Protein AF-0000000087743863 (afdb_homodimer)

Solvent-accessible surface area (backbone atoms only — not comparable to full-atom values): 43251 Å² total; per-residue (Å²): 127,83,78,58,58,73,61,48,60,54,53,66,73,47,88,72,57,70,66,55,53,31,50,52,51,52,51,35,47,54,45,49,36,51,51,22,53,53,46,26,56,53,25,48,50,51,28,53,50,40,51,48,46,54,69,74,42,71,82,55,83,51,64,61,49,49,54,51,30,52,52,26,48,50,50,22,50,50,24,51,51,52,34,58,58,49,61,70,38,72,87,53,35,78,86,37,49,70,62,52,52,49,53,53,51,53,50,46,52,50,42,42,50,50,12,39,55,53,13,49,52,31,42,72,74,71,47,51,54,56,50,31,53,40,35,47,42,51,50,38,53,59,37,73,41,57,55,69,57,46,52,50,51,48,50,52,52,53,52,51,44,48,68,64,34,56,86,78,40,92,78,53,72,69,56,53,52,48,52,51,51,39,53,52,53,44,46,50,36,18,39,51,49,30,50,51,51,52,52,36,49,50,50,51,53,49,41,55,52,53,51,51,52,36,52,50,46,51,51,52,36,50,53,48,48,51,54,53,66,54,48,67,41,48,32,86,79,46,66,26,26,16,55,57,23,47,52,52,36,47,68,53,50,43,70,36,61,36,26,25,33,29,34,36,50,52,64,46,65,53,42,26,73,74,66,29,60,68,51,34,49,50,51,48,31,51,53,36,50,47,45,33,72,69,65,32,55,93,28,33,28,42,72,50,95,59,32,36,38,36,54,40,19,50,21,62,68,61,45,52,52,44,51,52,51,45,54,56,54,37,59,69,46,60,43,82,91,66,74,45,52,69,42,48,28,33,1,30,21,30,43,71,16,69,46,73,65,36,51,54,50,36,48,50,52,2,42,52,42,25,51,53,40,60,72,74,73,40,67,44,72,49,80,49,61,44,82,84,52,74,84,70,70,60,62,41,70,55,80,72,54,64,62,64,58,56,54,60,59,50,60,62,56,71,70,99,128,82,77,58,59,70,61,47,61,53,54,66,72,46,89,73,55,71,66,55,53,31,50,52,52,51,52,37,45,54,45,49,35,51,51,21,52,53,46,26,54,52,25,48,50,52,27,52,50,40,50,49,45,53,69,76,41,70,83,54,81,51,64,62,49,48,52,52,30,53,52,27,48,49,51,22,50,52,23,50,53,52,35,59,56,47,61,71,37,71,86,53,37,78,87,38,50,69,61,51,52,49,52,51,50,54,50,46,52,51,43,42,51,50,12,38,55,53,13,50,53,31,42,74,73,71,48,50,55,56,50,31,53,41,35,45,43,51,49,38,52,58,38,74,41,59,55,68,59,46,53,50,51,49,51,53,52,52,53,51,43,48,66,64,34,54,85,76,40,92,77,52,70,69,57,52,53,49,52,52,52,38,52,51,51,43,48,49,38,18,40,50,49,29,52,52,52,53,50,36,51,51,52,52,53,47,41,53,50,52,52,52,51,37,52,52,45,51,53,51,34,51,52,48,48,53,54,53,66,54,48,69,42,48,31,87,80,48,66,26,26,16,55,57,23,46,52,52,36,49,66,54,49,43,70,36,60,36,26,24,32,30,32,36,50,53,67,46,66,53,41,27,73,73,65,30,60,69,52,36,50,50,51,48,32,52,52,36,51,48,45,33,72,69,64,31,55,93,28,33,28,41,73,50,95,59,32,37,37,36,55,39,21,50,19,64,67,63,45,52,52,44,50,51,50,44,53,57,55,38,58,70,45,58,42,82,90,65,75,46,50,66,43,47,29,32,1,30,21,30,45,70,17,70,45,73,66,35,52,55,51,37,46,50,52,2,43,51,42,26,51,53,39,60,72,74,72,39,66,43,70,48,81,49,63,44,84,84,52,73,84,70,70,59,61,41,70,56,80,71,54,64,62,64,59,56,53,60,58,51,58,62,55,70,70,100

Sequence (832 aa):
MKLRFDPFFHYLFKHKSSDIIASITAQNIYCISLIAIVNFFIELYFSLWNYSIMILHPEIPHLYIVIRLNSCVMMMLISAIVFLYLISYRNKVSGNVKKICFVLLVYSIIEIAFGIYISVYDLLLGGNSYVFFIMTLCVFGILVINPYGSITLSIISLVAFYLVLIPVYDVDYSDVLNMTEYFFFINFISVIRYYLTCTWYENHFELKRVNEELTLAKERLEKSNEMLHSISFYDELSCVKNRNALRADWSEYNGHILSVMMMDIDDFKYFNDTFGHTVGDNVIKEVATLLIKYFGVEHCYRIGGDEFLIISGYGKKSFEEKISSLRKDLTKFRIKEADVSPTISCGIYRGVCDYENDLRVLKDMADELLYKIKKTGKDSFMFKADPLLPTGDIDIDDSSISLKGAMESKINNSISMKLRFDPFFHYLFKHKSSDIIASITAQNIYCISLIAIVNFFIELYFSLWNYSIMILHPEIPHLYIVIRLNSCVMMMLISAIVFLYLISYRNKVSGNVKKICFVLLVYSIIEIAFGIYISVYDLLLGGNSYVFFIMTLCVFGILVINPYGSITLSIISLVAFYLVLIPVYDVDYSDVLNMTEYFFFINFISVIRYYLTCTWYENHFELKRVNEELTLAKERLEKSNEMLHSISFYDELSCVKNRNALRADWSEYNGHILSVMMMDIDDFKYFNDTFGHTVGDNVIKEVATLLIKYFGVEHCYRIGGDEFLIISGYGKKSFEEKISSLRKDLTKFRIKEADVSPTISCGIYRGVCDYENDLRVLKDMADELLYKIKKTGKDSFMFKADPLLPTGDIDIDDSSISLKGAMESKINNSIS

Nearest PDB structures (foldseek):
  4wxo-assembly1_A  TM=7.892E-01  e=4.834E-08  Pseudomonas aeruginosa PAO1
  3mtk-assembly3_B  TM=7.732E-01  e=1.337E-06  Caldicellulosiruptor saccharolyticus DSM 8903
  9bru-assembly1_k  TM=2.681E-01  e=5.246E+00  Mus musculus
  3mtk-assembly3_A  TM=7.983E-01  e=9.275E-07  Caldicellulosiruptor saccharolyticus DSM 8903
  3mtk-assembly3_B  TM=7.673E-01  e=8.818E-07  Caldicellulosiruptor saccharolyticus DSM 8903

pLDDT: mean 85.14, std 13.8, range [25.22, 96.69]

Radius of gyration: 45.42 Å; Cα contacts (8 Å, |Δi|>4): 1080; chains: 2; bounding box: 71×130×86 Å

InterPro domains:
  IPR000160 GGDEF domain [PF00990] (233-379)
  IPR000160 GGDEF domain [PS50887] (256-386)
  IPR000160 GGDEF domain [SM00267] (221-384)
  IPR000160 GGDEF domain [TIGR00254] (231-382)
  IPR000160 GGDEF domain [cd01949] (233-381)
  IPR029787 Nucleotide cyclase [SSF55073] (242-383)
  IPR043128 Reverse transcriptase/Diguanylate cyclase domain [G3DSA:3.30.70.270] (217-385)
  IPR050469 Diguanylate cyclase Dgc-like, bacteria [PTHR45138] (206-383)

Organism: Butyrivibrio fibrisolvens (NCBI:txid831)

Secondary structure (DSSP, 8-state):
----HHHHHHHHHSPPPHHHHHHHHHHHHHHHHHHHHHHHHHHHHHHHHHHHHHHH-TTS--HHHHHHHHHHHHHHHHHHHHHHHHHTTTT--TT-HHHHHHHHHHHHHHHHHHHHHHHHHHHHTT---HHHHHHHIIIIIIS---HHHHHHHHHHHHHHHHHHHTTTS---HHHHHHHHHHHHHHHHHHHHHHHHHHHHHHHHHHHHHHHHHHHHHHHHHHHHHHHHHHS-SB-TTT-SB-HHHHHHHGGGGTTEEEEEEEEEETTHHHHHHHH-HHHHHHHHHHHHHHHHHHH-GGGEEE-SSSEEEEEE---HHHHHHHHHHHHHHHHH---TTT-----EEEEEEEEEE-SHHHHHHHHHHHHHHHHHHHHTTSS-EEEEE-TTS-S------GGGS---TTHHHHHHHH--/----HHHHHHHHHSPPPHHHHHHHHHHHHHHHHHHHHHHHHHHHHHHHHHHHHHHH-TTS--HHHHHHHHHHHHHHHHHHHHHHHHHTTTT--TT-HHHHHHHHHHHHHHHHHHHHHHHHHHHHTT---HHHHHHHIIIIIIS---HHHHHHHHHHHHHHHHHHHTTTS---HHHHHHHHHHHHHHHHHHHHHHHHHHHHHHHHHHHHHHHHHHHHHHHHHHHHHHHHHHS-SB-TTT-SB-HHHHHHHGGGGTTEEEEEEEEEETTHHHHHHHH-HHHHHHHHHHHHHHHHHHH-GGGEEE-SSSEEEEEE---HHHHHHHHHHHHHHHHH---TTT-----EEEEEEEEEE-SHHHHHHHHHHHHHHHHHHHHTTSS-EEEEE-TTS-S------GGGS---TTHHHHHHHH--

Structure (mmCIF, N/CA/C/O backbone):
data_AF-0000000087743863-model_v1
#
loop_
_entity.id
_entity.type
_entity.pdbx_description
1 polymer 'GGDEF domain-containing protein'
#
loop_
_atom_site.group_PDB
_atom_site.id
_atom_site.type_symbol
_atom_site.label_atom_id
_atom_site.label_alt_id
_atom_site.label_comp_id
_atom_site.label_asym_id
_atom_site.label_entity_id
_atom_site.label_seq_id
_atom_site.pdbx_PDB_ins_code
_atom_site.Cartn_x
_atom_site.Cartn_y
_atom_site.Cartn_z
_atom_site.occupancy
_atom_site.B_iso_or_equiv
_atom_site.auth_seq_id
_atom_site.auth_comp_id
_atom_site.auth_asym_id
_atom_site.auth_atom_id
_atom_site.pdbx_PDB_model_num
ATOM 1 N N . MET A 1 1 ? -15.289 -5.16 -4.668 1 27.27 1 MET A N 1
ATOM 2 C CA . MET A 1 1 ? -14.211 -4.934 -5.621 1 27.27 1 MET A CA 1
ATOM 3 C C . MET A 1 1 ? -14.562 -5.508 -6.988 1 27.27 1 MET A C 1
ATOM 5 O O . MET A 1 1 ? -14.641 -6.727 -7.152 1 27.27 1 MET A O 1
ATOM 9 N N . LYS A 1 2 ? -15.344 -4.785 -7.609 1 34.28 2 LYS A N 1
ATOM 10 C CA . LYS A 1 2 ? -15.633 -5.199 -8.977 1 34.28 2 LYS A CA 1
ATOM 11 C C . LYS A 1 2 ? -14.352 -5.488 -9.758 1 34.28 2 LYS A C 1
ATOM 13 O O . LYS A 1 2 ? -13.516 -4.602 -9.93 1 34.28 2 LYS A O 1
ATOM 18 N N . LEU A 1 3 ? -14.07 -6.73 -9.883 1 33.41 3 LEU A N 1
ATOM 19 C CA . LEU A 1 3 ? -12.984 -7.098 -10.789 1 33.41 3 LEU A CA 1
ATOM 20 C C . LEU A 1 3 ? -13.258 -6.602 -12.203 1 33.41 3 LEU A C 1
ATOM 22 O O . LEU A 1 3 ? -14.133 -7.129 -12.891 1 33.41 3 LEU A O 1
ATOM 26 N N . ARG A 1 4 ? -13.305 -5.465 -12.484 1 38.53 4 ARG A N 1
ATOM 27 C CA . ARG A 1 4 ? -13.383 -5.062 -13.883 1 38.53 4 ARG A CA 1
ATOM 28 C C . ARG A 1 4 ? -12.297 -5.746 -14.711 1 38.53 4 ARG A C 1
ATOM 30 O O . ARG A 1 4 ? -11.109 -5.539 -14.477 1 38.53 4 ARG A O 1
ATOM 37 N N . PHE A 1 5 ? -12.531 -6.738 -15.359 1 43.41 5 PHE A N 1
ATOM 38 C CA . PHE A 1 5 ? -11.719 -7.512 -16.297 1 43.41 5 PHE A CA 1
ATOM 39 C C . PHE A 1 5 ? -11.016 -6.598 -17.297 1 43.41 5 PHE A C 1
ATOM 41 O O . PHE A 1 5 ? -9.898 -6.887 -17.719 1 43.41 5 PHE A O 1
ATOM 48 N N . ASP A 1 6 ? -11.703 -5.633 -17.891 1 43.66 6 ASP A N 1
ATOM 49 C CA . ASP A 1 6 ? -11.109 -4.762 -18.906 1 43.66 6 ASP A CA 1
ATOM 50 C C . ASP A 1 6 ? -9.812 -4.141 -18.391 1 43.66 6 ASP A C 1
ATOM 52 O O . ASP A 1 6 ? -8.805 -4.145 -19.094 1 43.66 6 ASP A O 1
ATOM 56 N N . PRO A 1 7 ? -9.812 -3.865 -17.125 1 54.66 7 PRO A N 1
ATOM 57 C CA . PRO A 1 7 ? -8.594 -3.264 -16.578 1 54.66 7 PRO A CA 1
ATOM 58 C C . PRO A 1 7 ? -7.484 -4.285 -16.359 1 54.66 7 PRO A C 1
ATOM 60 O O . PRO A 1 7 ? -6.301 -3.951 -16.469 1 54.66 7 PRO A O 1
ATOM 63 N N . PHE A 1 8 ? -7.965 -5.605 -16.469 1 57.66 8 PHE A N 1
ATOM 64 C CA . PHE A 1 8 ? -6.984 -6.664 -16.266 1 57.66 8 PHE A CA 1
ATOM 65 C C . PHE A 1 8 ? -6.121 -6.84 -17.516 1 57.66 8 PHE A C 1
ATOM 67 O O . PHE A 1 8 ? -4.891 -6.816 -17.438 1 57.66 8 PHE A O 1
ATOM 74 N N . PHE A 1 9 ? -6.793 -6.977 -18.656 1 59.81 9 PHE A N 1
ATOM 75 C CA . PHE A 1 9 ? -6.059 -7.234 -19.891 1 59.81 9 PHE A CA 1
ATOM 76 C C . PHE A 1 9 ? -5.191 -6.035 -20.266 1 59.81 9 PHE A C 1
ATOM 78 O O . PHE A 1 9 ? -4.062 -6.199 -20.734 1 59.81 9 PHE A O 1
ATOM 85 N N . HIS A 1 10 ? -5.742 -4.969 -20.031 1 62.34 10 HIS A N 1
ATOM 86 C CA . HIS A 1 10 ? -4.98 -3.758 -20.328 1 62.34 10 HIS A CA 1
ATOM 87 C C . HIS A 1 10 ? -3.766 -3.641 -19.406 1 62.34 10 HIS A C 1
ATOM 89 O O . HIS A 1 10 ? -2.686 -3.244 -19.844 1 62.34 10 HIS A O 1
ATOM 95 N N . TYR A 1 11 ? -3.951 -4.133 -18.312 1 71.38 11 TYR A N 1
ATOM 96 C CA . TYR A 1 11 ? -2.865 -4.062 -17.328 1 71.38 11 TYR A CA 1
ATOM 97 C C . TYR A 1 11 ? -1.758 -5.051 -17.688 1 71.38 11 TYR A C 1
ATOM 99 O O . TYR A 1 11 ? -0.573 -4.742 -17.531 1 71.38 11 TYR A O 1
ATOM 107 N N . LEU A 1 12 ? -2.246 -6.051 -18.281 1 72.88 12 LEU A N 1
ATOM 108 C CA . LEU A 1 12 ? -1.303 -7.137 -18.516 1 72.88 12 LEU A CA 1
ATOM 109 C C . LEU A 1 12 ? -0.297 -6.75 -19.594 1 72.88 12 LEU A C 1
ATOM 111 O O . LEU A 1 12 ? 0.883 -7.094 -19.5 1 72.88 12 LEU A O 1
ATOM 115 N N . PHE A 1 13 ? -0.759 -5.902 -20.469 1 70.88 13 PHE A N 1
ATOM 116 C CA . PHE A 1 13 ? 0.107 -5.688 -21.625 1 70.88 13 PHE A CA 1
ATOM 117 C C . PHE A 1 13 ? 0.69 -4.281 -21.609 1 70.88 13 PHE A C 1
ATOM 119 O O . PHE A 1 13 ? 1.475 -3.918 -22.484 1 70.88 13 PHE A O 1
ATOM 126 N N . LYS A 1 14 ? 0.443 -3.621 -20.516 1 75.75 14 LYS A N 1
ATOM 127 C CA . LYS A 1 14 ? 0.988 -2.273 -20.375 1 75.75 14 LYS A CA 1
ATOM 128 C C . LYS A 1 14 ? 2.449 -2.316 -19.938 1 75.75 14 LYS A C 1
ATOM 130 O O . LYS A 1 14 ? 2.865 -3.242 -19.234 1 75.75 14 LYS A O 1
ATOM 135 N N . HIS A 1 15 ? 3.143 -1.284 -20.359 1 77.19 15 HIS A N 1
ATOM 136 C CA . HIS A 1 15 ? 4.551 -1.161 -20 1 77.19 15 HIS A CA 1
ATOM 137 C C . HIS A 1 15 ? 4.719 -0.962 -18.5 1 77.19 15 HIS A C 1
ATOM 139 O O . HIS A 1 15 ? 3.955 -0.221 -17.875 1 77.19 15 HIS A O 1
ATOM 145 N N . LYS A 1 16 ? 5.703 -1.754 -18.016 1 83.12 16 LYS A N 1
ATOM 146 C CA . LYS A 1 16 ? 5.984 -1.677 -16.578 1 83.12 16 LYS A CA 1
ATOM 147 C C . LYS A 1 16 ? 7.199 -0.793 -16.312 1 83.12 16 LYS A C 1
ATOM 149 O O . LYS A 1 16 ? 8.07 -0.639 -17.172 1 83.12 16 LYS A O 1
ATOM 154 N N . SER A 1 17 ? 7.254 -0.18 -15.219 1 85.88 17 SER A N 1
ATOM 155 C CA . SER A 1 17 ? 8.383 0.659 -14.828 1 85.88 17 SER A CA 1
ATOM 156 C C . SER A 1 17 ? 9.664 -0.156 -14.719 1 85.88 17 SER A C 1
ATOM 158 O O . SER A 1 17 ? 9.617 -1.375 -14.531 1 85.88 17 SER A O 1
ATOM 160 N N . SER A 1 18 ? 10.773 0.5 -14.82 1 88.38 18 SER A N 1
ATOM 161 C CA . SER A 1 18 ? 12.078 -0.149 -14.766 1 88.38 18 SER A CA 1
ATOM 162 C C . SER A 1 18 ? 12.32 -0.792 -13.398 1 88.38 18 SER A C 1
ATOM 164 O O . SER A 1 18 ? 12.945 -1.851 -13.305 1 88.38 18 SER A O 1
ATOM 166 N N . ASP A 1 19 ? 11.742 -0.278 -12.406 1 88.62 19 ASP A N 1
ATOM 167 C CA . ASP A 1 19 ? 11.922 -0.813 -11.062 1 88.62 19 ASP A CA 1
ATOM 168 C C . ASP A 1 19 ? 11.172 -2.135 -10.891 1 88.62 19 ASP A C 1
ATOM 170 O O . ASP A 1 19 ? 11.68 -3.059 -10.25 1 88.62 19 ASP A O 1
ATOM 174 N N . ILE A 1 20 ? 10.039 -2.131 -11.438 1 91.19 20 ILE A N 1
ATOM 175 C CA . ILE A 1 20 ? 9.242 -3.348 -11.367 1 91.19 20 ILE A CA 1
ATOM 176 C C . ILE A 1 20 ? 9.922 -4.461 -12.156 1 91.19 20 ILE A C 1
ATOM 178 O O . ILE A 1 20 ? 10.039 -5.594 -11.672 1 91.19 20 ILE A O 1
ATOM 182 N N . ILE A 1 21 ? 10.445 -4.164 -13.344 1 92 21 ILE A N 1
ATOM 183 C CA . ILE A 1 21 ? 11.117 -5.141 -14.195 1 92 21 ILE A CA 1
ATOM 184 C C . ILE A 1 21 ? 12.367 -5.66 -13.492 1 92 21 ILE A C 1
ATOM 186 O O . ILE A 1 21 ? 12.641 -6.863 -13.508 1 92 21 ILE A O 1
ATOM 190 N N . ALA A 1 22 ? 13.094 -4.789 -12.922 1 92.25 22 ALA A N 1
ATOM 191 C CA . ALA A 1 22 ? 14.297 -5.176 -12.18 1 92.25 22 ALA A CA 1
ATOM 192 C C . ALA A 1 22 ? 13.945 -6.09 -11.008 1 92.25 22 ALA A C 1
ATOM 194 O O . ALA A 1 22 ? 14.641 -7.074 -10.75 1 92.25 22 ALA A O 1
ATOM 195 N N . SER A 1 23 ? 12.891 -5.801 -10.328 1 92.06 23 SER A N 1
ATOM 196 C CA . SER A 1 23 ? 12.469 -6.602 -9.18 1 92.06 23 SER A CA 1
ATOM 197 C C . SER A 1 23 ? 12.008 -7.988 -9.609 1 92.06 23 SER A C 1
ATOM 199 O O . SER A 1 23 ? 12.336 -8.984 -8.969 1 92.06 23 SER A O 1
ATOM 201 N N . ILE A 1 24 ? 11.25 -8.023 -10.656 1 93.06 24 ILE A N 1
ATOM 202 C CA . ILE A 1 24 ? 10.797 -9.297 -11.203 1 93.06 24 ILE A CA 1
ATOM 203 C C . ILE A 1 24 ? 12 -10.133 -11.633 1 93.06 24 ILE A C 1
ATOM 205 O O . ILE A 1 24 ? 12.055 -11.336 -11.383 1 93.06 24 ILE A O 1
ATOM 209 N N . THR A 1 25 ? 12.984 -9.477 -12.289 1 93.5 25 THR A N 1
ATOM 210 C CA . THR A 1 25 ? 14.195 -10.156 -12.734 1 93.5 25 THR A CA 1
ATOM 211 C C . THR A 1 25 ? 14.969 -10.719 -11.547 1 93.5 25 THR A C 1
ATOM 213 O O . THR A 1 25 ? 15.461 -11.852 -11.602 1 93.5 25 THR A O 1
ATOM 216 N N . ALA A 1 26 ? 15.062 -9.977 -10.539 1 92.56 26 ALA A N 1
ATOM 217 C CA . ALA A 1 26 ? 15.711 -10.445 -9.312 1 92.56 26 ALA A CA 1
ATOM 218 C C . ALA A 1 26 ? 14.992 -11.672 -8.758 1 92.56 26 ALA A C 1
ATOM 220 O O . ALA A 1 26 ? 15.641 -12.641 -8.336 1 92.56 26 ALA A O 1
ATOM 221 N N . GLN A 1 27 ? 13.711 -11.648 -8.727 1 92.38 27 GLN A N 1
ATOM 222 C CA . GLN A 1 27 ? 12.922 -12.781 -8.25 1 92.38 27 GLN A CA 1
ATOM 223 C C . GLN A 1 27 ? 13.148 -14.016 -9.125 1 92.38 27 GLN A C 1
ATOM 225 O O . GLN A 1 27 ? 13.242 -15.133 -8.617 1 92.38 27 GLN A O 1
ATOM 230 N N . ASN A 1 28 ? 13.18 -13.812 -10.398 1 94.69 28 ASN A N 1
ATOM 231 C CA . ASN A 1 28 ? 13.391 -14.914 -11.328 1 94.69 28 ASN A CA 1
ATOM 232 C C . ASN A 1 28 ? 14.766 -15.555 -11.133 1 94.69 28 ASN A C 1
ATOM 234 O O . ASN A 1 28 ? 14.938 -16.75 -11.391 1 94.69 28 ASN A O 1
ATOM 238 N N . ILE A 1 29 ? 15.75 -14.773 -10.711 1 93.25 29 ILE A N 1
ATOM 239 C CA . ILE A 1 29 ? 17.062 -15.344 -10.391 1 93.25 29 ILE A CA 1
ATOM 240 C C . ILE A 1 29 ? 16.906 -16.406 -9.305 1 93.25 29 ILE A C 1
ATOM 242 O O . ILE A 1 29 ? 17.453 -17.5 -9.422 1 93.25 29 ILE A O 1
ATOM 246 N N . TYR A 1 30 ? 16.125 -16.141 -8.359 1 90.12 30 TYR A N 1
ATOM 247 C CA . TYR A 1 30 ? 15.922 -17.094 -7.27 1 90.12 30 TYR A CA 1
ATOM 248 C C . TYR A 1 30 ? 15.109 -18.297 -7.73 1 90.12 30 TYR A C 1
ATOM 250 O O . TYR A 1 30 ? 15.406 -19.422 -7.352 1 90.12 30 TYR A O 1
ATOM 258 N N . CYS A 1 31 ? 14.086 -18.078 -8.523 1 91.69 31 CYS A N 1
ATOM 259 C CA . CYS A 1 31 ? 13.25 -19.172 -9.031 1 91.69 31 CYS A CA 1
ATOM 260 C C . CYS A 1 31 ? 14.078 -20.141 -9.883 1 91.69 31 CYS A C 1
ATOM 262 O O . CYS A 1 31 ? 14.016 -21.344 -9.68 1 91.69 31 CYS A O 1
ATOM 264 N N . ILE A 1 32 ? 14.82 -19.547 -10.758 1 91.25 32 ILE A N 1
ATOM 265 C CA . ILE A 1 32 ? 15.602 -20.391 -11.664 1 91.25 32 ILE A CA 1
ATOM 266 C C . ILE A 1 32 ? 16.703 -21.109 -10.883 1 91.25 32 ILE A C 1
ATOM 268 O O . ILE A 1 32 ? 17.047 -22.25 -11.203 1 91.25 32 ILE A O 1
ATOM 272 N N . SER A 1 33 ? 17.25 -20.422 -9.883 1 90.19 33 SER A N 1
ATOM 273 C CA . SER A 1 33 ? 18.25 -21.062 -9.047 1 90.19 33 SER A CA 1
ATOM 274 C C . SER A 1 33 ? 17.672 -22.281 -8.328 1 90.19 33 SER A C 1
ATOM 276 O O . SER A 1 33 ? 18.312 -23.328 -8.242 1 90.19 33 SER A O 1
ATOM 278 N N . LEU A 1 34 ? 16.5 -22.156 -7.891 1 89.31 34 LEU A N 1
ATOM 279 C CA . LEU A 1 34 ? 15.828 -23.297 -7.254 1 89.31 34 LEU A CA 1
ATOM 280 C C . LEU A 1 34 ? 15.625 -24.422 -8.242 1 89.31 34 LEU A C 1
ATOM 282 O O . LEU A 1 34 ? 15.906 -25.594 -7.934 1 89.31 34 LEU A O 1
ATOM 286 N N . ILE A 1 35 ? 15.148 -24.094 -9.414 1 92.75 35 ILE A N 1
ATOM 287 C CA . ILE A 1 35 ? 14.906 -25.078 -10.461 1 92.75 35 ILE A CA 1
ATOM 288 C C . ILE A 1 35 ? 16.219 -25.781 -10.82 1 92.75 35 ILE A C 1
ATOM 290 O O . ILE A 1 35 ? 16.281 -27.016 -10.898 1 92.75 35 ILE A O 1
ATOM 294 N N . ALA A 1 36 ? 17.219 -24.953 -10.977 1 93.56 36 ALA A N 1
ATOM 295 C CA . ALA A 1 36 ? 18.531 -25.484 -11.375 1 93.56 36 ALA A CA 1
ATOM 296 C C . ALA A 1 36 ? 19.094 -26.406 -10.305 1 93.56 36 ALA A C 1
ATOM 298 O O . ALA A 1 36 ? 19.656 -27.453 -10.625 1 93.56 36 ALA A O 1
ATOM 299 N N . ILE A 1 37 ? 18.938 -26.094 -9.078 1 92.62 37 ILE A N 1
ATOM 300 C CA . ILE A 1 37 ? 19.453 -26.906 -7.98 1 92.62 37 ILE A CA 1
ATOM 301 C C . ILE A 1 37 ? 18.703 -28.234 -7.918 1 92.62 37 ILE A C 1
ATOM 303 O O . ILE A 1 37 ? 19.328 -29.297 -7.82 1 92.62 37 ILE A O 1
ATOM 307 N N . VAL A 1 38 ? 17.422 -28.203 -7.992 1 91.94 38 VAL A N 1
ATOM 308 C CA . VAL A 1 38 ? 16.609 -29.422 -7.941 1 91.94 38 VAL A CA 1
ATOM 309 C C . VAL A 1 38 ? 16.922 -30.312 -9.141 1 91.94 38 VAL A C 1
ATOM 311 O O . VAL A 1 38 ? 17.125 -31.516 -8.992 1 91.94 38 VAL A O 1
ATOM 314 N N . ASN A 1 39 ? 17 -29.672 -10.305 1 92 39 ASN A N 1
ATOM 315 C CA . ASN A 1 39 ? 17.328 -30.422 -11.508 1 92 39 ASN A CA 1
ATOM 316 C C . ASN A 1 39 ? 18.703 -31.062 -11.406 1 92 39 ASN A C 1
ATOM 318 O O . ASN A 1 39 ? 18.906 -32.188 -11.867 1 92 39 ASN A O 1
ATOM 322 N N . PHE A 1 40 ? 19.625 -30.359 -10.852 1 93.12 40 PHE A N 1
ATOM 323 C CA . PHE A 1 40 ? 20.969 -30.906 -10.68 1 93.12 40 PHE A CA 1
ATOM 324 C C . PHE A 1 40 ? 20.922 -32.219 -9.891 1 93.12 40 PHE A C 1
ATOM 326 O O . PHE A 1 40 ? 21.484 -33.219 -10.336 1 93.12 40 PHE A O 1
ATOM 333 N N . PHE A 1 41 ? 20.25 -32.281 -8.812 1 91.88 41 PHE A N 1
ATOM 334 C CA . PHE A 1 41 ? 20.234 -33.438 -7.934 1 91.88 41 PHE A CA 1
ATOM 335 C C . PHE A 1 41 ? 19.406 -34.562 -8.539 1 91.88 41 PHE A C 1
ATOM 337 O O . PHE A 1 41 ? 19.766 -35.75 -8.406 1 91.88 41 PHE A O 1
ATOM 344 N N . ILE A 1 42 ? 18.328 -34.188 -9.164 1 90.94 42 ILE A N 1
ATOM 345 C CA . ILE A 1 42 ? 17.484 -35.219 -9.789 1 90.94 42 ILE A CA 1
ATOM 346 C C . ILE A 1 42 ? 18.234 -35.875 -10.938 1 90.94 42 ILE A C 1
ATOM 348 O O . ILE A 1 42 ? 18.234 -37.094 -11.055 1 90.94 42 ILE A O 1
ATOM 352 N N . GLU A 1 43 ? 18.859 -35.031 -11.727 1 91.19 43 GLU A N 1
ATOM 353 C CA . GLU A 1 43 ? 19.594 -35.562 -12.867 1 91.19 43 GLU A CA 1
ATOM 354 C C . GLU A 1 43 ? 20.828 -36.344 -12.406 1 91.19 43 GLU A C 1
ATOM 356 O O . GLU A 1 43 ? 21.234 -37.312 -13.055 1 91.19 43 GLU A O 1
ATOM 361 N N . LEU A 1 44 ? 21.453 -35.938 -11.32 1 91.12 44 LEU A N 1
ATOM 362 C CA . LEU A 1 44 ? 22.531 -36.719 -10.727 1 91.12 44 LEU A CA 1
ATOM 363 C C . LEU A 1 44 ? 22.047 -38.125 -10.344 1 91.12 44 LEU A C 1
ATOM 365 O O . LEU A 1 44 ? 22.703 -39.125 -10.633 1 91.12 44 LEU A O 1
ATOM 369 N N . TYR A 1 45 ? 20.938 -38.156 -9.711 1 89.69 45 TYR A N 1
ATOM 370 C CA . TYR A 1 45 ? 20.344 -39.438 -9.305 1 89.69 45 TYR A CA 1
ATOM 371 C C . TYR A 1 45 ? 20.078 -40.312 -10.516 1 89.69 45 TYR A C 1
ATOM 373 O O . TYR A 1 45 ? 20.422 -41.5 -10.523 1 89.69 45 TYR A O 1
ATOM 381 N N . PHE A 1 46 ? 19.422 -39.75 -11.57 1 87.69 46 PHE A N 1
ATOM 382 C CA . PHE A 1 46 ? 19.094 -40.5 -12.773 1 87.69 46 PHE A CA 1
ATOM 383 C C . PHE A 1 46 ? 20.359 -41 -13.477 1 87.69 46 PHE A C 1
ATOM 385 O O . PHE A 1 46 ? 20.391 -42.062 -14.047 1 87.69 46 PHE A O 1
ATOM 392 N N . SER A 1 47 ? 21.359 -40.125 -13.461 1 88.06 47 SER A N 1
ATOM 393 C CA . SER A 1 47 ? 22.641 -40.5 -14.07 1 88.06 47 SER A CA 1
ATOM 394 C C . SER A 1 47 ? 23.25 -41.688 -13.352 1 88.06 47 SER A C 1
ATOM 396 O O . SER A 1 47 ? 23.703 -42.625 -13.992 1 88.06 47 SER A O 1
ATOM 398 N N . LEU A 1 48 ? 23.266 -41.688 -12.078 1 87.56 48 LEU A N 1
ATOM 399 C CA . LEU A 1 48 ? 23.828 -42.781 -11.281 1 87.56 48 LEU A CA 1
ATOM 400 C C . LEU A 1 48 ? 23 -44.062 -11.469 1 87.56 48 LEU A C 1
ATOM 402 O O . LEU A 1 48 ? 23.562 -45.156 -11.547 1 87.56 48 LEU A O 1
ATOM 406 N N . TRP A 1 49 ? 21.734 -43.875 -11.508 1 84.88 49 TRP A N 1
ATOM 407 C CA . TRP A 1 49 ? 20.844 -45.031 -11.695 1 84.88 49 TRP A CA 1
ATOM 408 C C . TRP A 1 49 ? 21.094 -45.688 -13.047 1 84.88 49 TRP A C 1
ATOM 410 O O . TRP A 1 49 ? 21.203 -46.906 -13.141 1 84.88 49 TRP A O 1
ATOM 420 N N . ASN A 1 50 ? 21.078 -44.844 -14.133 1 82.88 50 ASN A N 1
ATOM 421 C CA . ASN A 1 50 ? 21.344 -45.375 -15.469 1 82.88 50 ASN A CA 1
ATOM 422 C C . ASN A 1 50 ? 22.703 -46.031 -15.555 1 82.88 50 ASN A C 1
ATOM 424 O O . ASN A 1 50 ? 22.859 -47.094 -16.203 1 82.88 50 ASN A O 1
ATOM 428 N N . TYR A 1 51 ? 23.672 -45.469 -14.906 1 84 51 TYR A N 1
ATOM 429 C CA . TYR A 1 51 ? 25.016 -46.062 -14.875 1 84 51 TYR A CA 1
ATOM 430 C C . TYR A 1 51 ? 25.016 -47.406 -14.172 1 84 51 TYR A C 1
ATOM 432 O O . TYR A 1 51 ? 25.656 -48.344 -14.641 1 84 51 TYR A O 1
ATOM 440 N N . SER A 1 52 ? 24.297 -47.5 -13.117 1 83.94 52 SER A N 1
ATOM 441 C CA . SER A 1 52 ? 24.203 -48.75 -12.375 1 83.94 52 SER A CA 1
ATOM 442 C C . SER A 1 52 ? 23.562 -49.844 -13.219 1 83.94 52 SER A C 1
ATOM 444 O O . SER A 1 52 ? 23.969 -51.031 -13.156 1 83.94 52 SER A O 1
ATOM 446 N N . ILE A 1 53 ? 22.531 -49.5 -13.984 1 81.62 53 ILE A N 1
ATOM 447 C CA . ILE A 1 53 ? 21.859 -50.438 -14.852 1 81.62 53 ILE A CA 1
ATOM 448 C C . ILE A 1 53 ? 22.828 -50.938 -15.93 1 81.62 53 ILE A C 1
ATOM 450 O O . ILE A 1 53 ? 22.828 -52.125 -16.281 1 81.62 53 ILE A O 1
ATOM 454 N N . MET A 1 54 ? 23.656 -50.031 -16.453 1 81.88 54 MET A N 1
ATOM 455 C CA . MET A 1 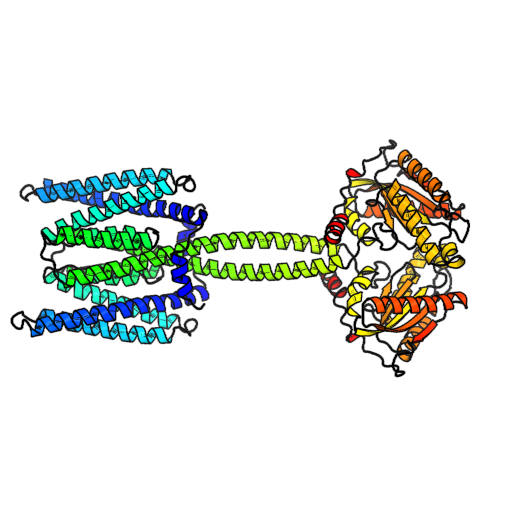54 ? 24.625 -50.375 -17.5 1 81.88 54 MET A CA 1
ATOM 456 C C . MET A 1 54 ? 25.641 -51.375 -16.984 1 81.88 54 MET A C 1
ATOM 458 O O . MET A 1 54 ? 26.047 -52.281 -17.703 1 81.88 54 MET A O 1
ATOM 462 N N . ILE A 1 55 ? 25.984 -51.281 -15.727 1 82.38 55 ILE A N 1
ATOM 463 C CA . ILE A 1 55 ? 27 -52.125 -15.148 1 82.38 55 ILE A CA 1
ATOM 464 C C . ILE A 1 55 ? 26.391 -53.469 -14.75 1 82.38 55 ILE A C 1
ATOM 466 O O . ILE A 1 55 ? 26.984 -54.531 -14.984 1 82.38 55 ILE A O 1
ATOM 470 N N . LEU A 1 56 ? 25.203 -53.438 -14.188 1 81.5 56 LEU A N 1
ATOM 471 C CA . LEU A 1 56 ? 24.594 -54.625 -13.602 1 81.5 56 LEU A CA 1
ATOM 472 C C . LEU A 1 56 ? 23.953 -55.5 -14.68 1 81.5 56 LEU A C 1
ATOM 474 O O . LEU A 1 56 ? 23.828 -56.688 -14.508 1 81.5 56 LEU A O 1
ATOM 478 N N . HIS A 1 57 ? 23.422 -54.812 -15.727 1 80.62 57 HIS A N 1
ATOM 479 C CA . HIS A 1 57 ? 22.766 -55.562 -16.797 1 80.62 57 HIS A CA 1
ATOM 480 C C . HIS A 1 57 ? 23.453 -55.344 -18.141 1 80.62 57 HIS A C 1
ATOM 482 O O . HIS A 1 57 ? 22.875 -54.719 -19.031 1 80.62 57 HIS A O 1
ATOM 488 N N . PRO A 1 58 ? 24.609 -55.875 -18.391 1 73.56 58 PRO A N 1
ATOM 489 C CA . PRO A 1 58 ? 25.375 -55.656 -19.625 1 73.56 58 PRO A CA 1
ATOM 490 C C . PRO A 1 58 ? 24.703 -56.281 -20.844 1 73.56 58 PRO A C 1
ATOM 492 O O . PRO A 1 58 ? 25 -55.875 -21.984 1 73.56 58 PRO A O 1
ATOM 495 N N . GLU A 1 59 ? 23.672 -57.094 -20.672 1 73.31 59 GLU A N 1
ATOM 496 C CA . GLU A 1 59 ? 23 -57.781 -21.781 1 73.31 59 GLU A CA 1
ATOM 497 C C . GLU A 1 59 ? 22 -56.844 -22.453 1 73.31 59 GLU A C 1
ATOM 499 O O . GLU A 1 59 ? 21.609 -57.062 -23.609 1 73.31 59 GLU A O 1
ATOM 504 N N . ILE A 1 60 ? 21.422 -55.812 -21.828 1 65.88 60 ILE A N 1
ATOM 505 C CA . ILE A 1 60 ? 20.438 -54.906 -22.359 1 65.88 60 ILE A CA 1
ATOM 506 C C . ILE A 1 60 ? 21.094 -53.938 -23.328 1 65.88 60 ILE A C 1
ATOM 508 O O . ILE A 1 60 ? 22.141 -53.375 -23.016 1 65.88 60 ILE A O 1
ATOM 512 N N . PRO A 1 61 ? 20.688 -53.938 -24.672 1 64 61 PRO A N 1
ATOM 513 C CA . PRO A 1 61 ? 21.25 -52.938 -25.578 1 64 61 PRO A CA 1
ATOM 514 C C . PRO A 1 61 ? 21.25 -51.531 -24.984 1 64 61 PRO A C 1
ATOM 516 O O . PRO A 1 61 ? 20.219 -51.031 -24.516 1 64 61 PRO A O 1
ATOM 519 N N . HIS A 1 62 ? 22.469 -51.031 -24.828 1 68.44 62 HIS A N 1
ATOM 520 C CA . HIS A 1 62 ? 22.766 -49.906 -23.922 1 68.44 62 HIS A CA 1
ATOM 521 C C . HIS A 1 62 ? 22.656 -48.562 -24.625 1 68.44 62 HIS A C 1
ATOM 523 O O . HIS A 1 62 ? 22.969 -47.531 -24.047 1 68.44 62 HIS A O 1
ATOM 529 N N . LEU A 1 63 ? 22.172 -48.656 -25.922 1 74.38 63 LEU A N 1
ATOM 530 C CA . LEU A 1 63 ? 22.203 -47.375 -26.609 1 74.38 63 LEU A CA 1
ATOM 531 C C . LEU A 1 63 ? 21.281 -46.375 -25.922 1 74.38 63 LEU A C 1
ATOM 533 O O . LEU A 1 63 ? 21.672 -45.219 -25.703 1 74.38 63 LEU A O 1
ATOM 537 N N . TYR A 1 64 ? 20.188 -46.906 -25.547 1 76.06 64 TYR A N 1
ATOM 538 C CA . TYR A 1 64 ? 19.203 -46.031 -24.906 1 76.06 64 TYR A CA 1
ATOM 539 C C . TYR A 1 64 ? 19.719 -45.5 -23.562 1 76.06 64 TYR A C 1
ATOM 541 O O . TYR A 1 64 ? 19.594 -44.312 -23.266 1 76.06 64 TYR A O 1
ATOM 549 N N . ILE A 1 65 ? 20.297 -46.375 -22.891 1 80.88 65 ILE A N 1
ATOM 550 C CA . ILE A 1 65 ? 20.766 -46.031 -21.547 1 80.88 65 ILE A CA 1
ATOM 551 C C . ILE A 1 65 ? 21.891 -45 -21.656 1 80.88 65 ILE A C 1
ATOM 553 O O . ILE A 1 65 ? 21.969 -44.062 -20.859 1 80.88 65 ILE A O 1
ATOM 557 N N . VAL A 1 66 ? 22.656 -45.188 -22.734 1 82.88 66 VAL A N 1
ATOM 558 C CA . VAL A 1 66 ? 23.781 -44.281 -22.922 1 82.88 66 VAL A CA 1
ATOM 559 C C . VAL A 1 66 ? 23.281 -42.906 -23.312 1 82.88 66 VAL A C 1
ATOM 561 O O . VAL A 1 66 ? 23.781 -41.906 -22.812 1 82.88 66 VAL A O 1
ATOM 564 N N . ILE A 1 67 ? 22.297 -42.844 -24.156 1 81.38 67 ILE A N 1
ATOM 565 C CA . ILE A 1 67 ? 21.734 -41.562 -24.609 1 81.38 67 ILE A CA 1
ATOM 566 C C . ILE A 1 67 ? 21.094 -40.844 -23.422 1 81.38 67 ILE A C 1
ATOM 568 O O . ILE A 1 67 ? 21.281 -39.656 -23.25 1 81.38 67 ILE A O 1
ATOM 572 N N . ARG A 1 68 ? 20.391 -41.594 -22.641 1 84.31 68 ARG A N 1
ATOM 573 C CA . ARG A 1 68 ? 19.734 -41 -21.469 1 84.31 68 ARG A CA 1
ATOM 574 C C . ARG A 1 68 ? 20.766 -40.531 -20.453 1 84.31 68 ARG A C 1
ATOM 576 O O . ARG A 1 68 ? 20.625 -39.438 -19.906 1 84.31 68 ARG A O 1
ATOM 583 N N . LEU A 1 69 ? 21.766 -41.344 -20.281 1 87 69 LEU A N 1
ATOM 584 C CA . LEU A 1 69 ? 22.812 -41 -19.328 1 87 69 LEU A CA 1
ATOM 585 C C . LEU A 1 69 ? 23.531 -39.719 -19.75 1 87 69 LEU A C 1
ATOM 587 O O . LEU A 1 69 ? 23.703 -38.812 -18.938 1 87 69 LEU A O 1
ATOM 591 N N . ASN A 1 70 ? 23.875 -39.625 -21.031 1 88.94 70 ASN A N 1
ATOM 592 C CA . ASN A 1 70 ? 24.562 -38.469 -21.516 1 88.94 70 ASN A CA 1
ATOM 593 C C . ASN A 1 70 ? 23.703 -37.219 -21.406 1 88.94 70 ASN A C 1
ATOM 595 O O . ASN A 1 70 ? 24.188 -36.125 -21.078 1 88.94 70 ASN A O 1
ATOM 599 N N . SER A 1 71 ? 22.422 -37.312 -21.688 1 90.56 71 SER A N 1
ATOM 600 C CA . SER A 1 71 ? 21.516 -36.188 -21.609 1 90.56 71 SER A CA 1
ATOM 601 C C . SER A 1 71 ? 21.344 -35.688 -20.172 1 90.56 71 SER A C 1
ATOM 603 O O . SER A 1 71 ? 21.297 -34.5 -19.922 1 90.56 71 SER A O 1
ATOM 605 N N . CYS A 1 72 ? 21.266 -36.625 -19.266 1 91.5 72 CYS A N 1
ATOM 606 C CA . CYS A 1 72 ? 21.109 -36.281 -17.859 1 91.5 72 CYS A CA 1
ATOM 607 C C . CYS A 1 72 ? 22.359 -35.594 -17.344 1 91.5 72 CYS A C 1
ATOM 609 O O . CYS A 1 72 ? 22.266 -34.594 -16.625 1 91.5 72 CYS A O 1
ATOM 611 N N . VAL A 1 73 ? 23.516 -36.094 -17.766 1 92.88 73 VAL A N 1
ATOM 612 C CA . VAL A 1 73 ? 24.781 -35.469 -17.328 1 92.88 73 VAL A CA 1
ATOM 613 C C . VAL A 1 73 ? 24.891 -34.062 -17.906 1 92.88 73 VAL A C 1
ATOM 615 O O . VAL A 1 73 ? 25.297 -33.125 -17.203 1 92.88 73 VAL A O 1
ATOM 618 N N . MET A 1 74 ? 24.531 -33.938 -19.125 1 93.75 74 MET A N 1
ATOM 619 C CA . MET A 1 74 ? 24.594 -32.594 -19.766 1 93.75 74 MET A CA 1
ATOM 620 C C . MET A 1 74 ? 23.672 -31.625 -19.047 1 93.75 74 MET A C 1
ATOM 622 O O . MET A 1 74 ? 24.062 -30.484 -18.781 1 93.75 74 MET A O 1
ATOM 626 N N . MET A 1 75 ? 22.453 -32.062 -18.75 1 94.25 75 MET A N 1
ATOM 627 C CA . MET A 1 75 ? 21.5 -31.172 -18.062 1 94.25 75 MET A CA 1
ATOM 628 C C . MET A 1 75 ? 21.984 -30.828 -16.656 1 94.25 75 MET A C 1
ATOM 630 O O . MET A 1 75 ? 21.781 -29.719 -16.172 1 94.25 75 MET A O 1
ATOM 634 N N . MET A 1 76 ? 22.625 -31.781 -16.047 1 94.62 76 MET A N 1
ATOM 635 C CA . MET A 1 76 ? 23.188 -31.547 -14.727 1 94.62 76 MET A CA 1
ATOM 636 C C . MET A 1 76 ? 24.266 -30.469 -14.781 1 94.62 76 MET A C 1
ATOM 638 O O . MET A 1 76 ? 24.25 -29.531 -13.969 1 94.62 76 MET A O 1
ATOM 642 N N . LEU A 1 77 ? 25.109 -30.547 -15.742 1 95.38 77 LEU A N 1
ATOM 643 C CA . LEU A 1 77 ? 26.188 -29.594 -15.883 1 95.38 77 LEU A CA 1
ATOM 644 C C . LEU A 1 77 ? 25.656 -28.219 -16.25 1 95.38 77 LEU A C 1
ATOM 646 O O . LEU A 1 77 ? 26.094 -27.203 -15.68 1 95.38 77 LEU A O 1
ATOM 650 N N . ILE A 1 78 ? 24.719 -28.156 -17.156 1 96.12 78 ILE A N 1
ATOM 651 C CA . ILE A 1 78 ? 24.141 -26.891 -17.578 1 96.12 78 ILE A CA 1
ATOM 652 C C . ILE A 1 78 ? 23.438 -26.219 -16.391 1 96.12 78 ILE A C 1
ATOM 654 O O . ILE A 1 78 ? 23.547 -25.016 -16.203 1 96.12 78 ILE A O 1
ATOM 658 N N . SER A 1 79 ? 22.719 -27 -15.609 1 95.69 79 SER A N 1
ATOM 659 C CA . SER A 1 79 ? 22.031 -26.484 -14.438 1 95.69 79 SER A CA 1
ATOM 660 C C . SER A 1 79 ? 23.016 -25.906 -13.422 1 95.69 79 SER A C 1
ATOM 662 O O . SER A 1 79 ? 22.75 -24.844 -12.836 1 95.69 79 SER A O 1
ATOM 664 N N . ALA A 1 80 ? 24.141 -26.547 -13.273 1 95 80 ALA A N 1
ATOM 665 C CA . ALA A 1 80 ? 25.156 -26.062 -12.352 1 95 80 ALA A CA 1
ATOM 666 C C . ALA A 1 80 ? 25.766 -24.75 -12.844 1 95 80 ALA A C 1
ATOM 668 O O . ALA A 1 80 ? 25.938 -23.812 -12.062 1 95 80 ALA A O 1
ATOM 669 N N . ILE A 1 81 ? 26.047 -24.641 -14.102 1 95.62 81 ILE A N 1
ATOM 670 C CA . ILE A 1 81 ? 26.656 -23.469 -14.703 1 95.62 81 ILE A CA 1
ATOM 671 C C . ILE A 1 81 ? 25.703 -22.281 -14.602 1 95.62 81 ILE A C 1
ATOM 673 O O . ILE A 1 81 ? 26.109 -21.172 -14.211 1 95.62 81 ILE A O 1
ATOM 677 N N . VAL A 1 82 ? 24.484 -22.516 -14.922 1 94.56 82 VAL A N 1
ATOM 678 C CA . VAL A 1 82 ? 23.5 -21.438 -14.914 1 94.56 82 VAL A CA 1
ATOM 679 C C . VAL A 1 82 ? 23.281 -20.953 -13.484 1 94.56 82 VAL A C 1
ATOM 681 O O . VAL A 1 82 ? 23.156 -19.75 -13.25 1 94.56 82 VAL A O 1
ATOM 684 N N . PHE A 1 83 ? 23.219 -21.875 -12.523 1 94.62 83 PHE A N 1
ATOM 685 C CA . PHE A 1 83 ? 23.062 -21.5 -11.125 1 94.62 83 PHE A CA 1
ATOM 686 C C . PHE A 1 83 ? 24.188 -20.594 -10.672 1 94.62 83 PHE A C 1
ATOM 688 O O . PHE A 1 83 ? 23.938 -19.516 -10.109 1 94.62 83 PHE A O 1
ATOM 695 N N . LEU A 1 84 ? 25.359 -20.984 -10.945 1 94.69 84 LEU A N 1
ATOM 696 C CA . LEU A 1 84 ? 26.531 -20.203 -10.516 1 94.69 84 LEU A CA 1
ATOM 697 C C . LEU A 1 84 ? 26.578 -18.859 -11.219 1 94.69 84 LEU A C 1
ATOM 699 O O . LEU A 1 84 ? 26.906 -17.844 -10.602 1 94.69 84 LEU A O 1
ATOM 703 N N . TYR A 1 85 ? 26.219 -18.844 -12.477 1 94.38 85 TYR A N 1
ATOM 704 C CA . TYR A 1 85 ? 26.234 -17.609 -13.258 1 94.38 85 TYR A CA 1
ATOM 705 C C . TYR A 1 85 ? 25.188 -16.625 -12.75 1 94.38 85 TYR A C 1
ATOM 707 O O . TYR A 1 85 ? 25.5 -15.445 -12.531 1 94.38 85 TYR A O 1
ATOM 715 N N . LEU A 1 86 ? 24.031 -17.016 -12.469 1 93.81 86 LEU A N 1
ATOM 716 C CA . LEU A 1 86 ? 22.938 -16.125 -12.109 1 93.81 86 LEU A CA 1
ATOM 717 C C . LEU A 1 86 ? 23.078 -15.641 -10.672 1 93.81 86 LEU A C 1
ATOM 719 O O . LEU A 1 86 ? 22.734 -14.492 -10.359 1 93.81 86 LEU A O 1
ATOM 723 N N . ILE A 1 87 ? 23.578 -16.531 -9.797 1 91.44 87 ILE A N 1
ATOM 724 C CA . ILE A 1 87 ? 23.703 -16.156 -8.391 1 91.44 87 ILE A CA 1
ATOM 725 C C . ILE A 1 87 ? 24.719 -15.031 -8.242 1 91.44 87 ILE A C 1
ATOM 727 O O . ILE A 1 87 ? 24.656 -14.242 -7.301 1 91.44 87 ILE A O 1
ATOM 731 N N . SER A 1 88 ? 25.625 -14.898 -9.203 1 93.31 88 SER A N 1
ATOM 732 C CA . SER A 1 88 ? 26.641 -13.852 -9.172 1 93.31 88 SER A CA 1
ATOM 733 C C . SER A 1 88 ? 26.031 -12.484 -9.445 1 93.31 88 SER A C 1
ATOM 735 O O . SER A 1 88 ? 26.609 -11.453 -9.109 1 93.31 88 SER A O 1
ATOM 737 N N . TYR A 1 89 ? 24.844 -12.422 -10.016 1 93.12 89 TYR A N 1
ATOM 738 C CA . TYR A 1 89 ? 24.188 -11.164 -10.367 1 93.12 89 TYR A CA 1
ATOM 739 C C . TYR A 1 89 ? 23.156 -10.766 -9.312 1 93.12 89 TYR A C 1
ATOM 741 O O . TYR A 1 89 ? 22.469 -9.758 -9.461 1 93.12 89 TYR A O 1
ATOM 749 N N . ARG A 1 90 ? 23.062 -11.438 -8.195 1 87.69 90 ARG A N 1
ATOM 750 C CA . ARG A 1 90 ? 22 -11.258 -7.203 1 87.69 90 ARG A CA 1
ATOM 751 C C . ARG A 1 90 ? 22.016 -9.836 -6.645 1 87.69 90 ARG A C 1
ATOM 753 O O . ARG A 1 90 ? 20.953 -9.281 -6.34 1 87.69 90 ARG A O 1
ATOM 760 N N . ASN A 1 91 ? 23.172 -9.195 -6.633 1 89.62 91 ASN A N 1
ATOM 761 C CA . ASN A 1 91 ? 23.281 -7.867 -6.039 1 89.62 91 ASN A CA 1
ATOM 762 C C . ASN A 1 91 ? 23.438 -6.789 -7.105 1 89.62 91 ASN A C 1
ATOM 764 O O . ASN A 1 91 ? 23.594 -5.609 -6.785 1 89.62 91 ASN A O 1
ATOM 768 N N . LYS A 1 92 ? 23.453 -7.059 -8.391 1 92.38 92 LYS A N 1
ATOM 769 C CA . LYS A 1 92 ? 23.656 -6.094 -9.469 1 92.38 92 LYS A CA 1
ATOM 770 C C . LYS A 1 92 ? 22.641 -6.312 -10.586 1 92.38 92 LYS A C 1
ATOM 772 O O . LYS A 1 92 ? 23.016 -6.348 -11.766 1 92.38 92 LYS A O 1
ATOM 777 N N . VAL A 1 93 ? 21.359 -6.402 -10.273 1 92.12 93 VAL A N 1
ATOM 778 C CA . VAL A 1 93 ? 20.312 -6.766 -11.234 1 92.12 93 VAL A CA 1
ATOM 779 C C . VAL A 1 93 ? 19.953 -5.555 -12.094 1 92.12 93 VAL A C 1
ATOM 781 O O . VAL A 1 93 ? 19.828 -5.668 -13.312 1 92.12 93 VAL A O 1
ATOM 784 N N . SER A 1 94 ? 19.797 -4.332 -11.516 1 90.12 94 SER A N 1
ATOM 785 C CA . SER A 1 94 ? 19.297 -3.131 -12.18 1 90.12 94 SER A CA 1
ATOM 786 C C . SER A 1 94 ? 20.141 -2.791 -13.406 1 90.12 94 SER A C 1
ATOM 788 O O . SER A 1 94 ? 19.594 -2.412 -14.445 1 90.12 94 SER A O 1
ATOM 790 N N . GLY A 1 95 ? 21.359 -3.006 -13.438 1 90.56 95 GLY A N 1
ATOM 791 C CA . GLY A 1 95 ? 22.219 -2.664 -14.562 1 90.56 95 GLY A CA 1
ATOM 792 C C . GLY A 1 95 ? 22.406 -3.807 -15.539 1 90.56 95 GLY A C 1
ATOM 793 O O . GLY A 1 95 ? 22.984 -3.625 -16.609 1 90.56 95 GLY A O 1
ATOM 794 N N . ASN A 1 96 ? 21.828 -5.012 -15.227 1 94.62 96 ASN A N 1
ATOM 795 C CA . ASN A 1 96 ? 22.109 -6.195 -16.031 1 94.62 96 ASN A CA 1
ATOM 796 C C . ASN A 1 96 ? 20.828 -6.949 -16.391 1 94.62 96 ASN A C 1
ATOM 798 O O . ASN A 1 96 ? 20.859 -8.164 -16.578 1 94.62 96 ASN A O 1
ATOM 802 N N . VAL A 1 97 ? 19.734 -6.297 -16.516 1 94.06 97 VAL A N 1
ATOM 803 C CA . VAL A 1 97 ? 18.422 -6.914 -16.703 1 94.06 97 VAL A CA 1
ATOM 804 C C . VAL A 1 97 ? 18.375 -7.641 -18.047 1 94.06 97 VAL A C 1
ATOM 806 O O . VAL A 1 97 ? 17.953 -8.797 -18.109 1 94.06 97 VAL A O 1
ATOM 809 N N . LYS A 1 98 ? 18.859 -7.012 -19.078 1 93.19 98 LYS A N 1
ATOM 810 C CA . LYS A 1 98 ? 18.812 -7.605 -20.422 1 93.19 98 LYS A CA 1
ATOM 811 C C . LYS A 1 98 ? 19.641 -8.883 -20.484 1 93.19 98 LYS A C 1
ATOM 813 O O . LYS A 1 98 ? 19.188 -9.891 -21.031 1 93.19 98 LYS A O 1
ATOM 818 N N . LYS A 1 99 ? 20.781 -8.891 -19.938 1 93.88 99 LYS A N 1
ATOM 819 C CA . LYS A 1 99 ? 21.672 -10.047 -19.938 1 93.88 99 LYS A CA 1
ATOM 820 C C . LYS A 1 99 ? 21.062 -11.203 -19.141 1 93.88 99 LYS A C 1
ATOM 822 O O . LYS A 1 99 ? 21.078 -12.352 -19.594 1 93.88 99 LYS A O 1
ATOM 827 N N . ILE A 1 100 ? 20.547 -10.891 -18.016 1 94.31 100 ILE A N 1
ATOM 828 C CA . ILE A 1 100 ? 19.953 -11.906 -17.156 1 94.31 100 ILE A CA 1
ATOM 829 C C . ILE A 1 100 ? 18.75 -12.531 -17.828 1 94.31 100 ILE A C 1
ATOM 831 O O . ILE A 1 100 ? 18.594 -13.75 -17.844 1 94.31 100 ILE A O 1
ATOM 835 N N . CYS A 1 101 ? 17.922 -11.695 -18.438 1 93.19 101 CYS A N 1
ATOM 836 C CA . CYS A 1 101 ? 16.734 -12.188 -19.141 1 93.19 101 CYS A CA 1
ATOM 837 C C . CYS A 1 101 ? 17.125 -13.094 -20.297 1 93.19 101 CYS A C 1
ATOM 839 O O . CYS A 1 101 ? 16.453 -14.086 -20.562 1 93.19 101 CYS A O 1
ATOM 841 N N . PHE A 1 102 ? 18.188 -12.781 -20.906 1 94.06 102 PHE A N 1
ATOM 842 C CA . PHE A 1 102 ? 18.672 -13.602 -22.016 1 94.06 102 PHE A CA 1
ATOM 843 C C . PHE A 1 102 ? 19.078 -14.984 -21.516 1 94.06 102 PHE A C 1
ATOM 845 O O . PHE A 1 102 ? 18.719 -16 -22.109 1 94.06 102 PHE A O 1
ATOM 852 N N . VAL A 1 103 ? 19.797 -15.016 -20.484 1 93.75 103 VAL A N 1
ATOM 853 C CA . VAL A 1 103 ? 20.25 -16.281 -19.906 1 93.75 103 VAL A CA 1
ATOM 854 C C . VAL A 1 103 ? 19.047 -17.109 -19.453 1 93.75 103 VAL A C 1
ATOM 856 O O . VAL A 1 103 ? 19.016 -18.328 -19.656 1 93.75 103 VAL A O 1
ATOM 859 N N . LEU A 1 104 ? 18.078 -16.453 -18.891 1 93.75 104 LEU A N 1
ATOM 860 C CA . LEU A 1 104 ? 16.859 -17.125 -18.438 1 93.75 104 LEU A CA 1
ATOM 861 C C . LEU A 1 104 ? 16.109 -17.734 -19.609 1 93.75 104 LEU A C 1
ATOM 863 O O . LEU A 1 104 ? 15.625 -18.875 -19.516 1 93.75 104 LEU A O 1
ATOM 867 N N . LEU A 1 105 ? 16.078 -16.984 -20.641 1 94.12 105 LEU A N 1
ATOM 868 C CA . LEU A 1 105 ? 15.391 -17.469 -21.828 1 94.12 105 LEU A CA 1
ATOM 869 C C . LEU A 1 105 ? 16.109 -18.672 -22.422 1 94.12 105 LEU A C 1
ATOM 871 O O . LEU A 1 105 ? 15.484 -19.688 -22.75 1 94.12 105 LEU A O 1
ATOM 875 N N . VAL A 1 106 ? 17.391 -18.625 -22.516 1 94.62 106 VAL A N 1
ATOM 876 C CA . VAL A 1 106 ? 18.203 -19.703 -23.094 1 94.62 106 VAL A CA 1
ATOM 877 C C . VAL A 1 106 ? 18.062 -20.953 -22.234 1 94.62 106 VAL A C 1
ATOM 879 O O . VAL A 1 106 ? 17.875 -22.062 -22.75 1 94.62 106 VAL A O 1
ATOM 882 N N . TYR A 1 107 ? 18.156 -20.797 -20.984 1 94.94 107 TYR A N 1
ATOM 883 C CA . TYR A 1 107 ? 18.031 -21.938 -20.094 1 94.94 107 TYR A CA 1
ATOM 884 C C . TYR A 1 107 ? 16.656 -22.562 -20.188 1 94.94 107 TYR A C 1
ATOM 886 O O . TYR A 1 107 ? 16.516 -23.781 -20.156 1 94.94 107 TYR A O 1
ATOM 894 N N . SER A 1 108 ? 15.609 -21.75 -20.266 1 95.38 108 SER A N 1
ATOM 895 C CA . SER A 1 108 ? 14.25 -22.25 -20.406 1 95.38 108 SER A CA 1
ATOM 896 C C . SER A 1 108 ? 14.086 -23.078 -21.688 1 95.38 108 SER A C 1
ATOM 898 O O . SER A 1 108 ? 13.445 -24.125 -21.672 1 95.38 108 SER A O 1
ATOM 900 N N . ILE A 1 109 ? 14.703 -22.594 -22.734 1 95.88 109 ILE A N 1
ATOM 901 C CA . ILE A 1 109 ? 14.625 -23.297 -24.016 1 95.88 109 ILE A CA 1
ATOM 902 C C . ILE A 1 109 ? 15.352 -24.641 -23.906 1 95.88 109 ILE A C 1
ATOM 904 O O . ILE A 1 109 ? 14.852 -25.656 -24.375 1 95.88 109 ILE A O 1
ATOM 908 N N . ILE A 1 110 ? 16.484 -24.656 -23.266 1 96.06 110 ILE A N 1
ATOM 909 C CA . ILE A 1 110 ? 17.266 -25.875 -23.078 1 96.06 110 ILE A CA 1
ATOM 910 C C . ILE A 1 110 ? 16.484 -26.875 -22.219 1 96.06 110 ILE A C 1
ATOM 912 O O . ILE A 1 110 ? 16.453 -28.062 -22.5 1 96.06 110 ILE A O 1
ATOM 916 N N . GLU A 1 111 ? 15.852 -26.391 -21.188 1 95.12 111 GLU A N 1
ATOM 917 C CA . GLU A 1 111 ? 15.047 -27.219 -20.297 1 95.12 111 GLU A CA 1
ATOM 918 C C . GLU A 1 111 ? 13.891 -27.875 -21.047 1 95.12 111 GLU A C 1
ATOM 920 O O . GLU A 1 111 ? 13.648 -29.078 -20.906 1 95.12 111 GLU A O 1
ATOM 925 N N . ILE A 1 112 ? 13.234 -27.109 -21.828 1 96.56 112 ILE A N 1
ATOM 926 C CA . ILE A 1 112 ? 12.094 -27.609 -22.578 1 96.56 112 ILE A CA 1
ATOM 927 C C . ILE A 1 112 ? 12.578 -28.625 -23.625 1 96.56 112 ILE A C 1
ATOM 929 O O . ILE A 1 112 ? 11.984 -29.703 -23.781 1 96.56 112 ILE A O 1
ATOM 933 N N . ALA A 1 113 ? 13.68 -28.359 -24.312 1 95.94 113 ALA A N 1
ATOM 934 C CA . ALA A 1 113 ? 14.242 -29.266 -25.297 1 95.94 113 ALA A CA 1
ATOM 935 C C . ALA A 1 113 ? 14.656 -30.594 -24.656 1 95.94 113 ALA A C 1
ATOM 937 O O . ALA A 1 113 ? 14.422 -31.672 -25.219 1 95.94 113 ALA A O 1
ATOM 938 N N . PHE A 1 114 ? 15.266 -30.469 -23.469 1 95.19 114 PHE A N 1
ATOM 939 C CA . PHE A 1 114 ? 15.633 -31.656 -22.703 1 95.19 114 PHE A CA 1
ATOM 940 C C . PHE A 1 114 ? 14.406 -32.5 -22.359 1 95.19 114 PHE A C 1
ATOM 942 O O . PHE A 1 114 ? 14.406 -33.719 -22.5 1 95.19 114 PHE A O 1
ATOM 949 N N . GLY A 1 115 ? 13.352 -31.781 -21.922 1 94.88 115 GLY A N 1
ATOM 950 C CA . GLY A 1 115 ? 12.109 -32.469 -21.594 1 94.88 115 GLY A CA 1
ATOM 951 C C . GLY A 1 115 ? 11.492 -33.188 -22.781 1 94.88 115 GLY A C 1
ATOM 952 O O . GLY A 1 115 ? 11 -34.312 -22.641 1 94.88 115 GLY A O 1
ATOM 953 N N . ILE A 1 116 ? 11.523 -32.531 -23.922 1 95.44 116 ILE A N 1
ATOM 954 C CA . ILE A 1 116 ? 10.984 -33.125 -25.141 1 95.44 116 ILE A CA 1
ATOM 955 C C . ILE A 1 116 ? 11.805 -34.375 -25.5 1 95.44 116 ILE A C 1
ATOM 957 O O . ILE A 1 116 ? 11.25 -35.438 -25.734 1 95.44 116 ILE A O 1
ATOM 961 N N . TYR A 1 117 ? 13.117 -34.219 -25.484 1 93.44 117 TYR A N 1
ATOM 962 C CA . TYR A 1 117 ? 14.031 -35.281 -25.906 1 93.44 117 TYR A CA 1
ATOM 963 C C . TYR A 1 117 ? 13.852 -36.531 -25.047 1 93.44 117 TYR A C 1
ATOM 965 O O . TYR A 1 117 ? 13.648 -37.625 -25.562 1 93.44 117 TYR A O 1
ATOM 973 N N . ILE A 1 118 ? 13.867 -36.375 -23.766 1 91.5 118 ILE A N 1
ATOM 974 C CA . ILE A 1 118 ? 13.789 -37.5 -22.844 1 91.5 118 ILE A CA 1
ATOM 975 C C . ILE A 1 118 ? 12.391 -38.125 -22.891 1 91.5 118 ILE A C 1
ATOM 977 O O . ILE A 1 118 ? 12.25 -39.344 -22.875 1 91.5 118 ILE A O 1
ATOM 981 N N . SER A 1 119 ? 11.359 -37.312 -22.969 1 92.31 119 SER A N 1
ATOM 982 C CA . SER A 1 119 ? 9.992 -37.812 -22.969 1 92.31 119 SER A CA 1
ATOM 983 C C . SER A 1 119 ? 9.695 -38.594 -24.234 1 92.31 119 SER A C 1
ATOM 985 O O . SER A 1 119 ? 9.008 -39.625 -24.188 1 92.31 119 SER A O 1
ATOM 987 N N . VAL A 1 120 ? 10.156 -38.125 -25.391 1 91.06 120 VAL A N 1
ATOM 988 C CA . VAL A 1 120 ? 9.938 -38.844 -26.641 1 91.06 120 VAL A CA 1
ATOM 989 C C . VAL A 1 120 ? 10.641 -40.188 -26.578 1 91.06 120 VAL A C 1
ATOM 991 O O . VAL A 1 120 ? 10.07 -41.219 -26.969 1 91.06 120 VAL A O 1
ATOM 994 N N . TYR A 1 121 ? 11.805 -40.188 -26.094 1 87.62 121 TYR A N 1
ATOM 995 C CA . TYR A 1 121 ? 12.539 -41.438 -25.953 1 87.62 121 TYR A CA 1
ATOM 996 C C . TYR A 1 121 ? 11.836 -42.406 -25 1 87.62 121 TYR A C 1
ATOM 998 O O . TYR A 1 121 ? 11.766 -43.594 -25.25 1 87.62 121 TYR A O 1
ATOM 1006 N N . ASP A 1 122 ? 11.383 -41.938 -23.906 1 86.75 122 ASP A N 1
ATOM 1007 C CA . ASP A 1 122 ? 10.641 -42.75 -22.953 1 86.75 122 ASP A CA 1
ATOM 1008 C C . ASP A 1 122 ? 9.383 -43.344 -23.594 1 86.75 122 ASP A C 1
ATOM 1010 O O . ASP A 1 122 ? 9.07 -44.5 -23.375 1 86.75 122 ASP A O 1
ATOM 1014 N N . LEU A 1 123 ? 8.703 -42.531 -24.375 1 87.56 123 LEU A N 1
ATOM 1015 C CA . LEU A 1 123 ? 7.492 -43 -25.047 1 87.56 123 LEU A CA 1
ATOM 1016 C C . LEU A 1 123 ? 7.809 -44.125 -26.031 1 87.56 123 LEU A C 1
ATOM 1018 O O . LEU A 1 123 ? 7.039 -45.094 -26.141 1 87.56 123 LEU A O 1
ATOM 1022 N N . LEU A 1 124 ? 8.93 -44.094 -26.688 1 85.5 124 LEU A N 1
ATOM 1023 C CA . LEU A 1 124 ? 9.336 -45.094 -27.641 1 85.5 124 LEU A CA 1
ATOM 1024 C C . LEU A 1 124 ? 9.602 -46.438 -26.938 1 85.5 124 LEU A C 1
ATOM 1026 O O . LEU A 1 124 ? 9.422 -47.5 -27.516 1 85.5 124 LEU A O 1
ATOM 1030 N N . LEU A 1 125 ? 9.953 -46.344 -25.688 1 83 125 LEU A N 1
ATOM 1031 C CA . LEU A 1 125 ? 10.25 -47.531 -24.922 1 83 125 LEU A CA 1
ATOM 1032 C C . LEU A 1 125 ? 9.031 -48 -24.125 1 83 125 LEU A C 1
ATOM 1034 O O . LEU A 1 125 ? 9.125 -48.875 -23.281 1 83 125 LEU A O 1
ATOM 1038 N N . GLY A 1 126 ? 7.895 -47.344 -24.328 1 79.25 126 GLY A N 1
ATOM 1039 C CA . GLY A 1 126 ? 6.652 -47.719 -23.688 1 79.25 126 GLY A CA 1
ATOM 1040 C C . GLY A 1 126 ? 6.414 -47 -22.375 1 79.25 126 GLY A C 1
ATOM 1041 O O . GLY A 1 126 ? 5.59 -47.438 -21.562 1 79.25 126 GLY A O 1
ATOM 1042 N N . GLY A 1 127 ? 7.18 -45.969 -22.141 1 83.44 127 GLY A N 1
ATOM 1043 C CA . GLY A 1 127 ? 7.02 -45.156 -20.938 1 83.44 127 GLY A CA 1
ATOM 1044 C C . GLY A 1 127 ? 6.07 -44 -21.109 1 83.44 127 GLY A C 1
ATOM 1045 O O . GLY A 1 127 ? 5.078 -44.094 -21.828 1 83.44 127 GLY A O 1
ATOM 1046 N N . ASN A 1 128 ? 6.309 -42.906 -20.266 1 85.75 128 ASN A N 1
ATOM 1047 C CA . ASN A 1 128 ? 5.434 -41.719 -20.25 1 85.75 128 ASN A CA 1
ATOM 1048 C C . ASN A 1 128 ? 6.203 -40.438 -20.547 1 85.75 128 ASN A C 1
ATOM 1050 O O . ASN A 1 128 ? 7.434 -40.438 -20.594 1 85.75 128 ASN A O 1
ATOM 1054 N N . SER A 1 129 ? 5.469 -39.406 -20.812 1 89.25 129 SER A N 1
ATOM 1055 C CA . SER A 1 129 ? 6.07 -38.125 -21.141 1 89.25 129 SER A CA 1
ATOM 1056 C C . SER A 1 129 ? 6.188 -37.25 -19.906 1 89.25 129 SER A C 1
ATOM 1058 O O . SER A 1 129 ? 5.953 -36.031 -19.984 1 89.25 129 SER A O 1
ATOM 1060 N N . TYR A 1 130 ? 6.555 -37.719 -18.781 1 91.31 130 TYR A N 1
ATOM 1061 C CA . TYR A 1 130 ? 6.551 -37 -17.5 1 91.31 130 TYR A CA 1
ATOM 1062 C C . TYR A 1 130 ? 7.562 -35.875 -17.516 1 91.31 130 TYR A C 1
ATOM 1064 O O . TYR A 1 130 ? 7.277 -34.781 -17.016 1 91.31 130 TYR A O 1
ATOM 1072 N N . VAL A 1 131 ? 8.703 -36.094 -18.062 1 93.25 131 VAL A N 1
ATOM 1073 C CA . VAL A 1 131 ? 9.805 -35.125 -17.969 1 93.25 131 VAL A CA 1
ATOM 1074 C C . VAL A 1 131 ? 9.422 -33.844 -18.703 1 93.25 131 VAL A C 1
ATOM 1076 O O . VAL A 1 131 ? 9.742 -32.75 -18.25 1 93.25 131 VAL A O 1
ATOM 1079 N N . PHE A 1 132 ? 8.719 -34 -19.828 1 94.62 132 PHE A N 1
ATOM 1080 C CA . PHE A 1 132 ? 8.25 -32.812 -20.562 1 94.62 132 PHE A CA 1
ATOM 1081 C C . PHE A 1 132 ? 7.293 -32 -19.719 1 94.62 132 PHE A C 1
ATOM 1083 O O . PHE A 1 132 ? 7.395 -30.766 -19.672 1 94.62 132 PHE A O 1
ATOM 1090 N N . PHE A 1 133 ? 6.387 -32.594 -18.984 1 94.06 133 PHE A N 1
ATOM 1091 C CA . PHE A 1 133 ? 5.438 -31.922 -18.109 1 94.06 133 PHE A CA 1
ATOM 1092 C C . PHE A 1 133 ? 6.164 -31.203 -16.984 1 94.06 133 PHE A C 1
ATOM 1094 O O . PHE A 1 133 ? 5.836 -30.062 -16.656 1 94.06 133 PHE A O 1
ATOM 1101 N N . ILE A 1 134 ? 7.109 -31.875 -16.438 1 95.19 134 ILE A N 1
ATOM 1102 C CA . ILE A 1 134 ? 7.848 -31.312 -15.312 1 95.19 134 ILE A CA 1
ATOM 1103 C C . ILE A 1 134 ? 8.602 -30.062 -15.758 1 95.19 134 ILE A C 1
ATOM 1105 O O . ILE A 1 134 ? 8.547 -29.016 -15.094 1 95.19 134 ILE A O 1
ATOM 1109 N N . MET A 1 135 ? 9.273 -30.156 -16.891 1 95.94 135 MET A N 1
ATOM 1110 C CA . MET A 1 135 ? 10.086 -29.047 -17.359 1 95.94 135 MET A CA 1
ATOM 1111 C C . MET A 1 135 ? 9.211 -27.844 -17.719 1 95.94 135 MET A C 1
ATOM 1113 O O . MET A 1 135 ? 9.555 -26.703 -17.422 1 95.94 135 MET A O 1
ATOM 1117 N N . THR A 1 136 ? 8.07 -28.094 -18.328 1 96.19 136 THR A N 1
ATOM 1118 C CA . THR A 1 136 ? 7.172 -27 -18.688 1 96.19 136 THR A CA 1
ATOM 1119 C C . THR A 1 136 ? 6.523 -26.406 -17.438 1 96.19 136 THR A C 1
ATOM 1121 O O . THR A 1 136 ? 6.266 -25.203 -17.391 1 96.19 136 THR A O 1
ATOM 1124 N N . LEU A 1 137 ? 6.258 -27.219 -16.484 1 95.94 137 LEU A N 1
ATOM 1125 C CA . LEU A 1 137 ? 5.738 -26.734 -15.203 1 95.94 137 LEU A CA 1
ATOM 1126 C C . LEU A 1 137 ? 6.727 -25.781 -14.539 1 95.94 137 LEU A C 1
ATOM 1128 O O . LEU A 1 137 ? 6.332 -24.75 -13.984 1 95.94 137 LEU A O 1
ATOM 1132 N N . CYS A 1 138 ? 7.969 -26.125 -14.602 1 95.62 138 CYS A N 1
ATOM 1133 C CA . CYS A 1 138 ? 9.008 -25.297 -13.992 1 95.62 138 CYS A CA 1
ATOM 1134 C C . CYS A 1 138 ? 9.125 -23.953 -14.695 1 95.62 138 CYS A C 1
ATOM 1136 O O . CYS A 1 138 ? 9.164 -22.906 -14.047 1 95.62 138 CYS A O 1
ATOM 1138 N N . VAL A 1 139 ? 9.086 -24 -15.992 1 95.69 139 VAL A N 1
ATOM 1139 C CA . VAL A 1 139 ? 9.32 -22.781 -16.766 1 95.69 139 VAL A CA 1
ATOM 1140 C C . VAL A 1 139 ? 8.094 -21.875 -16.672 1 95.69 139 VAL A C 1
ATOM 1142 O O . VAL A 1 139 ? 8.203 -20.703 -16.297 1 95.69 139 VAL A O 1
ATOM 1145 N N . PHE A 1 140 ? 6.941 -22.422 -16.891 1 95.75 140 PHE A N 1
ATOM 1146 C CA . PHE A 1 140 ? 5.762 -21.578 -17.031 1 95.75 140 PHE A CA 1
ATOM 1147 C C . PHE A 1 140 ? 5.066 -21.406 -15.68 1 95.75 140 PHE A C 1
ATOM 1149 O O . PHE A 1 140 ? 4.363 -20.422 -15.461 1 95.75 140 PHE A O 1
ATOM 1156 N N . GLY A 1 141 ? 5.281 -22.328 -14.781 1 94.31 141 GLY A N 1
ATOM 1157 C CA . GLY A 1 141 ? 4.605 -22.281 -13.5 1 94.31 141 GLY A CA 1
ATOM 1158 C C . GLY A 1 141 ? 5.379 -21.5 -12.453 1 94.31 141 GLY A C 1
ATOM 1159 O O . GLY A 1 141 ? 4.781 -20.844 -11.586 1 94.31 141 GLY A O 1
ATOM 1160 N N . ILE A 1 142 ? 6.676 -21.484 -12.562 1 94.19 142 ILE A N 1
ATOM 1161 C CA . ILE A 1 142 ? 7.48 -20.938 -11.477 1 94.19 142 ILE A CA 1
ATOM 1162 C C . ILE A 1 142 ? 8.086 -19.609 -11.898 1 94.19 142 ILE A C 1
ATOM 1164 O O . ILE A 1 142 ? 8.07 -18.641 -11.133 1 94.19 142 ILE A O 1
ATOM 1168 N N . LEU A 1 143 ? 8.508 -19.5 -13.109 1 94.75 143 LEU A N 1
ATOM 1169 C CA . LEU A 1 143 ? 9.117 -18.25 -13.578 1 94.75 143 LEU A CA 1
ATOM 1170 C C . LEU A 1 143 ? 8.055 -17.203 -13.844 1 94.75 143 LEU A C 1
ATOM 1172 O O . LEU A 1 143 ? 6.934 -17.531 -14.242 1 94.75 143 LEU A O 1
ATOM 1176 N N . VAL A 1 144 ? 8.422 -16 -13.586 1 94.81 144 VAL A N 1
ATOM 1177 C CA . VAL A 1 144 ? 7.539 -14.883 -13.898 1 94.81 144 VAL A CA 1
ATOM 1178 C C . VAL A 1 144 ? 7.875 -14.32 -15.281 1 94.81 144 VAL A C 1
ATOM 1180 O O . VAL A 1 144 ? 8.844 -13.578 -15.438 1 94.81 144 VAL A O 1
ATOM 1183 N N . ILE A 1 145 ? 7.051 -14.656 -16.188 1 93 145 ILE A N 1
ATOM 1184 C CA . ILE A 1 145 ? 7.281 -14.297 -17.594 1 93 145 ILE A CA 1
ATOM 1185 C C . ILE A 1 145 ? 6.125 -13.438 -18.094 1 93 145 ILE A C 1
ATOM 1187 O O . ILE A 1 145 ? 4.965 -13.672 -17.734 1 93 145 ILE A O 1
ATOM 1191 N N . ASN A 1 146 ? 6.527 -12.453 -18.891 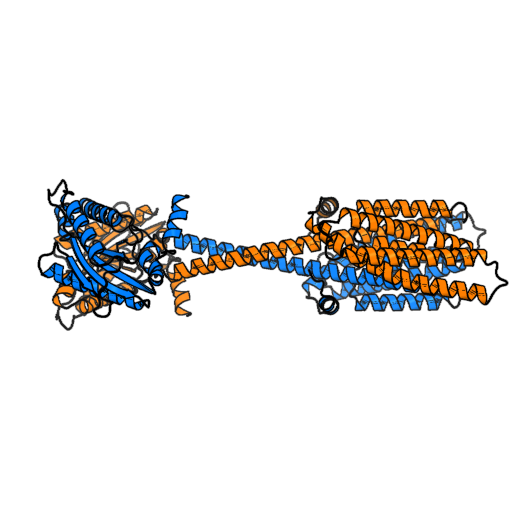1 91.19 146 ASN A N 1
ATOM 1192 C CA . ASN A 1 146 ? 5.477 -11.648 -19.5 1 91.19 146 ASN A CA 1
ATOM 1193 C C . ASN A 1 146 ? 4.523 -12.508 -20.328 1 91.19 146 ASN A C 1
ATOM 1195 O O . ASN A 1 146 ? 4.945 -13.461 -20.969 1 91.19 146 ASN A O 1
ATOM 1199 N N . PRO A 1 147 ? 3.207 -12.172 -20.328 1 91.44 147 PRO A N 1
ATOM 1200 C CA . PRO A 1 147 ? 2.186 -13 -20.984 1 91.44 147 PRO A CA 1
ATOM 1201 C C . PRO A 1 147 ? 2.469 -13.234 -22.469 1 91.44 147 PRO A C 1
ATOM 1203 O O . PRO A 1 147 ? 2.248 -14.336 -22.969 1 91.44 147 PRO A O 1
ATOM 1206 N N . TYR A 1 148 ? 3.016 -12.336 -23.156 1 90.12 148 TYR A N 1
ATOM 1207 C CA . TYR A 1 148 ? 3.357 -12.523 -24.562 1 90.12 148 TYR A CA 1
ATOM 1208 C C . TYR A 1 148 ? 4.457 -13.57 -24.719 1 90.12 148 TYR A C 1
ATOM 1210 O O . TYR A 1 148 ? 4.363 -14.453 -25.578 1 90.12 148 TYR A O 1
ATOM 1218 N N . GLY A 1 149 ? 5.414 -13.43 -23.875 1 91 149 GLY A N 1
ATOM 1219 C CA . GLY A 1 149 ? 6.523 -14.359 -23.922 1 91 149 GLY A CA 1
ATOM 1220 C C . GLY A 1 149 ? 6.133 -15.773 -23.531 1 91 149 GLY A C 1
ATOM 1221 O O . GLY A 1 149 ? 6.547 -16.734 -24.172 1 91 149 GLY A O 1
ATOM 1222 N N . SER A 1 150 ? 5.293 -15.852 -22.516 1 93.75 150 SER A N 1
ATOM 1223 C CA . SER A 1 150 ? 4.902 -17.172 -22.016 1 93.75 150 SER A CA 1
ATOM 1224 C C . SER A 1 150 ? 4.016 -17.906 -23.016 1 93.75 150 SER A C 1
ATOM 1226 O O . SER A 1 150 ? 4.219 -19.078 -23.297 1 93.75 150 SER A O 1
ATOM 1228 N N . ILE A 1 151 ? 3.049 -17.188 -23.609 1 94 151 ILE A N 1
ATOM 1229 C CA . ILE A 1 151 ? 2.127 -17.797 -24.562 1 94 151 ILE A CA 1
ATOM 1230 C C . ILE A 1 151 ? 2.891 -18.219 -25.812 1 94 151 ILE A C 1
ATOM 1232 O O . ILE A 1 151 ? 2.729 -19.344 -26.297 1 94 151 ILE A O 1
ATOM 1236 N N . THR A 1 152 ? 3.773 -17.406 -26.266 1 94.62 152 THR A N 1
ATOM 1237 C CA . THR A 1 152 ? 4.559 -17.703 -27.453 1 94.62 152 THR A CA 1
ATOM 1238 C C . THR A 1 152 ? 5.465 -18.906 -27.219 1 94.62 152 THR A C 1
ATOM 1240 O O . THR A 1 152 ? 5.48 -19.859 -28 1 94.62 152 THR A O 1
ATOM 1243 N N . LEU A 1 153 ? 6.156 -18.891 -26.141 1 95.38 153 LEU A N 1
ATOM 1244 C CA . LEU A 1 153 ? 7.074 -19.984 -25.828 1 95.38 153 LEU A CA 1
ATOM 1245 C C . LEU A 1 153 ? 6.312 -21.281 -25.609 1 95.38 153 LEU A C 1
ATOM 1247 O O . LEU A 1 153 ? 6.801 -22.359 -25.969 1 95.38 153 LEU A O 1
ATOM 1251 N N . SER A 1 154 ? 5.133 -21.188 -25.016 1 96 154 SER A N 1
ATOM 1252 C CA . SER A 1 154 ? 4.336 -22.391 -24.781 1 96 154 SER A CA 1
ATOM 1253 C C . SER A 1 154 ? 3.84 -23 -26.078 1 96 154 SER A C 1
ATOM 1255 O O . SER A 1 154 ? 3.852 -24.219 -26.25 1 96 154 SER A O 1
ATOM 1257 N N . ILE A 1 155 ? 3.428 -22.172 -27 1 95.38 155 ILE A N 1
ATOM 1258 C CA . ILE A 1 155 ? 2.961 -22.656 -28.297 1 95.38 155 ILE A CA 1
ATOM 1259 C C . ILE A 1 155 ? 4.117 -23.297 -29.047 1 95.38 155 ILE A C 1
ATOM 1261 O O . ILE A 1 155 ? 3.982 -24.406 -29.594 1 95.38 155 ILE A O 1
ATOM 1265 N N . ILE A 1 156 ? 5.238 -22.656 -29.031 1 95.94 156 ILE A N 1
ATOM 1266 C CA . ILE A 1 156 ? 6.418 -23.188 -29.719 1 95.94 156 ILE A CA 1
ATOM 1267 C C . ILE A 1 156 ? 6.812 -24.531 -29.094 1 95.94 156 ILE A C 1
ATOM 1269 O O . ILE A 1 156 ? 7.184 -25.453 -29.812 1 95.94 156 ILE A O 1
ATOM 1273 N N . SER A 1 157 ? 6.754 -24.609 -27.781 1 96.38 157 SER A N 1
ATOM 1274 C CA . SER A 1 157 ? 7.102 -25.844 -27.078 1 96.38 157 SER A CA 1
ATOM 1275 C C . SER A 1 157 ? 6.164 -26.984 -27.469 1 96.38 157 SER A C 1
ATOM 1277 O O . SER A 1 157 ? 6.609 -28.109 -27.688 1 96.38 157 SER A O 1
ATOM 1279 N N . LEU A 1 158 ? 4.875 -26.688 -27.578 1 95.5 158 LEU A N 1
ATOM 1280 C CA . LEU A 1 158 ? 3.881 -27.688 -27.938 1 95.5 158 LEU A CA 1
ATOM 1281 C C . LEU A 1 158 ? 4.082 -28.172 -29.375 1 95.5 158 LEU A C 1
ATOM 1283 O O . LEU A 1 158 ? 4.074 -29.375 -29.641 1 95.5 158 LEU A O 1
ATOM 1287 N N . VAL A 1 159 ? 4.301 -27.281 -30.281 1 95.38 159 VAL A N 1
ATOM 1288 C CA . VAL A 1 159 ? 4.508 -27.609 -31.688 1 95.38 159 VAL A CA 1
ATOM 1289 C C . VAL A 1 159 ? 5.789 -28.422 -31.844 1 95.38 159 VAL A C 1
ATOM 1291 O O . VAL A 1 159 ? 5.809 -29.438 -32.562 1 95.38 159 VAL A O 1
ATOM 1294 N N . ALA A 1 160 ? 6.879 -28.047 -31.156 1 96.12 160 ALA A N 1
ATOM 1295 C CA . ALA A 1 160 ? 8.148 -28.766 -31.203 1 96.12 160 ALA A CA 1
ATOM 1296 C C . ALA A 1 160 ? 7.992 -30.188 -30.688 1 96.12 160 ALA A C 1
ATOM 1298 O O . ALA A 1 160 ? 8.555 -31.125 -31.25 1 96.12 160 ALA A O 1
ATOM 1299 N N . PHE A 1 161 ? 7.273 -30.359 -29.625 1 95.88 161 PHE A N 1
ATOM 1300 C CA . PHE A 1 161 ? 7.027 -31.688 -29.062 1 95.88 161 PHE A CA 1
ATOM 1301 C C . PHE A 1 161 ? 6.391 -32.625 -30.078 1 95.88 161 PHE A C 1
ATOM 1303 O O . PHE A 1 161 ? 6.859 -33.719 -30.297 1 95.88 161 PHE A O 1
ATOM 1310 N N . TYR A 1 162 ? 5.379 -32.094 -30.828 1 93.69 162 TYR A N 1
ATOM 1311 C CA . TYR A 1 162 ? 4.652 -32.938 -31.766 1 93.69 162 TYR A CA 1
ATOM 1312 C C . TYR A 1 162 ? 5.453 -33.156 -33.062 1 93.69 162 TYR A C 1
ATOM 1314 O O . TYR A 1 162 ? 5.371 -34.219 -33.688 1 93.69 162 TYR A O 1
ATOM 1322 N N . LEU A 1 163 ? 6.223 -32.188 -33.406 1 94.31 163 LEU A N 1
ATOM 1323 C CA . LEU A 1 163 ? 7.066 -32.344 -34.594 1 94.31 163 LEU A CA 1
ATOM 1324 C C . LEU A 1 163 ? 8.062 -33.469 -34.406 1 94.31 163 LEU A C 1
ATOM 1326 O O . LEU A 1 163 ? 8.375 -34.188 -35.344 1 94.31 163 LEU A O 1
ATOM 1330 N N . VAL A 1 164 ? 8.555 -33.625 -33.156 1 93.69 164 VAL A N 1
ATOM 1331 C CA . VAL A 1 164 ? 9.523 -34.656 -32.875 1 93.69 164 VAL A CA 1
ATOM 1332 C C . VAL A 1 164 ? 8.797 -36 -32.625 1 93.69 164 VAL A C 1
ATOM 1334 O O . VAL A 1 164 ? 9.297 -37.062 -33 1 93.69 164 VAL A O 1
ATOM 1337 N N . LEU A 1 165 ? 7.613 -35.938 -32.125 1 92.38 165 LEU A N 1
ATOM 1338 C CA . LEU A 1 165 ? 6.914 -37.156 -31.656 1 92.38 165 LEU A CA 1
ATOM 1339 C C . LEU A 1 165 ? 6.203 -37.844 -32.812 1 92.38 165 LEU A C 1
ATOM 1341 O O . LEU A 1 165 ? 6.246 -39.062 -32.938 1 92.38 165 LEU A O 1
ATOM 1345 N N . ILE A 1 166 ? 5.543 -37.188 -33.719 1 90.69 166 ILE A N 1
ATOM 1346 C CA . ILE A 1 166 ? 4.621 -37.719 -34.719 1 90.69 166 ILE A CA 1
ATOM 1347 C C . ILE A 1 166 ? 5.359 -38.688 -35.656 1 90.69 166 ILE A C 1
ATOM 1349 O O . ILE A 1 166 ? 4.852 -39.75 -35.969 1 90.69 166 ILE A O 1
ATOM 1353 N N . PRO A 1 167 ? 6.602 -38.406 -36.094 1 91.62 167 PRO A N 1
ATOM 1354 C CA . PRO A 1 167 ? 7.293 -39.312 -37 1 91.62 167 PRO A CA 1
ATOM 1355 C C . PRO A 1 167 ? 7.66 -40.656 -36.375 1 91.62 167 PRO A C 1
ATOM 1357 O O . PRO A 1 167 ? 7.883 -41.625 -37.062 1 91.62 167 PRO A O 1
ATOM 1360 N N . VAL A 1 168 ? 7.719 -40.75 -35.094 1 89.75 168 VAL A N 1
ATOM 1361 C CA . VAL A 1 168 ? 8.32 -41.938 -34.469 1 89.75 168 VAL A CA 1
ATOM 1362 C C . VAL A 1 168 ? 7.289 -42.625 -33.562 1 89.75 168 VAL A C 1
ATOM 1364 O O . VAL A 1 168 ? 7.508 -43.75 -33.094 1 89.75 168 VAL A O 1
ATOM 1367 N N . TYR A 1 169 ? 6.215 -41.969 -33.281 1 86.62 169 TYR A N 1
ATOM 1368 C CA . TYR A 1 169 ? 5.219 -42.469 -32.344 1 86.62 169 TYR A CA 1
ATOM 1369 C C . TYR A 1 169 ? 3.809 -42.281 -32.875 1 86.62 169 TYR A C 1
ATOM 1371 O O . TYR A 1 169 ? 3.512 -41.25 -33.469 1 86.62 169 TYR A O 1
ATOM 1379 N N . ASP A 1 170 ? 2.924 -43.25 -32.812 1 85.81 170 ASP A N 1
ATOM 1380 C CA . ASP A 1 170 ? 1.527 -43.125 -33.219 1 85.81 170 ASP A CA 1
ATOM 1381 C C . ASP A 1 170 ? 0.719 -42.344 -32.219 1 85.81 170 ASP A C 1
ATOM 1383 O O . ASP A 1 170 ? 0.271 -42.906 -31.203 1 85.81 170 ASP A O 1
ATOM 1387 N N . VAL A 1 171 ? 0.541 -41.156 -32.5 1 84.44 171 VAL A N 1
ATOM 1388 C CA . VAL A 1 171 ? -0.122 -40.25 -31.578 1 84.44 171 VAL A CA 1
ATOM 1389 C C . VAL A 1 171 ? -1.637 -40.344 -31.75 1 84.44 171 VAL A C 1
ATOM 1391 O O . VAL A 1 171 ? -2.148 -40.25 -32.875 1 84.44 171 VAL A O 1
ATOM 1394 N N . ASP A 1 172 ? -2.281 -40.594 -30.641 1 82.19 172 ASP A N 1
ATOM 1395 C CA . ASP A 1 172 ? -3.74 -40.625 -30.625 1 82.19 172 ASP A CA 1
ATOM 1396 C C . ASP A 1 172 ? -4.332 -39.219 -30.469 1 82.19 172 ASP A C 1
ATOM 1398 O O . ASP A 1 172 ? -3.713 -38.344 -29.859 1 82.19 172 ASP A O 1
ATOM 1402 N N . TYR A 1 173 ? -5.488 -39.031 -31 1 81.38 173 TYR A N 1
ATOM 1403 C CA . TYR A 1 173 ? -6.18 -37.75 -30.953 1 81.38 173 TYR A CA 1
ATOM 1404 C C . TYR A 1 173 ? -6.465 -37.344 -29.5 1 81.38 173 TYR A C 1
ATOM 1406 O O . TYR A 1 173 ? -6.426 -36.156 -29.172 1 81.38 173 TYR A O 1
ATOM 1414 N N . SER A 1 174 ? -6.73 -38.281 -28.594 1 81.25 174 SER A N 1
ATOM 1415 C CA . SER A 1 174 ? -7.004 -38 -27.188 1 81.25 174 SER A CA 1
ATOM 1416 C C . SER A 1 174 ? -5.789 -37.406 -26.5 1 81.25 174 SER A C 1
ATOM 1418 O O . SER A 1 174 ? -5.93 -36.5 -25.656 1 81.25 174 SER A O 1
ATOM 1420 N N . ASP A 1 175 ? -4.625 -37.812 -26.922 1 84.69 175 ASP A N 1
ATOM 1421 C CA . ASP A 1 175 ? -3.395 -37.312 -26.344 1 84.69 175 ASP A CA 1
ATOM 1422 C C . ASP A 1 175 ? -3.17 -35.844 -26.75 1 84.69 175 ASP A C 1
ATOM 1424 O O . ASP A 1 175 ? -2.746 -35.031 -25.938 1 84.69 175 ASP A O 1
ATOM 1428 N N . VAL A 1 176 ? -3.541 -35.562 -27.969 1 86.94 176 VAL A N 1
ATOM 1429 C CA . VAL A 1 176 ? -3.365 -34.219 -28.484 1 86.94 176 VAL A CA 1
ATOM 1430 C C . VAL A 1 176 ? -4.293 -33.25 -27.734 1 86.94 176 VAL A C 1
ATOM 1432 O O . VAL A 1 176 ? -3.881 -32.156 -27.344 1 86.94 176 VAL A O 1
ATOM 1435 N N . LEU A 1 177 ? -5.484 -33.656 -27.516 1 86.88 177 LEU A N 1
ATOM 1436 C CA . LEU A 1 177 ? -6.449 -32.812 -26.828 1 86.88 177 LEU A CA 1
ATOM 1437 C C . LEU A 1 177 ? -6.047 -32.594 -25.359 1 86.88 177 LEU A C 1
ATOM 1439 O O . LEU A 1 177 ? -6.148 -31.5 -24.844 1 86.88 177 LEU A O 1
ATOM 1443 N N . ASN A 1 178 ? -5.648 -33.656 -24.719 1 89.62 178 ASN A N 1
ATOM 1444 C CA . ASN A 1 178 ? -5.203 -33.562 -23.328 1 89.62 178 ASN A CA 1
ATOM 1445 C C .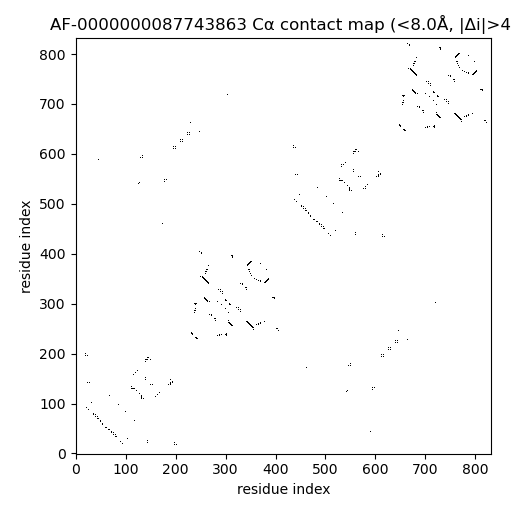 ASN A 1 178 ? -4 -32.625 -23.188 1 89.62 178 ASN A C 1
ATOM 1447 O O . ASN A 1 178 ? -3.949 -31.797 -22.281 1 89.62 178 ASN A O 1
ATOM 1451 N N . MET A 1 179 ? -3.045 -32.75 -24.078 1 91.38 179 MET A N 1
ATOM 1452 C CA . MET A 1 179 ? -1.864 -31.906 -24.047 1 91.38 179 MET A CA 1
ATOM 1453 C C . MET A 1 179 ? -2.244 -30.438 -24.281 1 91.38 179 MET A C 1
ATOM 1455 O O . MET A 1 179 ? -1.689 -29.547 -23.656 1 91.38 179 MET A O 1
ATOM 1459 N N . THR A 1 180 ? -3.178 -30.219 -25.188 1 90.56 180 THR A N 1
ATOM 1460 C CA . THR A 1 180 ? -3.648 -28.859 -25.453 1 90.56 180 THR A CA 1
ATOM 1461 C C . THR A 1 180 ? -4.324 -28.281 -24.219 1 90.56 180 THR A C 1
ATOM 1463 O O . THR A 1 180 ? -4.121 -27.109 -23.891 1 90.56 180 THR A O 1
ATOM 1466 N N . GLU A 1 181 ? -5.121 -29.047 -23.547 1 91.94 181 GLU A N 1
ATOM 1467 C CA . GLU A 1 181 ? -5.77 -28.609 -22.312 1 91.94 181 GLU A CA 1
ATOM 1468 C C . GLU A 1 181 ? -4.738 -28.281 -21.234 1 91.94 181 GLU A C 1
ATOM 1470 O O . GLU A 1 181 ? -4.863 -27.281 -20.531 1 91.94 181 GLU A O 1
ATOM 1475 N N . TYR A 1 182 ? -3.744 -29.156 -21.109 1 93.94 182 TYR A N 1
ATOM 1476 C CA . TYR A 1 182 ? -2.668 -28.906 -20.156 1 93.94 182 TYR A CA 1
ATOM 1477 C C . TYR A 1 182 ? -2.002 -27.562 -20.422 1 93.94 182 TYR A C 1
ATOM 1479 O O . TYR A 1 182 ? -1.804 -26.766 -19.5 1 93.94 182 TYR A O 1
ATOM 1487 N N . PHE A 1 183 ? -1.728 -27.297 -21.656 1 95 183 PHE A N 1
ATOM 1488 C CA . PHE A 1 183 ? -1.021 -26.062 -22 1 95 183 PHE A CA 1
ATOM 1489 C C . PHE A 1 183 ? -1.926 -24.859 -21.828 1 95 183 PHE A C 1
ATOM 1491 O O . PHE A 1 183 ? -1.452 -23.766 -21.531 1 95 183 PHE A O 1
ATOM 1498 N N . PHE A 1 184 ? -3.168 -25.047 -21.969 1 93.62 184 PHE A N 1
ATOM 1499 C CA . PHE A 1 184 ? -4.109 -23.969 -21.688 1 93.62 184 PHE A CA 1
ATOM 1500 C C . PHE A 1 184 ? -4.043 -23.578 -20.219 1 93.62 184 PHE A C 1
ATOM 1502 O O . PHE A 1 184 ? -3.898 -22.391 -19.891 1 93.62 184 PHE A O 1
ATOM 1509 N N . PHE A 1 185 ? -4.074 -24.531 -19.328 1 94.56 185 PHE A N 1
ATOM 1510 C CA . PHE A 1 185 ? -4.109 -24.25 -17.906 1 94.56 185 PHE A CA 1
ATOM 1511 C C . PHE A 1 185 ? -2.758 -23.734 -17.422 1 94.56 185 PHE A C 1
ATOM 1513 O O . PHE A 1 185 ? -2.691 -22.875 -16.547 1 94.56 185 PHE A O 1
ATOM 1520 N N . ILE A 1 186 ? -1.683 -24.281 -17.953 1 95.69 186 ILE A N 1
ATOM 1521 C CA . ILE A 1 186 ? -0.37 -23.859 -17.484 1 95.69 186 ILE A CA 1
ATOM 1522 C C . ILE A 1 186 ? -0.116 -22.406 -17.906 1 95.69 186 ILE A C 1
ATOM 1524 O O . ILE A 1 186 ? 0.532 -21.641 -17.172 1 95.69 186 ILE A O 1
ATOM 1528 N N . ASN A 1 187 ? -0.616 -22.031 -19.062 1 94.31 187 ASN A N 1
ATOM 1529 C CA . ASN A 1 187 ? -0.519 -20.641 -19.469 1 94.31 187 ASN A CA 1
ATOM 1530 C C . ASN A 1 187 ? -1.381 -19.734 -18.594 1 94.31 187 ASN A C 1
ATOM 1532 O O . ASN A 1 187 ? -0.997 -18.594 -18.297 1 94.31 187 ASN A O 1
ATOM 1536 N N . PHE A 1 188 ? -2.486 -20.219 -18.281 1 93.38 188 PHE A N 1
ATOM 1537 C CA . PHE A 1 188 ? -3.346 -19.469 -17.375 1 93.38 188 PHE A CA 1
ATOM 1538 C C . PHE A 1 188 ? -2.637 -19.203 -16.047 1 93.38 188 PHE A C 1
ATOM 1540 O O . PHE A 1 188 ? -2.67 -18.078 -15.531 1 93.38 188 PHE A O 1
ATOM 1547 N N . ILE A 1 189 ? -2.01 -20.203 -15.523 1 94.31 189 ILE A N 1
ATOM 1548 C CA . ILE A 1 189 ? -1.264 -20.078 -14.281 1 94.31 189 ILE A CA 1
ATOM 1549 C C . ILE A 1 189 ? -0.139 -19.062 -14.438 1 94.31 189 ILE A C 1
ATOM 1551 O O . ILE A 1 189 ? 0.075 -18.219 -13.562 1 94.31 189 ILE A O 1
ATOM 1555 N N . SER A 1 190 ? 0.517 -19.125 -15.578 1 95.12 190 SER A N 1
ATOM 1556 C CA . SER A 1 190 ? 1.63 -18.219 -15.844 1 95.12 190 SER A CA 1
ATOM 1557 C C . SER A 1 190 ? 1.163 -16.766 -15.898 1 95.12 190 SER A C 1
ATOM 1559 O O . SER A 1 190 ? 1.797 -15.891 -15.32 1 95.12 190 SER A O 1
ATOM 1561 N N . VAL A 1 191 ? 0.055 -16.547 -16.516 1 92.56 191 VAL A N 1
ATOM 1562 C CA . VAL A 1 191 ? -0.475 -15.188 -16.672 1 92.56 191 VAL A CA 1
ATOM 1563 C C . VAL A 1 191 ? -0.917 -14.641 -15.32 1 92.56 191 VAL A C 1
ATOM 1565 O O . VAL A 1 191 ? -0.639 -13.484 -14.992 1 92.56 191 VAL A O 1
ATOM 1568 N N . ILE A 1 192 ? -1.542 -15.445 -14.555 1 90.69 192 ILE A N 1
ATOM 1569 C CA . ILE A 1 192 ? -2.014 -15.023 -13.234 1 90.69 192 ILE A CA 1
ATOM 1570 C C . ILE A 1 192 ? -0.821 -14.711 -12.336 1 90.69 192 ILE A C 1
ATOM 1572 O O . ILE A 1 192 ? -0.853 -13.742 -11.57 1 90.69 192 ILE A O 1
ATOM 1576 N N . ARG A 1 193 ? 0.168 -15.57 -12.422 1 91.5 193 ARG A N 1
ATOM 1577 C CA . ARG A 1 193 ? 1.373 -15.344 -11.633 1 91.5 193 ARG A CA 1
ATOM 1578 C C . ARG A 1 193 ? 2.025 -14.016 -11.992 1 91.5 193 ARG A C 1
ATOM 1580 O O . ARG A 1 193 ? 2.439 -13.266 -11.102 1 91.5 193 ARG A O 1
ATOM 1587 N N . TYR A 1 194 ? 2.125 -13.734 -13.219 1 92.69 194 TYR A N 1
ATOM 1588 C CA . TYR A 1 194 ? 2.691 -12.469 -13.68 1 92.69 194 TYR A CA 1
ATOM 1589 C C . TYR A 1 194 ? 1.878 -11.289 -13.164 1 92.69 194 TYR A C 1
ATOM 1591 O O . TYR A 1 194 ? 2.439 -10.312 -12.656 1 92.69 194 TYR A O 1
ATOM 1599 N N . TYR A 1 195 ? 0.607 -11.375 -13.32 1 90.69 195 TYR A N 1
ATOM 1600 C CA . TYR A 1 195 ? -0.298 -10.32 -12.883 1 90.69 195 TYR A CA 1
ATOM 1601 C C . TYR A 1 195 ? -0.152 -10.055 -11.391 1 90.69 195 TYR A C 1
ATOM 1603 O O . TYR A 1 195 ? -0.007 -8.898 -10.977 1 90.69 195 TYR A O 1
ATOM 1611 N N . LEU A 1 196 ? -0.185 -11.094 -10.625 1 89.69 196 LEU A N 1
ATOM 1612 C CA . LEU A 1 196 ? -0.11 -10.969 -9.172 1 89.69 196 LEU A CA 1
ATOM 1613 C C . LEU A 1 196 ? 1.229 -10.375 -8.75 1 89.69 196 LEU A C 1
ATOM 1615 O O . LEU A 1 196 ? 1.278 -9.516 -7.867 1 89.69 196 LEU A O 1
ATOM 1619 N N . THR A 1 197 ? 2.25 -10.859 -9.398 1 91.12 197 THR A N 1
ATOM 1620 C CA . THR A 1 197 ? 3.58 -10.398 -9.023 1 91.12 197 THR A CA 1
ATOM 1621 C C . THR A 1 197 ? 3.75 -8.914 -9.359 1 91.12 197 THR A C 1
ATOM 1623 O O . THR A 1 197 ? 4.207 -8.133 -8.531 1 91.12 197 THR A O 1
ATOM 1626 N N . CYS A 1 198 ? 3.338 -8.539 -10.523 1 89.62 198 CYS A N 1
ATOM 1627 C CA . CYS A 1 198 ? 3.455 -7.152 -10.961 1 89.62 198 CYS A CA 1
ATOM 1628 C C . CYS A 1 198 ? 2.658 -6.227 -10.047 1 89.62 198 CYS A C 1
ATOM 1630 O O . CYS A 1 198 ? 3.172 -5.203 -9.594 1 89.62 198 CYS A O 1
ATOM 1632 N N . THR A 1 199 ? 1.462 -6.566 -9.781 1 89.19 199 THR A N 1
ATOM 1633 C CA . THR A 1 199 ? 0.602 -5.719 -8.969 1 89.19 199 THR A CA 1
ATOM 1634 C C . THR A 1 199 ? 1.086 -5.691 -7.52 1 89.19 199 THR A C 1
ATOM 1636 O O . THR A 1 199 ? 0.943 -4.676 -6.832 1 89.19 199 THR A O 1
ATOM 1639 N N . TRP A 1 200 ? 1.626 -6.809 -7.145 1 89.31 200 TRP A N 1
ATOM 1640 C CA . TRP A 1 200 ? 2.209 -6.852 -5.809 1 89.31 200 TRP A CA 1
ATOM 1641 C C . TRP A 1 200 ? 3.318 -5.816 -5.66 1 89.31 200 TRP A C 1
ATOM 1643 O O . TRP A 1 200 ? 3.342 -5.055 -4.691 1 89.31 200 TRP A O 1
ATOM 1653 N N . TYR A 1 201 ? 4.211 -5.766 -6.582 1 88.31 201 TYR A N 1
ATOM 1654 C CA . TYR A 1 201 ? 5.312 -4.812 -6.535 1 88.31 201 TYR A CA 1
ATOM 1655 C C . TYR A 1 201 ? 4.797 -3.383 -6.66 1 88.31 201 TYR A C 1
ATOM 1657 O O . TYR A 1 201 ? 5.277 -2.48 -5.969 1 88.31 201 TYR A O 1
ATOM 1665 N N . GLU A 1 202 ? 3.877 -3.172 -7.523 1 88.62 202 GLU A N 1
ATOM 1666 C CA . GLU A 1 202 ? 3.295 -1.844 -7.695 1 88.62 202 GLU A CA 1
ATOM 1667 C C . GLU A 1 202 ? 2.688 -1.336 -6.387 1 88.62 202 GLU A C 1
ATOM 1669 O O . GLU A 1 202 ? 2.938 -0.199 -5.98 1 88.62 202 GLU A O 1
ATOM 1674 N N . ASN A 1 203 ? 1.914 -2.17 -5.805 1 89 203 ASN A N 1
ATOM 1675 C CA . ASN A 1 203 ? 1.289 -1.81 -4.535 1 89 203 ASN A CA 1
ATOM 1676 C C . ASN A 1 203 ? 2.33 -1.561 -3.447 1 89 203 ASN A C 1
ATOM 1678 O O . ASN A 1 203 ? 2.16 -0.672 -2.611 1 89 203 ASN A O 1
ATOM 1682 N N . HIS A 1 204 ? 3.277 -2.4 -3.531 1 87.88 204 HIS A N 1
ATOM 1683 C CA . HIS A 1 204 ? 4.348 -2.262 -2.547 1 87.88 204 HIS A CA 1
ATOM 1684 C C . HIS A 1 204 ? 5.059 -0.922 -2.689 1 87.88 204 HIS A C 1
ATOM 1686 O O . HIS A 1 204 ? 5.316 -0.241 -1.694 1 87.88 204 HIS A O 1
ATOM 1692 N N . PHE A 1 205 ? 5.363 -0.491 -3.869 1 89.19 205 PHE A N 1
ATOM 1693 C CA . PHE A 1 205 ? 6.027 0.783 -4.113 1 89.19 205 PHE A CA 1
ATOM 1694 C C . PHE A 1 205 ? 5.102 1.949 -3.791 1 89.19 205 PHE A C 1
ATOM 1696 O O . PHE A 1 205 ? 5.539 2.963 -3.242 1 89.19 205 PHE A O 1
ATOM 1703 N N . GLU A 1 206 ? 3.914 1.797 -4.16 1 90.94 206 GLU A N 1
ATOM 1704 C CA . GLU A 1 206 ? 2.93 2.828 -3.846 1 90.94 206 GLU A CA 1
ATOM 1705 C C . GLU A 1 206 ? 2.781 3.008 -2.338 1 90.94 206 GLU A C 1
ATOM 1707 O O . GLU A 1 206 ? 2.689 4.137 -1.85 1 90.94 206 GLU A O 1
ATOM 1712 N N . LEU A 1 207 ? 2.705 1.953 -1.621 1 91.88 207 LEU A N 1
ATOM 1713 C CA . LEU A 1 207 ? 2.602 2 -0.166 1 91.88 207 LEU A CA 1
ATOM 1714 C C . LEU A 1 207 ? 3.791 2.734 0.44 1 91.88 207 LEU A C 1
ATOM 1716 O O . LEU A 1 207 ? 3.627 3.537 1.362 1 91.88 207 LEU A O 1
ATOM 1720 N N . LYS A 1 208 ? 4.945 2.479 -0.047 1 91.69 208 LYS A N 1
ATOM 1721 C CA . LYS A 1 208 ? 6.141 3.174 0.426 1 91.69 208 LYS A CA 1
ATOM 1722 C C . LYS A 1 208 ? 6.039 4.676 0.177 1 91.69 208 LYS A C 1
ATOM 1724 O O . LYS A 1 208 ? 6.336 5.48 1.062 1 91.69 208 LYS A O 1
ATOM 1729 N N . ARG A 1 209 ? 5.59 5.059 -0.957 1 92.88 209 ARG A N 1
ATOM 1730 C CA . ARG A 1 209 ? 5.434 6.461 -1.331 1 92.88 209 ARG A CA 1
ATOM 1731 C C . ARG A 1 209 ? 4.418 7.156 -0.433 1 92.88 209 ARG A C 1
ATOM 1733 O O . ARG A 1 209 ? 4.691 8.234 0.105 1 92.88 209 ARG A O 1
ATOM 1740 N N . VAL A 1 210 ? 3.277 6.539 -0.33 1 93.88 210 VAL A N 1
ATOM 1741 C CA . VAL A 1 210 ? 2.197 7.133 0.448 1 93.88 210 VAL A CA 1
ATOM 1742 C C . VAL A 1 210 ? 2.611 7.238 1.913 1 93.88 210 VAL A C 1
ATOM 1744 O O . VAL A 1 210 ? 2.27 8.211 2.594 1 93.88 210 VAL A O 1
ATOM 1747 N N . ASN A 1 211 ? 3.309 6.32 2.443 1 94.25 211 ASN A N 1
ATOM 1748 C CA . ASN A 1 211 ? 3.803 6.367 3.814 1 94.25 211 ASN A CA 1
ATOM 1749 C C . ASN A 1 211 ? 4.777 7.527 4.02 1 94.25 211 ASN A C 1
ATOM 1751 O O . ASN A 1 211 ? 4.777 8.164 5.07 1 94.25 211 ASN A O 1
ATOM 1755 N N . GLU A 1 212 ? 5.602 7.75 3.02 1 94.44 212 GLU A N 1
ATOM 1756 C CA . GLU A 1 212 ? 6.508 8.891 3.08 1 94.44 212 GLU A CA 1
ATOM 1757 C C . GLU A 1 212 ? 5.734 10.211 3.084 1 94.44 212 GLU A C 1
ATOM 1759 O O . GLU A 1 212 ? 6.043 11.117 3.861 1 94.44 212 GLU A O 1
ATOM 1764 N N . GLU A 1 213 ? 4.773 10.289 2.27 1 95 213 GLU A N 1
ATOM 1765 C CA . GLU A 1 213 ? 3.92 11.477 2.225 1 95 213 GLU A CA 1
ATOM 1766 C C . GLU A 1 213 ? 3.189 11.68 3.549 1 95 213 GLU A C 1
ATOM 1768 O O . GLU A 1 213 ? 3.045 12.812 4.016 1 95 213 GLU A O 1
ATOM 1773 N N . LEU A 1 214 ? 2.701 10.633 4.109 1 95.56 214 LEU A N 1
ATOM 1774 C CA . LEU A 1 214 ? 2.004 10.695 5.387 1 95.56 214 LEU A CA 1
ATOM 1775 C C . LEU A 1 214 ? 2.934 11.195 6.488 1 95.56 214 LEU A C 1
ATOM 1777 O O . LEU A 1 214 ? 2.541 12.023 7.312 1 95.56 214 LEU A O 1
ATOM 1781 N N . THR A 1 215 ? 4.117 10.68 6.504 1 95.44 215 THR A N 1
ATOM 1782 C CA . THR A 1 215 ? 5.098 11.117 7.492 1 95.44 215 THR A CA 1
ATOM 1783 C C . THR A 1 215 ? 5.367 12.609 7.359 1 95.44 215 THR A C 1
ATOM 1785 O O . THR A 1 215 ? 5.391 13.336 8.359 1 95.44 215 THR A O 1
ATOM 1788 N N . LEU A 1 216 ? 5.504 13.078 6.18 1 95.12 216 LEU A N 1
ATOM 1789 C CA . LEU A 1 216 ? 5.742 14.492 5.926 1 95.12 216 LEU A CA 1
ATOM 1790 C C . LEU A 1 216 ? 4.539 15.328 6.352 1 95.12 216 LEU A C 1
ATOM 1792 O O . LEU A 1 216 ? 4.703 16.391 6.961 1 95.12 216 LEU A O 1
ATOM 1796 N N . ALA A 1 217 ? 3.424 14.844 6.027 1 93.81 217 ALA A N 1
ATOM 1797 C CA . ALA A 1 217 ? 2.205 15.555 6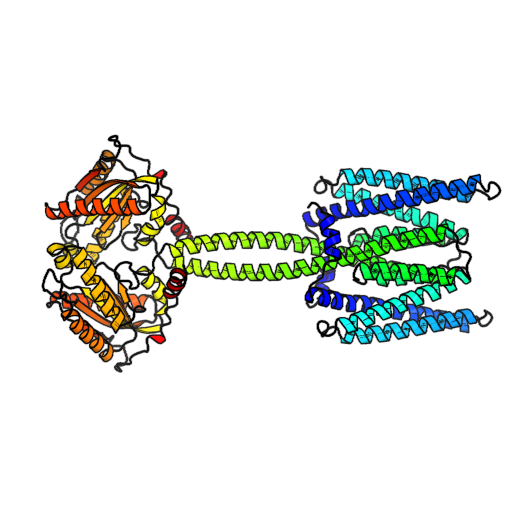.406 1 93.81 217 ALA A CA 1
ATOM 1798 C C . ALA A 1 217 ? 2.07 15.641 7.922 1 93.81 217 ALA A C 1
ATOM 1800 O O . ALA A 1 217 ? 1.67 16.672 8.461 1 93.81 217 ALA A O 1
ATOM 1801 N N . LYS A 1 218 ? 2.424 14.664 8.602 1 94.75 218 LYS A N 1
ATOM 1802 C CA . LYS A 1 218 ? 2.355 14.656 10.055 1 94.75 218 LYS A CA 1
ATOM 1803 C C . LYS A 1 218 ? 3.363 15.625 10.664 1 94.75 218 LYS A C 1
ATOM 1805 O O . LYS A 1 218 ? 3.064 16.297 11.656 1 94.75 218 LYS A O 1
ATOM 1810 N N . GLU A 1 219 ? 4.477 15.648 10.078 1 93.69 219 GLU A N 1
ATOM 1811 C CA . GLU A 1 219 ? 5.496 16.578 10.539 1 93.69 219 GLU A CA 1
ATOM 1812 C C . GLU A 1 219 ? 5.035 18.031 10.359 1 93.69 219 GLU A C 1
ATOM 1814 O O . GLU A 1 219 ? 5.191 18.859 11.266 1 93.69 219 GLU A O 1
ATOM 1819 N N . ARG A 1 220 ? 4.484 18.328 9.25 1 91.19 220 ARG A N 1
ATOM 1820 C CA . ARG A 1 220 ? 3.963 19.672 8.977 1 91.19 220 ARG A CA 1
ATOM 1821 C C . ARG A 1 220 ? 2.82 20.016 9.93 1 91.19 220 ARG A C 1
ATOM 1823 O O . ARG A 1 220 ? 2.725 21.141 10.406 1 91.19 220 ARG A O 1
ATOM 1830 N N . LEU A 1 221 ? 2.018 19.125 10.148 1 91.94 221 LEU A N 1
ATOM 1831 C CA . LEU A 1 221 ? 0.899 19.328 11.07 1 91.94 221 LEU A CA 1
ATOM 1832 C C . LEU A 1 221 ? 1.396 19.609 12.477 1 91.94 221 LEU A C 1
ATOM 1834 O O . LEU A 1 221 ? 0.871 20.5 13.156 1 91.94 221 LEU A O 1
ATOM 1838 N N . GLU A 1 222 ? 2.33 18.875 12.875 1 90.94 222 GLU A N 1
ATOM 1839 C CA . GLU A 1 222 ? 2.908 19.078 14.195 1 90.94 222 GLU A CA 1
ATOM 1840 C C . GLU A 1 222 ? 3.508 20.484 14.32 1 90.94 222 GLU A C 1
ATOM 1842 O O . GLU A 1 222 ? 3.307 21.156 15.328 1 90.94 222 GLU A O 1
ATOM 1847 N N . LYS A 1 223 ? 4.172 20.906 13.336 1 83.56 223 LYS A N 1
ATOM 1848 C CA . LYS A 1 223 ? 4.762 22.234 13.336 1 83.56 223 LYS A CA 1
ATOM 1849 C C . LYS A 1 223 ? 3.682 23.312 13.367 1 83.56 223 LYS A C 1
ATOM 1851 O O . LYS A 1 223 ? 3.801 24.297 14.109 1 83.56 223 LYS A O 1
ATOM 1856 N N . SER A 1 224 ? 2.688 23.094 12.555 1 82.06 224 SER A N 1
ATOM 1857 C CA . SER A 1 224 ? 1.575 24.031 12.531 1 82.06 224 SER A CA 1
ATOM 1858 C C . SER A 1 224 ? 0.871 24.094 13.875 1 82.06 224 SER A C 1
ATOM 1860 O O . SER A 1 224 ? 0.527 25.172 14.359 1 82.06 224 SER A O 1
ATOM 1862 N N . ASN A 1 225 ? 0.766 22.984 14.445 1 81.94 225 ASN A N 1
ATOM 1863 C CA . ASN A 1 225 ? 0.127 22.922 15.758 1 81.94 225 ASN A CA 1
ATOM 1864 C C . ASN A 1 225 ? 0.979 23.594 16.828 1 81.94 225 ASN A C 1
ATOM 1866 O O . ASN A 1 225 ? 0.45 24.25 17.734 1 81.94 225 ASN A O 1
ATOM 1870 N N . GLU A 1 226 ? 2.193 23.453 16.766 1 77.25 226 GLU A N 1
ATOM 1871 C CA . GLU A 1 226 ? 3.1 24.109 17.703 1 77.25 226 GLU A CA 1
ATOM 1872 C C . GLU A 1 226 ? 3.006 25.641 17.562 1 77.25 226 GLU A C 1
ATOM 1874 O O . GLU A 1 226 ? 2.988 26.344 18.578 1 77.25 226 GLU A O 1
ATOM 1879 N N . MET A 1 227 ? 2.883 26.125 16.406 1 71.5 227 MET A N 1
ATOM 1880 C CA . MET A 1 227 ? 2.738 27.562 16.156 1 71.5 227 MET A CA 1
ATOM 1881 C C . MET A 1 227 ? 1.415 28.078 16.719 1 71.5 227 MET A C 1
ATOM 1883 O O . MET A 1 227 ? 1.37 29.156 17.328 1 71.5 227 MET A O 1
ATOM 1887 N N . LEU A 1 228 ? 0.441 27.281 16.484 1 73.25 228 LEU A N 1
ATOM 1888 C CA . LEU A 1 228 ? -0.881 27.656 16.969 1 73.25 228 LEU A CA 1
ATOM 1889 C C . LEU A 1 228 ? -0.921 27.656 18.5 1 73.25 228 LEU A C 1
ATOM 1891 O O . LEU A 1 228 ? -1.579 28.5 19.109 1 73.25 228 LEU A O 1
ATOM 1895 N N . HIS A 1 229 ? -0.198 26.672 19.031 1 69.56 229 HIS A N 1
ATOM 1896 C CA . HIS A 1 229 ? -0.141 26.578 20.484 1 69.56 229 HIS A CA 1
ATOM 1897 C C . HIS A 1 229 ? 0.62 27.766 21.078 1 69.56 229 HIS A C 1
ATOM 1899 O O . HIS A 1 229 ? 0.325 28.203 22.203 1 69.56 229 HIS A O 1
ATOM 1905 N N . SER A 1 230 ? 1.488 28.266 20.344 1 63.56 230 SER A N 1
ATOM 1906 C CA . SER A 1 230 ? 2.285 29.375 20.844 1 63.56 230 SER A CA 1
ATOM 1907 C C . SER A 1 230 ? 1.496 30.688 20.797 1 63.56 230 SER A C 1
ATOM 1909 O O . SER A 1 230 ? 1.803 31.625 21.531 1 63.56 230 SER A O 1
ATOM 1911 N N . ILE A 1 231 ? 0.481 30.75 19.984 1 63.97 231 ILE A N 1
ATOM 1912 C CA . ILE A 1 231 ? -0.363 31.938 19.875 1 63.97 231 ILE A CA 1
ATOM 1913 C C . ILE A 1 231 ? -1.549 31.812 20.828 1 63.97 231 ILE A C 1
ATOM 1915 O O . ILE A 1 231 ? -2.309 30.844 20.766 1 63.97 231 ILE A O 1
ATOM 1919 N N . SER A 1 232 ? -1.583 32.5 21.953 1 64.06 232 SER A N 1
ATOM 1920 C CA . SER A 1 232 ? -2.693 32.5 22.891 1 64.06 232 SER A CA 1
ATOM 1921 C C . SER A 1 232 ? -3.889 33.281 22.359 1 64.06 232 SER A C 1
ATOM 1923 O O . SER A 1 232 ? -3.723 34.25 21.641 1 64.06 232 SER A O 1
ATOM 1925 N N . PHE A 1 233 ? -4.988 32.75 22.469 1 72 233 PHE A N 1
ATOM 1926 C CA . PHE A 1 233 ? -6.215 33.406 22.047 1 72 233 PHE A CA 1
ATOM 1927 C C . PHE A 1 233 ? -6.895 34.094 23.219 1 72 233 PHE A C 1
ATOM 1929 O O . PHE A 1 233 ? -7.906 34.781 23.047 1 72 233 PHE A O 1
ATOM 1936 N N . TYR A 1 234 ? -6.285 34 24.344 1 77.44 234 TYR A N 1
ATOM 1937 C CA . TYR A 1 234 ? -6.84 34.625 25.531 1 77.44 234 TYR A CA 1
ATOM 1938 C C . TYR A 1 234 ? -5.832 35.562 26.172 1 77.44 234 TYR A C 1
ATOM 1940 O O . TYR A 1 234 ? -4.629 35.312 26.156 1 77.44 234 TYR A O 1
ATOM 1948 N N . ASP A 1 235 ? -6.387 36.594 26.672 1 78.38 235 ASP A N 1
ATOM 1949 C CA . ASP A 1 235 ? -5.555 37.531 27.406 1 78.38 235 ASP A CA 1
ATOM 1950 C C . ASP A 1 235 ? -5.16 36.969 28.766 1 78.38 235 ASP A C 1
ATOM 1952 O O . ASP A 1 235 ? -6.012 36.5 29.531 1 78.38 235 ASP A O 1
ATOM 1956 N N . GLU A 1 236 ? -3.906 36.875 28.969 1 74.06 236 GLU A N 1
ATOM 1957 C CA . GLU A 1 236 ? -3.381 36.25 30.172 1 74.06 236 GLU A CA 1
ATOM 1958 C C . GLU A 1 236 ? -3.85 36.969 31.438 1 74.06 236 GLU A C 1
ATOM 1960 O O . GLU A 1 236 ? -4.082 36.344 32.469 1 74.06 236 GLU A O 1
ATOM 1965 N N . LEU A 1 237 ? -4.102 38.281 31.359 1 79.56 237 LEU A N 1
ATOM 1966 C CA . LEU A 1 237 ? -4.453 39.062 32.531 1 79.56 237 LEU A CA 1
ATOM 1967 C C . LEU A 1 237 ? -5.945 38.969 32.812 1 79.56 237 LEU A C 1
ATOM 1969 O O . LEU A 1 237 ? -6.336 38.688 33.969 1 79.56 237 LEU A O 1
ATOM 1973 N N . SER A 1 238 ? -6.75 39.125 31.812 1 87.62 238 SER A N 1
ATOM 1974 C CA . SER A 1 238 ? -8.188 39.25 32 1 87.62 238 SER A CA 1
ATOM 1975 C C . SER A 1 238 ? -8.914 37.969 31.688 1 87.62 238 SER A C 1
ATOM 1977 O O . SER A 1 238 ? -10.086 37.781 32.031 1 87.62 238 SER A O 1
ATOM 1979 N N . CYS A 1 239 ? -8.273 37.031 30.953 1 85.38 239 CYS A N 1
ATOM 1980 C CA . CYS A 1 239 ? -8.82 35.719 30.578 1 85.38 239 CYS A CA 1
ATOM 1981 C C . CYS A 1 239 ? -9.938 35.875 29.562 1 85.38 239 CYS A C 1
ATOM 1983 O O . CYS A 1 239 ? -10.68 34.906 29.312 1 85.38 239 CYS A O 1
ATOM 1985 N N . VAL A 1 240 ? -10.125 37.031 29.109 1 89.06 240 VAL A N 1
ATOM 1986 C CA . VAL A 1 240 ? -11.039 37.219 27.984 1 89.06 240 VAL A CA 1
ATOM 1987 C C . VAL A 1 240 ? -10.289 37 26.672 1 89.06 240 VAL A C 1
ATOM 1989 O O . VAL A 1 240 ? -9.062 36.812 26.672 1 89.06 240 VAL A O 1
ATOM 1992 N N . LYS A 1 241 ? -11.047 36.781 25.625 1 87.81 241 LYS A N 1
ATOM 1993 C CA . LYS A 1 241 ? -10.438 36.594 24.312 1 87.81 241 LYS A CA 1
ATOM 1994 C C . LYS A 1 241 ? -9.578 37.812 23.938 1 87.81 241 LYS A C 1
ATOM 1996 O O . LYS A 1 241 ? -9.859 38.938 24.344 1 87.81 241 LYS A O 1
ATOM 2001 N N . ASN A 1 242 ? -8.547 37.5 23.281 1 83.38 242 ASN A N 1
ATOM 2002 C CA . ASN A 1 242 ? -7.656 38.594 22.859 1 83.38 242 ASN A CA 1
ATOM 2003 C C . ASN A 1 242 ? -7.895 38.969 21.406 1 83.38 242 ASN A C 1
ATOM 2005 O O . ASN A 1 242 ? -8.875 38.562 20.797 1 83.38 242 ASN A O 1
ATOM 2009 N N . ARG A 1 243 ? -7.145 39.906 20.906 1 78.19 243 ARG A N 1
ATOM 2010 C CA . ARG A 1 243 ? -7.297 40.438 19.547 1 78.19 243 ARG A CA 1
ATOM 2011 C C . ARG A 1 243 ? -7.184 39.312 18.516 1 78.19 243 ARG A C 1
ATOM 2013 O O . ARG A 1 243 ? -7.844 39.344 17.484 1 78.19 243 ARG A O 1
ATOM 2020 N N . ASN A 1 244 ? -6.328 38.375 18.797 1 74 244 ASN A N 1
ATOM 2021 C CA . ASN A 1 244 ? -6.18 37.219 17.906 1 74 244 ASN A CA 1
ATOM 2022 C C . ASN A 1 244 ? -7.469 36.438 17.797 1 74 244 ASN A C 1
ATOM 2024 O O . ASN A 1 244 ? -7.84 35.969 16.719 1 74 244 ASN A O 1
ATOM 2028 N N . ALA A 1 245 ? -8.023 36.25 18.953 1 79.38 245 ALA A N 1
ATOM 2029 C CA . ALA A 1 245 ? -9.305 35.531 18.969 1 79.38 245 ALA A CA 1
ATOM 2030 C C . ALA A 1 245 ? -10.359 36.281 18.156 1 79.38 245 ALA A C 1
ATOM 2032 O O . ALA A 1 245 ? -11.18 35.688 17.484 1 79.38 245 ALA A O 1
ATOM 2033 N N . LEU A 1 246 ? -10.312 37.562 18.281 1 83.75 246 LEU A N 1
ATOM 2034 C CA . LEU A 1 246 ? -11.266 38.406 17.547 1 83.75 246 LEU A CA 1
ATOM 2035 C C . LEU A 1 246 ? -11.102 38.188 16.031 1 83.75 246 LEU A C 1
ATOM 2037 O O . LEU A 1 246 ? -12.094 38.062 15.312 1 83.75 246 LEU A O 1
ATOM 2041 N N . ARG A 1 247 ? -9.969 38.188 15.625 1 75.75 247 ARG A N 1
ATOM 2042 C CA . ARG A 1 247 ? -9.695 38 14.211 1 75.75 247 ARG A CA 1
ATOM 2043 C C . ARG A 1 247 ? -10.172 36.625 13.734 1 75.75 247 ARG A C 1
ATOM 2045 O O . ARG A 1 247 ? -10.711 36.5 12.633 1 75.75 247 ARG A O 1
ATOM 2052 N N . ALA A 1 248 ? -9.867 35.719 14.57 1 74.69 248 ALA A N 1
ATOM 2053 C CA . ALA A 1 248 ? -10.281 34.344 14.242 1 74.69 248 ALA A CA 1
ATOM 2054 C C . ALA A 1 248 ? -11.797 34.25 14.188 1 74.69 248 ALA A C 1
ATOM 2056 O O . ALA A 1 248 ? -12.344 33.5 13.367 1 74.69 248 ALA A O 1
ATOM 2057 N N . ASP A 1 249 ? -12.469 35 15.078 1 79.69 249 ASP A N 1
ATOM 2058 C CA . ASP A 1 249 ? -13.922 34.906 15.195 1 79.69 249 ASP A CA 1
ATOM 2059 C C . ASP A 1 249 ? -14.609 35.844 14.195 1 79.69 249 ASP A C 1
ATOM 2061 O O . ASP A 1 249 ? -15.828 35.781 14.016 1 79.69 249 ASP A O 1
ATOM 2065 N N . TRP A 1 250 ? -13.852 36.594 13.5 1 80.75 250 TRP A N 1
ATOM 2066 C CA . TRP A 1 250 ? -14.344 37.719 12.734 1 80.75 250 TRP A CA 1
ATOM 2067 C C . TRP A 1 250 ? -15.391 37.281 11.711 1 80.75 250 TRP A C 1
ATOM 2069 O O . TRP A 1 250 ? -16.469 37.875 11.609 1 80.75 250 TRP A O 1
ATOM 2079 N N . SER A 1 251 ? -15.078 36.188 11.016 1 79.38 251 SER A N 1
ATOM 2080 C CA . SER A 1 251 ? -15.93 35.719 9.93 1 79.38 251 SER A CA 1
ATOM 2081 C C . SER A 1 251 ? -17.188 35.031 10.477 1 79.38 251 SER A C 1
ATOM 2083 O O . SER A 1 251 ? -18.203 34.938 9.773 1 79.38 251 SER A O 1
ATOM 2085 N N . GLU A 1 252 ? -17.125 34.594 11.695 1 80.56 252 GLU A N 1
ATOM 2086 C CA . GLU A 1 252 ? -18.234 33.875 12.281 1 80.56 252 GLU A CA 1
ATOM 2087 C C . GLU A 1 252 ? -19.422 34.781 12.57 1 80.56 252 GLU A C 1
ATOM 2089 O O . GLU A 1 252 ? -20.547 34.344 12.727 1 80.56 252 GLU A O 1
ATOM 2094 N N . TYR A 1 253 ? -19.203 36.031 12.586 1 86.81 253 TYR A N 1
ATOM 2095 C CA . TYR A 1 253 ? -20.25 37 12.906 1 86.81 253 TYR A CA 1
ATOM 2096 C C . TYR A 1 253 ? -20.984 37.438 11.648 1 86.81 253 TYR A C 1
ATOM 2098 O O . TYR A 1 253 ? -22 38.125 11.727 1 86.81 253 TYR A O 1
ATOM 2106 N N . ASN A 1 254 ? -20.469 36.938 10.539 1 85.12 254 ASN A N 1
ATOM 2107 C CA . ASN A 1 254 ? -21.109 37.281 9.273 1 85.12 254 ASN A CA 1
ATOM 2108 C C . ASN A 1 254 ? -22.531 36.781 9.203 1 85.12 254 ASN A C 1
ATOM 2110 O O . ASN A 1 254 ? -22.812 35.625 9.602 1 85.12 254 ASN A O 1
ATOM 2114 N N . GLY A 1 255 ? -23.438 37.562 8.727 1 86.12 255 GLY A N 1
ATOM 2115 C CA . GLY A 1 255 ? -24.812 37.156 8.523 1 86.12 255 GLY A CA 1
ATOM 2116 C C . GLY A 1 255 ? -25.688 37.344 9.75 1 86.12 255 GLY A C 1
ATOM 2117 O O . GLY A 1 255 ? -26.812 36.844 9.805 1 86.12 255 GLY A O 1
ATOM 2118 N N . HIS A 1 256 ? -25.266 38.062 10.727 1 87.56 256 HIS A N 1
ATOM 2119 C CA . HIS A 1 256 ? -26.016 38.25 11.969 1 87.56 256 HIS A CA 1
ATOM 2120 C C . HIS A 1 256 ? -26.25 39.719 12.266 1 87.56 256 HIS A C 1
ATOM 2122 O O . HIS A 1 256 ? -25.5 40.562 11.781 1 87.56 256 HIS A O 1
ATOM 2128 N N . ILE A 1 257 ? -27.375 40.062 13.008 1 89.19 257 ILE A N 1
ATOM 2129 C CA . ILE A 1 257 ? -27.562 41.375 13.602 1 89.19 257 ILE A CA 1
ATOM 2130 C C . ILE A 1 257 ? -26.828 41.438 14.938 1 89.19 257 ILE A C 1
ATOM 2132 O O . ILE A 1 257 ? -27.047 40.594 15.82 1 89.19 257 ILE A O 1
ATOM 2136 N N . LEU A 1 258 ? -25.891 42.375 14.984 1 92.12 258 LEU A N 1
ATOM 2137 C CA . LEU A 1 258 ? -25 42.375 16.141 1 92.12 258 LEU A CA 1
ATOM 2138 C C . LEU A 1 258 ? -25.094 43.719 16.875 1 92.12 258 LEU A C 1
ATOM 2140 O O . LEU A 1 258 ? -25.344 44.75 16.25 1 92.12 258 LEU A O 1
ATOM 2144 N N . SER A 1 259 ? -25 43.75 18.203 1 94.25 259 SER A N 1
ATOM 2145 C CA . SER A 1 259 ? -24.656 44.906 19.031 1 94.25 259 SER A CA 1
ATOM 2146 C C . SER A 1 259 ? -23.188 44.906 19.438 1 94.25 259 SER A C 1
ATOM 2148 O O . SER A 1 259 ? -22.719 43.969 20.062 1 94.25 259 SER A O 1
ATOM 2150 N N . VAL A 1 260 ? -22.484 45.906 19.016 1 95.44 260 VAL A N 1
ATOM 2151 C CA . VAL A 1 260 ? -21.062 46.031 19.281 1 95.44 260 VAL A CA 1
ATOM 2152 C C . VAL A 1 260 ? -20.812 47.125 20.328 1 95.44 260 VAL A C 1
ATOM 2154 O O . VAL A 1 260 ? -21.25 48.25 20.156 1 95.44 260 VAL A O 1
ATOM 2157 N N . MET A 1 261 ? -20.125 46.75 21.406 1 96.69 261 MET A N 1
ATOM 2158 C CA . MET A 1 261 ? -19.828 47.688 22.484 1 96.69 261 MET A CA 1
ATOM 2159 C C . MET A 1 261 ? -18.328 47.906 22.594 1 96.69 261 MET A C 1
ATOM 2161 O O . MET A 1 261 ? -17.562 46.969 22.766 1 96.69 261 MET A O 1
ATOM 2165 N N . MET A 1 262 ? -17.938 49.125 22.438 1 95.44 262 MET A N 1
ATOM 2166 C CA . MET A 1 262 ? -16.594 49.531 22.812 1 95.44 262 MET A CA 1
ATOM 2167 C C . MET A 1 262 ? -16.578 50.125 24.219 1 95.44 262 MET A C 1
ATOM 2169 O O . MET A 1 262 ? -17.359 51.031 24.531 1 95.44 262 MET A O 1
ATOM 2173 N N . MET A 1 263 ? -15.719 49.594 25 1 95.94 263 MET A N 1
ATOM 2174 C CA . MET A 1 263 ? -15.688 50 26.406 1 95.94 263 MET A CA 1
ATOM 2175 C C . MET A 1 263 ? -14.266 50.344 26.828 1 95.94 263 MET A C 1
ATOM 2177 O O . MET A 1 263 ? -13.305 49.719 26.422 1 95.94 263 MET A O 1
ATOM 2181 N N . ASP A 1 264 ? -14.172 51.281 27.672 1 93.31 264 ASP A N 1
ATOM 2182 C CA . ASP A 1 264 ? -12.906 51.719 28.25 1 93.31 264 ASP A CA 1
ATOM 2183 C C . ASP A 1 264 ? -13.039 51.938 29.75 1 93.31 264 ASP A C 1
ATOM 2185 O O . ASP A 1 264 ? -14.07 52.406 30.234 1 93.31 264 ASP A O 1
ATOM 2189 N N . ILE A 1 265 ? -11.969 51.656 30.453 1 93.75 265 ILE A N 1
ATOM 2190 C CA . ILE A 1 265 ? -11.922 51.969 31.875 1 93.75 265 ILE A CA 1
ATOM 2191 C C . ILE A 1 265 ? -11.531 53.438 32.062 1 93.75 265 ILE A C 1
ATOM 2193 O O . ILE A 1 265 ? -10.469 53.875 31.609 1 93.75 265 ILE A O 1
ATOM 2197 N N . ASP A 1 266 ? -12.398 54.188 32.812 1 91.69 266 ASP A N 1
ATOM 2198 C CA . ASP A 1 266 ? -12.18 55.625 33 1 91.69 266 ASP A CA 1
ATOM 2199 C C . ASP A 1 266 ? -10.961 55.875 33.875 1 91.69 266 ASP A C 1
ATOM 2201 O O . ASP A 1 266 ? -10.836 55.312 34.938 1 91.69 266 ASP A O 1
ATOM 2205 N N . ASP A 1 267 ? -10.062 56.719 33.344 1 86.94 267 ASP A N 1
ATOM 2206 C CA . ASP A 1 267 ? -8.891 57.219 34.094 1 86.94 267 ASP A CA 1
ATOM 2207 C C . ASP A 1 267 ? -8.008 56.062 34.531 1 86.94 267 ASP A C 1
ATOM 2209 O O . ASP A 1 267 ? -7.527 56.031 35.656 1 86.94 267 ASP A O 1
ATOM 2213 N N . PHE A 1 268 ? -7.855 55.125 33.688 1 87.19 268 PHE A N 1
ATOM 2214 C CA . PHE A 1 268 ? -7.086 53.938 34 1 87.19 268 PHE A CA 1
ATOM 2215 C C . PHE A 1 268 ? -5.629 54.281 34.312 1 87.19 268 PHE A C 1
ATOM 2217 O O . PHE A 1 268 ? -5.012 53.719 35.188 1 87.19 268 PHE A O 1
ATOM 2224 N N . LYS A 1 269 ? -5.172 55.125 33.469 1 75.88 269 LYS A N 1
ATOM 2225 C CA . LYS A 1 269 ? -3.793 55.562 33.656 1 75.88 269 LYS A CA 1
ATOM 2226 C C . LYS A 1 269 ? -3.605 56.156 35.062 1 75.88 269 LYS A C 1
ATOM 2228 O O . LYS A 1 269 ? -2.559 55.969 35.688 1 75.88 269 LYS A O 1
ATOM 2233 N N . TYR A 1 270 ? -4.547 56.844 35.5 1 76.31 270 TYR A N 1
ATOM 2234 C CA . TYR A 1 270 ? -4.512 57.406 36.844 1 76.31 270 TYR A CA 1
ATOM 2235 C C . TYR A 1 270 ? -4.332 56.312 37.875 1 76.31 270 TYR A C 1
ATOM 2237 O O . TYR A 1 270 ? -3.535 56.469 38.812 1 76.31 270 TYR A O 1
ATOM 2245 N N . PHE A 1 271 ? -5.016 55.25 37.812 1 82.12 271 PHE A N 1
ATOM 2246 C CA . PHE A 1 271 ? -4.91 54.125 38.75 1 82.12 271 PHE A CA 1
ATOM 2247 C C . PHE A 1 271 ? -3.504 53.531 38.719 1 82.12 271 PHE A C 1
ATOM 2249 O O . PHE A 1 271 ? -2.93 53.25 39.781 1 82.12 271 PHE A O 1
ATOM 2256 N N . ASN A 1 272 ? -2.959 53.406 37.562 1 77 272 ASN A N 1
ATOM 2257 C CA . ASN A 1 272 ? -1.615 52.844 37.406 1 77 272 ASN A CA 1
ATOM 2258 C C . ASN A 1 272 ? -0.563 53.781 38.031 1 77 272 ASN A C 1
ATOM 2260 O O . ASN A 1 272 ? 0.308 53.312 38.781 1 77 272 ASN A O 1
ATOM 2264 N N . ASP A 1 273 ? -0.734 54.969 37.688 1 72.81 273 ASP A N 1
ATOM 2265 C CA . ASP A 1 273 ? 0.268 55.938 38.094 1 72.81 273 ASP A CA 1
ATOM 2266 C C . ASP A 1 273 ? 0.209 56.219 39.594 1 72.81 273 ASP A C 1
ATOM 2268 O O . ASP A 1 273 ? 1.241 56.438 40.219 1 72.81 273 ASP A O 1
ATOM 2272 N N . THR A 1 274 ? -0.987 56.281 40.094 1 79.31 274 THR A N 1
ATOM 2273 C CA . THR A 1 274 ? -1.188 56.656 41.469 1 79.31 274 THR A CA 1
ATOM 2274 C C . THR A 1 274 ? -0.997 55.469 42.406 1 79.31 274 THR A C 1
ATOM 2276 O O . THR A 1 274 ? -0.419 55.594 43.5 1 79.31 274 THR A O 1
ATOM 2279 N N . PHE A 1 275 ? -1.472 54.344 42 1 80.88 275 PHE A N 1
ATOM 2280 C CA . PHE A 1 275 ? -1.521 53.219 42.938 1 80.88 275 PHE A CA 1
ATOM 2281 C C . PHE A 1 275 ? -0.636 52.094 42.438 1 80.88 275 PHE A C 1
ATOM 2283 O O . PHE A 1 275 ? -0.464 51.094 43.156 1 80.88 275 PHE A O 1
ATOM 2290 N N . GLY A 1 276 ? -0.14 52.219 41.281 1 78.44 276 GLY A N 1
ATOM 2291 C CA . GLY A 1 276 ? 0.756 51.188 40.781 1 78.44 276 GLY A CA 1
ATOM 2292 C C . GLY A 1 276 ? 0.094 50.281 39.75 1 78.44 276 GLY A C 1
ATOM 2293 O O . GLY A 1 276 ? -1.132 50.156 39.719 1 78.44 276 GLY A O 1
ATOM 2294 N N . HIS A 1 277 ? 0.877 49.469 39 1 75.25 277 HIS A N 1
ATOM 2295 C CA . HIS A 1 277 ? 0.407 48.625 37.938 1 75.25 277 HIS A CA 1
ATOM 2296 C C . HIS A 1 277 ? -0.339 47.406 38.469 1 75.25 277 HIS A C 1
ATOM 2298 O O . HIS A 1 277 ? -1.23 46.875 37.781 1 75.25 277 HIS A O 1
ATOM 2304 N N . THR A 1 278 ? 0.046 47 39.562 1 79.62 278 THR A N 1
ATOM 2305 C CA . THR A 1 278 ? -0.647 45.875 40.156 1 79.62 278 THR A CA 1
ATOM 2306 C C . THR A 1 278 ? -2.115 46.188 40.406 1 79.62 278 THR A C 1
ATOM 2308 O O . THR A 1 278 ? -2.992 45.344 40.188 1 79.62 278 THR A O 1
ATOM 2311 N N . VAL A 1 279 ? -2.287 47.438 40.875 1 82.38 279 VAL A N 1
ATOM 2312 C CA . VAL A 1 279 ? -3.654 47.875 41.125 1 82.38 279 VAL A CA 1
ATOM 2313 C C . VAL A 1 279 ? -4.395 48 39.781 1 82.38 279 VAL A C 1
ATOM 2315 O O . VAL A 1 279 ? -5.566 47.625 39.688 1 82.38 279 VAL A O 1
ATOM 2318 N N . GLY A 1 280 ? -3.75 48.5 38.812 1 86.69 280 GLY A N 1
ATOM 2319 C CA . GLY A 1 280 ? -4.324 48.531 37.469 1 86.69 280 GLY A CA 1
ATOM 2320 C C . GLY A 1 280 ? -4.719 47.156 36.938 1 86.69 280 GLY A C 1
ATOM 2321 O O . GLY A 1 280 ? -5.797 47 36.375 1 86.69 280 GLY A O 1
ATOM 2322 N N . ASP A 1 281 ? -3.902 46.25 37.25 1 85.62 281 ASP A N 1
ATOM 2323 C CA . ASP A 1 281 ? -4.18 44.875 36.844 1 85.62 281 ASP A CA 1
ATOM 2324 C C . ASP A 1 281 ? -5.438 44.344 37.531 1 85.62 281 ASP A C 1
ATOM 2326 O O . ASP A 1 281 ? -6.242 43.656 36.906 1 85.62 281 ASP A O 1
ATOM 2330 N N . ASN A 1 282 ? -5.508 44.656 38.719 1 88.12 282 ASN A N 1
ATOM 2331 C CA . ASN A 1 282 ? -6.676 44.188 39.469 1 88.12 282 ASN A CA 1
ATOM 2332 C C . ASN A 1 282 ? -7.957 44.812 38.938 1 88.12 282 ASN A C 1
ATOM 2334 O O . ASN A 1 282 ? -9.008 44.188 38.938 1 88.12 282 ASN A O 1
ATOM 2338 N N . VAL A 1 283 ? -7.867 46.094 38.562 1 91.5 283 VAL A N 1
ATOM 2339 C CA . VAL A 1 283 ? -9.016 46.781 38 1 91.5 283 VAL A CA 1
ATOM 2340 C C . VAL A 1 283 ? -9.438 46.094 36.688 1 91.5 283 VAL A C 1
ATOM 2342 O O . VAL A 1 283 ? -10.625 45.812 36.469 1 91.5 283 VAL A O 1
ATOM 2345 N N . ILE A 1 284 ? -8.469 45.781 35.875 1 93.12 284 ILE A N 1
ATOM 2346 C CA . ILE A 1 284 ? -8.727 45.094 34.625 1 93.12 284 ILE A CA 1
ATOM 2347 C C . ILE A 1 284 ? -9.398 43.75 34.875 1 93.12 284 ILE A C 1
ATOM 2349 O O . ILE A 1 284 ? -10.391 43.406 34.219 1 93.12 284 ILE A O 1
ATOM 2353 N N . LYS A 1 285 ? -8.914 43 35.781 1 92.88 285 LYS A N 1
ATOM 2354 C CA . LYS A 1 285 ? -9.445 41.656 36.094 1 92.88 285 LYS A CA 1
ATOM 2355 C C . LYS A 1 285 ? -10.891 41.75 36.562 1 92.88 285 LYS A C 1
ATOM 2357 O O . LYS A 1 285 ? -11.727 40.938 36.188 1 92.88 285 LYS A O 1
ATOM 2362 N N . GLU A 1 286 ? -11.078 42.719 37.406 1 91.94 286 GLU A N 1
ATOM 2363 C CA . GLU A 1 286 ? -12.43 42.875 37.938 1 91.94 286 GLU A CA 1
ATOM 2364 C C . GLU A 1 286 ? -13.422 43.25 36.844 1 91.94 286 GLU A C 1
ATOM 2366 O O . GLU A 1 286 ? -14.523 42.688 36.781 1 91.94 286 GLU A O 1
ATOM 2371 N N . VAL A 1 287 ? -13.07 44.188 36.062 1 94.69 287 VAL A N 1
ATOM 2372 C CA . VAL A 1 287 ? -13.922 44.562 34.938 1 94.69 287 VAL A CA 1
ATOM 2373 C C . VAL A 1 287 ? -14.188 43.375 34.031 1 94.69 287 VAL A C 1
ATOM 2375 O O . VAL A 1 287 ? -15.328 43.156 33.625 1 94.69 287 VAL A O 1
ATOM 2378 N N . ALA A 1 288 ? -13.141 42.656 33.781 1 95.06 288 ALA A N 1
ATOM 2379 C CA . ALA A 1 288 ? -13.25 41.469 32.906 1 95.06 288 ALA A CA 1
ATOM 2380 C C . ALA A 1 288 ? -14.188 40.438 33.531 1 95.06 288 ALA A C 1
ATOM 2382 O O . ALA A 1 288 ? -15.008 39.844 32.812 1 95.06 288 ALA A O 1
ATOM 2383 N N . THR A 1 289 ? -14.008 40.156 34.719 1 94.38 289 THR A N 1
ATOM 2384 C CA . THR A 1 289 ? -14.844 39.219 35.438 1 94.38 289 THR A CA 1
ATOM 2385 C C . THR A 1 289 ? -16.312 39.594 35.312 1 94.38 289 THR A C 1
ATOM 2387 O O . THR A 1 289 ? -17.172 38.719 35.062 1 94.38 289 THR A O 1
ATOM 2390 N N . LEU A 1 290 ? -16.609 40.812 35.5 1 94.94 290 LEU A N 1
ATOM 2391 C CA . LEU A 1 290 ? -17.984 41.281 35.406 1 94.94 290 LEU A CA 1
ATOM 2392 C C . LEU A 1 290 ? -18.484 41.188 33.969 1 94.94 290 LEU A C 1
ATOM 2394 O O . LEU A 1 290 ? -19.656 40.875 33.719 1 94.94 290 LEU A O 1
ATOM 2398 N N . LEU A 1 291 ? -17.656 41.5 33.062 1 95.38 291 LEU A N 1
ATOM 2399 C CA . LEU A 1 291 ? -18.047 41.375 31.656 1 95.38 291 LEU A CA 1
ATOM 2400 C C . LEU A 1 291 ? -18.406 39.938 31.328 1 95.38 291 LEU A C 1
ATOM 2402 O O . LEU A 1 291 ? -19.391 39.688 30.641 1 95.38 291 LEU A O 1
ATOM 2406 N N . ILE A 1 292 ? -17.547 39.031 31.766 1 93.19 292 ILE A N 1
ATOM 2407 C CA . ILE A 1 292 ? -17.781 37.625 31.531 1 93.19 292 ILE A CA 1
ATOM 2408 C C . ILE A 1 292 ? -19.094 37.188 32.188 1 93.19 292 ILE A C 1
ATOM 2410 O O . ILE A 1 292 ? -19.875 36.438 31.594 1 93.19 292 ILE A O 1
ATOM 2414 N N . LYS A 1 293 ? -19.312 37.688 33.375 1 93.5 293 LYS A N 1
ATOM 2415 C CA . LYS A 1 293 ? -20.516 37.375 34.125 1 93.5 293 LYS A CA 1
ATOM 2416 C C . LYS A 1 293 ? -21.781 37.781 33.344 1 93.5 293 LYS A C 1
ATOM 2418 O O . LYS A 1 293 ? -22.75 37.031 33.281 1 93.5 293 LYS A O 1
ATOM 2423 N N . TYR A 1 294 ? -21.797 38.875 32.75 1 93.56 294 TYR A N 1
ATOM 2424 C CA . TYR A 1 294 ? -23.031 39.438 32.188 1 93.56 294 TYR A CA 1
ATOM 2425 C C . TYR A 1 294 ? -23.125 39.156 30.703 1 93.56 294 TYR A C 1
ATOM 2427 O O . TYR A 1 294 ? -24.219 39.031 30.156 1 93.56 294 TYR A O 1
ATOM 2435 N N . PHE A 1 295 ? -22.031 39 29.953 1 92.5 295 PHE A N 1
ATOM 2436 C CA . PHE A 1 295 ? -22.094 38.875 28.5 1 92.5 295 PHE A CA 1
ATOM 2437 C C . PHE A 1 295 ? -21.547 37.531 28.062 1 92.5 295 PHE A C 1
ATOM 2439 O O . PHE A 1 295 ? -21.797 37.094 26.938 1 92.5 295 PHE A O 1
ATOM 2446 N N . GLY A 1 296 ? -20.766 36.875 28.859 1 89.69 296 GLY A N 1
ATOM 2447 C CA . GLY A 1 296 ? -20.156 35.594 28.5 1 89.69 296 GLY A CA 1
ATOM 2448 C C . GLY A 1 296 ? -18.781 35.75 27.891 1 89.69 296 GLY A C 1
ATOM 2449 O O . GLY A 1 296 ? -18.531 36.656 27.094 1 89.69 296 GLY A O 1
ATOM 2450 N N . VAL A 1 297 ? -17.859 34.844 28.172 1 89 297 VAL A N 1
ATOM 2451 C CA . VAL A 1 297 ? -16.469 34.906 27.75 1 89 297 VAL A CA 1
ATOM 2452 C C . VAL A 1 297 ? -16.391 34.844 26.234 1 89 297 VAL A C 1
ATOM 2454 O O . VAL A 1 297 ? -15.484 35.438 25.625 1 89 297 VAL A O 1
ATOM 2457 N N . GLU A 1 298 ? -17.375 34.188 25.562 1 87.38 298 GLU A N 1
ATOM 2458 C CA . GLU A 1 298 ? -17.359 34 24.125 1 87.38 298 GLU A CA 1
ATOM 2459 C C . GLU A 1 298 ? -17.531 35.312 23.375 1 87.38 298 GLU A C 1
ATOM 2461 O O . GLU A 1 298 ? -17.141 35.406 22.203 1 87.38 298 GLU A O 1
ATOM 2466 N N . HIS A 1 299 ? -18 36.344 24.094 1 90 299 HIS A N 1
ATOM 2467 C CA . HIS A 1 299 ? -18.344 37.594 23.406 1 90 299 HIS A CA 1
ATOM 2468 C C . HIS A 1 299 ? -17.438 38.719 23.844 1 90 299 HIS A C 1
ATOM 2470 O O . HIS A 1 299 ? -17.578 39.844 23.359 1 90 299 HIS A O 1
ATOM 2476 N N . CYS A 1 300 ? -16.516 38.438 24.734 1 93.88 300 CYS A N 1
ATOM 2477 C CA . CYS A 1 300 ? -15.719 39.5 25.328 1 93.88 300 CYS A CA 1
ATOM 2478 C C . CYS A 1 300 ? -14.289 39.469 24.797 1 93.88 300 CYS A C 1
ATOM 2480 O O . CYS A 1 300 ? -13.641 38.406 24.812 1 93.88 300 CYS A O 1
ATOM 2482 N N . TYR A 1 301 ? -13.844 40.562 24.297 1 93.5 301 TYR A N 1
ATOM 2483 C CA . TYR A 1 301 ? -12.492 40.719 23.781 1 93.5 301 TYR A CA 1
ATOM 2484 C C . TYR A 1 301 ? -11.766 41.875 24.453 1 93.5 301 TYR A C 1
ATOM 2486 O O . TYR A 1 301 ? -12.359 42.938 24.672 1 93.5 301 TYR A O 1
ATOM 2494 N N . ARG A 1 302 ? -10.562 41.688 24.891 1 90.75 302 ARG A N 1
ATOM 2495 C CA . ARG A 1 302 ? -9.695 42.781 25.266 1 90.75 302 ARG A CA 1
ATOM 2496 C C . ARG A 1 302 ? -8.789 43.219 24.109 1 90.75 302 ARG A C 1
ATOM 2498 O O . ARG A 1 302 ? -7.914 42.438 23.703 1 90.75 302 ARG A O 1
ATOM 2505 N N . ILE A 1 303 ? -8.977 44.312 23.562 1 84.12 303 ILE A N 1
ATOM 2506 C CA . ILE A 1 303 ? -8.32 44.688 22.312 1 84.12 303 ILE A CA 1
ATOM 2507 C C . ILE A 1 303 ? -7.223 45.719 22.609 1 84.12 303 ILE A C 1
ATOM 2509 O O . ILE A 1 303 ? -6.453 46.094 21.703 1 84.12 303 ILE A O 1
ATOM 2513 N N . GLY A 1 304 ? -7.109 46.25 23.781 1 77.31 304 GLY A N 1
ATOM 2514 C CA . GLY A 1 304 ? -6.102 47.188 24.25 1 77.31 304 GLY A CA 1
ATOM 2515 C C . GLY A 1 304 ? -5.785 47.062 25.719 1 77.31 304 GLY A C 1
ATOM 2516 O O . GLY A 1 304 ? -6.152 46.062 26.344 1 77.31 304 GLY A O 1
ATOM 2517 N N . GLY A 1 305 ? -5.023 47.938 26.219 1 77.56 305 GLY A N 1
ATOM 2518 C CA . GLY A 1 305 ? -4.684 47.906 27.625 1 77.56 305 GLY A CA 1
ATOM 2519 C C . GLY A 1 305 ? -5.898 47.969 28.531 1 77.56 305 GLY A C 1
ATOM 2520 O O . GLY A 1 305 ? -6.07 47.125 29.422 1 77.56 305 GLY A O 1
ATOM 2521 N N . ASP A 1 306 ? -6.719 49 28.281 1 88.44 306 ASP A N 1
ATOM 2522 C CA . ASP A 1 306 ? -7.914 49.219 29.094 1 88.44 306 ASP A CA 1
ATOM 2523 C C . ASP A 1 306 ? -9.172 49.188 28.234 1 88.44 306 ASP A C 1
ATOM 2525 O O . ASP A 1 306 ? -10.242 49.625 28.672 1 88.44 306 ASP A O 1
ATOM 2529 N N . GLU A 1 307 ? -9.016 48.656 27.016 1 89.75 307 GLU A N 1
ATOM 2530 C CA . GLU A 1 307 ? -10.117 48.688 26.078 1 89.75 307 GLU A CA 1
ATOM 2531 C C . GLU A 1 307 ? -10.703 47.281 25.875 1 89.75 307 GLU A C 1
ATOM 2533 O O . GLU A 1 307 ? -9.961 46.312 25.703 1 89.75 307 GLU A O 1
ATOM 2538 N N . PHE A 1 308 ? -12.031 47.25 25.953 1 95.5 308 PHE A N 1
ATOM 2539 C CA . PHE A 1 308 ? -12.75 45.969 25.75 1 95.5 308 PHE A CA 1
ATOM 2540 C C . PHE A 1 308 ? -13.766 46.125 24.625 1 95.5 308 PHE A C 1
ATOM 2542 O O . PHE A 1 308 ? -14.281 47.219 24.359 1 95.5 308 PHE A O 1
ATOM 2549 N N . LEU A 1 309 ? -13.922 45.031 23.922 1 95.38 309 LEU A N 1
ATOM 2550 C CA . LEU A 1 309 ? -14.914 44.906 22.859 1 95.38 309 LEU A CA 1
ATOM 2551 C C . LEU A 1 309 ? -15.883 43.781 23.156 1 95.38 309 LEU A C 1
ATOM 2553 O O . LEU A 1 309 ? -15.453 42.656 23.484 1 95.38 309 LEU A O 1
ATOM 2557 N N . ILE A 1 310 ? -17.141 44.062 23.188 1 95.44 310 ILE A N 1
ATOM 2558 C CA . ILE A 1 310 ? -18.188 43.062 23.344 1 95.44 310 ILE A CA 1
ATOM 2559 C C . ILE A 1 310 ? -19.047 42.969 22.078 1 95.44 310 ILE A C 1
ATOM 2561 O O . ILE A 1 310 ? -19.516 44 21.594 1 95.44 310 ILE A O 1
ATOM 2565 N N . ILE A 1 311 ? -19.172 41.812 21.562 1 94.31 311 ILE A N 1
ATOM 2566 C CA . ILE A 1 311 ? -20.016 41.562 20.391 1 94.31 311 ILE A CA 1
ATOM 2567 C C . ILE A 1 311 ? -21.125 40.562 20.734 1 94.31 311 ILE A C 1
ATOM 2569 O O . ILE A 1 311 ? -20.828 39.438 21.094 1 94.31 311 ILE A O 1
ATOM 2573 N N . SER A 1 312 ? -22.297 40.969 20.672 1 90.38 312 SER A N 1
ATOM 2574 C CA . SER A 1 312 ? -23.422 40.094 21.016 1 90.38 312 SER A CA 1
ATOM 2575 C C . SER A 1 312 ? -24.641 40.375 20.156 1 90.38 312 SER A C 1
ATOM 2577 O O . SER A 1 312 ? -24.672 41.375 19.422 1 90.38 312 SER A O 1
ATOM 2579 N N . GLY A 1 313 ? -25.547 39.469 20.172 1 88.12 313 GLY A N 1
ATOM 2580 C CA . GLY A 1 313 ? -26.812 39.625 19.453 1 88.12 313 GLY A CA 1
ATOM 2581 C C . GLY A 1 313 ? -27.891 40.281 20.297 1 88.12 313 GLY A C 1
ATOM 2582 O O . GLY A 1 313 ? -29.047 40.375 19.875 1 88.12 313 GLY A O 1
ATOM 2583 N N . TYR A 1 314 ? -27.562 40.812 21.453 1 86.88 314 TYR A N 1
ATOM 2584 C CA . TYR A 1 314 ? -28.562 41.375 22.359 1 86.88 314 TYR A CA 1
ATOM 2585 C C . TYR A 1 314 ? -29.172 42.656 21.781 1 86.88 314 TYR A C 1
ATOM 2587 O O . TYR A 1 314 ? -28.484 43.438 21.156 1 86.88 314 TYR A O 1
ATOM 2595 N N . GLY A 1 315 ? -30.422 42.812 22.047 1 86.56 315 GLY A N 1
ATOM 2596 C CA . GLY A 1 315 ? -31.109 44.062 21.688 1 86.56 315 GLY A CA 1
ATOM 2597 C C . GLY A 1 315 ? -30.844 45.188 22.656 1 86.56 315 GLY A C 1
ATOM 2598 O O . GLY A 1 315 ? -30.062 45.031 23.594 1 86.56 315 GLY A O 1
ATOM 2599 N N . LYS A 1 316 ? -31.484 46.344 22.453 1 89 316 LYS A N 1
ATOM 2600 C CA . LYS A 1 316 ? -31.234 47.562 23.234 1 89 316 LYS A CA 1
ATOM 2601 C C . LYS A 1 316 ? -31.609 47.375 24.703 1 89 316 LYS A C 1
ATOM 2603 O O . LYS A 1 316 ? -30.812 47.656 25.594 1 89 316 LYS A O 1
ATOM 2608 N N . LYS A 1 317 ? -32.781 46.844 24.953 1 89.38 317 LYS A N 1
ATOM 2609 C CA . LYS A 1 317 ? -33.25 46.719 26.312 1 89.38 317 LYS A CA 1
ATOM 2610 C C . LYS A 1 317 ? -32.375 45.781 27.125 1 89.38 317 LYS A C 1
ATOM 2612 O O . LYS A 1 317 ? -31.953 46.094 28.234 1 89.38 317 LYS A O 1
ATOM 2617 N N . SER A 1 318 ? -32.156 44.594 26.531 1 90.38 318 SER A N 1
ATOM 2618 C CA . SER A 1 318 ? -31.344 43.625 27.219 1 90.38 318 SER A CA 1
ATOM 2619 C C . SER A 1 318 ? -29.922 44.125 27.453 1 90.38 318 SER A C 1
ATOM 2621 O O . SER A 1 318 ? -29.359 43.906 28.516 1 90.38 318 SER A O 1
ATOM 2623 N N . PHE A 1 319 ? -29.375 44.781 26.484 1 91.06 319 PHE A N 1
ATOM 2624 C CA . PHE A 1 319 ? -28.016 45.281 26.562 1 91.06 319 PHE A CA 1
ATOM 2625 C C . PHE A 1 319 ? -27.906 46.344 27.656 1 91.06 319 PHE A C 1
ATOM 2627 O O . PHE A 1 319 ? -26.969 46.344 28.453 1 91.06 319 PHE A O 1
ATOM 2634 N N . GLU A 1 320 ? -28.828 47.25 27.734 1 90.38 320 GLU A N 1
ATOM 2635 C CA . GLU A 1 320 ? -28.828 48.344 28.703 1 90.38 320 GLU A CA 1
ATOM 2636 C C . GLU A 1 320 ? -28.984 47.812 30.125 1 90.38 320 GLU A C 1
ATOM 2638 O O . GLU A 1 320 ? -28.359 48.312 31.062 1 90.38 320 GLU A O 1
ATOM 2643 N N . GLU A 1 321 ? -29.828 46.812 30.234 1 93.25 321 GLU A N 1
ATOM 2644 C CA . GLU A 1 321 ? -29.984 46.188 31.547 1 93.25 321 GLU A CA 1
ATOM 2645 C C . GLU A 1 321 ? -28.688 45.594 32.031 1 93.25 321 GLU A C 1
ATOM 2647 O O . GLU A 1 321 ? -28.312 45.719 33.219 1 93.25 321 GLU A O 1
ATOM 2652 N N . LYS A 1 322 ? -28.062 44.875 31.125 1 94.44 322 LYS A N 1
ATOM 2653 C CA . LYS A 1 322 ? -26.812 44.219 31.484 1 94.44 322 LYS A CA 1
ATOM 2654 C C . LYS A 1 322 ? -25.734 45.219 31.828 1 94.44 322 LYS A C 1
ATOM 2656 O O . LYS A 1 322 ? -24.969 45.031 32.781 1 94.44 322 LYS A O 1
ATOM 2661 N N . ILE A 1 323 ? -25.609 46.25 31.078 1 94.19 323 ILE A N 1
ATOM 2662 C CA . ILE A 1 323 ? -24.594 47.281 31.328 1 94.19 323 ILE A CA 1
ATOM 2663 C C . ILE A 1 323 ? -24.891 48 32.656 1 94.19 323 ILE A C 1
ATOM 2665 O O . ILE A 1 323 ? -23.969 48.312 33.406 1 94.19 323 ILE A O 1
ATOM 2669 N N . SER A 1 324 ? -26.156 48.281 32.906 1 93.88 324 SER A N 1
ATOM 2670 C CA . SER A 1 324 ? -26.531 48.938 34.188 1 93.88 324 SER A CA 1
ATOM 2671 C C . SER A 1 324 ? -26.172 48.062 35.375 1 93.88 324 SER A C 1
ATOM 2673 O O . SER A 1 324 ? -25.672 48.562 36.375 1 93.88 324 SER A O 1
ATOM 2675 N N . SER A 1 325 ? -26.484 46.844 35.188 1 95.38 325 SER A N 1
ATOM 2676 C CA . SER A 1 325 ? -26.156 45.906 36.25 1 95.38 325 SER A CA 1
ATOM 2677 C C . SER A 1 325 ? -24.641 45.812 36.469 1 95.38 325 SER A C 1
ATOM 2679 O O . SER A 1 325 ? -24.156 45.75 37.594 1 95.38 325 SER A O 1
ATOM 2681 N N . LEU A 1 326 ? -23.953 45.75 35.375 1 95.38 326 LEU A N 1
ATOM 2682 C CA . LEU A 1 326 ? -22.5 45.719 35.438 1 95.38 326 LEU A CA 1
ATOM 2683 C C . LEU A 1 326 ? -21.938 46.938 36.125 1 95.38 326 LEU A C 1
ATOM 2685 O O . LEU A 1 326 ? -21.078 46.812 37 1 95.38 326 LEU A O 1
ATOM 2689 N N . ARG A 1 327 ? -22.344 48.125 35.844 1 93.94 327 ARG A N 1
ATOM 2690 C CA . ARG A 1 327 ? -21.891 49.375 36.469 1 93.94 327 ARG A CA 1
ATOM 2691 C C . ARG A 1 327 ? -22.203 49.375 37.938 1 93.94 327 ARG A C 1
ATOM 2693 O O . ARG A 1 327 ? -21.391 49.844 38.75 1 93.94 327 ARG A O 1
ATOM 2700 N N . LYS A 1 328 ? -23.375 48.875 38.25 1 93.5 328 LYS A N 1
ATOM 2701 C CA . LYS A 1 328 ? -23.766 48.812 39.656 1 93.5 328 LYS A CA 1
ATOM 2702 C C . LYS A 1 328 ? -22.812 47.906 40.438 1 93.5 328 LYS A C 1
ATOM 2704 O O . LYS A 1 328 ? -22.391 48.25 41.562 1 93.5 328 LYS A O 1
ATOM 2709 N N . ASP A 1 329 ? -22.516 46.812 39.875 1 94.44 329 ASP A N 1
ATOM 2710 C CA . ASP A 1 329 ? -21.625 45.875 40.562 1 94.44 329 ASP A CA 1
ATOM 2711 C C . ASP A 1 329 ? -20.203 46.406 40.625 1 94.44 329 ASP A C 1
ATOM 2713 O O . ASP A 1 329 ? -19.484 46.125 41.594 1 94.44 329 ASP A O 1
ATOM 2717 N N . LEU A 1 330 ? -19.812 47.125 39.656 1 93.19 330 LEU A N 1
ATOM 2718 C CA . LEU A 1 330 ? -18.484 47.688 39.625 1 93.19 330 LEU A CA 1
ATOM 2719 C C . LEU A 1 330 ? -18.297 48.719 40.75 1 93.19 330 LEU A C 1
ATOM 2721 O O . LEU A 1 330 ? -17.203 48.875 41.312 1 93.19 330 LEU A O 1
ATOM 2725 N N . THR A 1 331 ? -19.328 49.406 41.188 1 89.69 331 THR A N 1
ATOM 2726 C CA . THR A 1 331 ? -19.266 50.375 42.281 1 89.69 331 THR A CA 1
ATOM 2727 C C . THR A 1 331 ? -18.969 49.688 43.594 1 89.69 331 THR A C 1
ATOM 2729 O O . THR A 1 331 ? -18.469 50.312 44.531 1 89.69 331 THR A O 1
ATOM 2732 N N . LYS A 1 332 ? -19.281 48.438 43.625 1 88.5 332 LYS A N 1
ATOM 2733 C CA . LYS A 1 332 ? -19.047 47.656 44.875 1 88.5 332 LYS A CA 1
ATOM 2734 C C . LYS A 1 332 ? -17.578 47.281 45 1 88.5 332 LYS A C 1
ATOM 2736 O O . LYS A 1 332 ? -17.125 46.938 46.094 1 88.5 332 LYS A O 1
ATOM 2741 N N . PHE A 1 333 ? -16.953 47.25 43.875 1 85.75 333 PHE A N 1
ATOM 2742 C CA . PHE A 1 333 ? -15.523 46.969 43.906 1 85.75 333 PHE A CA 1
ATOM 2743 C C . PHE A 1 333 ? -14.719 48.188 44.344 1 85.75 333 PHE A C 1
ATOM 2745 O O . PHE A 1 333 ? -14.75 49.219 43.656 1 85.75 333 PHE A O 1
ATOM 2752 N N . ARG A 1 334 ? -14.086 48.125 45.5 1 81.62 334 ARG A N 1
ATOM 2753 C CA . ARG A 1 334 ? -13.289 49.25 46 1 81.62 334 ARG A CA 1
ATOM 2754 C C . ARG A 1 334 ? -11.812 48.875 46.094 1 81.62 334 ARG A C 1
ATOM 2756 O O . ARG A 1 334 ? -11.469 47.781 46.594 1 81.62 334 ARG A O 1
ATOM 2763 N N . ILE A 1 335 ? -10.984 49.594 45.375 1 73.12 335 ILE A N 1
ATOM 2764 C CA . ILE A 1 335 ? -9.539 49.469 45.5 1 73.12 335 ILE A CA 1
ATOM 2765 C C . ILE A 1 335 ? -9.094 49.812 46.906 1 73.12 335 ILE A C 1
ATOM 2767 O O . ILE A 1 335 ? -9.359 50.938 47.375 1 73.12 335 ILE A O 1
ATOM 2771 N N . LYS A 1 336 ? -8.617 48.844 47.562 1 70 336 LYS A N 1
ATOM 2772 C CA . LYS A 1 336 ? -8.266 49.031 48.969 1 70 336 LYS A CA 1
ATOM 2773 C C . LYS A 1 336 ? -7.418 50.281 49.156 1 70 336 LYS A C 1
ATOM 2775 O O . LYS A 1 336 ? -7.652 51.062 50.094 1 70 336 LYS A O 1
ATOM 2780 N N . GLU A 1 337 ? -6.477 50.438 48.281 1 68.56 337 GLU A N 1
ATOM 2781 C CA . GLU A 1 337 ? -5.52 51.531 48.438 1 68.56 337 GLU A CA 1
ATOM 2782 C C . GLU A 1 337 ? -6.16 52.906 48.125 1 68.56 337 GLU A C 1
ATOM 2784 O O . GLU A 1 337 ? -5.719 53.938 48.625 1 68.56 337 GLU A O 1
ATOM 2789 N N . ALA A 1 338 ? -7.148 53 47.312 1 65.25 338 ALA A N 1
ATOM 2790 C CA . ALA A 1 338 ? -7.656 54.25 46.781 1 65.25 338 ALA A CA 1
ATOM 2791 C C . ALA A 1 338 ? -9.07 54.531 47.25 1 65.25 338 ALA A C 1
ATOM 2793 O O . ALA A 1 338 ? -9.539 55.688 47.219 1 65.25 338 ALA A O 1
ATOM 2794 N N . ASP A 1 339 ? -9.648 53.719 47.969 1 77.75 339 ASP A N 1
ATOM 2795 C CA . ASP A 1 339 ? -11.062 53.781 48.344 1 77.75 339 ASP A CA 1
ATOM 2796 C C . ASP A 1 339 ? -11.883 54.375 47.188 1 77.75 339 ASP A C 1
ATOM 2798 O O . ASP A 1 339 ? -12.727 55.25 47.406 1 77.75 339 ASP A O 1
ATOM 2802 N N . VAL A 1 340 ? -11.508 54.281 45.969 1 83.62 340 VAL A N 1
ATOM 2803 C CA . VAL A 1 340 ? -12.219 54.75 44.781 1 83.62 340 VAL A CA 1
ATOM 2804 C C . VAL A 1 340 ? -12.625 53.531 43.938 1 83.62 340 VAL A C 1
ATOM 2806 O O . VAL A 1 340 ? -11.93 52.531 43.906 1 83.62 340 VAL A O 1
ATOM 2809 N N . SER A 1 341 ? -13.859 53.688 43.406 1 89.5 341 SER A N 1
ATOM 2810 C CA . SER A 1 341 ? -14.32 52.656 42.469 1 89.5 341 SER A CA 1
ATOM 2811 C C . SER A 1 341 ? -14.055 53.094 41.031 1 89.5 341 SER A C 1
ATOM 2813 O O . SER A 1 341 ? -14.25 54.25 40.656 1 89.5 341 SER A O 1
ATOM 2815 N N . PRO A 1 342 ? -13.562 52.156 40.281 1 91.25 342 PRO A N 1
ATOM 2816 C CA . PRO A 1 342 ? -13.383 52.469 38.844 1 91.25 342 PRO A CA 1
ATOM 2817 C C . PRO A 1 342 ? -14.711 52.625 38.125 1 91.25 342 PRO A C 1
ATOM 2819 O O . PRO A 1 342 ? -15.719 52.031 38.531 1 91.25 342 PRO A O 1
ATOM 2822 N N . THR A 1 343 ? -14.766 53.5 37.156 1 93.44 343 THR A N 1
ATOM 2823 C CA . THR A 1 343 ? -15.93 53.688 36.312 1 93.44 343 THR A CA 1
ATOM 2824 C C . THR A 1 343 ? -15.586 53.312 34.844 1 93.44 343 THR A C 1
ATOM 2826 O O . THR A 1 343 ? -14.414 53.156 34.5 1 93.44 343 THR A O 1
ATOM 2829 N N . ILE A 1 344 ? -16.641 53.062 34.156 1 95.38 344 ILE A N 1
ATOM 2830 C CA . ILE A 1 344 ? -16.438 52.656 32.75 1 95.38 344 ILE A CA 1
ATOM 2831 C C . ILE A 1 344 ? -17.281 53.531 31.828 1 95.38 344 ILE A C 1
ATOM 2833 O O . ILE A 1 344 ? -18.344 54.031 32.25 1 95.38 344 ILE A O 1
ATOM 2837 N N . SER A 1 345 ? -16.828 53.781 30.656 1 95.94 345 SER A N 1
ATOM 2838 C CA . SER A 1 345 ? -17.547 54.438 29.578 1 95.94 345 SER A CA 1
ATOM 2839 C C . SER A 1 345 ? -17.766 53.469 28.406 1 95.94 345 SER A C 1
ATOM 2841 O O . SER A 1 345 ? -16.875 52.719 28.047 1 95.94 345 SER A O 1
ATOM 2843 N N . CYS A 1 346 ? -18.984 53.5 27.891 1 95.94 346 CYS A N 1
ATOM 2844 C CA . CYS A 1 346 ? -19.344 52.5 26.875 1 95.94 346 CYS A CA 1
ATOM 2845 C C . CYS A 1 346 ? -20.062 53.156 25.703 1 95.94 346 CYS A C 1
ATOM 2847 O O . CYS A 1 346 ? -20.984 53.938 25.906 1 95.94 346 CYS A O 1
ATOM 2849 N N . GLY A 1 347 ? -19.594 52.844 24.516 1 95.81 347 GLY A N 1
ATOM 2850 C CA . GLY A 1 347 ? -20.328 53.125 23.281 1 95.81 347 GLY A CA 1
ATOM 2851 C C . GLY A 1 347 ? -20.859 51.875 22.594 1 95.81 347 GLY A C 1
ATOM 2852 O O . GLY A 1 347 ? -20.109 50.938 22.328 1 95.81 347 GLY A O 1
ATOM 2853 N N . ILE A 1 348 ? -22.188 51.875 22.344 1 95.94 348 ILE A N 1
ATOM 2854 C CA . ILE A 1 348 ? -22.828 50.688 21.766 1 95.94 348 ILE A CA 1
ATOM 2855 C C . ILE A 1 348 ? -23.5 51.062 20.453 1 95.94 348 ILE A C 1
ATOM 2857 O O . ILE A 1 348 ? -24.234 52.062 20.391 1 95.94 348 ILE A O 1
ATOM 2861 N N . TYR A 1 349 ? -23.219 50.25 19.453 1 94.94 349 TYR A N 1
ATOM 2862 C CA . TYR A 1 349 ? -23.859 50.438 18.156 1 94.94 349 TYR A CA 1
ATOM 2863 C C . TYR A 1 349 ? -24.422 49.094 17.641 1 94.94 349 TYR A C 1
ATOM 2865 O O . TYR A 1 349 ? -23.734 48.094 17.625 1 94.94 349 TYR A O 1
ATOM 2873 N N . ARG A 1 350 ? -25.656 49.125 17.266 1 94.25 350 ARG A N 1
ATOM 2874 C CA . ARG A 1 350 ? -26.328 47.938 16.75 1 94.25 350 ARG A CA 1
ATOM 2875 C C . ARG A 1 350 ? -26.578 48.062 15.25 1 94.25 350 ARG A C 1
ATOM 2877 O O . ARG A 1 350 ? -27 49.094 14.766 1 94.25 350 ARG A O 1
ATOM 2884 N N . GLY A 1 351 ? -26.25 46.938 14.531 1 92.19 351 GLY A N 1
ATOM 2885 C CA . GLY A 1 351 ? -26.453 46.906 13.094 1 92.19 351 GLY A CA 1
ATOM 2886 C C . GLY A 1 351 ? -26.359 45.531 12.5 1 92.19 351 GLY A C 1
ATOM 2887 O O . GLY A 1 351 ? -26.188 44.531 13.227 1 92.19 351 GLY A O 1
ATOM 2888 N N . VAL A 1 352 ? -26.5 45.469 11.18 1 89.5 352 VAL A N 1
ATOM 2889 C CA . VAL A 1 352 ? -26.422 44.188 10.438 1 89.5 352 VAL A CA 1
ATOM 2890 C C . VAL A 1 352 ? -24.984 43.969 9.977 1 89.5 352 VAL A C 1
ATOM 2892 O O . VAL A 1 352 ? -24.344 44.875 9.453 1 89.5 352 VAL A O 1
ATOM 2895 N N . CYS A 1 353 ? -24.453 42.781 10.281 1 90.56 353 CYS A N 1
ATOM 2896 C CA . CYS A 1 353 ? -23.156 42.375 9.789 1 90.56 353 CYS A CA 1
ATOM 2897 C C . CYS A 1 353 ? -23.297 41.344 8.672 1 90.56 353 CYS A C 1
ATOM 2899 O O . CYS A 1 353 ? -23.328 40.125 8.922 1 90.56 353 CYS A O 1
ATOM 2901 N N . ASP A 1 354 ? -23.312 41.812 7.449 1 84.31 354 ASP A N 1
ATOM 2902 C CA . ASP A 1 354 ? -23.453 40.906 6.305 1 84.31 354 ASP A CA 1
ATOM 2903 C C . ASP A 1 354 ? -22.094 40.406 5.82 1 84.31 354 ASP A C 1
ATOM 2905 O O . ASP A 1 354 ? -21.984 39.281 5.371 1 84.31 354 ASP A O 1
ATOM 2909 N N . TYR A 1 355 ? -21.172 41.312 5.785 1 81.56 355 TYR A N 1
ATOM 2910 C CA . TYR A 1 355 ? -19.844 41 5.297 1 81.56 355 TYR A CA 1
ATOM 2911 C C . TYR A 1 355 ? -18.781 41.375 6.328 1 81.56 355 TYR A C 1
ATOM 2913 O O . TYR A 1 355 ? -19.078 42 7.34 1 81.56 355 TYR A O 1
ATOM 2921 N N . GLU A 1 356 ? -17.578 40.969 6.098 1 77.75 356 GLU A N 1
ATOM 2922 C CA . GLU A 1 356 ? -16.453 41.156 7.008 1 77.75 356 GLU A CA 1
ATOM 2923 C C . GLU A 1 356 ? -16.219 42.625 7.316 1 77.75 356 GLU A C 1
ATOM 2925 O O . GLU A 1 356 ? -15.883 42.969 8.445 1 77.75 356 GLU A O 1
ATOM 2930 N N . ASN A 1 357 ? -16.469 43.438 6.383 1 81 357 ASN A N 1
ATOM 2931 C CA . ASN A 1 357 ? -16.219 44.844 6.555 1 81 357 ASN A CA 1
ATOM 2932 C C . ASN A 1 357 ? -17.281 45.5 7.434 1 81 357 ASN A C 1
ATOM 2934 O O . ASN A 1 357 ? -17.031 46.562 8.008 1 81 357 ASN A O 1
ATOM 2938 N N . ASP A 1 358 ? -18.406 44.906 7.531 1 86.94 358 ASP A N 1
ATOM 2939 C CA . ASP A 1 358 ? -19.5 45.5 8.312 1 86.94 358 ASP A CA 1
ATOM 2940 C C . ASP A 1 358 ? -19.141 45.5 9.805 1 86.94 358 ASP A C 1
ATOM 2942 O O . ASP A 1 358 ? -19.484 46.469 10.508 1 86.94 358 ASP A O 1
ATOM 2946 N N . LEU A 1 359 ? -18.484 44.469 10.227 1 88.62 359 LEU A N 1
ATOM 2947 C CA . LEU A 1 359 ? -18.109 44.438 11.641 1 88.62 359 LEU A CA 1
ATOM 2948 C C . LEU A 1 359 ? -17.156 45.562 11.977 1 88.62 359 LEU A C 1
ATOM 2950 O O . LEU A 1 359 ? -17.219 46.125 13.078 1 88.62 359 LEU A O 1
ATOM 2954 N N . ARG A 1 360 ? -16.297 45.844 11.055 1 85.44 360 ARG A N 1
ATOM 2955 C CA . ARG A 1 360 ? -15.391 46.969 11.25 1 85.44 360 ARG A CA 1
ATOM 2956 C C . ARG A 1 360 ? -16.156 48.281 11.375 1 85.44 360 ARG A C 1
ATOM 2958 O O . ARG A 1 360 ? -15.828 49.125 12.219 1 85.44 360 ARG A O 1
ATOM 2965 N N . VAL A 1 361 ? -17.125 48.438 10.562 1 86.25 361 VAL A N 1
ATOM 2966 C CA . VAL A 1 361 ? -17.953 49.625 10.578 1 86.25 361 VAL A CA 1
ATOM 2967 C C . VAL A 1 361 ? -18.703 49.75 11.906 1 86.25 361 VAL A C 1
ATOM 2969 O O . VAL A 1 361 ? -18.75 50.812 12.523 1 86.25 361 VAL A O 1
ATOM 2972 N N . LEU A 1 362 ? -19.281 48.688 12.344 1 92.75 362 LEU A N 1
ATOM 2973 C CA . LEU A 1 362 ? -20 48.656 13.617 1 92.75 362 LEU A CA 1
ATOM 2974 C C . LEU A 1 362 ? -19.078 49.031 14.773 1 92.75 362 LEU A C 1
ATOM 2976 O O . LEU A 1 362 ? -19.453 49.812 15.656 1 92.75 362 LEU A O 1
ATOM 2980 N N . LYS A 1 363 ? -17.891 48.469 14.75 1 92.12 363 LYS A N 1
ATOM 2981 C CA . LYS A 1 363 ? -16.891 48.75 15.766 1 92.12 363 LYS A CA 1
ATOM 2982 C C . LYS A 1 363 ? -16.516 50.25 15.758 1 92.12 363 LYS A C 1
ATOM 2984 O O . LYS A 1 363 ? -16.375 50.844 16.812 1 92.12 363 LYS A O 1
ATOM 2989 N N . ASP A 1 364 ? -16.328 50.812 14.578 1 86.69 364 ASP A N 1
ATOM 2990 C CA . ASP A 1 364 ? -15.977 52.219 14.438 1 86.69 364 ASP A CA 1
ATOM 2991 C C . ASP A 1 364 ? -17.078 53.125 14.977 1 86.69 364 ASP A C 1
ATOM 2993 O O . ASP A 1 364 ? -16.797 54.125 15.648 1 86.69 364 ASP A O 1
ATOM 2997 N N . MET A 1 365 ? -18.25 52.781 14.703 1 90.94 365 MET A N 1
ATOM 2998 C CA . MET A 1 365 ? -19.391 53.562 15.195 1 90.94 365 MET A CA 1
ATOM 2999 C C . MET A 1 365 ? -19.484 53.5 16.719 1 90.94 365 MET A C 1
ATOM 3001 O O . MET A 1 365 ? -19.766 54.5 17.375 1 90.94 365 MET A O 1
ATOM 3005 N N . ALA A 1 366 ? -19.297 52.344 17.203 1 94.38 366 ALA A N 1
ATOM 3006 C CA . ALA A 1 366 ? -19.297 52.219 18.656 1 94.38 366 ALA A CA 1
ATOM 3007 C C . ALA A 1 366 ? -18.172 53.031 19.297 1 94.38 366 ALA A C 1
ATOM 3009 O O . ALA A 1 366 ? -18.359 53.625 20.344 1 94.38 366 ALA A O 1
ATOM 3010 N N . ASP A 1 367 ? -17.031 53.031 18.672 1 88 367 ASP A N 1
ATOM 3011 C CA . ASP A 1 367 ? -15.875 53.781 19.156 1 88 367 ASP A CA 1
ATOM 3012 C C . ASP A 1 367 ? -16.172 55.281 19.141 1 88 367 ASP A C 1
ATOM 3014 O O . ASP A 1 367 ? -15.719 56.031 20.016 1 88 367 ASP A O 1
ATOM 3018 N N . GLU A 1 368 ? -16.828 55.688 18.156 1 88.06 368 GLU A N 1
ATOM 3019 C CA . GLU A 1 368 ? -17.234 57.094 18.078 1 88.06 368 GLU A CA 1
ATOM 3020 C C . GLU A 1 368 ? -18.141 57.5 19.234 1 88.06 368 GLU A C 1
ATOM 3022 O O . GLU A 1 368 ? -18 58.594 19.797 1 88.06 368 GLU A O 1
ATOM 3027 N N . LEU A 1 369 ? -19.062 56.656 19.516 1 93.25 369 LEU A N 1
ATOM 3028 C CA . LEU A 1 369 ? -19.953 56.906 20.641 1 93.25 369 LEU A CA 1
ATOM 3029 C C . LEU A 1 369 ? -19.172 56.938 21.953 1 93.25 369 LEU A C 1
ATOM 3031 O O . LEU A 1 369 ? -19.453 57.781 22.828 1 93.25 369 LEU A O 1
ATOM 3035 N N . LEU A 1 370 ? -18.25 56.031 22.094 1 92.75 370 LEU A N 1
ATOM 3036 C CA . LEU A 1 370 ? -17.391 56.031 23.266 1 92.75 370 LEU A CA 1
ATOM 3037 C C . LEU A 1 370 ? -16.641 57.375 23.391 1 92.75 370 LEU A C 1
ATOM 3039 O O . LEU A 1 370 ? -16.531 57.906 24.484 1 92.75 370 LEU A O 1
ATOM 3043 N N . TYR A 1 371 ? -16.125 57.812 22.281 1 84.25 371 TYR A N 1
ATOM 3044 C CA . TYR A 1 371 ? -15.406 59.062 22.25 1 84.25 371 TYR A CA 1
ATOM 3045 C C . TYR A 1 371 ? -16.281 60.219 22.75 1 84.25 371 TYR A C 1
ATOM 3047 O O . TYR A 1 371 ? -15.828 61.094 23.5 1 84.25 371 TYR A O 1
ATOM 3055 N N . LYS A 1 372 ? -17.469 60.281 22.344 1 89.94 372 LYS A N 1
ATOM 3056 C CA . LYS A 1 372 ? -18.422 61.312 22.766 1 89.94 372 LYS A CA 1
ATOM 3057 C C . LYS A 1 372 ? -18.656 61.281 24.266 1 89.94 372 LYS A C 1
ATOM 3059 O O . LYS A 1 372 ? -18.719 62.312 24.922 1 89.94 372 LYS A O 1
ATOM 3064 N N . ILE A 1 373 ? -18.75 60.125 24.766 1 92.38 373 ILE A N 1
ATOM 3065 C CA . ILE A 1 373 ? -18.969 59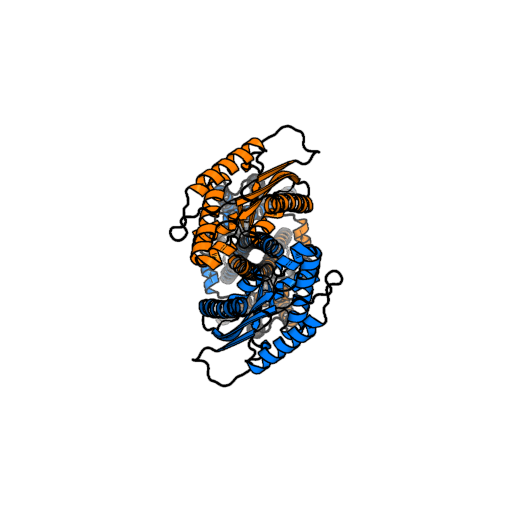.938 26.203 1 92.38 373 ILE A CA 1
ATOM 3066 C C . ILE A 1 373 ? -17.766 60.438 26.984 1 92.38 373 ILE A C 1
ATOM 3068 O O . ILE A 1 373 ? -17.906 61.094 28.031 1 92.38 373 ILE A O 1
ATOM 3072 N N . LYS A 1 374 ? -16.578 60.062 26.516 1 87.31 374 LYS A N 1
ATOM 3073 C CA . LYS A 1 374 ? -15.344 60.469 27.203 1 87.31 374 LYS A CA 1
ATOM 3074 C C . LYS A 1 374 ? -15.219 62 27.234 1 87.31 374 LYS A C 1
ATOM 3076 O O . LYS A 1 374 ? -14.672 62.562 28.188 1 87.31 374 LYS A O 1
ATOM 3081 N N . LYS A 1 375 ? -15.812 62.688 26.328 1 84.81 375 LYS A N 1
ATOM 3082 C CA . LYS A 1 375 ? -15.75 64.125 26.266 1 84.81 375 LYS A CA 1
ATOM 3083 C C . LYS A 1 375 ? -16.828 64.812 27.125 1 84.81 375 LYS A C 1
ATOM 3085 O O . LYS A 1 375 ? -16.672 65.938 27.562 1 84.81 375 LYS A O 1
ATOM 3090 N N . THR A 1 376 ? -17.922 64.125 27.344 1 88.06 376 THR A N 1
ATOM 3091 C CA . THR A 1 376 ? -19.062 64.688 28.016 1 88.06 376 THR A CA 1
ATOM 3092 C C . THR A 1 376 ? -19.078 64.312 29.484 1 88.06 376 THR A C 1
ATOM 3094 O O . THR A 1 376 ? -20.078 64.5 30.188 1 88.06 376 THR A O 1
ATOM 3097 N N . GLY A 1 377 ? -17.969 63.719 30.156 1 87.12 377 GLY A N 1
ATOM 3098 C CA . GLY A 1 377 ? -17.969 63.5 31.594 1 87.12 377 GLY A CA 1
ATOM 3099 C C . GLY A 1 377 ? -17.625 62.062 31.984 1 87.12 377 GLY A C 1
ATOM 3100 O O . GLY A 1 377 ? -17.453 61.781 33.156 1 87.12 377 GLY A O 1
ATOM 3101 N N . LYS A 1 378 ? -17.547 61.188 31.125 1 91.69 378 LYS A N 1
ATOM 3102 C CA . LYS A 1 378 ? -17.188 59.781 31.375 1 91.69 378 LYS A CA 1
ATOM 3103 C C . LYS A 1 378 ? -18.234 59.062 32.219 1 91.69 378 LYS A C 1
ATOM 3105 O O . LYS A 1 378 ? -19.391 59.531 32.281 1 91.69 378 LYS A O 1
ATOM 3110 N N . ASP A 1 379 ? -18.125 57.938 32.625 1 93.12 379 ASP A N 1
ATOM 3111 C CA . ASP A 1 379 ? -18.984 57.125 33.5 1 93.12 379 ASP A CA 1
ATOM 3112 C C . ASP A 1 379 ? -20.422 57.062 32.969 1 93.12 379 ASP A C 1
ATOM 3114 O O . ASP A 1 379 ? -21.359 57.406 33.688 1 93.12 379 ASP A O 1
ATOM 3118 N N . SER A 1 380 ? -20.547 56.781 31.766 1 93.88 380 SER A N 1
ATOM 3119 C CA . SER A 1 380 ? -21.859 56.688 31.125 1 93.88 380 SER A CA 1
ATOM 3120 C C . SER A 1 380 ? -21.797 55.781 29.891 1 93.88 380 SER A C 1
ATOM 3122 O O . SER A 1 380 ? -20.75 55.25 29.562 1 93.88 380 SER A O 1
ATOM 3124 N N . PHE A 1 381 ? -23 55.531 29.328 1 94.19 381 PHE A N 1
ATOM 3125 C CA . PHE A 1 381 ? -23.047 54.75 28.094 1 94.19 381 PHE A CA 1
ATOM 3126 C C . PHE A 1 381 ? -24.047 55.344 27.109 1 94.19 381 PHE A C 1
ATOM 3128 O O . PHE A 1 381 ? -24.953 56.094 27.516 1 94.19 381 PHE A O 1
ATOM 3135 N N . MET A 1 382 ? -23.812 55.156 25.875 1 94.56 382 MET A N 1
ATOM 3136 C CA . MET A 1 382 ? -24.703 55.594 24.797 1 94.56 382 MET A CA 1
ATOM 3137 C C . MET A 1 382 ? -25 54.438 23.844 1 94.56 382 MET A C 1
ATOM 3139 O O . MET A 1 382 ? -24.094 53.688 23.484 1 94.56 382 MET A O 1
ATOM 3143 N N . PHE A 1 383 ? -26.25 54.25 23.484 1 94 383 PHE A N 1
ATOM 3144 C CA . PHE A 1 383 ? -26.703 53.219 22.562 1 94 383 PHE A CA 1
ATOM 3145 C C . PHE A 1 383 ? -27.359 53.844 21.344 1 94 383 PHE A C 1
ATOM 3147 O O . PHE A 1 383 ? -28.281 54.656 21.453 1 94 383 PHE A O 1
ATOM 3154 N N . LYS A 1 384 ? -26.859 53.469 20.203 1 93.56 384 LYS A N 1
ATOM 3155 C CA . LYS A 1 384 ? -27.484 53.875 18.953 1 93.56 384 LYS A CA 1
ATOM 3156 C C . LYS A 1 384 ? -27.672 52.656 18.031 1 93.56 384 LYS A C 1
ATOM 3158 O O . LYS A 1 384 ? -26.922 51.688 18.109 1 93.56 384 LYS A O 1
ATOM 3163 N N . ALA A 1 385 ? -28.656 52.625 17.219 1 91.56 385 ALA A N 1
ATOM 3164 C CA . ALA A 1 385 ? -28.938 51.562 16.25 1 91.56 385 ALA A CA 1
ATOM 3165 C C . ALA A 1 385 ? -28.953 52.125 14.836 1 91.56 385 ALA A C 1
ATOM 3167 O O . ALA A 1 385 ? -29.281 53.281 14.617 1 91.56 385 ALA A O 1
ATOM 3168 N N . ASP A 1 386 ? -28.453 51.219 13.992 1 88.94 386 ASP A N 1
ATOM 3169 C CA . ASP A 1 386 ? -28.547 51.594 12.578 1 88.94 386 ASP A CA 1
ATOM 3170 C C . ASP A 1 386 ? -30 51.906 12.188 1 88.94 386 ASP A C 1
ATOM 3172 O O . ASP A 1 386 ? -30.906 51.125 12.492 1 88.94 386 ASP A O 1
ATOM 3176 N N . PRO A 1 387 ? -30.188 53.062 11.633 1 80.31 387 PRO A N 1
ATOM 3177 C CA . PRO A 1 387 ? -31.547 53.5 11.289 1 80.31 387 PRO A CA 1
ATOM 3178 C C . PRO A 1 387 ? -32.25 52.5 10.359 1 80.31 387 PRO A C 1
ATOM 3180 O O . PRO A 1 387 ? -33.5 52.469 10.305 1 80.31 387 PRO A O 1
ATOM 3183 N N . LEU A 1 388 ? -31.562 51.75 9.656 1 76.69 388 LEU A N 1
ATOM 3184 C CA . LEU A 1 388 ? -32.125 50.812 8.688 1 76.69 388 LEU A CA 1
ATOM 3185 C C . LEU A 1 388 ? -32.594 49.531 9.375 1 76.69 388 LEU A C 1
ATOM 3187 O O . LEU A 1 388 ? -33.25 48.688 8.75 1 76.69 388 LEU A O 1
ATOM 3191 N N . LEU A 1 389 ? -32.25 49.281 10.625 1 80.12 389 LEU A N 1
ATOM 3192 C CA . LEU A 1 389 ? -32.688 48.094 11.336 1 80.12 389 LEU A CA 1
ATOM 3193 C C . LEU A 1 389 ? -34.156 48.156 11.656 1 80.12 389 LEU A C 1
ATOM 3195 O O . LEU A 1 389 ? -34.688 49.219 11.953 1 80.12 389 LEU A O 1
ATOM 3199 N N . PRO A 1 390 ? -34.875 47.062 11.398 1 63.59 390 PRO A N 1
ATOM 3200 C CA . PRO A 1 390 ? -36.281 47.062 11.781 1 63.59 390 PRO A CA 1
ATOM 3201 C C . PRO A 1 390 ? -36.5 47.375 13.266 1 63.59 390 PRO A C 1
ATOM 3203 O O . PRO A 1 390 ? -35.656 47 14.094 1 63.59 390 PRO A O 1
ATOM 3206 N N . THR A 1 391 ? -37.125 48.344 13.688 1 58.56 391 THR A N 1
ATOM 3207 C CA . THR A 1 391 ? -37.406 48.906 14.992 1 58.56 391 THR A CA 1
ATOM 3208 C C . THR A 1 391 ? -37.531 47.812 16.047 1 58.56 391 THR A C 1
ATOM 3210 O O . THR A 1 391 ? -37.531 48.125 17.25 1 58.56 391 THR A O 1
ATOM 3213 N N . GLY A 1 392 ? -37.875 46.594 15.734 1 55.44 392 GLY A N 1
ATOM 3214 C CA . GLY A 1 392 ? -38.156 45.688 16.828 1 55.44 392 GLY A CA 1
ATOM 3215 C C . GLY A 1 392 ? -36.906 45.188 17.531 1 55.44 392 GLY A C 1
ATOM 3216 O O . GLY A 1 392 ? -35.906 44.875 16.875 1 55.44 392 GLY A O 1
ATOM 3217 N N . ASP A 1 393 ? -36.625 45.625 18.781 1 61.09 393 ASP A N 1
ATOM 3218 C CA . ASP A 1 393 ? -35.531 45.281 19.672 1 61.09 393 ASP A CA 1
ATOM 3219 C C . ASP A 1 393 ? -35.406 43.75 19.828 1 61.09 393 ASP A C 1
ATOM 3221 O O . ASP A 1 393 ? -36.031 43.156 20.703 1 61.09 393 ASP A O 1
ATOM 3225 N N . ILE A 1 394 ? -35.188 43.031 18.766 1 60.75 394 ILE A N 1
ATOM 3226 C CA . ILE A 1 394 ? -35.188 41.562 18.891 1 60.75 394 ILE A CA 1
ATOM 3227 C C . ILE A 1 394 ? -33.812 41.094 19.359 1 60.75 394 ILE A C 1
ATOM 3229 O O . ILE A 1 394 ? -32.781 41.469 18.781 1 60.75 394 ILE A O 1
ATOM 3233 N N . ASP A 1 395 ? -33.844 40.5 20.594 1 62.66 395 ASP A N 1
ATOM 3234 C CA . ASP A 1 395 ? -32.656 39.781 21.078 1 62.66 395 ASP A CA 1
ATOM 3235 C C . ASP A 1 395 ? -32.375 38.594 20.188 1 62.66 395 ASP A C 1
ATOM 3237 O O . ASP A 1 395 ? -33.25 37.781 19.906 1 62.66 395 ASP A O 1
ATOM 3241 N N . ILE A 1 396 ? -31.344 38.625 19.453 1 61.94 396 ILE A N 1
ATOM 3242 C CA . ILE A 1 396 ? -30.953 37.406 18.734 1 61.94 396 ILE A CA 1
ATOM 3243 C C . ILE A 1 396 ? -30.125 36.531 19.641 1 61.94 396 ILE A C 1
ATOM 3245 O O . ILE A 1 396 ? -29.219 37 20.328 1 61.94 396 ILE A O 1
ATOM 3249 N N . ASP A 1 397 ? -30.641 35.312 19.969 1 56.03 397 ASP A N 1
ATOM 3250 C CA . ASP A 1 397 ? -29.969 34.344 20.828 1 56.03 397 ASP A CA 1
ATOM 3251 C C . ASP A 1 397 ? -28.531 34.125 20.359 1 56.03 397 ASP A C 1
ATOM 3253 O O . ASP A 1 397 ? -28.297 33.75 19.203 1 56.03 397 ASP A O 1
ATOM 3257 N N . ASP A 1 398 ? -27.531 34.562 21.125 1 59.66 398 ASP A N 1
ATOM 3258 C CA . ASP A 1 398 ? -26.094 34.438 20.922 1 59.66 398 ASP A CA 1
ATOM 3259 C C . ASP A 1 398 ? -25.703 33 20.641 1 59.66 398 ASP A C 1
ATOM 3261 O O . ASP A 1 398 ? -24.609 32.719 20.109 1 59.66 398 ASP A O 1
ATOM 3265 N N . SER A 1 399 ? -26.547 32.031 21.094 1 57.38 399 SER A N 1
ATOM 3266 C CA . SER A 1 399 ? -26.188 30.625 20.906 1 57.38 399 SER A CA 1
ATOM 3267 C C . SER A 1 399 ? -26.062 30.281 19.438 1 57.38 399 SER A C 1
ATOM 3269 O O . SER A 1 399 ? -25.391 29.297 19.078 1 57.38 399 SER A O 1
ATOM 3271 N N . SER A 1 400 ? -26.656 31.078 18.688 1 54.56 400 SER A N 1
ATOM 3272 C CA . SER A 1 400 ? -26.625 30.797 17.266 1 54.56 400 SER A CA 1
ATOM 3273 C C . SER A 1 400 ? -25.281 31.203 16.641 1 54.56 400 SER A C 1
ATOM 3275 O O . SER A 1 400 ? -24.938 30.781 15.539 1 54.56 400 SER A O 1
ATOM 3277 N N . ILE A 1 401 ? -24.609 32.062 17.312 1 58.34 401 ILE A N 1
ATOM 3278 C CA . ILE A 1 401 ? -23.312 32.469 16.781 1 58.34 401 ILE A CA 1
ATOM 3279 C C . ILE A 1 401 ? -22.234 31.469 17.188 1 58.34 401 ILE A C 1
ATOM 3281 O O . ILE A 1 401 ? -21.828 31.438 18.359 1 58.34 401 ILE A O 1
ATOM 3285 N N . SER A 1 402 ? -22.219 30.25 16.625 1 57.38 402 SER A N 1
ATOM 3286 C CA . SER A 1 402 ? -21.203 29.25 16.922 1 57.38 402 SER A CA 1
ATOM 3287 C C . SER A 1 402 ? -19.797 29.781 16.641 1 57.38 402 SER A C 1
ATOM 3289 O O . SER A 1 402 ? -19.438 30.031 15.492 1 57.38 402 SER A O 1
ATOM 3291 N N . LEU A 1 403 ? -19.156 30.312 17.625 1 54.91 403 LEU A N 1
ATOM 3292 C CA . LEU A 1 403 ? -17.781 30.797 17.5 1 54.91 403 LEU A CA 1
ATOM 3293 C C . LEU A 1 403 ? -16.797 29.641 17.562 1 54.91 403 LEU A C 1
ATOM 3295 O O . LEU A 1 403 ? -16.641 29.016 18.609 1 54.91 403 LEU A O 1
ATOM 3299 N N . LYS A 1 404 ? -16.578 28.828 16.516 1 50.34 404 LYS A N 1
ATOM 3300 C CA . LYS A 1 404 ? -15.719 27.641 16.406 1 50.34 404 LYS A CA 1
ATOM 3301 C C . LYS A 1 404 ? -14.25 28 16.625 1 50.34 404 LYS A C 1
ATOM 3303 O O . LYS A 1 404 ? -13.477 27.188 17.125 1 50.34 404 LYS A O 1
ATOM 3308 N N . GLY A 1 405 ? -13.844 29.109 16.281 1 47.22 405 GLY A N 1
ATOM 3309 C CA . GLY A 1 405 ? -12.414 29.312 16.094 1 47.22 405 GLY A CA 1
ATOM 3310 C C . GLY A 1 405 ? -11.633 29.297 17.406 1 47.22 405 GLY A C 1
ATOM 3311 O O . GLY A 1 405 ? -10.609 28.609 17.516 1 47.22 405 GLY A O 1
ATOM 3312 N N . ALA A 1 406 ? -12.016 30.125 18.422 1 49.53 406 ALA A N 1
ATOM 3313 C CA . ALA A 1 406 ? -11.242 30.328 19.641 1 49.53 406 ALA A CA 1
ATOM 3314 C C . ALA A 1 406 ? -11.461 29.188 20.625 1 49.53 406 ALA A C 1
ATOM 3316 O O . ALA A 1 406 ? -10.562 28.844 21.391 1 49.53 406 ALA A O 1
ATOM 3317 N N . MET A 1 407 ? -12.562 28.531 20.578 1 43.5 407 MET A N 1
ATOM 3318 C CA . MET A 1 407 ? -12.898 27.547 21.609 1 43.5 407 MET A CA 1
ATOM 3319 C C . MET A 1 407 ? -12.086 26.281 21.438 1 43.5 407 MET A C 1
ATOM 3321 O O . MET A 1 407 ? -11.734 25.625 22.422 1 43.5 407 MET A O 1
ATOM 3325 N N . GLU A 1 408 ? -11.898 25.984 20.312 1 42.81 408 GLU A N 1
ATOM 3326 C CA . GLU A 1 408 ? -11.219 24.703 20.172 1 42.81 408 GLU A CA 1
ATOM 3327 C C . GLU A 1 408 ? -9.805 24.75 20.734 1 42.81 408 GLU A C 1
ATOM 3329 O O . GLU A 1 408 ? -9.242 23.734 21.109 1 42.81 408 GLU A O 1
ATOM 3334 N N . SER A 1 409 ? -9.289 25.859 20.812 1 42.06 409 SER A N 1
ATOM 3335 C CA . SER A 1 409 ? -7.922 25.938 21.328 1 42.06 409 SER A CA 1
ATOM 3336 C C . SER A 1 409 ? -7.887 25.797 22.844 1 42.06 409 SER A C 1
ATOM 3338 O O . SER A 1 409 ? -6.852 25.453 23.406 1 42.06 409 SER A O 1
ATOM 3340 N N . LYS A 1 410 ? -8.898 26.156 23.672 1 42.81 410 LYS A N 1
ATOM 3341 C CA . LYS A 1 410 ? -8.914 25.875 25.094 1 42.81 410 LYS A CA 1
ATOM 3342 C C . LYS A 1 410 ? -8.859 24.375 25.359 1 42.81 410 LYS A C 1
ATOM 3344 O O . LYS A 1 410 ? -8.227 23.922 26.328 1 42.81 410 LYS A O 1
ATOM 3349 N N . ILE A 1 411 ? -9.625 23.578 24.641 1 36.19 411 ILE A N 1
ATOM 3350 C CA . ILE A 1 411 ? -9.773 22.172 25.016 1 36.19 411 ILE A CA 1
ATOM 3351 C C . ILE A 1 411 ? -8.414 21.484 24.953 1 36.19 411 ILE A C 1
ATOM 3353 O O . ILE A 1 411 ? -8.086 20.656 25.812 1 36.19 411 ILE A O 1
ATOM 3357 N N . ASN A 1 412 ? -7.645 21.938 24.109 1 34.34 412 ASN A N 1
ATOM 3358 C CA . ASN A 1 412 ? -6.391 21.188 24.109 1 34.34 412 ASN A CA 1
ATOM 3359 C C . ASN A 1 412 ? -5.449 21.672 25.203 1 34.34 412 ASN A C 1
ATOM 3361 O O . ASN A 1 412 ? -4.473 21 25.531 1 34.34 412 ASN A O 1
ATOM 3365 N N . ASN A 1 413 ? -5.613 22.922 25.641 1 33.75 413 ASN A N 1
ATOM 3366 C CA . ASN A 1 413 ? -4.742 23.266 26.75 1 33.75 413 ASN A CA 1
ATOM 3367 C C . ASN A 1 413 ? -5.273 22.719 28.078 1 33.75 413 ASN A C 1
ATOM 3369 O O . ASN A 1 413 ? -4.562 22.703 29.078 1 33.75 413 ASN A O 1
ATOM 3373 N N . SER A 1 414 ? -6.566 22.672 28.344 1 30.59 414 SER A N 1
ATOM 3374 C CA . SER A 1 414 ? -6.961 22.062 29.594 1 30.59 414 SER A CA 1
ATOM 3375 C C . SER A 1 414 ? -6.574 20.594 29.641 1 30.59 414 SER A C 1
ATOM 3377 O O . SER A 1 414 ? -6.738 19.922 30.672 1 30.59 414 SER A O 1
ATOM 3379 N N . ILE A 1 415 ? -6.449 19.891 28.531 1 29.39 415 ILE A N 1
ATOM 3380 C CA . ILE A 1 415 ? -6.074 18.5 28.688 1 29.39 415 ILE A CA 1
ATOM 3381 C C . ILE A 1 415 ? -4.578 18.391 28.953 1 29.39 415 ILE A C 1
ATOM 3383 O O . ILE A 1 415 ? -4.082 17.312 29.312 1 29.39 415 ILE A O 1
ATOM 3387 N N . SER A 1 416 ? -3.723 19.359 28.688 1 25.45 416 SER A N 1
ATOM 3388 C CA . SER A 1 416 ? -2.439 19.031 29.297 1 25.45 416 SER A CA 1
ATOM 3389 C C . SER A 1 416 ? -2.383 19.469 30.75 1 25.45 416 SER A C 1
ATOM 3391 O O . SER A 1 416 ? -2.891 20.531 31.109 1 25.45 416 SER A O 1
ATOM 3393 N N . MET B 1 1 ? 16.141 -5.516 -0.528 1 26.69 1 MET B N 1
ATOM 3394 C CA . MET B 1 1 ? 15.055 -6.223 0.151 1 26.69 1 MET B CA 1
ATOM 3395 C C . MET B 1 1 ? 15.508 -7.613 0.586 1 26.69 1 MET B C 1
ATOM 3397 O O . MET B 1 1 ? 15.758 -8.477 -0.253 1 26.69 1 MET B O 1
ATOM 3401 N N . LYS B 1 2 ? 16.25 -7.594 1.583 1 33.38 2 LYS B N 1
ATOM 3402 C CA . LYS B 1 2 ? 16.609 -8.898 2.135 1 33.38 2 LYS B CA 1
ATOM 3403 C C . LYS B 1 2 ? 15.367 -9.773 2.312 1 33.38 2 LYS B C 1
ATOM 3405 O O . LYS B 1 2 ? 14.453 -9.422 3.055 1 33.38 2 LYS B O 1
ATOM 3410 N N . LEU B 1 3 ? 15.227 -10.656 1.414 1 33.16 3 LEU B N 1
ATOM 3411 C CA . LEU B 1 3 ? 14.195 -11.672 1.618 1 33.16 3 LEU B CA 1
ATOM 3412 C C . LEU B 1 3 ? 14.43 -12.438 2.916 1 33.16 3 LEU B C 1
ATOM 3414 O O . LEU B 1 3 ? 15.375 -13.227 3.012 1 33.16 3 LEU B O 1
ATOM 3418 N N . ARG B 1 4 ? 14.367 -11.945 3.982 1 38.16 4 ARG B N 1
ATOM 3419 C CA . ARG B 1 4 ? 14.398 -12.781 5.18 1 38.16 4 ARG B CA 1
ATOM 3420 C C . ARG B 1 4 ? 13.398 -13.93 5.062 1 38.16 4 ARG B C 1
ATOM 3422 O O . ARG B 1 4 ? 12.188 -13.703 4.988 1 38.16 4 ARG B O 1
ATOM 3429 N N . PHE B 1 5 ? 13.75 -15.016 4.68 1 43.91 5 PHE B N 1
ATOM 3430 C CA . PHE B 1 5 ? 13.023 -16.281 4.582 1 43.91 5 PHE B CA 1
ATOM 3431 C C . PHE B 1 5 ? 12.25 -16.562 5.863 1 43.91 5 PHE B C 1
ATOM 3433 O O . PHE B 1 5 ? 11.172 -17.156 5.824 1 43.91 5 PHE B O 1
ATOM 3440 N N . ASP B 1 6 ? 12.844 -16.375 7.039 1 43.62 6 ASP B N 1
ATOM 3441 C CA . ASP B 1 6 ? 12.18 -16.688 8.305 1 43.62 6 ASP B CA 1
ATOM 3442 C C . ASP B 1 6 ? 10.82 -15.992 8.391 1 43.62 6 ASP B C 1
ATOM 3444 O O . ASP B 1 6 ? 9.82 -16.609 8.758 1 43.62 6 ASP B O 1
ATOM 3448 N N . PRO B 1 7 ? 10.805 -14.82 7.816 1 55.12 7 PRO B N 1
ATOM 3449 C CA . PRO B 1 7 ? 9.523 -14.109 7.855 1 55.12 7 PRO B CA 1
ATOM 3450 C C . PRO B 1 7 ? 8.516 -14.656 6.848 1 55.12 7 PRO B C 1
ATOM 3452 O O . PRO B 1 7 ? 7.309 -14.648 7.105 1 55.12 7 PRO B O 1
ATOM 3455 N N . PHE B 1 8 ? 9.141 -15.508 5.902 1 58.72 8 PHE B N 1
ATOM 3456 C CA . PHE B 1 8 ? 8.266 -16.094 4.891 1 58.72 8 PHE B CA 1
ATOM 3457 C C . PHE B 1 8 ? 7.469 -17.25 5.465 1 58.72 8 PHE B C 1
ATOM 3459 O O . PHE B 1 8 ? 6.242 -17.281 5.367 1 58.72 8 PHE B O 1
ATOM 3466 N N . PHE B 1 9 ? 8.195 -18.188 6.117 1 60.94 9 PHE B N 1
ATOM 3467 C CA . PHE B 1 9 ? 7.539 -19.375 6.633 1 60.94 9 PHE B CA 1
ATOM 3468 C C . PHE B 1 9 ? 6.574 -19.031 7.758 1 60.94 9 PHE B C 1
ATOM 3470 O O . PHE B 1 9 ? 5.48 -19.594 7.848 1 60.94 9 PHE B O 1
ATOM 3477 N N . HIS B 1 10 ? 7.008 -18.141 8.484 1 64.12 10 HIS B N 1
ATOM 3478 C CA . HIS B 1 10 ? 6.141 -17.688 9.562 1 64.12 10 HIS B CA 1
ATOM 3479 C C . HIS B 1 10 ? 4.887 -17.016 9.023 1 64.12 10 HIS B C 1
ATOM 3481 O O . HIS B 1 10 ? 3.787 -17.219 9.547 1 64.12 10 HIS B O 1
ATOM 3487 N N . TYR B 1 11 ? 5.066 -16.438 7.965 1 71.94 11 TYR B N 1
ATOM 3488 C CA . TYR B 1 11 ? 3.939 -15.727 7.359 1 71.94 11 TYR B CA 1
ATOM 3489 C C . TYR B 1 11 ? 2.951 -16.703 6.742 1 71.94 11 TYR B C 1
ATOM 3491 O O . TYR B 1 11 ? 1.735 -16.516 6.824 1 71.94 11 TYR B O 1
ATOM 3499 N N . LEU B 1 12 ? 3.564 -17.734 6.355 1 72.94 12 LEU B N 1
ATOM 3500 C CA . LEU B 1 12 ? 2.744 -18.672 5.602 1 72.94 12 LEU B CA 1
ATOM 3501 C C . LEU B 1 12 ? 1.758 -19.391 6.52 1 72.94 12 LEU B C 1
ATOM 3503 O O . LEU B 1 12 ? 0.613 -19.641 6.133 1 72.94 12 LEU B O 1
ATOM 3507 N N . PHE B 1 13 ? 2.17 -19.5 7.738 1 72.19 13 PHE B N 1
ATOM 3508 C CA . PHE B 1 13 ? 1.343 -20.359 8.578 1 72.19 13 PHE B CA 1
ATOM 3509 C C . PHE B 1 13 ? 0.622 -19.547 9.648 1 72.19 13 PHE B C 1
ATOM 3511 O O . PHE B 1 13 ? -0.156 -20.094 10.43 1 72.19 13 PHE B O 1
ATOM 3518 N N . LYS B 1 14 ? 0.766 -18.281 9.508 1 76.19 14 LYS B N 1
ATOM 3519 C CA . LYS B 1 14 ? 0.086 -17.391 10.453 1 76.19 14 LYS B CA 1
ATOM 3520 C C . LYS B 1 14 ? -1.381 -17.203 10.07 1 76.19 14 LYS B C 1
ATOM 3522 O O . LYS B 1 14 ? -1.733 -17.266 8.891 1 76.19 14 LYS B O 1
ATOM 3527 N N . HIS B 1 15 ? -2.162 -16.984 11.117 1 77.62 15 HIS B N 1
ATOM 3528 C CA . HIS B 1 15 ? -3.59 -16.75 10.922 1 77.62 15 HIS B CA 1
ATOM 3529 C C . HIS B 1 15 ? -3.84 -15.469 10.148 1 77.62 15 HIS B C 1
ATOM 3531 O O . HIS B 1 15 ? -3.176 -14.453 10.383 1 77.62 15 HIS B O 1
ATOM 3537 N N . LYS B 1 16 ? -4.754 -15.656 9.156 1 83.56 16 LYS B N 1
ATOM 3538 C CA . LYS B 1 16 ? -5.102 -14.508 8.328 1 83.56 16 LYS B CA 1
ATOM 3539 C C . LYS B 1 16 ? -6.41 -13.875 8.789 1 83.56 16 LYS B C 1
ATOM 3541 O O . LYS B 1 16 ? -7.25 -14.539 9.398 1 83.56 16 LYS B O 1
ATOM 3546 N N . SER B 1 17 ? -6.574 -12.648 8.594 1 86.19 17 SER B N 1
ATOM 3547 C CA . SER B 1 17 ? -7.793 -11.938 8.961 1 86.19 17 SER B CA 1
ATOM 3548 C C . SER B 1 17 ? -8.992 -12.469 8.188 1 86.19 17 SER B C 1
ATOM 3550 O O . SER B 1 17 ? -8.836 -13.07 7.121 1 86.19 17 SER B O 1
ATOM 3552 N N . SER B 1 18 ? -10.164 -12.258 8.703 1 88.75 18 SER B N 1
ATOM 3553 C CA . SER B 1 18 ? -11.398 -12.727 8.094 1 88.75 18 SER B CA 1
ATOM 3554 C C . SER B 1 18 ? -11.633 -12.078 6.734 1 88.75 18 SER B C 1
ATOM 3556 O O . SER B 1 18 ? -12.156 -12.711 5.812 1 88.75 18 SER B O 1
ATOM 3558 N N . ASP B 1 19 ? -11.156 -10.922 6.562 1 88.81 19 ASP B N 1
ATOM 3559 C CA . ASP B 1 19 ? -11.344 -10.211 5.305 1 88.81 19 ASP B CA 1
ATOM 3560 C C . ASP B 1 19 ? -10.484 -10.812 4.195 1 88.81 19 ASP B C 1
ATOM 3562 O O . ASP B 1 19 ? -10.922 -10.922 3.049 1 88.81 19 ASP B O 1
ATOM 3566 N N . ILE B 1 20 ? -9.328 -11.125 4.594 1 91.19 20 ILE B N 1
ATOM 3567 C CA . ILE B 1 20 ? -8.422 -11.734 3.635 1 91.19 20 ILE B CA 1
ATOM 3568 C C . ILE B 1 20 ? -8.953 -13.102 3.211 1 91.19 20 ILE B C 1
ATOM 3570 O O . ILE B 1 20 ? -8.977 -13.422 2.021 1 91.19 20 ILE B O 1
ATOM 3574 N N . ILE B 1 21 ? -9.453 -13.891 4.148 1 92.19 21 ILE B N 1
ATOM 3575 C CA . ILE B 1 21 ? -9.984 -15.227 3.871 1 92.19 21 ILE B CA 1
ATOM 3576 C C . ILE B 1 21 ? -11.211 -15.117 2.971 1 92.19 21 ILE B C 1
ATOM 3578 O O . ILE B 1 21 ? -11.359 -15.891 2.021 1 92.19 21 ILE B O 1
ATOM 3582 N N . ALA B 1 22 ? -12.039 -14.195 3.27 1 92.44 22 ALA B N 1
ATOM 3583 C CA . ALA B 1 22 ? -13.227 -13.969 2.451 1 92.44 22 ALA B CA 1
ATOM 3584 C C . ALA B 1 22 ? -12.844 -13.57 1.026 1 92.44 22 ALA B C 1
ATOM 3586 O O . ALA B 1 22 ? -13.453 -14.039 0.062 1 92.44 22 ALA B O 1
ATOM 3587 N N . SER B 1 23 ? -11.859 -12.75 0.88 1 92.12 23 SER B N 1
ATOM 3588 C CA . SER B 1 23 ? -11.422 -12.297 -0.436 1 92.12 23 SER B CA 1
ATOM 3589 C C . SER B 1 23 ? -10.805 -13.445 -1.235 1 92.12 23 SER B C 1
ATOM 3591 O O . SER B 1 23 ? -11.062 -13.578 -2.434 1 92.12 23 SER B O 1
ATOM 3593 N N . ILE B 1 24 ? -10 -14.211 -0.581 1 93.19 24 ILE B N 1
ATOM 3594 C CA . ILE B 1 24 ? -9.398 -15.375 -1.225 1 93.19 24 ILE B CA 1
ATOM 3595 C C . ILE B 1 24 ? -10.5 -16.344 -1.667 1 93.19 24 ILE B C 1
ATOM 3597 O O . ILE B 1 24 ? -10.445 -16.891 -2.771 1 93.19 24 ILE B O 1
ATOM 3601 N N . THR B 1 25 ? -11.508 -16.562 -0.803 1 93.56 25 THR B N 1
ATOM 3602 C CA . THR B 1 25 ? -12.625 -17.438 -1.118 1 93.56 25 THR B CA 1
ATOM 3603 C C . THR B 1 25 ? -13.391 -16.922 -2.338 1 93.56 25 THR B C 1
ATOM 3605 O O . THR B 1 25 ? -13.766 -17.703 -3.213 1 93.56 25 THR B O 1
ATOM 3608 N N . ALA B 1 26 ? -13.602 -15.68 -2.375 1 92.56 26 ALA B N 1
ATOM 3609 C CA . ALA B 1 26 ? -14.258 -15.07 -3.531 1 92.56 26 ALA B CA 1
ATOM 3610 C C . ALA B 1 26 ? -13.453 -15.312 -4.805 1 92.56 26 ALA B C 1
ATOM 3612 O O . ALA B 1 26 ? -14.016 -15.633 -5.852 1 92.56 26 ALA B O 1
ATOM 3613 N N . GLN B 1 27 ? -12.18 -15.141 -4.742 1 92.38 27 GLN B N 1
ATOM 3614 C CA . GLN B 1 27 ? -11.305 -15.391 -5.883 1 92.38 27 GLN B CA 1
ATOM 3615 C C . GLN B 1 27 ? -11.367 -16.844 -6.316 1 92.38 27 GLN B C 1
ATOM 3617 O O . GLN B 1 27 ? -11.375 -17.141 -7.512 1 92.38 27 GLN B O 1
ATOM 3622 N N . ASN B 1 28 ? -11.359 -17.734 -5.371 1 94.62 28 ASN B N 1
ATOM 3623 C CA . ASN B 1 28 ? -11.422 -19.156 -5.672 1 94.62 28 ASN B CA 1
ATOM 3624 C C . ASN B 1 28 ? -12.727 -19.531 -6.359 1 94.62 28 ASN B C 1
ATOM 3626 O O . ASN B 1 28 ? -12.773 -20.484 -7.148 1 94.62 28 ASN B O 1
ATOM 3630 N N . ILE B 1 29 ? -13.797 -18.828 -6.074 1 93.19 29 ILE B N 1
ATOM 3631 C CA . ILE B 1 29 ? -15.055 -19.047 -6.777 1 93.19 29 ILE B CA 1
ATOM 3632 C C . ILE B 1 29 ? -14.859 -18.828 -8.273 1 93.19 29 ILE B C 1
ATOM 3634 O O . ILE B 1 29 ? -15.289 -19.641 -9.094 1 93.19 29 ILE B O 1
ATOM 3638 N N . TYR B 1 30 ? -14.148 -17.844 -8.617 1 90.06 30 TYR B N 1
ATOM 3639 C CA . TYR B 1 30 ? -13.914 -17.547 -10.023 1 90.06 30 TYR B CA 1
ATOM 3640 C C . TYR B 1 30 ? -12.961 -18.562 -10.648 1 90.06 30 TYR B C 1
ATOM 3642 O O . TYR B 1 30 ? -13.164 -19 -11.781 1 90.06 30 TYR B O 1
ATOM 3650 N N . CYS B 1 31 ? -11.922 -18.969 -9.93 1 91.62 31 CYS B N 1
ATOM 3651 C CA . CYS B 1 31 ? -10.969 -19.953 -10.43 1 91.62 31 CYS B CA 1
ATOM 3652 C C . CYS B 1 31 ? -11.648 -21.281 -10.703 1 91.62 31 CYS B C 1
ATOM 3654 O O . CYS B 1 31 ? -11.492 -21.859 -11.773 1 91.62 31 CYS B O 1
ATOM 3656 N N . ILE B 1 32 ? -12.414 -21.688 -9.758 1 91.19 32 ILE B N 1
ATOM 3657 C CA . ILE B 1 32 ? -13.062 -22.984 -9.891 1 91.19 32 ILE B CA 1
ATOM 3658 C C . ILE B 1 32 ? -14.125 -22.922 -10.984 1 91.19 32 ILE B C 1
ATOM 3660 O O . ILE B 1 32 ? -14.344 -23.906 -11.703 1 91.19 32 ILE B O 1
ATOM 3664 N N . SER B 1 33 ? -14.781 -21.781 -11.078 1 90.25 33 SER B N 1
ATOM 3665 C CA . SER B 1 33 ? -15.75 -21.609 -12.156 1 90.25 33 SER B CA 1
ATOM 3666 C C . SER B 1 33 ? -15.094 -21.734 -13.523 1 90.25 33 SER B C 1
ATOM 3668 O O . SER B 1 33 ? -15.633 -22.375 -14.43 1 90.25 33 SER B O 1
ATOM 3670 N N . LEU B 1 34 ? -13.961 -21.203 -13.648 1 89.38 34 LEU B N 1
ATOM 3671 C CA . LEU B 1 34 ? -13.219 -21.328 -14.891 1 89.38 34 LEU B CA 1
ATOM 3672 C C . LEU B 1 34 ? -12.852 -22.781 -15.164 1 89.38 34 LEU B C 1
ATOM 3674 O O . LEU B 1 34 ? -13.031 -23.281 -16.281 1 89.38 34 LEU B O 1
ATOM 3678 N N . ILE B 1 35 ? -12.359 -23.453 -14.156 1 92.81 35 ILE B N 1
ATOM 3679 C CA . ILE B 1 35 ? -11.977 -24.844 -14.273 1 92.81 35 ILE B CA 1
ATOM 3680 C C . ILE B 1 35 ? -13.195 -25.688 -14.664 1 92.81 35 ILE B C 1
ATOM 3682 O O . ILE B 1 35 ? -13.125 -26.516 -15.578 1 92.81 35 ILE B O 1
ATOM 3686 N N . ALA B 1 36 ? -14.266 -25.391 -13.969 1 93.62 36 ALA B N 1
ATOM 3687 C CA . ALA B 1 36 ? -15.492 -26.156 -14.203 1 93.62 36 ALA B CA 1
ATOM 3688 C C . ALA B 1 36 ? -16.016 -25.938 -15.617 1 93.62 36 ALA B C 1
ATOM 3690 O O . ALA B 1 36 ? -16.469 -26.891 -16.266 1 93.62 36 ALA B O 1
ATOM 3691 N N . ILE B 1 37 ? -15.945 -24.781 -16.125 1 92.69 37 ILE B N 1
ATOM 3692 C CA . ILE B 1 37 ? -16.422 -24.453 -17.469 1 92.69 37 ILE B CA 1
ATOM 3693 C C . ILE B 1 37 ? -15.555 -25.156 -18.516 1 92.69 37 ILE B C 1
ATOM 3695 O O . ILE B 1 37 ? -16.062 -25.781 -19.438 1 92.69 37 ILE B O 1
ATOM 3699 N N . VAL B 1 38 ? -14.273 -25.062 -18.375 1 92 38 VAL B N 1
ATOM 3700 C CA . VAL B 1 38 ? -13.352 -25.688 -19.312 1 92 38 VAL B CA 1
ATOM 3701 C C . VAL B 1 38 ? -13.531 -27.203 -19.281 1 92 38 VAL B C 1
ATOM 3703 O O . VAL B 1 38 ? -13.625 -27.844 -20.328 1 92 38 VAL B O 1
ATOM 3706 N N . ASN B 1 39 ? -13.609 -27.734 -18.062 1 92 39 ASN B N 1
ATOM 3707 C CA . ASN B 1 39 ? -13.805 -29.172 -17.922 1 92 39 ASN B CA 1
ATOM 3708 C C . ASN B 1 39 ? -15.117 -29.625 -18.562 1 92 39 ASN B C 1
ATOM 3710 O O . ASN B 1 39 ? -15.188 -30.688 -19.172 1 92 39 ASN B O 1
ATOM 3714 N N . PHE B 1 40 ? -16.109 -28.844 -18.406 1 93.25 40 PHE B N 1
ATOM 3715 C CA . PHE B 1 40 ? -17.406 -29.172 -19 1 93.25 40 PHE B CA 1
ATOM 3716 C C . PHE B 1 40 ? -17.281 -29.359 -20.516 1 93.25 40 PHE B C 1
ATOM 3718 O O . PHE B 1 40 ? -17.703 -30.375 -21.047 1 93.25 40 PHE B O 1
ATOM 3725 N N . PHE B 1 41 ? -16.641 -28.469 -21.203 1 91.94 41 PHE B N 1
ATOM 3726 C CA . PHE B 1 41 ? -16.562 -28.5 -22.656 1 91.94 41 PHE B CA 1
ATOM 3727 C C . PHE B 1 41 ? -15.609 -29.594 -23.125 1 91.94 41 PHE B C 1
ATOM 3729 O O . PHE B 1 41 ? -15.852 -30.234 -24.156 1 91.94 41 PHE B O 1
ATOM 3736 N N . ILE B 1 42 ? -14.547 -29.75 -22.391 1 90.94 42 ILE B N 1
ATOM 3737 C CA . ILE B 1 42 ? -13.57 -30.766 -22.766 1 90.94 42 ILE B CA 1
ATOM 3738 C C . ILE B 1 42 ? -14.203 -32.156 -22.609 1 90.94 42 ILE B C 1
ATOM 3740 O O . ILE B 1 42 ? -14.078 -33 -23.5 1 90.94 42 ILE B O 1
ATOM 3744 N N . GLU B 1 43 ? -14.867 -32.312 -21.5 1 91.19 43 GLU B N 1
ATOM 3745 C CA . GLU B 1 43 ? -15.484 -33.625 -21.25 1 91.19 43 GLU B CA 1
ATOM 3746 C C . GLU B 1 43 ? -16.656 -33.875 -22.203 1 91.19 43 GLU B C 1
ATOM 3748 O O . GLU B 1 43 ? -16.938 -35 -22.578 1 91.19 43 GLU B O 1
ATOM 3753 N N . LEU B 1 44 ? -17.375 -32.812 -22.578 1 91.19 44 LEU B N 1
ATOM 3754 C CA . LEU B 1 44 ? -18.406 -32.938 -23.609 1 91.19 44 LEU B CA 1
ATOM 3755 C C . LEU B 1 44 ? -17.797 -33.438 -24.922 1 91.19 44 LEU B C 1
ATOM 3757 O O . LEU B 1 44 ? -18.344 -34.344 -25.562 1 91.19 44 LEU B O 1
ATOM 3761 N N . TYR B 1 45 ? -16.719 -32.844 -25.281 1 89.56 45 TYR B N 1
ATOM 3762 C CA . TYR B 1 45 ? -16.031 -33.25 -26.5 1 89.56 45 TYR B CA 1
ATOM 3763 C C . TYR B 1 45 ? -15.609 -34.719 -26.438 1 89.56 45 TYR B C 1
ATOM 3765 O O . TYR B 1 45 ? -15.836 -35.469 -27.375 1 89.56 45 TYR B O 1
ATOM 3773 N N . PHE B 1 46 ? -14.969 -35.125 -25.312 1 87.56 46 PHE B N 1
ATOM 3774 C CA . PHE B 1 46 ? -14.508 -36.5 -25.156 1 87.56 46 PHE B CA 1
ATOM 3775 C C . PHE B 1 46 ? -15.688 -37.469 -25.156 1 87.56 46 PHE B C 1
ATOM 3777 O O . PHE B 1 46 ? -15.57 -38.594 -25.672 1 87.56 46 PHE B O 1
ATOM 3784 N N . SER B 1 47 ? -16.766 -37.031 -24.531 1 87.94 47 SER B N 1
ATOM 3785 C CA . SER B 1 47 ? -17.953 -37.875 -24.516 1 87.94 47 SER B CA 1
ATOM 3786 C C . SER B 1 47 ? -18.5 -38.094 -25.938 1 87.94 47 SER B C 1
ATOM 3788 O O . SER B 1 47 ? -18.812 -39.219 -26.312 1 87.94 47 SER B O 1
ATOM 3790 N N . LEU B 1 48 ? -18.578 -37.094 -26.719 1 87.56 48 LEU B N 1
ATOM 3791 C CA . LEU B 1 48 ? -19.047 -37.188 -28.094 1 87.56 48 LEU B CA 1
ATOM 3792 C C . LEU B 1 48 ? -18.109 -38.031 -28.938 1 87.56 48 LEU B C 1
ATOM 3794 O O . LEU B 1 48 ? -18.547 -38.812 -29.781 1 87.56 48 LEU B O 1
ATOM 3798 N N . TRP B 1 49 ? -16.859 -37.844 -28.719 1 84.81 49 TRP B N 1
ATOM 3799 C CA . TRP B 1 49 ? -15.852 -38.594 -29.453 1 84.81 49 TRP B CA 1
ATOM 3800 C C . TRP B 1 49 ? -15.961 -40.094 -29.156 1 84.81 49 TRP B C 1
ATOM 3802 O O . TRP B 1 49 ? -15.945 -40.906 -30.062 1 84.81 49 TRP B O 1
ATOM 3812 N N . ASN B 1 50 ? -15.984 -40.438 -27.844 1 82.81 50 ASN B N 1
ATOM 3813 C CA . ASN B 1 50 ? -16.125 -41.812 -27.438 1 82.81 50 ASN B CA 1
ATOM 3814 C C . ASN B 1 50 ? -17.422 -42.438 -27.969 1 82.81 50 ASN B C 1
ATOM 3816 O O . ASN B 1 50 ? -17.438 -43.594 -28.391 1 82.81 50 ASN B O 1
ATOM 3820 N N . TYR B 1 51 ? -18.469 -41.688 -27.984 1 84.06 51 TYR B N 1
ATOM 3821 C CA . TYR B 1 51 ? -19.75 -42.156 -28.5 1 84.06 51 TYR B CA 1
ATOM 3822 C C . TYR B 1 51 ? -19.641 -42.438 -30 1 84.06 51 TYR B C 1
ATOM 3824 O O . TYR B 1 51 ? -20.172 -43.438 -30.484 1 84.06 51 TYR B O 1
ATOM 3832 N N . SER B 1 52 ? -18.984 -41.594 -30.703 1 84 52 SER B N 1
ATOM 3833 C CA . SER B 1 52 ? -18.797 -41.75 -32.125 1 84 52 SER B CA 1
ATOM 3834 C C . SER B 1 52 ? -18.016 -43.031 -32.438 1 84 52 SER B C 1
ATOM 3836 O O . SER B 1 52 ? -18.312 -43.719 -33.406 1 84 52 SER B O 1
ATOM 3838 N N . ILE B 1 53 ? -16.984 -43.312 -31.641 1 81.69 53 ILE B N 1
ATOM 3839 C CA . ILE B 1 53 ? -16.188 -44.5 -31.828 1 81.69 53 ILE B CA 1
ATOM 3840 C C . ILE B 1 53 ? -17.047 -45.75 -31.594 1 81.69 53 ILE B C 1
ATOM 3842 O O . ILE B 1 53 ? -16.906 -46.75 -32.281 1 81.69 53 ILE B O 1
ATOM 3846 N N . MET B 1 54 ? -17.922 -45.688 -30.594 1 81.88 54 MET B N 1
ATOM 3847 C CA . MET B 1 54 ? -18.797 -46.812 -30.266 1 81.88 54 MET B CA 1
ATOM 3848 C C . MET B 1 54 ? -19.734 -47.125 -31.422 1 81.88 54 MET B C 1
ATOM 3850 O O . MET B 1 54 ? -20.016 -48.281 -31.703 1 81.88 54 MET B O 1
ATOM 3854 N N . ILE B 1 55 ? -20.141 -46.094 -32.125 1 82.38 55 ILE B N 1
ATOM 3855 C CA . ILE B 1 55 ? -21.109 -46.281 -33.219 1 82.38 55 ILE B CA 1
ATOM 3856 C C . ILE B 1 55 ? -20.375 -46.719 -34.469 1 82.38 55 ILE B C 1
ATOM 3858 O O . ILE B 1 55 ? -20.859 -47.594 -35.188 1 82.38 55 ILE B O 1
ATOM 3862 N N . LEU B 1 56 ? -19.234 -46.125 -34.719 1 81.75 56 LEU B N 1
ATOM 3863 C CA . LEU B 1 56 ? -18.531 -46.344 -36 1 81.75 56 LEU B CA 1
ATOM 3864 C C . LEU B 1 56 ? -17.766 -47.656 -35.969 1 81.75 56 LEU B C 1
ATOM 3866 O O . LEU B 1 56 ? -17.516 -48.25 -37.031 1 81.75 56 LEU B O 1
ATOM 3870 N N . HIS B 1 57 ? -17.25 -48.031 -34.781 1 80.62 57 HIS B N 1
ATOM 3871 C CA . HIS B 1 57 ? -16.484 -49.25 -34.688 1 80.62 57 HIS B CA 1
ATOM 3872 C C . HIS B 1 57 ? -17.109 -50.219 -33.719 1 80.62 57 HIS B C 1
ATOM 3874 O O . HIS B 1 57 ? -16.547 -50.469 -32.656 1 80.62 57 HIS B O 1
ATOM 3880 N N . PRO B 1 58 ? -18.188 -50.875 -34.031 1 73.69 58 PRO B N 1
ATOM 3881 C CA . PRO B 1 58 ? -18.906 -51.781 -33.125 1 73.69 58 PRO B CA 1
ATOM 3882 C C . PRO B 1 58 ? -18.125 -53.031 -32.812 1 73.69 58 PRO B C 1
ATOM 3884 O O . PRO B 1 58 ? -18.406 -53.719 -31.828 1 73.69 58 PRO B O 1
ATOM 3887 N N . GLU B 1 59 ? -17.031 -53.312 -33.531 1 73.31 59 GLU B N 1
ATOM 3888 C CA . GLU B 1 59 ? -16.234 -54.531 -33.344 1 73.31 59 GLU B CA 1
ATOM 3889 C C . GLU B 1 59 ? -15.305 -54.406 -32.125 1 73.31 59 GLU B C 1
ATOM 3891 O O . GLU B 1 59 ? -14.836 -55.375 -31.578 1 73.31 59 GLU B O 1
ATOM 3896 N N . ILE B 1 60 ? -14.867 -53.219 -31.719 1 66 60 ILE B N 1
ATOM 3897 C CA . ILE B 1 60 ? -13.953 -52.969 -30.609 1 66 60 ILE B CA 1
ATOM 3898 C C . ILE B 1 60 ? -14.664 -53.219 -29.281 1 66 60 ILE B C 1
ATOM 3900 O O . ILE B 1 60 ? -15.781 -52.719 -29.078 1 66 60 ILE B O 1
ATOM 3904 N N . PRO B 1 61 ? -14.211 -54.188 -28.438 1 64.12 61 PRO B N 1
ATOM 3905 C CA . PRO B 1 61 ? -14.828 -54.375 -27.109 1 64.12 61 PRO B CA 1
ATOM 3906 C C . PRO B 1 61 ? -15.023 -53.031 -26.375 1 64.12 61 PRO B C 1
ATOM 3908 O O . PRO B 1 61 ? -14.07 -52.281 -26.219 1 64.12 61 PRO B O 1
ATOM 3911 N N . HIS B 1 62 ? -16.281 -52.75 -26.156 1 68.12 62 HIS B N 1
ATOM 3912 C CA . HIS B 1 62 ? -16.781 -51.406 -25.875 1 68.12 62 HIS B CA 1
ATOM 3913 C C . HIS B 1 62 ? -16.75 -51.125 -24.375 1 68.12 62 HIS B C 1
ATOM 3915 O O . HIS B 1 62 ? -17.172 -50.062 -23.938 1 68.12 62 HIS B O 1
ATOM 3921 N N . LEU B 1 63 ? -16.188 -52.156 -23.625 1 73.88 63 LEU B N 1
ATOM 3922 C CA . LEU B 1 63 ? -16.328 -51.906 -22.188 1 73.88 63 LEU B CA 1
ATOM 3923 C C . LEU B 1 63 ? -15.523 -50.688 -21.766 1 73.88 63 LEU B C 1
ATOM 3925 O O . LEU B 1 63 ? -16.031 -49.844 -21.016 1 73.88 63 LEU B O 1
ATOM 3929 N N . TYR B 1 64 ? -14.414 -50.594 -22.391 1 75.69 64 TYR B N 1
ATOM 3930 C CA . TYR B 1 64 ? -13.539 -49.469 -22.047 1 75.69 64 TYR B CA 1
ATOM 3931 C C . TYR B 1 64 ? -14.156 -48.156 -22.484 1 75.69 64 TYR B C 1
ATOM 3933 O O . TYR B 1 64 ? -14.148 -47.188 -21.734 1 75.69 64 TYR B O 1
ATOM 3941 N N 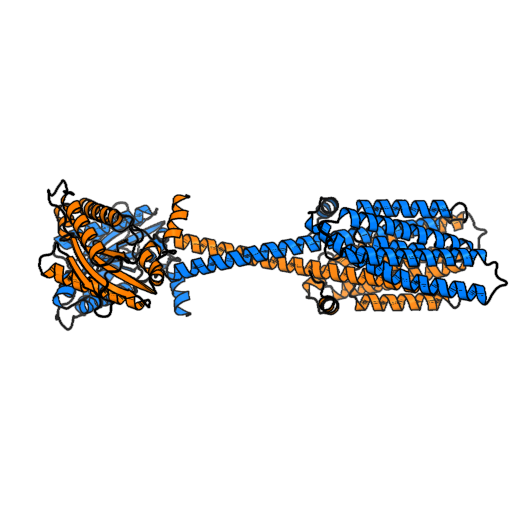. ILE B 1 65 ? -14.664 -48.188 -23.609 1 80.81 65 ILE B N 1
ATOM 3942 C CA . ILE B 1 65 ? -15.219 -46.969 -24.172 1 80.81 65 ILE B CA 1
ATOM 3943 C C . ILE B 1 65 ? -16.438 -46.531 -23.359 1 80.81 65 ILE B C 1
ATOM 3945 O O . ILE B 1 65 ? -16.641 -45.344 -23.109 1 80.81 65 ILE B O 1
ATOM 3949 N N . VAL B 1 66 ? -17.109 -47.562 -22.875 1 82.69 66 VAL B N 1
ATOM 3950 C CA . VAL B 1 66 ? -18.312 -47.25 -22.109 1 82.69 66 VAL B CA 1
ATOM 3951 C C . VAL B 1 66 ? -17.938 -46.688 -20.75 1 82.69 66 VAL B C 1
ATOM 3953 O O . VAL B 1 66 ? -18.547 -45.719 -20.297 1 82.69 66 VAL B O 1
ATOM 3956 N N . ILE B 1 67 ? -16.922 -47.219 -20.141 1 81.19 67 ILE B N 1
ATOM 3957 C CA . ILE B 1 67 ? -16.484 -46.719 -18.844 1 81.19 67 ILE B CA 1
ATOM 3958 C C . ILE B 1 67 ? -15.961 -45.312 -18.969 1 81.19 67 ILE B C 1
ATOM 3960 O O . ILE B 1 67 ? -16.281 -44.438 -18.141 1 81.19 67 ILE B O 1
ATOM 3964 N N . ARG B 1 68 ? -15.211 -45.062 -19.984 1 84.12 68 ARG B N 1
ATOM 3965 C CA . ARG B 1 68 ? -14.672 -43.719 -20.219 1 84.12 68 ARG B CA 1
ATOM 3966 C C . ARG B 1 68 ? -15.789 -42.719 -20.516 1 84.12 68 ARG B C 1
ATOM 3968 O O . ARG B 1 68 ? -15.797 -41.625 -19.984 1 84.12 68 ARG B O 1
ATOM 3975 N N . LEU B 1 69 ? -16.719 -43.188 -21.312 1 86.94 69 LEU B N 1
ATOM 3976 C CA . LEU B 1 69 ? -17.844 -42.344 -21.688 1 86.94 69 LEU B CA 1
ATOM 3977 C C . LEU B 1 69 ? -18.656 -41.969 -20.453 1 86.94 69 LEU B C 1
ATOM 3979 O O . LEU B 1 69 ? -18.969 -40.781 -20.25 1 86.94 69 LEU B O 1
ATOM 3983 N N . ASN B 1 70 ? -18.953 -42.938 -19.625 1 88.81 70 ASN B N 1
ATOM 3984 C CA . ASN B 1 70 ? -19.75 -42.656 -18.422 1 88.81 70 ASN B CA 1
ATOM 3985 C C . ASN B 1 70 ? -19.016 -41.75 -17.469 1 88.81 70 ASN B C 1
ATOM 3987 O O . ASN B 1 70 ? -19.625 -40.844 -16.859 1 88.81 70 ASN B O 1
ATOM 3991 N N . SER B 1 71 ? -17.719 -41.906 -17.312 1 90.5 71 SER B N 1
ATOM 3992 C CA . SER B 1 71 ? -16.922 -41.062 -16.422 1 90.5 71 SER B CA 1
ATOM 3993 C C . SER B 1 71 ? -16.875 -39.625 -16.922 1 90.5 71 SER B C 1
ATOM 3995 O O . SER B 1 71 ? -16.969 -38.688 -16.141 1 90.5 71 SER B O 1
ATOM 3997 N N . CYS B 1 72 ? -16.734 -39.469 -18.219 1 91.5 72 CYS B N 1
ATOM 3998 C CA . CYS B 1 72 ? -16.672 -38.125 -18.797 1 91.5 72 CYS B CA 1
ATOM 3999 C C . CYS B 1 72 ? -18.016 -37.406 -18.641 1 91.5 72 CYS B C 1
ATOM 4001 O O . CYS B 1 72 ? -18.047 -36.219 -18.297 1 91.5 72 CYS B O 1
ATOM 4003 N N . VAL B 1 73 ? -19.094 -38.156 -18.828 1 93 73 VAL B N 1
ATOM 4004 C CA . VAL B 1 73 ? -20.422 -37.594 -18.672 1 93 73 VAL B CA 1
ATOM 4005 C C . VAL B 1 73 ? -20.656 -37.188 -17.219 1 93 73 VAL B C 1
ATOM 4007 O O . VAL B 1 73 ? -21.188 -36.094 -16.953 1 93 73 VAL B O 1
ATOM 4010 N N . MET B 1 74 ? -20.266 -38 -16.344 1 93.75 74 MET B N 1
ATOM 4011 C CA . MET B 1 74 ? -20.422 -37.719 -14.922 1 93.75 74 MET B CA 1
ATOM 4012 C C . MET B 1 74 ? -19.625 -36.469 -14.539 1 93.75 74 MET B C 1
ATOM 4014 O O . MET B 1 74 ? -20.141 -35.594 -13.828 1 93.75 74 MET B O 1
ATOM 4018 N N . MET B 1 75 ? -18.391 -36.344 -15 1 94.25 75 MET B N 1
ATOM 4019 C CA . MET B 1 75 ? -17.562 -35.188 -14.688 1 94.25 75 MET B CA 1
ATOM 4020 C C . MET B 1 75 ? -18.141 -33.938 -15.312 1 94.25 75 MET B C 1
ATOM 4022 O O . MET B 1 75 ? -18.062 -32.844 -14.727 1 94.25 75 MET B O 1
ATOM 4026 N N . MET B 1 76 ? -18.703 -34.094 -16.469 1 94.62 76 MET B N 1
ATOM 4027 C CA . MET B 1 76 ? -19.359 -32.969 -17.141 1 94.62 76 MET B CA 1
ATOM 4028 C C . MET B 1 76 ? -20.531 -32.438 -16.297 1 94.62 76 MET B C 1
ATOM 4030 O O . MET B 1 76 ? -20.641 -31.25 -16.062 1 94.62 76 MET B O 1
ATOM 4034 N N . LEU B 1 77 ? -21.312 -33.344 -15.812 1 95.44 77 LEU B N 1
ATOM 4035 C CA . LEU B 1 77 ? -22.484 -32.969 -15.031 1 95.44 77 LEU B CA 1
ATOM 4036 C C . LEU B 1 77 ? -22.078 -32.344 -13.695 1 95.44 77 LEU B C 1
ATOM 4038 O O . LEU B 1 77 ? -22.625 -31.344 -13.273 1 95.44 77 LEU B O 1
ATOM 4042 N N . ILE B 1 78 ? -21.109 -32.938 -13.047 1 96.06 78 ILE B N 1
ATOM 4043 C CA . ILE B 1 78 ? -20.625 -32.438 -11.766 1 96.06 78 ILE B CA 1
ATOM 4044 C C . ILE B 1 78 ? -20.062 -31.031 -11.938 1 96.06 78 ILE B C 1
ATOM 4046 O O . ILE B 1 78 ? -20.297 -30.156 -11.109 1 96.06 78 ILE B O 1
ATOM 4050 N N . SER B 1 79 ? -19.312 -30.828 -12.992 1 95.62 79 SER B N 1
ATOM 4051 C CA . SER B 1 79 ? -18.719 -29.531 -13.266 1 95.62 79 SER B CA 1
ATOM 4052 C C . SER B 1 79 ? -19.797 -28.469 -13.492 1 95.62 79 SER B C 1
ATOM 4054 O O . SER B 1 79 ? -19.688 -27.344 -13.008 1 95.62 79 SER B O 1
ATOM 4056 N N . ALA B 1 80 ? -20.875 -28.859 -14.141 1 94.94 80 ALA B N 1
ATOM 4057 C CA . ALA B 1 80 ? -21.969 -27.938 -14.383 1 94.94 80 ALA B CA 1
ATOM 4058 C C . ALA B 1 80 ? -22.688 -27.578 -13.078 1 94.94 80 ALA B C 1
ATOM 4060 O O . ALA B 1 80 ? -23 -26.406 -12.828 1 94.94 80 ALA B O 1
ATOM 4061 N N . ILE B 1 81 ? -22.906 -28.531 -12.234 1 95.62 81 ILE B N 1
ATOM 4062 C CA . ILE B 1 81 ? -23.609 -28.344 -10.977 1 95.62 81 ILE B CA 1
ATOM 4063 C C . ILE B 1 81 ? -22.781 -27.438 -10.055 1 95.62 81 ILE B C 1
ATOM 4065 O O . ILE B 1 81 ? -23.312 -26.5 -9.453 1 95.62 81 ILE B O 1
ATOM 4069 N N . VAL B 1 82 ? -21.531 -27.719 -9.984 1 94.62 82 VAL B N 1
ATOM 4070 C CA . VAL B 1 82 ? -20.656 -26.969 -9.102 1 94.62 82 VAL B CA 1
ATOM 4071 C C . VAL B 1 82 ? -20.547 -25.516 -9.578 1 94.62 82 VAL B C 1
ATOM 4073 O O . VAL B 1 82 ? -20.562 -24.578 -8.773 1 94.62 82 VAL B O 1
ATOM 4076 N N . PHE B 1 83 ? -20.453 -25.328 -10.898 1 94.62 83 PHE B N 1
ATOM 4077 C CA . PHE B 1 83 ? -20.391 -23.984 -11.469 1 94.62 83 PHE B CA 1
ATOM 4078 C C . PHE B 1 83 ? -21.625 -23.172 -11.086 1 94.62 83 PHE B C 1
ATOM 4080 O O . PHE B 1 83 ? -21.516 -22.062 -10.578 1 94.62 83 PHE B O 1
ATOM 4087 N N . LEU B 1 84 ? -22.75 -23.75 -11.281 1 94.62 84 LEU B N 1
ATOM 4088 C CA . LEU B 1 84 ? -24 -23.047 -11 1 94.62 84 LEU B CA 1
ATOM 4089 C C . LEU B 1 84 ? -24.141 -22.781 -9.508 1 94.62 84 LEU B C 1
ATOM 4091 O O . LEU B 1 84 ? -24.609 -21.703 -9.109 1 94.62 84 LEU B O 1
ATOM 4095 N N . TYR B 1 85 ? -23.734 -23.719 -8.688 1 94.38 85 TYR B N 1
ATOM 4096 C CA . TYR B 1 85 ? -23.828 -23.578 -7.242 1 94.38 85 TYR B CA 1
ATOM 4097 C C . TYR B 1 85 ? -22.906 -22.469 -6.734 1 94.38 85 TYR B C 1
ATOM 4099 O O . TYR B 1 85 ? -23.344 -21.609 -5.969 1 94.38 85 TYR B O 1
ATOM 4107 N N . LEU B 1 86 ? -21.734 -22.391 -7.164 1 93.81 86 LEU B N 1
ATOM 4108 C CA . LEU B 1 86 ? -20.75 -21.453 -6.637 1 93.81 86 LEU B CA 1
ATOM 4109 C C . LEU B 1 86 ? -21 -20.047 -7.152 1 93.81 86 LEU B C 1
ATOM 4111 O O . LEU B 1 86 ? -20.797 -19.062 -6.43 1 93.81 86 LEU B O 1
ATOM 4115 N N . ILE B 1 87 ? -21.453 -19.953 -8.414 1 91.38 87 ILE B N 1
ATOM 4116 C CA . ILE B 1 87 ? -21.688 -18.625 -9 1 91.38 87 ILE B CA 1
ATOM 4117 C C . ILE B 1 87 ? -22.812 -17.922 -8.258 1 91.38 87 ILE B C 1
ATOM 4119 O O . ILE B 1 87 ? -22.859 -16.688 -8.211 1 91.38 87 ILE B O 1
ATOM 4123 N N . SER B 1 88 ? -23.688 -18.688 -7.609 1 93.25 88 SER B N 1
ATOM 4124 C CA . SER B 1 88 ? -24.797 -18.109 -6.852 1 93.25 88 SER B CA 1
ATOM 4125 C C . SER B 1 88 ? -24.297 -17.422 -5.582 1 93.25 88 SER B C 1
ATOM 4127 O O . SER B 1 88 ? -25 -16.594 -5.008 1 93.25 88 SER B O 1
ATOM 4129 N N . TYR B 1 89 ? -23.094 -17.719 -5.121 1 93.06 89 TYR B N 1
ATOM 4130 C CA . TYR B 1 89 ? -22.562 -17.156 -3.885 1 93.06 89 TYR B CA 1
ATOM 4131 C C . TYR B 1 89 ? -21.625 -15.992 -4.176 1 93.06 89 TYR B C 1
ATOM 4133 O O . TYR B 1 89 ? -21.016 -15.43 -3.258 1 93.06 89 TYR B O 1
ATOM 4141 N N . ARG B 1 90 ? -21.516 -15.516 -5.387 1 87.62 90 ARG B N 1
ATOM 4142 C CA . ARG B 1 90 ? -20.531 -14.531 -5.805 1 87.62 90 ARG B CA 1
ATOM 4143 C C . ARG B 1 90 ? -20.703 -13.219 -5.039 1 87.62 90 ARG B C 1
ATOM 4145 O O . ARG B 1 90 ? -19.719 -12.539 -4.734 1 87.62 90 ARG B O 1
ATOM 4152 N N . ASN B 1 91 ? -21.906 -12.922 -4.586 1 89.69 91 ASN B N 1
ATOM 4153 C CA . ASN B 1 91 ? -22.172 -11.656 -3.916 1 89.69 91 ASN B CA 1
ATOM 4154 C C . ASN B 1 91 ? -22.391 -11.852 -2.418 1 89.69 91 ASN B C 1
ATOM 4156 O O . ASN B 1 91 ? -22.688 -10.898 -1.7 1 89.69 91 ASN B O 1
ATOM 4160 N N . LYS B 1 92 ? -22.312 -13.031 -1.848 1 92.5 92 LYS B N 1
ATOM 4161 C CA . LYS B 1 92 ? -22.562 -13.305 -0.435 1 92.5 92 LYS B CA 1
ATOM 4162 C C . LYS B 1 92 ? -21.484 -14.227 0.139 1 92.5 92 LYS B C 1
ATOM 4164 O O . LYS B 1 92 ? -21.797 -15.203 0.818 1 92.5 92 LYS B O 1
ATOM 4169 N N . VAL B 1 93 ? -20.219 -13.914 -0.052 1 92.25 93 VAL B N 1
ATOM 4170 C CA . VAL B 1 93 ? -19.109 -14.789 0.307 1 92.25 93 VAL B CA 1
ATOM 4171 C C . VAL B 1 93 ? -18.828 -14.68 1.806 1 92.25 93 VAL B C 1
ATOM 4173 O O . VAL B 1 93 ? -18.641 -15.695 2.479 1 92.25 93 VAL B O 1
ATOM 4176 N N . SER B 1 94 ? -18.812 -13.469 2.42 1 90.25 94 SER B N 1
ATOM 4177 C CA . SER B 1 94 ? -18.406 -13.211 3.795 1 90.25 94 SER B CA 1
ATOM 4178 C C . SER B 1 94 ? -19.203 -14.039 4.781 1 90.25 94 SER B C 1
ATOM 4180 O O . SER B 1 94 ? -18.656 -14.57 5.75 1 90.25 94 SER B O 1
ATOM 4182 N N . GLY B 1 95 ? -20.406 -14.312 4.566 1 90.75 95 GLY B N 1
ATOM 4183 C CA . GLY B 1 95 ? -21.234 -15.07 5.488 1 90.75 95 GLY B CA 1
ATOM 4184 C C . GLY B 1 95 ? -21.266 -16.562 5.188 1 90.75 95 GLY B C 1
ATOM 4185 O O . GLY B 1 95 ? -21.797 -17.344 5.969 1 90.75 95 GLY B O 1
ATOM 4186 N N . ASN B 1 96 ? -20.578 -16.984 4.082 1 94.75 96 ASN B N 1
ATOM 4187 C CA . ASN B 1 96 ? -20.703 -18.375 3.639 1 94.75 96 ASN B CA 1
ATOM 4188 C C . ASN B 1 96 ? -19.344 -18.984 3.332 1 94.75 96 ASN B C 1
ATOM 4190 O O . ASN B 1 96 ? -19.25 -19.891 2.506 1 94.75 96 ASN B O 1
ATOM 4194 N N . VAL B 1 97 ? -18.312 -18.578 3.967 1 94.31 97 VAL B N 1
ATOM 4195 C CA . VAL B 1 97 ? -16.953 -18.969 3.66 1 94.31 97 VAL B CA 1
ATOM 4196 C C . VAL B 1 97 ? -16.766 -20.469 3.92 1 94.31 97 VAL B C 1
ATOM 4198 O O . VAL B 1 97 ? -16.25 -21.188 3.074 1 94.31 97 VAL B O 1
ATOM 4201 N N . LYS B 1 98 ? -17.25 -20.953 5.035 1 93.44 98 LYS B N 1
ATOM 4202 C CA . LYS B 1 98 ? -17.078 -22.359 5.398 1 93.44 98 LYS B CA 1
ATOM 4203 C C . LYS B 1 98 ? -17.781 -23.266 4.395 1 93.44 98 LYS B C 1
ATOM 4205 O O . LYS B 1 98 ? -17.203 -24.266 3.953 1 93.44 98 LYS B O 1
ATOM 4210 N N . LYS B 1 99 ? -18.953 -22.953 4.004 1 94.12 99 LYS B N 1
ATOM 4211 C CA . LYS B 1 99 ? -19.734 -23.734 3.041 1 94.12 99 LYS B CA 1
ATOM 4212 C C . LYS B 1 99 ? -19.047 -23.766 1.68 1 94.12 99 LYS B C 1
ATOM 4214 O O . LYS B 1 99 ? -18.922 -24.828 1.062 1 94.12 99 LYS B O 1
ATOM 4219 N N . ILE B 1 100 ? -18.609 -22.641 1.252 1 94.5 100 ILE B N 1
ATOM 4220 C CA . ILE B 1 100 ? -17.953 -22.531 -0.053 1 94.5 100 ILE B CA 1
ATOM 4221 C C . ILE B 1 100 ? -16.656 -23.328 -0.058 1 94.5 100 ILE B C 1
ATOM 4223 O O . ILE B 1 100 ? -16.391 -24.078 -1.003 1 94.5 100 ILE B O 1
ATOM 4227 N N . CYS B 1 101 ? -15.898 -23.219 1.013 1 93.31 101 CYS B N 1
ATOM 4228 C CA . CYS B 1 101 ? -14.641 -23.953 1.117 1 93.31 101 CYS B CA 1
ATOM 4229 C C . CYS B 1 101 ? -14.883 -25.453 1.108 1 93.31 101 CYS B C 1
ATOM 4231 O O . CYS B 1 101 ? -14.102 -26.203 0.528 1 93.31 101 CYS B O 1
ATOM 4233 N N . PHE B 1 102 ? -15.945 -25.844 1.671 1 94.25 102 PHE B N 1
ATOM 4234 C CA . PHE B 1 102 ? -16.297 -27.25 1.684 1 94.25 102 PHE B CA 1
ATOM 4235 C C . PHE B 1 102 ? -16.594 -27.75 0.274 1 94.25 102 PHE B C 1
ATOM 4237 O O . PHE B 1 102 ? -16.109 -28.812 -0.132 1 94.25 102 PHE B O 1
ATOM 4244 N N . VAL B 1 103 ? -17.344 -27.031 -0.426 1 94 103 VAL B N 1
ATOM 4245 C CA . VAL B 1 103 ? -17.703 -27.406 -1.791 1 94 103 VAL B CA 1
ATOM 4246 C C . VAL B 1 103 ? -16.453 -27.438 -2.662 1 94 103 VAL B C 1
ATOM 4248 O O . VAL B 1 103 ? -16.281 -28.328 -3.494 1 94 103 VAL B O 1
ATOM 4251 N N . LEU B 1 104 ? -15.57 -26.5 -2.465 1 93.94 104 LEU B N 1
ATOM 4252 C CA . LEU B 1 104 ? -14.32 -26.438 -3.213 1 93.94 104 LEU B CA 1
ATOM 4253 C C . LEU B 1 104 ? -13.453 -27.672 -2.926 1 93.94 104 LEU B C 1
ATOM 4255 O O . LEU B 1 104 ? -12.867 -28.25 -3.842 1 93.94 104 LEU B O 1
ATOM 4259 N N . LEU B 1 105 ? -13.445 -28 -1.696 1 94.38 105 LEU B N 1
ATO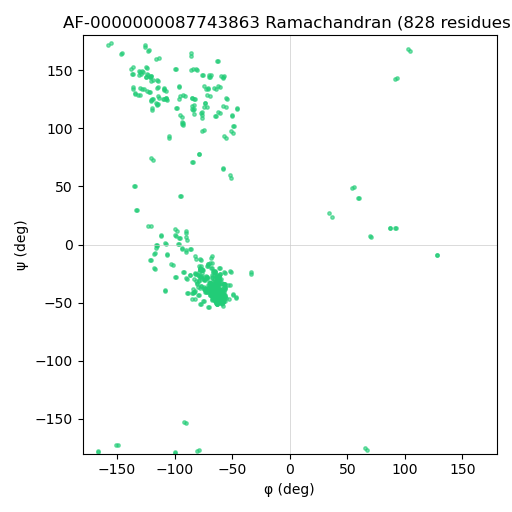M 4260 C CA . LEU B 1 105 ? -12.664 -29.172 -1.302 1 94.38 105 LEU B CA 1
ATOM 4261 C C . LEU B 1 105 ? -13.234 -30.438 -1.919 1 94.38 105 LEU B C 1
ATOM 4263 O O . LEU B 1 105 ? -12.5 -31.25 -2.482 1 94.38 105 LEU B O 1
ATOM 4267 N N . VAL B 1 106 ? -14.508 -30.625 -1.884 1 94.81 106 VAL B N 1
ATOM 4268 C CA . VAL B 1 106 ? -15.18 -31.797 -2.412 1 94.81 106 VAL B CA 1
ATOM 4269 C C . VAL B 1 106 ? -14.969 -31.891 -3.924 1 94.81 106 VAL B C 1
ATOM 4271 O O . VAL B 1 106 ? -14.633 -32.938 -4.457 1 94.81 106 VAL B O 1
ATOM 4274 N N . TYR B 1 107 ? -15.141 -30.812 -4.566 1 95.06 107 TYR B N 1
ATOM 4275 C CA . TYR B 1 107 ? -14.945 -30.797 -6.012 1 95.06 107 TYR B CA 1
ATOM 4276 C C . TYR B 1 107 ? -13.5 -31.125 -6.371 1 95.06 107 TYR B C 1
ATOM 4278 O O . TYR B 1 107 ? -13.242 -31.828 -7.344 1 95.06 107 TYR B O 1
ATOM 4286 N N . SER B 1 108 ? -12.539 -30.594 -5.625 1 95.44 108 SER B N 1
ATOM 4287 C CA . SER B 1 108 ? -11.133 -30.875 -5.867 1 95.44 108 SER B CA 1
ATOM 4288 C C . SER B 1 108 ? -10.828 -32.375 -5.715 1 95.44 108 SER B C 1
ATOM 4290 O O . SER B 1 108 ? -10.094 -32.938 -6.52 1 95.44 108 SER B O 1
ATOM 4292 N N . ILE B 1 109 ? -11.445 -32.938 -4.723 1 95.94 109 ILE B N 1
ATOM 4293 C CA . ILE B 1 109 ? -11.242 -34.375 -4.484 1 95.94 109 ILE B CA 1
ATOM 4294 C C . ILE B 1 109 ? -11.836 -35.188 -5.637 1 95.94 109 ILE B C 1
ATOM 4296 O O . ILE B 1 109 ? -11.219 -36.125 -6.129 1 95.94 109 ILE B O 1
ATOM 4300 N N . ILE B 1 110 ? -12.977 -34.812 -6.109 1 96.12 110 ILE B N 1
ATOM 4301 C CA . ILE B 1 110 ? -13.641 -35.469 -7.219 1 96.12 110 ILE B CA 1
ATOM 4302 C C . ILE B 1 110 ? -12.805 -35.344 -8.484 1 96.12 110 ILE B C 1
ATOM 4304 O O . ILE B 1 110 ? -12.648 -36.281 -9.25 1 96.12 110 ILE B O 1
ATOM 4308 N N . GLU B 1 111 ? -12.289 -34.188 -8.711 1 95.19 111 GLU B N 1
ATOM 4309 C CA . GLU B 1 111 ? -11.445 -33.906 -9.875 1 95.19 111 GLU B CA 1
ATOM 4310 C C . GLU B 1 111 ? -10.203 -34.781 -9.867 1 95.19 111 GLU B C 1
ATOM 4312 O O . GLU B 1 111 ? -9.852 -35.375 -10.891 1 95.19 111 GLU B O 1
ATOM 4317 N N . ILE B 1 112 ? -9.578 -34.844 -8.758 1 96.69 112 ILE B N 1
ATOM 4318 C CA . ILE B 1 112 ? -8.367 -35.656 -8.641 1 96.69 112 ILE B CA 1
ATOM 4319 C C . ILE B 1 112 ? -8.695 -37.125 -8.82 1 96.69 112 ILE B C 1
ATOM 4321 O O . ILE B 1 112 ? -7.996 -37.844 -9.539 1 96.69 112 ILE B O 1
ATOM 4325 N N . ALA B 1 113 ? -9.781 -37.625 -8.227 1 96.06 113 ALA B N 1
ATOM 4326 C CA . ALA B 1 113 ? -10.211 -39 -8.367 1 96.06 113 ALA B CA 1
ATOM 4327 C C . ALA B 1 113 ? -10.523 -39.344 -9.82 1 96.06 113 ALA B C 1
ATOM 4329 O O . ALA B 1 113 ? -10.148 -40.406 -10.305 1 96.06 113 ALA B O 1
ATOM 4330 N N . PHE B 1 114 ? -11.188 -38.406 -10.492 1 95.19 114 PHE B N 1
ATOM 4331 C CA . PHE B 1 114 ? -11.477 -38.562 -11.906 1 95.19 114 PHE B CA 1
ATOM 4332 C C . PHE B 1 114 ? -10.188 -38.688 -12.711 1 95.19 114 PHE B C 1
ATOM 4334 O O . PHE B 1 114 ? -10.07 -39.531 -13.586 1 95.19 114 PHE B O 1
ATOM 4341 N N . GLY B 1 115 ? -9.242 -37.812 -12.383 1 94.94 115 GLY B N 1
ATOM 4342 C CA . GLY B 1 115 ? -7.953 -37.844 -13.062 1 94.94 115 GLY B CA 1
ATOM 4343 C C . GLY B 1 115 ? -7.219 -39.156 -12.867 1 94.94 115 GLY B C 1
ATOM 4344 O O . GLY B 1 115 ? -6.633 -39.688 -13.812 1 94.94 115 GLY B O 1
ATOM 4345 N N . ILE B 1 116 ? -7.254 -39.656 -11.625 1 95.5 116 ILE B N 1
ATOM 4346 C CA . ILE B 1 116 ? -6.605 -40.938 -11.328 1 95.5 116 ILE B CA 1
ATOM 4347 C C . ILE B 1 116 ? -7.285 -42.062 -12.117 1 95.5 116 ILE B C 1
ATOM 4349 O O . ILE B 1 116 ? -6.621 -42.844 -12.789 1 95.5 116 ILE B O 1
ATOM 4353 N N . TYR B 1 117 ? -8.594 -42.094 -12.078 1 93.5 117 TYR B N 1
ATOM 4354 C CA . TYR B 1 117 ? -9.383 -43.156 -12.695 1 93.5 117 TYR B CA 1
ATOM 4355 C C . TYR B 1 117 ? -9.125 -43.219 -14.195 1 93.5 117 TYR B C 1
ATOM 4357 O O . TYR B 1 117 ? -8.781 -44.25 -14.727 1 93.5 117 TYR B O 1
ATOM 4365 N N . ILE B 1 118 ? -9.211 -42.094 -14.852 1 91.44 118 ILE B N 1
ATOM 4366 C CA . ILE B 1 118 ? -9.07 -42.062 -16.312 1 91.44 118 ILE B CA 1
ATOM 4367 C C . ILE B 1 118 ? -7.617 -42.344 -16.688 1 91.44 118 ILE B C 1
ATOM 4369 O O . ILE B 1 118 ? -7.355 -43.062 -17.656 1 91.44 118 ILE B O 1
ATOM 4373 N N . SER B 1 119 ? -6.668 -41.812 -15.961 1 92.31 119 SER B N 1
ATOM 4374 C CA . SER B 1 119 ? -5.258 -41.969 -16.297 1 92.31 119 SER B CA 1
ATOM 4375 C C . SER B 1 119 ? -4.828 -43.438 -16.125 1 92.31 119 SER B C 1
ATOM 4377 O O . SER B 1 119 ? -4.055 -43.938 -16.922 1 92.31 119 SER B O 1
ATOM 4379 N N . VAL B 1 120 ? -5.273 -44.094 -15.047 1 91.12 120 VAL B N 1
ATOM 4380 C CA . VAL B 1 120 ? -4.93 -45.5 -14.836 1 91.12 120 VAL B CA 1
ATOM 4381 C C . VAL B 1 120 ? -5.504 -46.344 -15.969 1 91.12 120 VAL B C 1
ATOM 4383 O O . VAL B 1 120 ? -4.824 -47.219 -16.5 1 91.12 120 VAL B O 1
ATOM 4386 N N . TYR B 1 121 ? -6.676 -46.062 -16.312 1 87.75 121 TYR B N 1
ATOM 4387 C CA . TYR B 1 121 ? -7.309 -46.781 -17.422 1 87.75 121 TYR B CA 1
ATOM 4388 C C . TYR B 1 121 ? -6.562 -46.562 -18.719 1 87.75 121 TYR B C 1
ATOM 4390 O O . TYR B 1 121 ? -6.363 -47.5 -19.5 1 87.75 121 TYR B O 1
ATOM 4398 N N . ASP B 1 122 ? -6.207 -45.375 -19.016 1 86.62 122 ASP B N 1
ATOM 4399 C CA . ASP B 1 122 ? -5.438 -45.062 -20.203 1 86.62 122 ASP B CA 1
ATOM 4400 C C . ASP B 1 122 ? -4.105 -45.812 -20.219 1 86.62 122 ASP B C 1
ATOM 4402 O O . ASP B 1 122 ? -3.686 -46.312 -21.266 1 86.62 122 ASP B O 1
ATOM 4406 N N . LEU B 1 123 ? -3.463 -45.875 -19.078 1 87.62 123 LEU B N 1
ATOM 4407 C CA . LEU B 1 123 ? -2.182 -46.562 -18.969 1 87.62 123 LEU B CA 1
ATOM 4408 C C . LEU B 1 123 ? -2.342 -48.031 -19.281 1 87.62 123 LEU B C 1
ATOM 4410 O O . LEU B 1 123 ? -1.48 -48.656 -19.922 1 87.62 123 LEU B O 1
ATOM 4414 N N . LEU B 1 124 ? -3.422 -48.625 -18.875 1 85.44 124 LEU B N 1
ATOM 4415 C CA . LEU B 1 124 ? -3.682 -50.062 -19.125 1 85.44 124 LEU B CA 1
ATOM 4416 C C . LEU B 1 124 ? -3.855 -50.344 -20.609 1 85.44 124 LEU B C 1
ATOM 4418 O O . LEU B 1 124 ? -3.553 -51.438 -21.078 1 85.44 124 LEU B O 1
ATOM 4422 N N . LEU B 1 125 ? -4.273 -49.344 -21.312 1 82.94 125 LEU B N 1
ATOM 4423 C CA . LEU B 1 125 ? -4.488 -49.5 -22.75 1 82.94 125 LEU B CA 1
ATOM 4424 C C . LEU B 1 125 ? -3.268 -49.031 -23.547 1 82.94 125 LEU B C 1
ATOM 4426 O O . LEU B 1 125 ? -3.32 -48.906 -24.766 1 82.94 125 LEU B O 1
ATOM 4430 N N . GLY B 1 126 ? -2.199 -48.688 -22.859 1 79.12 126 GLY B N 1
ATOM 4431 C CA . GLY B 1 126 ? -0.958 -48.312 -23.5 1 79.12 126 GLY B CA 1
ATOM 4432 C C . GLY B 1 126 ? -0.847 -46.812 -23.734 1 79.12 126 GLY B C 1
ATOM 4433 O O . GLY B 1 126 ? -0.021 -46.344 -24.516 1 79.12 126 GLY B O 1
ATOM 4434 N N . GLY B 1 127 ? -1.727 -46.062 -23.078 1 83.38 127 GLY B N 1
ATOM 4435 C CA . GLY B 1 127 ? -1.698 -44.594 -23.188 1 83.38 127 GLY B CA 1
ATOM 4436 C C . GLY B 1 127 ? -0.864 -43.938 -22.125 1 83.38 127 GLY B C 1
ATOM 4437 O O . GLY B 1 127 ? 0.157 -44.469 -21.688 1 83.38 127 GLY B O 1
ATOM 4438 N N . ASN B 1 128 ? -1.241 -42.625 -21.797 1 85.69 128 ASN B N 1
ATOM 4439 C CA . ASN B 1 128 ? -0.488 -41.812 -20.844 1 85.69 128 ASN B CA 1
ATOM 4440 C C . ASN B 1 128 ? -1.367 -41.344 -19.688 1 85.69 128 ASN B C 1
ATOM 4442 O O . ASN B 1 128 ? -2.59 -41.469 -19.734 1 85.69 128 ASN B O 1
ATOM 4446 N N . SER B 1 129 ? -0.729 -40.844 -18.672 1 89.38 129 SER B N 1
ATOM 4447 C CA . SER B 1 129 ? -1.443 -40.375 -17.5 1 89.38 129 SER B CA 1
ATOM 4448 C C . SER B 1 129 ? -1.695 -38.875 -17.562 1 89.38 129 SER B C 1
ATOM 4450 O O . SER B 1 129 ? -1.564 -38.188 -16.547 1 89.38 129 SER B O 1
ATOM 4452 N N . TYR B 1 130 ? -2.068 -38.312 -18.656 1 91.31 130 TYR B N 1
ATOM 4453 C CA . TYR B 1 130 ? -2.189 -36.875 -18.875 1 91.31 130 TYR B CA 1
ATOM 4454 C C . TYR B 1 130 ? -3.299 -36.281 -18.016 1 91.31 130 TYR B C 1
ATOM 4456 O O . TYR B 1 130 ? -3.143 -35.188 -17.453 1 91.31 130 TYR B O 1
ATOM 4464 N N . VAL B 1 131 ? -4.387 -36.969 -17.906 1 93.25 131 VAL B N 1
ATOM 4465 C CA . VAL B 1 131 ? -5.57 -36.406 -17.25 1 93.25 131 VAL B CA 1
ATOM 4466 C C . VAL B 1 131 ? -5.285 -36.156 -15.773 1 93.25 131 VAL B C 1
ATOM 4468 O O . VAL B 1 131 ? -5.73 -35.156 -15.203 1 93.25 131 VAL B O 1
ATOM 4471 N N . PHE B 1 132 ? -4.52 -37.062 -15.164 1 94.69 132 PHE B N 1
ATOM 4472 C CA . PHE B 1 132 ? -4.137 -36.875 -13.766 1 94.69 132 PHE B CA 1
ATOM 4473 C C . PHE B 1 132 ? -3.309 -35.625 -13.594 1 94.69 132 PHE B C 1
ATOM 4475 O O . PHE B 1 132 ? -3.529 -34.844 -12.656 1 94.69 132 PHE B O 1
ATOM 4482 N N . PHE B 1 133 ? -2.385 -35.312 -14.484 1 94 133 PHE B N 1
ATOM 4483 C CA . PHE B 1 133 ? -1.551 -34.125 -14.445 1 94 133 PHE B CA 1
ATOM 4484 C C . PHE B 1 133 ? -2.396 -32.875 -14.602 1 94 133 PHE B C 1
ATOM 4486 O O . PHE B 1 133 ? -2.195 -31.891 -13.891 1 94 133 PHE B O 1
ATOM 4493 N N . ILE B 1 134 ? -3.291 -32.938 -15.523 1 95.19 134 ILE B N 1
ATOM 4494 C CA . ILE B 1 134 ? -4.129 -31.781 -15.812 1 95.19 134 ILE B CA 1
ATOM 4495 C C . ILE B 1 134 ? -4.988 -31.453 -14.594 1 95.19 134 ILE B C 1
ATOM 4497 O O . ILE B 1 134 ? -5.066 -30.281 -14.18 1 95.19 134 ILE B O 1
ATOM 4501 N N . MET B 1 135 ? -5.586 -32.469 -14 1 95.94 135 MET B N 1
ATOM 4502 C CA . MET B 1 135 ? -6.477 -32.219 -12.875 1 95.94 135 MET B CA 1
ATOM 4503 C C . MET B 1 135 ? -5.703 -31.688 -11.672 1 95.94 135 MET B C 1
ATOM 4505 O O . MET B 1 135 ? -6.172 -30.797 -10.977 1 95.94 135 MET B O 1
ATOM 4509 N N . THR B 1 136 ? -4.523 -32.219 -11.438 1 96.25 136 THR B N 1
ATOM 4510 C CA . THR B 1 136 ? -3.719 -31.734 -10.32 1 96.25 136 THR B CA 1
ATOM 4511 C C . THR B 1 136 ? -3.193 -30.328 -10.586 1 96.25 136 THR B C 1
ATOM 4513 O O . THR B 1 136 ? -3.057 -29.531 -9.664 1 96.25 136 THR B O 1
ATOM 4516 N N . LEU B 1 137 ? -2.891 -30.047 -11.797 1 96.06 137 LEU B N 1
ATOM 4517 C CA . LEU B 1 137 ? -2.48 -28.703 -12.188 1 96.06 137 LEU B CA 1
ATOM 4518 C C . LEU B 1 137 ? -3.588 -27.688 -11.898 1 96.06 137 LEU B C 1
ATOM 4520 O O . LEU B 1 137 ? -3.316 -26.594 -11.414 1 96.06 137 LEU B O 1
ATOM 4524 N N . CYS B 1 138 ? -4.785 -28.062 -12.188 1 95.69 138 CYS B N 1
ATOM 4525 C CA . CYS B 1 138 ? -5.93 -27.188 -11.969 1 95.69 138 CYS B CA 1
ATOM 4526 C C . CYS B 1 138 ? -6.145 -26.922 -10.484 1 95.69 138 CYS B C 1
ATOM 4528 O O . CYS B 1 138 ? -6.312 -25.781 -10.062 1 95.69 138 CYS B O 1
ATOM 4530 N N . VAL B 1 139 ? -6.031 -27.969 -9.719 1 95.81 139 VAL B N 1
ATOM 4531 C CA . VAL B 1 139 ? -6.344 -27.844 -8.297 1 95.81 139 VAL B CA 1
ATOM 4532 C C . VAL B 1 139 ? -5.219 -27.109 -7.578 1 95.81 139 VAL B C 1
ATOM 4534 O O . VAL B 1 139 ? -5.453 -26.094 -6.91 1 95.81 139 VAL B O 1
ATOM 4537 N N . PHE B 1 140 ? -4.02 -27.516 -7.812 1 95.81 140 PHE B N 1
ATOM 4538 C CA . PHE B 1 140 ? -2.916 -27 -7.016 1 95.81 140 PHE B CA 1
ATOM 4539 C C . PHE B 1 140 ? -2.299 -25.766 -7.684 1 95.81 140 PHE B C 1
ATOM 4541 O O . PHE B 1 140 ? -1.697 -24.922 -7.016 1 95.81 140 PHE B O 1
ATOM 4548 N N . GLY B 1 141 ? -2.461 -25.641 -8.969 1 94.44 141 GLY B N 1
ATOM 4549 C CA . GLY B 1 141 ? -1.85 -24.547 -9.688 1 94.44 141 GLY B CA 1
ATOM 4550 C C . GLY B 1 141 ? -2.734 -23.312 -9.758 1 94.44 141 GLY B C 1
ATOM 4551 O O . GLY B 1 141 ? -2.238 -22.188 -9.781 1 94.44 141 GLY B O 1
ATOM 4552 N N . ILE B 1 142 ? -4.027 -23.516 -9.742 1 94.19 142 ILE B N 1
ATOM 4553 C CA . ILE B 1 142 ? -4.926 -22.406 -10.023 1 94.19 142 ILE B CA 1
ATOM 4554 C C . ILE B 1 142 ? -5.637 -21.984 -8.734 1 94.19 142 ILE B C 1
ATOM 4556 O O . ILE B 1 142 ? -5.738 -20.781 -8.445 1 94.19 142 ILE B O 1
ATOM 4560 N N . LEU B 1 143 ? -6.031 -22.906 -7.938 1 94.69 143 LEU B N 1
ATOM 4561 C CA . LEU B 1 143 ? -6.734 -22.562 -6.703 1 94.69 143 LEU B CA 1
ATOM 4562 C C . LEU B 1 143 ? -5.77 -22.031 -5.652 1 94.69 143 LEU B C 1
ATOM 4564 O O . LEU B 1 143 ? -4.609 -22.438 -5.598 1 94.69 143 LEU B O 1
ATOM 4568 N N . VAL B 1 144 ? -6.25 -21.125 -4.898 1 94.94 144 VAL B N 1
ATOM 4569 C CA . VAL B 1 144 ? -5.473 -20.594 -3.779 1 94.94 144 VAL B CA 1
ATOM 4570 C C . VAL B 1 144 ? -5.805 -21.375 -2.508 1 94.94 144 VAL B C 1
ATOM 4572 O O . VAL B 1 144 ? -6.84 -21.141 -1.881 1 94.94 144 VAL B O 1
ATOM 4575 N N . ILE B 1 145 ? -4.914 -22.234 -2.17 1 93.06 145 ILE B N 1
ATOM 4576 C CA . ILE B 1 145 ? -5.113 -23.125 -1.035 1 93.06 145 ILE B CA 1
ATOM 4577 C C . ILE B 1 145 ? -4.027 -22.875 0.011 1 93.06 145 ILE B C 1
ATOM 4579 O O . ILE B 1 145 ? -2.869 -22.641 -0.332 1 93.06 145 ILE B O 1
ATOM 4583 N N . ASN B 1 146 ? -4.484 -22.938 1.258 1 91.31 146 ASN B N 1
ATOM 4584 C CA . ASN B 1 146 ? -3.492 -22.828 2.32 1 91.31 146 ASN B CA 1
ATOM 4585 C C . ASN B 1 146 ? -2.424 -23.906 2.203 1 91.31 146 ASN B C 1
ATOM 4587 O O . ASN B 1 146 ? -2.725 -25.047 1.841 1 91.31 146 ASN B O 1
ATOM 4591 N N . PRO B 1 147 ? -1.151 -23.578 2.529 1 91.69 147 PRO B N 1
ATOM 4592 C CA . PRO B 1 147 ? -0.027 -24.5 2.328 1 91.69 147 PRO B CA 1
ATOM 4593 C C . PRO B 1 147 ? -0.219 -25.828 3.047 1 91.69 147 PRO B C 1
ATOM 4595 O O . PRO B 1 147 ? 0.129 -26.891 2.506 1 91.69 147 PRO B O 1
ATOM 4598 N N . TYR B 1 148 ? -0.816 -25.875 4.156 1 90.31 148 TYR B N 1
ATOM 4599 C CA . TYR B 1 148 ? -1.074 -27.141 4.859 1 90.31 148 TYR B CA 1
ATOM 4600 C C . TYR B 1 148 ? -2.061 -28 4.082 1 90.31 148 TYR B C 1
ATOM 4602 O O . TYR B 1 148 ? -1.844 -29.203 3.92 1 90.31 148 TYR B O 1
ATOM 4610 N N . GLY B 1 149 ? -3.07 -27.344 3.627 1 91.25 149 GLY B N 1
ATOM 4611 C CA . GLY B 1 149 ? -4.082 -28.062 2.865 1 91.25 149 GLY B CA 1
ATOM 4612 C C . GLY B 1 149 ? -3.572 -28.578 1.533 1 91.25 149 GLY B C 1
ATOM 4613 O O . GLY B 1 149 ? -3.859 -29.703 1.151 1 91.25 149 GLY B O 1
ATOM 4614 N N . SER B 1 150 ? -2.773 -27.734 0.878 1 93.88 150 SER B N 1
ATOM 4615 C CA . SER B 1 150 ? -2.283 -28.125 -0.444 1 93.88 150 SER B CA 1
ATOM 4616 C C . SER B 1 150 ? -1.281 -29.266 -0.355 1 93.88 150 SER B C 1
ATOM 4618 O O . SER B 1 150 ? -1.355 -30.219 -1.127 1 93.88 150 SER B O 1
ATOM 4620 N N . ILE B 1 151 ? -0.357 -29.188 0.604 1 94.12 151 ILE B N 1
ATOM 4621 C CA . ILE B 1 151 ? 0.662 -30.219 0.762 1 94.12 151 ILE B CA 1
ATOM 4622 C C . ILE B 1 151 ? 0.003 -31.547 1.171 1 94.12 151 ILE B C 1
ATOM 4624 O O . ILE B 1 151 ? 0.295 -32.594 0.597 1 94.12 151 ILE B O 1
ATOM 4628 N N . THR B 1 152 ? -0.936 -31.484 2.053 1 94.81 152 THR B N 1
ATOM 4629 C CA . THR B 1 152 ? -1.634 -32.688 2.508 1 94.81 152 THR B CA 1
ATOM 4630 C C . THR B 1 152 ? -2.428 -33.312 1.367 1 94.81 152 THR B C 1
ATOM 4632 O O . THR B 1 152 ? -2.311 -34.5 1.109 1 94.81 152 THR B O 1
ATOM 4635 N N . LEU B 1 153 ? -3.17 -32.531 0.693 1 95.56 153 LEU B N 1
ATOM 4636 C CA . LEU B 1 153 ? -3.986 -33.031 -0.404 1 95.56 153 LEU B CA 1
ATOM 4637 C C . LEU B 1 153 ? -3.113 -33.594 -1.524 1 95.56 153 LEU B C 1
ATOM 4639 O O . LEU B 1 153 ? -3.475 -34.562 -2.172 1 95.56 153 LEU B O 1
ATOM 4643 N N . SER B 1 154 ? -1.988 -32.969 -1.757 1 96.19 154 SER B N 1
ATOM 4644 C CA . SER B 1 154 ? -1.085 -33.438 -2.805 1 96.19 154 SER B CA 1
ATOM 4645 C C . SER B 1 154 ? -0.472 -34.781 -2.449 1 96.19 154 SER B C 1
ATOM 4647 O O . SER B 1 154 ? -0.355 -35.656 -3.305 1 96.19 154 SER B O 1
ATOM 4649 N N . ILE B 1 155 ? -0.082 -34.938 -1.224 1 95.5 155 ILE B N 1
ATOM 4650 C CA . ILE B 1 155 ? 0.491 -36.219 -0.779 1 95.5 155 ILE B CA 1
ATOM 4651 C C . ILE B 1 155 ? -0.561 -37.312 -0.871 1 95.5 155 ILE B C 1
ATOM 4653 O O . ILE B 1 155 ? -0.29 -38.406 -1.396 1 95.5 155 ILE B O 1
ATOM 4657 N N . ILE B 1 156 ? -1.744 -37.031 -0.44 1 96.12 156 ILE B N 1
ATOM 4658 C CA . ILE B 1 156 ? -2.834 -38 -0.492 1 96.12 156 ILE B CA 1
ATOM 4659 C C . ILE B 1 156 ? -3.123 -38.375 -1.944 1 96.12 156 ILE B C 1
ATOM 4661 O O . ILE B 1 156 ? -3.363 -39.531 -2.254 1 96.12 156 ILE B O 1
ATOM 4665 N N . SER B 1 157 ? -3.121 -37.375 -2.82 1 96.56 157 SER B N 1
ATOM 4666 C CA . SER B 1 157 ? -3.377 -37.625 -4.238 1 96.56 157 SER B CA 1
ATOM 4667 C C . SER B 1 157 ? -2.314 -38.531 -4.848 1 96.56 157 SER B C 1
ATOM 4669 O O . SER B 1 157 ? -2.635 -39.438 -5.617 1 96.56 157 SER B O 1
ATOM 4671 N N . LEU B 1 158 ? -1.058 -38.312 -4.48 1 95.56 158 LEU B N 1
ATOM 4672 C CA . LEU B 1 158 ? 0.046 -39.125 -5 1 95.56 158 LEU B CA 1
ATOM 4673 C C . LEU B 1 158 ? -0.042 -40.562 -4.496 1 95.56 158 LEU B C 1
ATOM 4675 O O . LEU B 1 158 ? 0.093 -41.5 -5.277 1 95.56 158 LEU B O 1
ATOM 4679 N N . VAL B 1 159 ? -0.296 -40.719 -3.256 1 95.44 159 VAL B N 1
ATOM 4680 C CA . VAL B 1 159 ? -0.405 -42.062 -2.65 1 95.44 159 VAL B CA 1
ATOM 4681 C C . VAL B 1 159 ? -1.594 -42.812 -3.25 1 95.44 159 VAL B C 1
ATOM 4683 O O . VAL B 1 159 ? -1.481 -43.969 -3.605 1 95.44 159 VAL B O 1
ATOM 4686 N N . ALA B 1 160 ? -2.742 -42.156 -3.428 1 96.19 160 ALA B N 1
ATOM 4687 C CA . ALA B 1 160 ? -3.934 -42.75 -4.02 1 96.19 160 ALA B CA 1
ATOM 4688 C C . ALA B 1 160 ? -3.666 -43.188 -5.453 1 96.19 160 ALA B C 1
ATOM 4690 O O . ALA B 1 160 ? -4.109 -44.281 -5.867 1 96.19 160 ALA B O 1
ATOM 4691 N N . PHE B 1 161 ? -2.984 -42.375 -6.219 1 95.88 161 PHE B N 1
ATOM 4692 C CA . PHE B 1 161 ? -2.639 -42.719 -7.594 1 95.88 161 PHE B CA 1
ATOM 4693 C C . PHE B 1 161 ? -1.869 -44.031 -7.652 1 95.88 161 PHE B C 1
ATOM 4695 O O . PHE B 1 161 ? -2.213 -44.938 -8.43 1 95.88 161 PHE B O 1
ATOM 4702 N N . TYR B 1 162 ? -0.872 -44.219 -6.742 1 93.69 162 TYR B N 1
ATOM 4703 C CA . TYR B 1 162 ? -0.02 -45.406 -6.785 1 93.69 162 TYR B CA 1
ATOM 4704 C C . TYR B 1 162 ? -0.736 -46.594 -6.195 1 93.69 162 TYR B C 1
ATOM 4706 O O . TYR B 1 162 ? -0.524 -47.75 -6.633 1 93.69 162 TYR B O 1
ATOM 4714 N N . LEU B 1 163 ? -1.589 -46.375 -5.25 1 94.31 163 LEU B N 1
ATOM 4715 C CA . LEU B 1 163 ? -2.359 -47.469 -4.68 1 94.31 163 LEU B CA 1
ATOM 4716 C C . LEU B 1 163 ? -3.248 -48.125 -5.738 1 94.31 163 LEU B C 1
ATOM 4718 O O . LEU B 1 163 ? -3.434 -49.344 -5.738 1 94.31 163 LEU B O 1
ATOM 4722 N N . VAL B 1 164 ? -3.779 -47.281 -6.641 1 93.75 164 VAL B N 1
ATOM 4723 C CA . VAL B 1 164 ? -4.652 -47.781 -7.699 1 93.75 164 VAL B CA 1
ATOM 4724 C C . VAL B 1 164 ? -3.811 -48.344 -8.844 1 93.75 164 VAL B C 1
ATOM 4726 O O . VAL B 1 164 ? -4.188 -49.344 -9.469 1 93.75 164 VAL B O 1
ATOM 4729 N N . LEU B 1 165 ? -2.66 -47.812 -9.078 1 92.5 165 LEU B N 1
ATOM 4730 C CA . LEU B 1 165 ? -1.869 -48.125 -10.258 1 92.5 165 LEU B CA 1
ATOM 4731 C C . LEU B 1 165 ? -1.039 -49.375 -10.055 1 92.5 165 LEU B C 1
ATOM 4733 O O . LEU B 1 165 ? -0.955 -50.219 -10.945 1 92.5 165 LEU B O 1
ATOM 4737 N N . ILE B 1 166 ? -0.411 -49.625 -8.945 1 90.88 166 ILE B N 1
ATOM 4738 C CA . ILE B 1 166 ? 0.604 -50.656 -8.695 1 90.88 166 ILE B CA 1
ATOM 4739 C C . ILE B 1 166 ? 0.008 -52.031 -8.922 1 90.88 166 ILE B C 1
ATOM 4741 O O . ILE B 1 166 ? 0.637 -52.906 -9.539 1 90.88 166 ILE B O 1
ATOM 4745 N N . PRO B 1 167 ? -1.237 -52.344 -8.492 1 91.81 167 PRO B N 1
ATOM 4746 C CA . PRO B 1 167 ? -1.791 -53.688 -8.664 1 91.81 167 PRO B CA 1
ATOM 4747 C C . PRO B 1 167 ? -2.055 -54.031 -10.133 1 91.81 167 PRO B C 1
ATOM 4749 O O . PRO B 1 167 ? -2.141 -55.188 -10.492 1 91.81 167 PRO B O 1
ATOM 4752 N N . VAL B 1 168 ? -2.162 -53.062 -11.008 1 89.75 168 VAL B N 1
ATOM 4753 C CA . VAL B 1 168 ? -2.668 -53.344 -12.352 1 89.75 168 VAL B CA 1
ATOM 4754 C C . VAL B 1 168 ? -1.62 -52.969 -13.391 1 89.75 168 VAL B C 1
ATOM 4756 O O . VAL B 1 168 ? -1.754 -53.312 -14.57 1 89.75 168 VAL B O 1
ATOM 4759 N N . TYR B 1 169 ? -0.623 -52.25 -13.016 1 86.81 169 TYR B N 1
ATOM 4760 C CA . TYR B 1 169 ? 0.374 -51.719 -13.945 1 86.81 169 TYR B CA 1
ATOM 4761 C C . TYR B 1 169 ? 1.781 -51.906 -13.383 1 86.81 169 TYR B C 1
ATOM 4763 O O . TYR B 1 169 ? 2.004 -51.719 -12.188 1 86.81 169 TYR B O 1
ATOM 4771 N N . ASP B 1 170 ? 2.752 -52.344 -14.141 1 85.88 170 ASP B N 1
ATOM 4772 C CA . ASP B 1 170 ? 4.148 -52.469 -13.734 1 85.88 170 ASP B CA 1
ATOM 4773 C C . ASP B 1 170 ? 4.828 -51.125 -13.703 1 85.88 170 ASP B C 1
ATOM 4775 O O . ASP B 1 170 ? 5.289 -50.625 -14.734 1 85.88 170 ASP B O 1
ATOM 4779 N N . VAL B 1 171 ? 4.902 -50.594 -12.586 1 84.62 171 VAL B N 1
ATOM 4780 C CA . VAL B 1 171 ? 5.43 -49.25 -12.406 1 84.62 171 VAL B CA 1
ATOM 4781 C C . VAL B 1 171 ? 6.953 -49.312 -12.305 1 84.62 171 VAL B C 1
ATOM 4783 O O . VAL B 1 171 ? 7.504 -50.094 -11.523 1 84.62 171 VAL B O 1
ATOM 4786 N N . ASP B 1 172 ? 7.582 -48.531 -13.141 1 82.19 172 ASP B N 1
ATOM 4787 C CA . ASP B 1 172 ? 9.031 -48.406 -13.117 1 82.19 172 ASP B CA 1
ATOM 4788 C C . ASP B 1 172 ? 9.477 -47.344 -12.086 1 82.19 172 ASP B C 1
ATOM 4790 O O . ASP B 1 172 ? 8.742 -46.406 -11.797 1 82.19 172 ASP B O 1
ATOM 4794 N N . TYR B 1 173 ? 10.625 -47.531 -11.531 1 81.31 173 TYR B N 1
ATOM 4795 C CA . TYR B 1 173 ? 11.188 -46.625 -10.531 1 81.31 173 TYR B CA 1
ATOM 4796 C C . TYR B 1 173 ? 11.359 -45.219 -11.086 1 81.31 173 TYR B C 1
ATOM 4798 O O . TYR B 1 173 ? 11.188 -44.25 -10.367 1 81.31 173 TYR B O 1
ATOM 4806 N N . SER B 1 174 ? 11.68 -45.062 -12.391 1 81.44 174 SER B N 1
ATOM 4807 C CA . SER B 1 174 ? 11.859 -43.781 -13.023 1 81.44 174 SER B CA 1
ATOM 4808 C C . SER B 1 174 ? 10.562 -42.969 -13.031 1 81.44 174 SER B C 1
ATOM 4810 O O . SER B 1 174 ? 10.578 -41.75 -12.852 1 81.44 174 SER B O 1
ATOM 4812 N N . ASP B 1 175 ? 9.461 -43.688 -13.172 1 84.88 175 ASP B N 1
ATOM 4813 C CA . ASP B 1 175 ? 8.156 -43.031 -13.18 1 84.88 175 ASP B CA 1
ATOM 4814 C C . ASP B 1 175 ? 7.816 -42.469 -11.797 1 84.88 175 ASP B C 1
ATOM 4816 O O . ASP B 1 175 ? 7.273 -41.375 -11.672 1 84.88 175 ASP B O 1
ATOM 4820 N N . VAL B 1 176 ? 8.219 -43.219 -10.805 1 87.12 176 VAL B N 1
ATOM 4821 C CA . VAL B 1 176 ? 7.938 -42.812 -9.43 1 87.12 176 VAL B CA 1
ATOM 4822 C C . VAL B 1 176 ? 8.734 -41.562 -9.094 1 87.12 176 VAL B C 1
ATOM 4824 O O . VAL B 1 176 ? 8.195 -40.625 -8.5 1 87.12 176 VAL B O 1
ATOM 4827 N N . LEU B 1 177 ? 9.945 -41.5 -9.484 1 86.88 177 LEU B N 1
ATOM 4828 C CA . LEU B 1 177 ? 10.789 -40.344 -9.203 1 86.88 177 LEU B CA 1
ATOM 4829 C C . LEU B 1 177 ? 10.297 -39.125 -9.961 1 86.88 177 LEU B C 1
ATOM 4831 O O . LEU B 1 177 ? 10.273 -38.031 -9.414 1 86.88 177 LEU B O 1
ATOM 4835 N N . ASN B 1 178 ? 9.969 -39.281 -11.203 1 89.62 178 ASN B N 1
ATOM 4836 C CA . ASN B 1 178 ? 9.445 -38.188 -12 1 89.62 178 ASN B CA 1
ATOM 4837 C C . ASN B 1 178 ? 8.156 -37.625 -11.406 1 89.62 178 ASN B C 1
ATOM 4839 O O . ASN B 1 178 ? 7.984 -36.406 -11.32 1 89.62 178 ASN B O 1
ATOM 4843 N N . MET B 1 179 ? 7.262 -38.5 -11.016 1 91.44 179 MET B N 1
ATOM 4844 C CA . MET B 1 179 ? 6.004 -38.062 -10.414 1 91.44 179 MET B CA 1
ATOM 4845 C C . MET B 1 179 ? 6.254 -37.312 -9.109 1 91.44 179 MET B C 1
ATOM 4847 O O . MET B 1 179 ? 5.586 -36.344 -8.82 1 91.44 179 MET B O 1
ATOM 4851 N N . THR B 1 180 ? 7.211 -37.812 -8.336 1 90.62 180 THR B N 1
ATOM 4852 C CA . THR B 1 180 ? 7.559 -37.156 -7.086 1 90.62 180 THR B CA 1
ATOM 4853 C C . THR B 1 180 ? 8.117 -35.75 -7.352 1 90.62 180 THR B C 1
ATOM 4855 O O . THR B 1 180 ? 7.785 -34.781 -6.641 1 90.62 180 THR B O 1
ATOM 4858 N N . GLU B 1 181 ? 8.945 -35.625 -8.352 1 91.94 181 GLU B N 1
ATOM 4859 C CA . GLU B 1 181 ? 9.484 -34.312 -8.734 1 91.94 181 GLU B CA 1
ATOM 4860 C C . GLU B 1 181 ? 8.383 -33.375 -9.188 1 91.94 181 GLU B C 1
ATOM 4862 O O . GLU B 1 181 ? 8.375 -32.188 -8.82 1 91.94 181 GLU B O 1
ATOM 4867 N N . TYR B 1 182 ? 7.465 -33.875 -9.984 1 94 182 TYR B N 1
ATOM 4868 C CA . TYR B 1 182 ? 6.324 -33.094 -10.43 1 94 182 TYR B CA 1
ATOM 4869 C C . TYR B 1 182 ? 5.547 -32.531 -9.25 1 94 182 TYR B C 1
ATOM 4871 O O . TYR B 1 182 ? 5.23 -31.359 -9.203 1 94 182 TYR B O 1
ATOM 4879 N N . PHE B 1 183 ? 5.305 -33.375 -8.281 1 95.06 183 PHE B N 1
ATOM 4880 C CA . PHE B 1 183 ? 4.5 -32.969 -7.137 1 95.06 183 PHE B CA 1
ATOM 4881 C C . PHE B 1 183 ? 5.273 -32 -6.246 1 95.06 183 PHE B C 1
ATOM 4883 O O . PHE B 1 183 ? 4.684 -31.141 -5.598 1 95.06 183 PHE B O 1
ATOM 4890 N N . PHE B 1 184 ? 6.531 -32.125 -6.246 1 93.75 184 PHE B N 1
ATOM 4891 C CA . PHE B 1 184 ? 7.348 -31.141 -5.535 1 93.75 184 PHE B CA 1
ATOM 4892 C C . PHE B 1 184 ? 7.172 -29.75 -6.133 1 93.75 184 PHE B C 1
ATOM 4894 O O . PHE B 1 184 ? 6.891 -28.781 -5.414 1 93.75 184 PHE B O 1
ATOM 4901 N N . PHE B 1 185 ? 7.258 -29.641 -7.441 1 94.69 185 PHE B N 1
ATOM 4902 C CA . PHE B 1 185 ? 7.199 -28.344 -8.102 1 94.69 185 PHE B CA 1
ATOM 4903 C C . PHE B 1 185 ? 5.785 -27.781 -8.062 1 94.69 185 PHE B C 1
ATOM 4905 O O . PHE B 1 185 ? 5.594 -26.562 -7.922 1 94.69 185 PHE B O 1
ATOM 4912 N N . ILE B 1 186 ? 4.793 -28.625 -8.211 1 95.81 186 ILE B N 1
ATOM 4913 C CA . ILE B 1 186 ? 3.424 -28.125 -8.227 1 95.81 186 ILE B CA 1
ATOM 4914 C C . ILE B 1 186 ? 3.053 -27.594 -6.844 1 95.81 186 ILE B C 1
ATOM 4916 O O . ILE B 1 186 ? 2.301 -26.625 -6.727 1 95.81 186 ILE B O 1
ATOM 4920 N N . ASN B 1 187 ? 3.572 -28.234 -5.82 1 94.5 187 ASN B N 1
ATOM 4921 C CA . ASN B 1 187 ? 3.359 -27.719 -4.473 1 94.5 187 ASN B CA 1
ATOM 4922 C C . ASN B 1 187 ? 4.09 -26.391 -4.258 1 94.5 187 ASN B C 1
ATOM 4924 O O . ASN B 1 187 ? 3.582 -25.516 -3.574 1 94.5 187 ASN B O 1
ATOM 4928 N N . PHE B 1 188 ? 5.215 -26.328 -4.777 1 93.5 188 PHE B N 1
ATOM 4929 C CA . PHE B 1 188 ? 5.953 -25.062 -4.703 1 93.5 188 PHE B CA 1
ATOM 4930 C C . PHE B 1 188 ? 5.16 -23.938 -5.344 1 93.5 188 PHE B C 1
ATOM 4932 O O . PHE B 1 188 ? 5.059 -22.844 -4.773 1 93.5 188 PHE B O 1
ATOM 4939 N N . ILE B 1 189 ? 4.617 -24.188 -6.484 1 94.38 189 ILE B N 1
ATOM 4940 C CA . ILE B 1 189 ? 3.805 -23.219 -7.199 1 94.38 189 ILE B CA 1
ATOM 4941 C C . ILE B 1 189 ? 2.594 -22.828 -6.355 1 94.38 189 ILE B C 1
ATOM 4943 O O . ILE B 1 189 ? 2.256 -21.641 -6.242 1 94.38 189 ILE B O 1
ATOM 4947 N N . SER B 1 190 ? 2.002 -23.828 -5.734 1 95.19 190 SER B N 1
ATOM 4948 C CA . SER B 1 190 ? 0.82 -23.609 -4.91 1 95.19 190 SER B CA 1
ATOM 4949 C C . SER B 1 190 ? 1.143 -22.719 -3.713 1 95.19 190 SER B C 1
ATOM 4951 O O . SER B 1 190 ? 0.399 -21.781 -3.41 1 95.19 190 SER B O 1
ATOM 4953 N N . VAL B 1 191 ? 2.25 -22.953 -3.105 1 92.75 191 VAL B N 1
ATOM 4954 C CA . VAL B 1 191 ? 2.65 -22.203 -1.918 1 92.75 191 VAL B CA 1
ATOM 4955 C C . VAL B 1 191 ? 2.973 -20.75 -2.301 1 92.75 191 VAL B C 1
ATOM 4957 O O . VAL B 1 191 ? 2.566 -19.812 -1.611 1 92.75 191 VAL B O 1
ATOM 4960 N N . ILE B 1 192 ? 3.635 -20.578 -3.375 1 91 192 ILE B N 1
ATOM 4961 C CA . ILE B 1 192 ? 4.004 -19.234 -3.832 1 91 192 ILE B CA 1
ATOM 4962 C C . ILE B 1 192 ? 2.744 -18.453 -4.199 1 91 192 ILE B C 1
ATOM 4964 O O . ILE B 1 192 ? 2.646 -17.25 -3.914 1 91 192 ILE B O 1
ATOM 4968 N N . ARG B 1 193 ? 1.85 -19.141 -4.867 1 91.62 193 ARG B N 1
ATOM 4969 C CA . ARG B 1 193 ? 0.591 -18.5 -5.234 1 91.62 193 ARG B CA 1
ATOM 4970 C C . ARG B 1 193 ? -0.17 -18.031 -4 1 91.62 193 ARG B C 1
ATOM 4972 O O . ARG B 1 193 ? -0.701 -16.922 -3.973 1 91.62 193 ARG B O 1
ATOM 4979 N N . TYR B 1 194 ? -0.232 -18.844 -3.027 1 92.81 194 TYR B N 1
ATOM 4980 C CA . TYR B 1 194 ? -0.896 -18.484 -1.776 1 92.81 194 TYR B CA 1
ATOM 4981 C C . TYR B 1 194 ? -0.228 -17.281 -1.126 1 92.81 194 TYR B C 1
ATOM 4983 O O . TYR B 1 194 ? -0.905 -16.344 -0.707 1 92.81 194 TYR B O 1
ATOM 4991 N N . TYR B 1 195 ? 1.044 -17.328 -1.037 1 90.88 195 TYR B N 1
ATOM 4992 C CA . TYR B 1 195 ? 1.819 -16.266 -0.426 1 90.88 195 TYR B CA 1
ATOM 4993 C C . TYR B 1 195 ? 1.58 -14.938 -1.144 1 90.88 195 TYR B C 1
ATOM 4995 O O . TYR B 1 195 ? 1.302 -13.922 -0.505 1 90.88 195 TYR B O 1
ATOM 5003 N N . LEU B 1 196 ? 1.682 -14.961 -2.432 1 89.75 196 LEU B N 1
ATOM 5004 C CA . LEU B 1 196 ? 1.528 -13.75 -3.232 1 89.75 196 LEU B CA 1
ATOM 5005 C C . LEU B 1 196 ? 0.12 -13.18 -3.098 1 89.75 196 LEU B C 1
ATOM 5007 O O . LEU B 1 196 ? -0.055 -11.969 -2.965 1 89.75 196 LEU B O 1
ATOM 5011 N N . THR B 1 197 ? -0.815 -14.094 -3.137 1 91.19 197 THR B N 1
ATOM 5012 C CA . THR B 1 197 ? -2.201 -13.641 -3.066 1 91.19 197 THR B CA 1
ATOM 5013 C C . THR B 1 197 ? -2.5 -13.023 -1.703 1 91.19 197 THR B C 1
ATOM 5015 O O . THR B 1 197 ? -3.072 -11.93 -1.62 1 91.19 197 THR B O 1
ATOM 5018 N N . CYS B 1 198 ? -2.076 -13.656 -0.667 1 89.88 198 CYS B N 1
ATOM 5019 C CA . CYS B 1 198 ? -2.309 -13.164 0.686 1 89.88 198 CYS B CA 1
ATOM 5020 C C . CYS B 1 198 ? -1.645 -11.812 0.896 1 89.88 198 CYS B C 1
ATOM 5022 O O . CYS B 1 198 ? -2.273 -10.875 1.401 1 89.88 198 CYS B O 1
ATOM 5024 N N . THR B 1 199 ? -0.434 -11.695 0.52 1 89.19 199 THR B N 1
ATOM 5025 C CA . THR B 1 199 ? 0.304 -10.461 0.728 1 89.19 199 THR B CA 1
ATOM 5026 C C . THR B 1 199 ? -0.245 -9.344 -0.162 1 89.19 199 THR B C 1
ATOM 5028 O O . THR B 1 199 ? -0.23 -8.172 0.22 1 89.19 199 THR B O 1
ATOM 5031 N N . TRP B 1 200 ? -0.689 -9.781 -1.297 1 89.25 200 TRP B N 1
ATOM 5032 C CA . TRP B 1 200 ? -1.325 -8.812 -2.182 1 89.25 200 TRP B CA 1
ATOM 5033 C C . TRP B 1 200 ? -2.535 -8.172 -1.509 1 89.25 200 TRP B C 1
ATOM 5035 O O . TRP B 1 200 ? -2.68 -6.949 -1.508 1 89.25 200 TRP B O 1
ATOM 5045 N N . TYR B 1 201 ? -3.389 -8.953 -0.956 1 88.38 201 TYR B N 1
ATOM 5046 C CA . TYR B 1 201 ? -4.578 -8.438 -0.286 1 88.38 201 TYR B CA 1
ATOM 5047 C C . TYR B 1 201 ? -4.203 -7.617 0.942 1 88.38 201 TYR B C 1
ATOM 5049 O O . TYR B 1 201 ? -4.797 -6.57 1.201 1 88.38 201 TYR B O 1
ATOM 5057 N N . GLU B 1 202 ? -3.268 -8.078 1.68 1 88.75 202 GLU B N 1
ATOM 5058 C CA . GLU B 1 202 ? -2.811 -7.348 2.857 1 88.75 202 GLU B CA 1
ATOM 5059 C C . GLU B 1 202 ? -2.314 -5.957 2.482 1 88.75 202 GLU B C 1
ATOM 5061 O O . GLU B 1 202 ? -2.693 -4.965 3.113 1 88.75 202 GLU B O 1
ATOM 5066 N N . ASN B 1 203 ? -1.492 -5.926 1.503 1 89.06 203 ASN B N 1
ATOM 5067 C CA . ASN B 1 203 ? -0.962 -4.648 1.038 1 89.06 203 ASN B CA 1
ATOM 5068 C C . ASN B 1 203 ? -2.07 -3.742 0.511 1 89.06 203 ASN B C 1
ATOM 5070 O O . ASN B 1 203 ? -2.023 -2.525 0.7 1 89.06 203 ASN B O 1
ATOM 5074 N N . HIS B 1 204 ? -2.918 -4.402 -0.152 1 87.81 204 HIS B N 1
ATOM 5075 C CA . HIS B 1 204 ? -4.035 -3.645 -0.706 1 87.81 204 HIS B CA 1
ATOM 5076 C C . HIS B 1 204 ? -4.871 -3.008 0.4 1 87.81 204 HIS B C 1
ATOM 5078 O O . HIS B 1 204 ? -5.242 -1.835 0.307 1 87.81 204 HIS B O 1
ATOM 5084 N N . PHE B 1 205 ? -5.16 -3.707 1.459 1 89.25 205 PHE B N 1
ATOM 5085 C CA . PHE B 1 205 ? -5.938 -3.186 2.578 1 89.25 205 PHE B CA 1
ATOM 5086 C C . PHE B 1 205 ? -5.145 -2.131 3.34 1 89.25 205 PHE B C 1
ATOM 5088 O O . PHE B 1 205 ? -5.703 -1.122 3.777 1 89.25 205 PHE B O 1
ATOM 5095 N N . GLU B 1 206 ? -3.934 -2.4 3.51 1 90.94 206 GLU B N 1
ATOM 5096 C CA . GLU B 1 206 ? -3.068 -1.429 4.172 1 90.94 206 GLU B CA 1
ATOM 5097 C C . GLU B 1 206 ? -3.01 -0.119 3.393 1 90.94 206 GLU B C 1
ATOM 5099 O O . GLU B 1 206 ? -3.041 0.963 3.98 1 90.94 206 GLU B O 1
ATOM 5104 N N . LEU B 1 207 ? -2.855 -0.194 2.125 1 92 207 LEU B N 1
ATOM 5105 C CA . LEU B 1 207 ? -2.824 0.987 1.27 1 92 207 LEU B CA 1
ATOM 5106 C C . LEU B 1 207 ? -4.105 1.8 1.418 1 92 207 LEU B C 1
ATOM 5108 O O . LEU B 1 207 ? -4.059 3.029 1.491 1 92 207 LEU B O 1
ATOM 5112 N N . LYS B 1 208 ? -5.211 1.149 1.463 1 91.88 208 LYS B N 1
ATOM 5113 C CA . LYS B 1 208 ? -6.484 1.834 1.662 1 91.88 208 LYS B CA 1
ATOM 5114 C C . LYS B 1 208 ? -6.512 2.564 3.002 1 91.88 208 LYS B C 1
ATOM 5116 O O . LYS B 1 208 ? -6.922 3.725 3.072 1 91.88 208 LYS B O 1
ATOM 5121 N N . ARG B 1 209 ? -6.055 1.959 4.016 1 93 209 ARG B N 1
ATOM 5122 C CA . ARG B 1 209 ? -6.012 2.535 5.355 1 93 209 ARG B CA 1
ATOM 5123 C C . ARG B 1 209 ? -5.109 3.764 5.395 1 93 209 ARG B C 1
ATOM 5125 O O . ARG B 1 209 ? -5.508 4.816 5.898 1 93 209 ARG B O 1
ATOM 5132 N N . VAL B 1 210 ? -3.924 3.576 4.898 1 93.94 210 VAL B N 1
ATOM 5133 C CA . VAL B 1 210 ? -2.941 4.656 4.938 1 93.94 210 VAL B CA 1
ATOM 5134 C C . VAL B 1 210 ? -3.432 5.832 4.098 1 93.94 210 VAL B C 1
ATOM 5136 O O . VAL B 1 210 ? -3.217 6.992 4.457 1 93.94 210 VAL B O 1
ATOM 5139 N N . ASN B 1 211 ? -4.059 5.621 3.012 1 94.19 211 ASN B N 1
ATOM 5140 C CA . ASN B 1 211 ? -4.617 6.684 2.184 1 94.19 211 ASN B CA 1
ATOM 5141 C C . ASN B 1 211 ? -5.703 7.461 2.924 1 94.19 211 ASN B C 1
ATOM 5143 O O . ASN B 1 211 ? -5.812 8.68 2.777 1 94.19 211 ASN B O 1
ATOM 5147 N N . GLU B 1 212 ? -6.496 6.742 3.676 1 94.5 212 GLU B N 1
ATOM 5148 C CA . GLU B 1 212 ? -7.508 7.402 4.5 1 94.5 212 GLU B CA 1
ATOM 5149 C C . GLU B 1 212 ? -6.859 8.281 5.562 1 94.5 212 GLU B C 1
ATOM 5151 O O . GLU B 1 212 ? -7.285 9.422 5.781 1 94.5 212 GLU B O 1
ATOM 5156 N N . GLU B 1 213 ? -5.875 7.781 6.172 1 95.06 213 GLU B N 1
ATOM 5157 C CA . GLU B 1 213 ? -5.133 8.547 7.168 1 95.06 213 GLU B CA 1
ATOM 5158 C C . GLU B 1 213 ? -4.488 9.781 6.543 1 95.06 213 GLU B C 1
ATOM 5160 O O . GLU B 1 213 ? -4.469 10.852 7.152 1 95.06 213 GLU B O 1
ATOM 5165 N N . LEU B 1 214 ? -3.93 9.625 5.398 1 95.56 214 LEU B N 1
ATOM 5166 C CA . LEU B 1 214 ? -3.301 10.734 4.691 1 95.56 214 LEU B CA 1
ATOM 5167 C C . LEU B 1 214 ? -4.32 11.812 4.359 1 95.56 214 LEU B C 1
ATOM 5169 O O . LEU B 1 214 ? -4.047 13.008 4.527 1 95.56 214 LEU B O 1
ATOM 5173 N N . THR B 1 215 ? -5.457 11.391 3.896 1 95.44 215 THR B N 1
ATOM 5174 C CA . THR B 1 215 ? -6.52 12.344 3.588 1 95.44 215 THR B CA 1
ATOM 5175 C C . THR B 1 215 ? -6.918 13.133 4.832 1 95.44 215 THR B C 1
ATOM 5177 O O . THR B 1 215 ? -7.055 14.359 4.781 1 95.44 215 THR B O 1
ATOM 5180 N N . LEU B 1 216 ? -7.035 12.477 5.926 1 95.19 216 LEU B N 1
ATOM 5181 C CA . LEU B 1 216 ? -7.387 13.125 7.184 1 95.19 216 LEU B CA 1
ATOM 5182 C C . LEU B 1 216 ? -6.289 14.086 7.633 1 95.19 216 LEU B C 1
ATOM 5184 O O . LEU B 1 216 ? -6.578 15.195 8.078 1 95.19 216 LEU B O 1
ATOM 5188 N N . ALA B 1 217 ? -5.117 13.641 7.5 1 93.81 217 ALA B N 1
ATOM 5189 C CA . ALA B 1 217 ? -3.984 14.484 7.879 1 93.81 217 ALA B CA 1
ATOM 5190 C C . ALA B 1 217 ? -3.93 15.742 7.016 1 93.81 217 ALA B C 1
ATOM 5192 O O . ALA B 1 217 ? -3.654 16.844 7.52 1 93.81 217 ALA B O 1
ATOM 5193 N N . LYS B 1 218 ? -4.223 15.648 5.816 1 94.75 218 LYS B N 1
ATOM 5194 C CA . LYS B 1 218 ? -4.223 16.797 4.91 1 94.75 218 LYS B CA 1
ATOM 5195 C C . LYS B 1 218 ? -5.34 17.766 5.258 1 94.75 218 LYS B C 1
ATOM 5197 O O . LYS B 1 218 ? -5.152 18.984 5.191 1 94.75 218 LYS B O 1
ATOM 5202 N N . GLU B 1 219 ? -6.422 17.219 5.582 1 93.69 219 GLU B N 1
ATOM 5203 C CA . GLU B 1 219 ? -7.543 18.062 5.992 1 93.69 219 GLU B CA 1
ATOM 5204 C C . GLU B 1 219 ? -7.211 18.844 7.258 1 93.69 219 GLU B C 1
ATOM 5206 O O . GLU B 1 219 ? -7.477 20.047 7.344 1 93.69 219 GLU B O 1
ATOM 5211 N N . ARG B 1 220 ? -6.633 18.219 8.195 1 91.38 220 ARG B N 1
ATOM 5212 C CA . ARG B 1 220 ? -6.227 18.875 9.445 1 91.38 220 ARG B CA 1
ATOM 5213 C C . ARG B 1 220 ? -5.164 19.938 9.18 1 91.38 220 ARG B C 1
ATOM 5215 O O . ARG B 1 220 ? -5.195 21 9.789 1 91.38 220 ARG B O 1
ATOM 5222 N N . LEU B 1 221 ? -4.301 19.641 8.391 1 92 221 LEU B N 1
ATOM 5223 C CA . LEU B 1 221 ? -3.246 20.578 8.023 1 92 221 LEU B CA 1
ATOM 5224 C C . LEU B 1 221 ? -3.832 21.812 7.363 1 92 221 LEU B C 1
ATOM 5226 O O . LEU B 1 221 ? -3.422 22.938 7.664 1 92 221 LEU B O 1
ATOM 5230 N N . GLU B 1 222 ? -4.711 21.594 6.488 1 90.88 222 GLU B N 1
ATOM 5231 C CA . GLU B 1 222 ? -5.367 22.703 5.816 1 90.88 222 GLU B CA 1
ATOM 5232 C C . GLU B 1 222 ? -6.094 23.594 6.816 1 90.88 222 GLU B C 1
ATOM 5234 O O . GLU B 1 222 ? -6.008 24.828 6.738 1 90.88 222 GLU B O 1
ATOM 5239 N N . LYS B 1 223 ? -6.746 23.031 7.734 1 83.62 223 LYS B N 1
ATOM 5240 C CA . LYS B 1 223 ? -7.449 23.781 8.766 1 83.62 223 LYS B CA 1
ATOM 5241 C C . LYS B 1 223 ? -6.473 24.562 9.633 1 83.62 223 LYS B C 1
ATOM 5243 O O . LYS B 1 223 ? -6.711 25.734 9.945 1 83.62 223 LYS B O 1
ATOM 5248 N N . SER B 1 224 ? -5.434 23.891 10 1 82.25 224 SER B N 1
ATOM 5249 C CA . SER B 1 224 ? -4.41 24.547 10.805 1 82.25 224 SER B CA 1
ATOM 5250 C C . SER B 1 224 ? -3.781 25.719 10.047 1 82.25 224 SER B C 1
ATOM 5252 O O . SER B 1 224 ? -3.557 26.781 10.617 1 82.25 224 SER B O 1
ATOM 5254 N N . ASN B 1 225 ? -3.6 25.484 8.836 1 81.94 225 ASN B N 1
ATOM 5255 C CA . ASN B 1 225 ? -3.023 26.531 8 1 81.94 225 ASN B CA 1
ATOM 5256 C C . ASN B 1 225 ? -3.98 27.719 7.836 1 81.94 225 ASN B C 1
ATOM 5258 O O . ASN B 1 225 ? -3.555 28.875 7.824 1 81.94 225 ASN B O 1
ATOM 5262 N N . GLU B 1 226 ? -5.172 27.469 7.707 1 77.12 226 GLU B N 1
ATOM 5263 C CA . GLU B 1 226 ? -6.18 28.531 7.625 1 77.12 226 GLU B CA 1
ATOM 5264 C C . GLU B 1 226 ? -6.215 29.359 8.906 1 77.12 226 GLU B C 1
ATOM 5266 O O . GLU B 1 226 ? -6.309 30.578 8.852 1 77.12 226 GLU B O 1
ATOM 5271 N N . MET B 1 227 ? -6.074 28.766 10.008 1 71.69 227 MET B N 1
ATOM 5272 C CA . MET B 1 227 ? -6.047 29.453 11.297 1 71.69 227 MET B CA 1
ATOM 5273 C C . MET B 1 227 ? -4.801 30.328 11.422 1 71.69 227 MET B C 1
ATOM 5275 O O . MET B 1 227 ? -4.879 31.469 11.883 1 71.69 227 MET B O 1
ATOM 5279 N N . LEU B 1 228 ? -3.758 29.75 10.969 1 73 228 LEU B N 1
ATOM 5280 C CA . LEU B 1 228 ? -2.498 30.484 11.023 1 73 228 LEU B CA 1
ATOM 5281 C C . LEU B 1 228 ? -2.525 31.688 10.086 1 73 228 LEU B C 1
ATOM 5283 O O . LEU B 1 228 ? -1.97 32.75 10.406 1 73 228 LEU B O 1
ATOM 5287 N N . HIS B 1 229 ? -3.18 31.453 8.945 1 69.25 229 HIS B N 1
ATOM 5288 C CA . HIS B 1 229 ? -3.293 32.531 7.98 1 69.25 229 HIS B CA 1
ATOM 5289 C C . HIS B 1 229 ? -4.18 33.656 8.516 1 69.25 229 HIS B C 1
ATOM 5291 O O . HIS B 1 229 ? -3.975 34.812 8.188 1 69.25 229 HIS B O 1
ATOM 5297 N N . SER B 1 230 ? -5.055 33.312 9.328 1 63.41 230 SER B N 1
ATOM 5298 C CA . SER B 1 230 ? -5.969 34.312 9.867 1 63.41 230 SER B CA 1
ATOM 5299 C C . SER B 1 230 ? -5.293 35.125 10.953 1 63.41 230 SER B C 1
ATOM 5301 O O . SER B 1 230 ? -5.723 36.25 11.242 1 63.41 230 SER B O 1
ATOM 5303 N N . ILE B 1 231 ? -4.242 34.625 11.531 1 64 231 ILE B N 1
ATOM 5304 C CA . ILE B 1 231 ? -3.502 35.344 12.57 1 64 231 ILE B CA 1
ATOM 5305 C C . ILE B 1 231 ? -2.35 36.125 11.938 1 64 231 ILE B C 1
ATOM 5307 O O . ILE B 1 231 ? -1.501 35.531 11.258 1 64 231 ILE B O 1
ATOM 5311 N N . SER B 1 232 ? -2.408 37.438 11.805 1 64.06 232 SER B N 1
ATOM 5312 C CA . SER B 1 232 ? -1.34 38.25 11.258 1 64.06 232 SER B CA 1
ATOM 5313 C C . SER B 1 232 ? -0.191 38.406 12.25 1 64.06 232 SER B C 1
ATOM 5315 O O . SER B 1 232 ? -0.411 38.438 13.461 1 64.06 232 SER B O 1
ATOM 5317 N N . PHE B 1 233 ? 0.951 38.281 11.805 1 71.94 233 PHE B N 1
ATOM 5318 C CA . PHE B 1 233 ? 2.139 38.438 12.633 1 71.94 233 PHE B CA 1
ATOM 5319 C C . PHE B 1 233 ? 2.703 39.844 12.484 1 71.94 233 PHE B C 1
ATOM 5321 O O . PHE B 1 233 ? 3.664 40.219 13.164 1 71.94 233 PHE B O 1
ATOM 5328 N N . TYR B 1 234 ? 2.043 40.594 11.703 1 77.31 234 TYR B N 1
ATOM 5329 C CA . TYR B 1 234 ? 2.494 41.969 11.484 1 77.31 234 TYR B CA 1
ATOM 5330 C C . TYR B 1 234 ? 1.385 42.969 11.789 1 77.31 234 TYR B C 1
ATOM 5332 O O . TYR B 1 234 ? 0.208 42.688 11.555 1 77.31 234 TYR B O 1
ATOM 5340 N N . ASP B 1 235 ? 1.837 44.031 12.312 1 78.56 235 ASP B N 1
ATOM 5341 C CA . ASP B 1 235 ? 0.899 45.125 12.57 1 78.56 235 ASP B CA 1
ATOM 5342 C C . ASP B 1 235 ? 0.495 45.812 11.273 1 78.56 235 ASP B C 1
ATOM 5344 O O . ASP B 1 235 ? 1.353 46.188 10.469 1 78.56 235 ASP B O 1
ATOM 5348 N N . GLU B 1 236 ? -0.743 45.812 11.031 1 74.19 236 GLU B N 1
ATOM 5349 C CA . GLU B 1 236 ? -1.261 46.312 9.766 1 74.19 236 GLU B CA 1
ATOM 5350 C C . GLU B 1 236 ? -0.91 47.781 9.578 1 74.19 236 GLU B C 1
ATOM 5352 O O . GLU B 1 236 ? -0.671 48.25 8.453 1 74.19 236 GLU B O 1
ATOM 5357 N N . LEU B 1 237 ? -0.781 48.562 10.656 1 79.75 237 LEU B N 1
ATOM 5358 C CA . LEU B 1 237 ? -0.545 50 10.578 1 79.75 237 LEU B CA 1
ATOM 5359 C C . LEU B 1 237 ? 0.937 50.312 10.367 1 79.75 237 LEU B C 1
ATOM 5361 O O . LEU B 1 237 ? 1.301 51.094 9.484 1 79.75 237 LEU B O 1
ATOM 5365 N N . SER B 1 238 ? 1.766 49.656 11.164 1 87.56 238 SER B N 1
ATOM 5366 C CA . SER B 1 238 ? 3.18 50.031 11.211 1 87.56 238 SER B CA 1
ATOM 5367 C C . SER B 1 238 ? 4.031 49.031 10.414 1 87.56 238 SER B C 1
ATOM 5369 O O . SER B 1 238 ? 5.195 49.312 10.125 1 87.56 238 SER B O 1
ATOM 5371 N N . CYS B 1 239 ? 3.502 47.844 10.109 1 85.19 239 CYS B N 1
ATOM 5372 C CA . CYS B 1 239 ? 4.168 46.812 9.328 1 85.19 239 CYS B CA 1
ATOM 5373 C C . CYS B 1 239 ? 5.316 46.188 10.117 1 85.19 239 CYS B C 1
ATOM 5375 O O . CYS B 1 239 ? 6.145 45.469 9.562 1 85.19 239 CYS B O 1
ATOM 5377 N N . VAL B 1 240 ? 5.422 46.562 11.328 1 89.19 240 VAL B N 1
ATOM 5378 C CA . VAL B 1 240 ? 6.359 45.844 12.195 1 89.19 240 VAL B CA 1
ATOM 5379 C C . VAL B 1 240 ? 5.688 44.625 12.797 1 89.19 240 VAL B C 1
ATOM 5381 O O . VAL B 1 240 ? 4.484 44.406 12.609 1 89.19 240 VAL B O 1
ATOM 5384 N N . LYS B 1 241 ? 6.516 43.75 13.32 1 87.81 241 LYS B N 1
ATOM 5385 C CA . LYS B 1 241 ? 5.973 42.531 13.945 1 87.81 241 LYS B CA 1
ATOM 5386 C C . LYS B 1 241 ? 5.031 42.906 15.094 1 87.81 241 LYS B C 1
ATOM 5388 O O . LYS B 1 241 ? 5.203 43.938 15.742 1 87.81 241 LYS B O 1
ATOM 5393 N N . ASN B 1 242 ? 4.047 42.125 15.219 1 83.38 242 ASN B N 1
ATOM 5394 C CA . ASN B 1 242 ? 3.09 42.375 16.281 1 83.38 242 ASN B CA 1
ATOM 5395 C C . ASN B 1 242 ? 3.354 41.469 17.5 1 83.38 242 ASN B C 1
ATOM 5397 O O . ASN B 1 242 ? 4.387 40.812 17.578 1 83.38 242 ASN B O 1
ATOM 5401 N N . ARG B 1 243 ? 2.551 41.594 18.5 1 78 243 ARG B N 1
ATOM 5402 C CA . ARG B 1 243 ? 2.711 40.844 19.75 1 78 243 ARG B CA 1
ATOM 5403 C C . ARG B 1 243 ? 2.736 39.344 19.5 1 78 243 ARG B C 1
ATOM 5405 O O . ARG B 1 243 ? 3.436 38.625 20.203 1 78 243 ARG B O 1
ATOM 5412 N N . ASN B 1 244 ? 1.946 38.938 18.562 1 73.88 244 ASN B N 1
ATOM 5413 C CA . ASN B 1 244 ? 1.932 37.5 18.203 1 73.88 244 ASN B CA 1
ATOM 5414 C C . ASN B 1 244 ? 3.291 37.062 17.688 1 73.88 244 ASN B C 1
ATOM 5416 O O . ASN B 1 244 ? 3.744 35.938 18.016 1 73.88 244 ASN B O 1
ATOM 5420 N N . ALA B 1 245 ? 3.818 37.906 16.859 1 79.56 245 ALA B N 1
ATOM 5421 C CA . ALA B 1 245 ? 5.152 37.594 16.344 1 79.56 245 ALA B CA 1
ATOM 5422 C C . ALA B 1 245 ? 6.172 37.5 17.484 1 79.56 245 ALA B C 1
ATOM 5424 O O . ALA B 1 245 ? 7.07 36.656 17.453 1 79.56 245 ALA B O 1
ATOM 5425 N N . LEU B 1 246 ? 6.012 38.375 18.406 1 84 246 LEU B N 1
ATOM 5426 C CA . LEU B 1 246 ? 6.914 38.375 19.547 1 84 246 LEU B CA 1
ATOM 5427 C C . LEU B 1 246 ? 6.836 37.031 20.312 1 84 246 LEU B C 1
ATOM 5429 O O . LEU B 1 246 ? 7.863 36.469 20.688 1 84 246 LEU B O 1
ATOM 5433 N N . ARG B 1 247 ? 5.727 36.625 20.516 1 75.75 247 ARG B N 1
ATOM 5434 C CA . ARG B 1 247 ? 5.531 35.375 21.234 1 75.75 247 ARG B CA 1
ATOM 5435 C C . ARG B 1 247 ? 6.145 34.219 20.469 1 75.75 247 ARG B C 1
ATOM 5437 O O . ARG B 1 247 ? 6.738 33.312 21.062 1 75.75 247 ARG B O 1
ATOM 5444 N N . ALA B 1 248 ? 5.883 34.281 19.219 1 74.81 248 ALA B N 1
ATOM 5445 C CA . ALA B 1 248 ? 6.422 33.219 18.359 1 74.81 248 ALA B CA 1
ATOM 5446 C C . ALA B 1 248 ? 7.949 33.25 18.375 1 74.81 248 ALA B C 1
ATOM 5448 O O . ALA B 1 248 ? 8.586 32.188 18.312 1 74.81 248 ALA B O 1
ATOM 5449 N N . ASP B 1 249 ? 8.516 34.469 18.438 1 79.88 249 ASP B N 1
ATOM 5450 C CA . ASP B 1 249 ? 9.969 34.625 18.359 1 79.88 249 ASP B CA 1
ATOM 5451 C C . ASP B 1 249 ? 10.609 34.469 19.734 1 79.88 249 ASP B C 1
ATOM 5453 O O . ASP B 1 249 ? 11.836 34.406 19.844 1 79.88 249 ASP B O 1
ATOM 5457 N N . TRP B 1 250 ? 9.82 34.312 20.734 1 81 250 TRP B N 1
ATOM 5458 C CA . TRP B 1 250 ? 10.25 34.438 22.125 1 81 250 TRP B CA 1
ATOM 5459 C C . TRP B 1 250 ? 11.367 33.438 22.438 1 81 250 TRP B C 1
ATOM 5461 O O . TRP B 1 250 ? 12.391 33.812 23.016 1 81 250 TRP B O 1
ATOM 5471 N N . SER B 1 251 ? 11.188 32.219 21.984 1 79.56 251 SER B N 1
ATOM 5472 C CA . SER B 1 251 ? 12.133 31.141 22.312 1 79.56 251 SER B CA 1
ATOM 5473 C C . SER B 1 251 ? 13.414 31.266 21.5 1 79.56 251 SER B C 1
ATOM 5475 O O . SER B 1 251 ? 14.453 30.734 21.891 1 79.56 251 SER B O 1
ATOM 5477 N N . GLU B 1 252 ? 13.328 31.953 20.406 1 80.62 252 GLU B N 1
ATOM 5478 C CA . GLU B 1 252 ? 14.477 32.062 19.5 1 80.62 252 GLU B CA 1
ATOM 5479 C C . GLU B 1 252 ? 15.562 32.938 20.094 1 80.62 252 GLU B C 1
ATOM 5481 O O . GLU B 1 252 ? 16.719 32.875 19.688 1 80.62 252 GLU B O 1
ATOM 5486 N N . TYR B 1 253 ? 15.242 33.688 21.062 1 86.88 253 TYR B N 1
ATOM 5487 C CA . TYR B 1 253 ? 16.188 34.625 21.672 1 86.88 253 TYR B CA 1
ATOM 5488 C C . TYR B 1 253 ? 16.953 33.969 22.812 1 86.88 253 TYR B C 1
ATOM 5490 O O . TYR B 1 253 ? 17.891 34.531 23.359 1 86.88 253 TYR B O 1
ATOM 5498 N N . ASN B 1 254 ? 16.516 32.75 23.094 1 85.12 254 ASN B N 1
ATOM 5499 C CA . ASN B 1 254 ? 17.172 32 24.172 1 85.12 254 ASN B CA 1
ATOM 5500 C C . ASN B 1 254 ? 18.656 31.766 23.875 1 85.12 254 ASN B C 1
ATOM 5502 O O . ASN B 1 254 ? 19 31.406 22.75 1 85.12 254 ASN B O 1
ATOM 5506 N N . GLY B 1 255 ? 19.5 31.953 24.828 1 86.25 255 GLY B N 1
ATOM 5507 C CA . GLY B 1 255 ? 20.906 31.656 24.688 1 86.25 255 GLY B CA 1
ATOM 5508 C C . GLY B 1 255 ? 21.703 32.812 24.109 1 86.25 255 GLY B C 1
ATOM 5509 O O . GLY B 1 255 ? 22.875 32.656 23.75 1 86.25 255 GLY B O 1
ATOM 5510 N N . HIS B 1 256 ? 21.188 33.969 24.062 1 87.5 256 HIS B N 1
ATOM 5511 C CA . HIS B 1 256 ? 21.859 35.125 23.469 1 87.5 256 HIS B CA 1
ATOM 5512 C C . HIS B 1 256 ? 21.953 36.281 24.453 1 87.5 256 HIS B C 1
ATOM 5514 O O . HIS B 1 256 ? 21.172 36.375 25.406 1 87.5 256 HIS B O 1
ATOM 5520 N N . ILE B 1 257 ? 23.016 37.188 24.297 1 89.25 257 ILE B N 1
ATOM 5521 C CA . ILE B 1 257 ? 23.078 38.469 24.984 1 89.25 257 ILE B CA 1
ATOM 5522 C C . ILE B 1 257 ? 22.297 39.5 24.188 1 89.25 257 ILE B C 1
ATOM 5524 O O . ILE B 1 257 ? 22.547 39.719 23 1 89.25 257 ILE B O 1
ATOM 5528 N N . LEU B 1 258 ? 21.281 40.031 24.844 1 92.12 258 LEU B N 1
ATOM 5529 C CA . LEU B 1 258 ? 20.344 40.875 24.109 1 92.12 258 LEU B CA 1
ATOM 5530 C C . LEU B 1 258 ? 20.281 42.281 24.719 1 92.12 258 LEU B C 1
ATOM 5532 O O . LEU B 1 258 ? 20.469 42.438 25.938 1 92.12 258 LEU B O 1
ATOM 5536 N N . SER B 1 259 ? 20.125 43.344 23.938 1 94.25 259 SER B N 1
ATOM 5537 C CA . SER B 1 259 ? 19.656 44.656 24.312 1 94.25 259 SER B CA 1
ATOM 5538 C C . SER B 1 259 ? 18.172 44.844 24 1 94.25 259 SER B C 1
ATOM 5540 O O . SER B 1 259 ? 17.766 44.719 22.844 1 94.25 259 SER B O 1
ATOM 5542 N N . VAL B 1 260 ? 17.406 45.062 25.016 1 95.44 260 VAL B N 1
ATOM 5543 C CA . VAL B 1 260 ? 15.969 45.219 24.875 1 95.44 260 VAL B CA 1
ATOM 5544 C C . VAL B 1 260 ? 15.586 46.688 25.094 1 95.44 260 VAL B C 1
ATOM 5546 O O . VAL B 1 260 ? 15.938 47.281 26.109 1 95.44 260 VAL B O 1
ATOM 5549 N N . MET B 1 261 ? 14.883 47.281 24.109 1 96.69 261 MET B N 1
ATOM 5550 C CA . MET B 1 261 ? 14.461 48.656 24.188 1 96.69 261 MET B CA 1
ATOM 5551 C C . MET B 1 261 ? 12.938 48.75 24.219 1 96.69 261 MET B C 1
ATOM 5553 O O . MET B 1 261 ? 12.25 48.25 23.328 1 96.69 261 MET B O 1
ATOM 5557 N N . MET B 1 262 ? 12.469 49.344 25.25 1 95.44 262 MET B N 1
ATOM 5558 C CA . MET B 1 262 ? 11.078 49.75 25.312 1 95.44 262 MET B CA 1
ATOM 5559 C C . MET B 1 262 ? 10.945 51.219 24.906 1 95.44 262 MET B C 1
ATOM 5561 O O . MET B 1 262 ? 11.648 52.094 25.438 1 95.44 262 MET B O 1
ATOM 5565 N N . MET B 1 263 ? 10.109 51.438 23.953 1 95.94 263 MET B N 1
ATOM 5566 C CA . MET B 1 263 ? 9.977 52.812 23.422 1 95.94 263 MET B CA 1
ATOM 5567 C C . MET B 1 263 ? 8.516 53.25 23.391 1 95.94 263 MET B C 1
ATOM 5569 O O . MET B 1 263 ? 7.637 52.438 23.078 1 95.94 263 MET B O 1
ATOM 5573 N N . ASP B 1 264 ? 8.305 54.469 23.594 1 93.38 264 ASP B N 1
ATOM 5574 C CA . ASP B 1 264 ? 6.988 55.062 23.531 1 93.38 264 ASP B CA 1
ATOM 5575 C C . ASP B 1 264 ? 7.035 56.406 22.781 1 93.38 264 ASP B C 1
ATOM 5577 O O . ASP B 1 264 ? 8.008 57.156 22.891 1 93.38 264 ASP B O 1
ATOM 5581 N N . ILE B 1 265 ? 5.961 56.688 22.078 1 93.75 265 ILE B N 1
ATOM 5582 C CA . ILE B 1 265 ? 5.824 58 21.453 1 93.75 265 ILE B CA 1
ATOM 5583 C C . ILE B 1 265 ? 5.305 59 22.484 1 93.75 265 ILE B C 1
ATOM 5585 O O . ILE B 1 265 ? 4.23 58.812 23.047 1 93.75 265 ILE B O 1
ATOM 5589 N N . ASP B 1 266 ? 6.07 60.125 22.641 1 91.56 266 ASP B N 1
ATOM 5590 C CA . ASP B 1 266 ? 5.727 61.094 23.656 1 91.56 266 ASP B CA 1
ATOM 5591 C C . ASP B 1 266 ? 4.453 61.875 23.281 1 91.56 266 ASP B C 1
ATOM 5593 O O . ASP B 1 266 ? 4.332 62.375 22.172 1 91.56 266 ASP B O 1
ATOM 5597 N N . ASP B 1 267 ? 3.51 61.906 24.234 1 86.88 267 ASP B N 1
ATOM 5598 C CA . ASP B 1 267 ? 2.277 62.688 24.125 1 86.88 267 ASP B CA 1
ATOM 5599 C C . ASP B 1 267 ? 1.472 62.25 22.906 1 86.88 267 ASP B C 1
ATOM 5601 O O . ASP B 1 267 ? 0.945 63.094 22.172 1 86.88 267 ASP B O 1
ATOM 5605 N N . PHE B 1 268 ? 1.431 61 22.672 1 87.19 268 PHE B N 1
ATOM 5606 C CA . PHE B 1 268 ? 0.751 60.469 21.516 1 87.19 268 PHE B CA 1
ATOM 5607 C C . PHE B 1 268 ? -0.74 60.781 21.562 1 87.19 268 PHE B C 1
ATOM 5609 O O . PHE B 1 268 ? -1.349 61.062 20.531 1 87.19 268 PHE B O 1
ATOM 5616 N N . LYS B 1 269 ? -1.234 60.594 22.719 1 76 269 LYS B N 1
ATOM 5617 C CA . LYS B 1 269 ? -2.652 60.906 22.875 1 76 269 LYS B CA 1
ATOM 5618 C C . LYS B 1 269 ? -2.953 62.344 22.484 1 76 269 LYS B C 1
ATOM 5620 O O . LYS B 1 269 ? -4.012 62.625 21.922 1 76 269 LYS B O 1
ATOM 5625 N N . TYR B 1 270 ? -2.092 63.188 22.781 1 76.5 270 TYR B N 1
ATOM 5626 C CA . TYR B 1 270 ? -2.234 64.562 22.406 1 76.5 270 TYR B CA 1
ATOM 5627 C C . TYR B 1 270 ? -2.365 64.75 20.906 1 76.5 270 TYR B C 1
ATOM 5629 O O . TYR B 1 270 ? -3.215 65.5 20.422 1 76.5 270 TYR B O 1
ATOM 5637 N N . PHE B 1 271 ? -1.577 64.062 20.141 1 82.31 271 PHE B N 1
ATOM 5638 C CA . PHE B 1 271 ? -1.629 64.125 18.688 1 82.31 271 PHE B CA 1
ATOM 5639 C C . PHE B 1 271 ? -2.98 63.625 18.172 1 82.31 271 PHE B C 1
ATOM 5641 O O . PHE B 1 271 ? -3.572 64.25 17.281 1 82.31 271 PHE B O 1
ATOM 5648 N N . ASN B 1 272 ? -3.473 62.594 18.75 1 77.19 272 ASN B N 1
ATOM 5649 C CA . ASN B 1 272 ? -4.758 62.031 18.344 1 77.19 272 ASN B CA 1
ATOM 5650 C C . ASN B 1 272 ? -5.906 62.969 18.656 1 77.19 272 ASN B C 1
ATOM 5652 O O . ASN B 1 272 ? -6.77 63.219 17.812 1 77.19 272 ASN B O 1
ATOM 5656 N N . ASP B 1 273 ? -5.816 63.438 19.812 1 72.88 273 ASP B N 1
ATOM 5657 C CA . ASP B 1 273 ? -6.914 64.25 20.312 1 72.88 273 ASP B CA 1
ATOM 5658 C C . ASP B 1 273 ? -6.941 65.625 19.594 1 72.88 273 ASP B C 1
ATOM 5660 O O . ASP B 1 273 ? -8.016 66.188 19.344 1 72.88 273 ASP B O 1
ATOM 5664 N N . THR B 1 274 ? -5.777 66.125 19.375 1 79.31 274 THR B N 1
ATOM 5665 C CA . THR B 1 274 ? -5.672 67.5 18.828 1 79.31 274 THR B CA 1
ATOM 5666 C C . THR B 1 274 ? -5.801 67.5 17.312 1 79.31 274 THR B C 1
ATOM 5668 O O . THR B 1 274 ? -6.438 68.375 16.734 1 79.31 274 THR B O 1
ATOM 5671 N N . PHE B 1 275 ? -5.227 66.5 16.703 1 81.06 275 PHE B N 1
ATOM 5672 C CA . PHE B 1 275 ? -5.121 66.562 15.25 1 81.06 275 PHE B CA 1
ATOM 5673 C C . PHE B 1 275 ? -5.879 65.438 14.602 1 81.06 275 PHE B C 1
ATOM 5675 O O . PHE B 1 275 ? -5.996 65.375 13.383 1 81.06 275 PHE B O 1
ATOM 5682 N N . GLY B 1 276 ? -6.336 64.562 15.398 1 78.75 276 GLY B N 1
ATOM 5683 C CA . GLY B 1 276 ? -7.117 63.438 14.883 1 78.75 276 GLY B CA 1
ATOM 5684 C C . GLY B 1 276 ? -6.336 62.156 14.812 1 78.75 276 GLY B C 1
ATOM 5685 O O . GLY B 1 276 ? -5.102 62.156 14.781 1 78.75 276 GLY B O 1
ATOM 5686 N N . HIS B 1 277 ? -7.008 61 14.578 1 75.38 277 HIS B N 1
ATOM 5687 C CA . HIS B 1 277 ? -6.418 59.656 14.594 1 75.38 277 HIS B CA 1
ATOM 5688 C C . HIS B 1 277 ? -5.594 59.406 13.328 1 75.38 277 HIS B C 1
ATOM 5690 O O . HIS B 1 277 ? -4.633 58.656 13.359 1 75.38 277 HIS B O 1
ATOM 5696 N N . THR B 1 278 ? -5.996 60.031 12.336 1 79.81 278 THR B N 1
ATOM 5697 C CA . THR B 1 278 ? -5.238 59.875 11.094 1 79.81 278 THR B CA 1
ATOM 5698 C C . THR B 1 278 ? -3.812 60.375 11.266 1 79.81 278 THR B C 1
ATOM 5700 O O . THR B 1 278 ? -2.861 59.781 10.773 1 79.81 278 THR B O 1
ATOM 5703 N N . VAL B 1 279 ? -3.766 61.5 11.953 1 82.5 279 VAL B N 1
ATOM 5704 C CA . VAL B 1 279 ? -2.453 62.094 12.219 1 82.5 279 VAL B CA 1
ATOM 5705 C C . VAL B 1 279 ? -1.668 61.188 13.164 1 82.5 279 VAL B C 1
ATOM 5707 O O . VAL B 1 279 ? -0.467 60.969 12.977 1 82.5 279 VAL B O 1
ATOM 5710 N N . GLY B 1 280 ? -2.312 60.656 14.133 1 86.81 280 GLY B N 1
ATOM 5711 C CA . GLY B 1 280 ? -1.685 59.656 15.008 1 86.81 280 GLY B CA 1
ATOM 5712 C C . GLY B 1 280 ? -1.154 58.469 14.266 1 86.81 280 GLY B C 1
ATOM 5713 O O . GLY B 1 280 ? -0.043 58 14.539 1 86.81 280 GLY B O 1
ATOM 5714 N N . ASP B 1 281 ? -1.902 58.031 13.32 1 85.75 281 ASP B N 1
ATOM 5715 C CA . ASP B 1 281 ? -1.495 56.906 12.492 1 85.75 281 ASP B CA 1
ATOM 5716 C C . ASP B 1 281 ? -0.224 57.25 11.711 1 85.75 281 ASP B C 1
ATOM 5718 O O . ASP B 1 281 ? 0.662 56.375 11.578 1 85.75 281 ASP B O 1
ATOM 5722 N N . ASN B 1 282 ? -0.229 58.375 11.203 1 88.06 282 ASN B N 1
ATOM 5723 C CA . ASN B 1 282 ? 0.939 58.781 10.438 1 88.06 282 ASN B CA 1
ATOM 5724 C C . ASN B 1 282 ? 2.188 58.875 11.312 1 88.06 282 ASN B C 1
ATOM 5726 O O . ASN B 1 282 ? 3.289 58.562 10.859 1 88.06 282 ASN B O 1
ATOM 5730 N N . VAL B 1 283 ? 1.998 59.312 12.547 1 91.5 283 VAL B N 1
ATOM 5731 C CA . VAL B 1 283 ? 3.111 59.406 13.484 1 91.5 283 VAL B CA 1
ATOM 5732 C C . VAL B 1 283 ? 3.641 57.969 13.758 1 91.5 283 VAL B C 1
ATOM 5734 O O . VAL B 1 283 ? 4.852 57.75 13.727 1 91.5 283 VAL B O 1
ATOM 5737 N N . ILE B 1 284 ? 2.738 57.062 13.961 1 93.19 284 ILE B N 1
ATOM 5738 C CA . ILE B 1 284 ? 3.109 55.688 14.219 1 93.19 284 ILE B CA 1
ATOM 5739 C C . ILE B 1 284 ? 3.879 55.125 13.023 1 93.19 284 ILE B C 1
ATOM 5741 O O . ILE B 1 284 ? 4.918 54.5 13.188 1 93.19 284 ILE B O 1
ATOM 5745 N N . LYS B 1 285 ? 3.422 55.312 11.859 1 92.81 285 LYS B N 1
ATOM 5746 C CA . LYS B 1 285 ? 4.043 54.812 10.633 1 92.81 285 LYS B CA 1
ATOM 5747 C C . LYS B 1 285 ? 5.461 55.375 10.477 1 92.81 285 LYS B C 1
ATOM 5749 O O . LYS B 1 285 ? 6.375 54.625 10.109 1 92.81 285 LYS B O 1
ATOM 5754 N N . GLU B 1 286 ? 5.535 56.625 10.734 1 91.94 286 GLU B N 1
ATOM 5755 C CA . GLU B 1 286 ? 6.84 57.25 10.586 1 91.94 286 GLU B CA 1
ATOM 5756 C C . GLU B 1 286 ? 7.844 56.688 11.594 1 91.94 286 GLU B C 1
ATOM 5758 O O . GLU B 1 286 ? 8.992 56.406 11.242 1 91.94 286 GLU B O 1
ATOM 5763 N N . VAL B 1 287 ? 7.441 56.625 12.789 1 94.62 287 VAL B N 1
ATOM 5764 C CA . VAL B 1 287 ? 8.312 56.062 13.82 1 94.62 287 VAL B CA 1
ATOM 5765 C C . VAL B 1 287 ? 8.711 54.656 13.445 1 94.62 287 VAL B C 1
ATOM 5767 O O . VAL B 1 287 ? 9.883 54.281 13.562 1 94.62 287 VAL B O 1
ATOM 5770 N N . ALA B 1 288 ? 7.742 53.906 12.992 1 95.06 288 ALA B N 1
ATOM 5771 C CA . ALA B 1 288 ? 7.996 52.531 12.602 1 95.06 288 ALA B CA 1
ATOM 5772 C C . ALA B 1 288 ? 8.984 52.438 11.445 1 95.06 288 ALA B C 1
ATOM 5774 O O . ALA B 1 288 ? 9.883 51.594 11.438 1 95.06 288 ALA B O 1
ATOM 5775 N N . THR B 1 289 ? 8.766 53.219 10.484 1 94.38 289 THR B N 1
ATOM 5776 C CA . THR B 1 289 ? 9.648 53.25 9.328 1 94.38 289 THR B CA 1
ATOM 5777 C C . THR B 1 289 ? 11.094 53.531 9.758 1 94.38 289 THR B C 1
ATOM 5779 O O . THR B 1 289 ? 12.016 52.875 9.258 1 94.38 289 THR B O 1
ATOM 5782 N N . LEU B 1 290 ? 11.273 54.438 10.633 1 94.88 290 LEU B N 1
ATOM 5783 C CA . LEU B 1 290 ? 12.609 54.75 11.125 1 94.88 290 LEU B CA 1
ATOM 5784 C C . LEU B 1 290 ? 13.18 53.625 11.953 1 94.88 290 LEU B C 1
ATOM 5786 O O . LEU B 1 290 ? 14.383 53.344 11.891 1 94.88 290 LEU B O 1
ATOM 5790 N N . LEU B 1 291 ? 12.375 53.031 12.711 1 95.31 291 LEU B N 1
ATOM 5791 C CA . LEU B 1 291 ? 12.828 51.875 13.492 1 95.31 291 LEU B CA 1
ATOM 5792 C C . LEU B 1 291 ? 13.32 50.781 12.578 1 95.31 291 LEU B C 1
ATOM 5794 O O . LEU B 1 291 ? 14.359 50.156 12.844 1 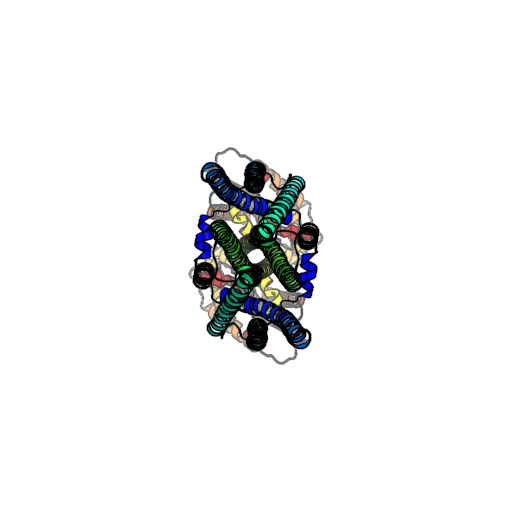95.31 291 LEU B O 1
ATOM 5798 N N . ILE B 1 292 ? 12.523 50.5 11.562 1 93.12 292 ILE B N 1
ATOM 5799 C CA . ILE B 1 292 ? 12.891 49.469 10.594 1 93.12 292 ILE B CA 1
ATOM 5800 C C . ILE B 1 292 ? 14.211 49.844 9.922 1 93.12 292 ILE B C 1
ATOM 5802 O O . ILE B 1 292 ? 15.07 48.969 9.719 1 93.12 292 ILE B O 1
ATOM 5806 N N . LYS B 1 293 ? 14.336 51.094 9.594 1 93.38 293 LYS B N 1
ATOM 5807 C CA . LYS B 1 293 ? 15.531 51.594 8.922 1 93.38 293 LYS B CA 1
ATOM 5808 C C . LYS B 1 293 ? 16.781 51.344 9.773 1 93.38 293 LYS B C 1
ATOM 5810 O O . LYS B 1 293 ? 17.812 50.906 9.258 1 93.38 293 LYS B O 1
ATOM 5815 N N . TYR B 1 294 ? 16.719 51.531 11.016 1 93.56 294 TYR B N 1
ATOM 5816 C CA . TYR B 1 294 ? 17.922 51.531 11.844 1 93.56 294 TYR B CA 1
ATOM 5817 C C . TYR B 1 294 ? 18.109 50.188 12.547 1 93.56 294 TYR B C 1
ATOM 5819 O O . TYR B 1 294 ? 19.25 49.781 12.82 1 93.56 294 TYR B O 1
ATOM 5827 N N . PHE B 1 295 ? 17.078 49.438 12.836 1 92.5 295 PHE B N 1
ATOM 5828 C CA . PHE B 1 295 ? 17.203 48.219 13.625 1 92.5 295 PHE B CA 1
ATOM 5829 C C . PHE B 1 295 ? 16.797 47 12.812 1 92.5 295 PHE B C 1
ATOM 5831 O O . PHE B 1 295 ? 17.141 45.875 13.172 1 92.5 295 PHE B O 1
ATOM 5838 N N . GLY B 1 296 ? 16.047 47.156 11.773 1 89.56 296 GLY B N 1
ATOM 5839 C CA . GLY B 1 296 ? 15.562 46.062 10.969 1 89.56 296 GLY B CA 1
ATOM 5840 C C . GLY B 1 296 ? 14.203 45.531 11.406 1 89.56 296 GLY B C 1
ATOM 5841 O O . GLY B 1 296 ? 13.922 45.469 12.602 1 89.56 296 GLY B O 1
ATOM 5842 N N . VAL B 1 297 ? 13.352 45.156 10.484 1 88.94 297 VAL B N 1
ATOM 5843 C CA . VAL B 1 297 ? 11.977 44.719 10.734 1 88.94 297 VAL B CA 1
ATOM 5844 C C . VAL B 1 297 ? 11.969 43.469 11.609 1 88.94 297 VAL B C 1
ATOM 5846 O O . VAL B 1 297 ? 11.047 43.281 12.406 1 88.94 297 VAL B O 1
ATOM 5849 N N . GLU B 1 298 ? 13.039 42.656 11.555 1 87.25 298 GLU B N 1
ATOM 5850 C CA . GLU B 1 298 ? 13.109 41.375 12.281 1 87.25 298 GLU B CA 1
ATOM 5851 C C . GLU B 1 298 ? 13.195 41.594 13.781 1 87.25 298 GLU B C 1
ATOM 5853 O O . GLU B 1 298 ? 12.852 40.719 14.57 1 87.25 298 GLU B O 1
ATOM 5858 N N . HIS B 1 299 ? 13.523 42.844 14.188 1 89.88 299 HIS B N 1
ATOM 5859 C CA . HIS B 1 299 ? 13.797 43.094 15.602 1 89.88 299 HIS B CA 1
ATOM 5860 C C . HIS B 1 299 ? 12.773 44.062 16.203 1 89.88 299 HIS B C 1
ATOM 5862 O O . HIS B 1 299 ? 12.828 44.375 17.391 1 89.88 299 HIS B O 1
ATOM 5868 N N . CYS B 1 300 ? 11.852 44.5 15.383 1 93.81 300 CYS B N 1
ATOM 5869 C CA . CYS B 1 300 ? 10.938 45.562 15.82 1 93.81 300 CYS B CA 1
ATOM 5870 C C . CYS B 1 300 ? 9.539 45 16.062 1 93.81 300 CYS B C 1
ATOM 5872 O O . CYS B 1 300 ? 8.984 44.312 15.195 1 93.81 300 CYS B O 1
ATOM 5874 N N . TYR B 1 301 ? 9.031 45.25 17.219 1 93.56 301 TYR B N 1
ATOM 5875 C CA . TYR B 1 301 ? 7.688 44.781 17.578 1 93.56 301 TYR B CA 1
ATOM 5876 C C . TYR B 1 301 ? 6.84 45.969 18.062 1 93.56 301 TYR B C 1
ATOM 5878 O O . TYR B 1 301 ? 7.328 46.844 18.781 1 93.56 301 TYR B O 1
ATOM 5886 N N . ARG B 1 302 ? 5.629 46.094 17.594 1 90.75 302 ARG B N 1
ATOM 5887 C CA . ARG B 1 302 ? 4.656 47 18.188 1 90.75 302 ARG B CA 1
ATOM 5888 C C . ARG B 1 302 ? 3.771 46.25 19.188 1 90.75 302 ARG B C 1
ATOM 5890 O O . ARG B 1 302 ? 2.982 45.406 18.812 1 90.75 302 ARG B O 1
ATOM 5897 N N . ILE B 1 303 ? 3.891 46.531 20.422 1 84 303 ILE B N 1
ATOM 5898 C CA . ILE B 1 303 ? 3.254 45.719 21.469 1 84 303 ILE B CA 1
ATOM 5899 C C . ILE B 1 303 ? 2.061 46.469 22.047 1 84 303 ILE B C 1
ATOM 5901 O O . ILE B 1 303 ? 1.299 45.938 22.844 1 84 303 ILE B O 1
ATOM 5905 N N . GLY B 1 304 ? 1.851 47.719 21.703 1 77.19 304 GLY B N 1
ATOM 5906 C CA . GLY B 1 304 ? 0.747 48.562 22.125 1 77.19 304 GLY B CA 1
ATOM 5907 C C . GLY B 1 304 ? 0.389 49.625 21.094 1 77.19 304 GLY B C 1
ATOM 5908 O O . GLY B 1 304 ? 0.82 49.531 19.938 1 77.19 304 GLY B O 1
ATOM 5909 N N . GLY B 1 305 ? -0.476 50.5 21.469 1 77.5 305 GLY B N 1
ATOM 5910 C CA . GLY B 1 305 ? -0.866 51.562 20.562 1 77.5 305 GLY B CA 1
ATOM 5911 C C . GLY B 1 305 ? 0.303 52.438 20.109 1 77.5 305 GLY B C 1
ATOM 5912 O O . GLY B 1 305 ? 0.511 52.625 18.922 1 77.5 305 GLY B O 1
ATOM 5913 N N . ASP B 1 306 ? 1.04 52.906 21.109 1 88.25 306 ASP B N 1
ATOM 5914 C CA . ASP B 1 306 ? 2.182 53.781 20.828 1 88.25 306 ASP B CA 1
ATOM 5915 C C . ASP B 1 306 ? 3.471 53.188 21.406 1 88.25 306 ASP B C 1
ATOM 5917 O O . ASP B 1 306 ? 4.477 53.875 21.516 1 88.25 306 ASP B O 1
ATOM 5921 N N . GLU B 1 307 ? 3.408 51.906 21.734 1 89.69 307 GLU B N 1
ATOM 5922 C CA . GLU B 1 307 ? 4.547 51.25 22.375 1 89.69 307 GLU B CA 1
ATOM 5923 C C . GLU B 1 307 ? 5.254 50.312 21.422 1 89.69 307 GLU B C 1
ATOM 5925 O O . GLU B 1 307 ? 4.605 49.5 20.734 1 89.69 307 GLU B O 1
ATOM 5930 N N . PHE B 1 308 ? 6.582 50.438 21.375 1 95.5 308 PHE B N 1
ATOM 5931 C CA . PHE B 1 308 ? 7.414 49.562 20.547 1 95.5 308 PHE B CA 1
ATOM 5932 C C . PHE B 1 308 ? 8.461 48.844 21.375 1 95.5 308 PHE B C 1
ATOM 5934 O O . PHE B 1 308 ? 8.883 49.375 22.422 1 95.5 308 PHE B O 1
ATOM 5941 N N . LEU B 1 309 ? 8.742 47.656 20.969 1 95.38 309 LEU B N 1
ATOM 5942 C CA . LEU B 1 309 ? 9.789 46.844 21.562 1 95.38 309 LEU B CA 1
ATOM 5943 C C . LEU B 1 309 ? 10.836 46.469 20.531 1 95.38 309 LEU B C 1
ATOM 5945 O O . LEU B 1 309 ? 10.492 46 19.438 1 95.38 309 LEU B O 1
ATOM 5949 N N . ILE B 1 310 ? 12.062 46.781 20.781 1 95.44 310 ILE B N 1
ATOM 5950 C CA . ILE B 1 310 ? 13.172 46.375 19.922 1 95.44 310 ILE B CA 1
ATOM 5951 C C . ILE B 1 310 ? 14.086 45.406 20.688 1 95.44 310 ILE B C 1
ATOM 5953 O O . ILE B 1 310 ? 14.492 45.688 21.812 1 95.44 310 ILE B O 1
ATOM 5957 N N . ILE B 1 311 ? 14.352 44.281 20.078 1 94.25 311 ILE B N 1
ATOM 5958 C CA . ILE B 1 311 ? 15.258 43.281 20.656 1 94.25 311 ILE B CA 1
ATOM 5959 C C . ILE B 1 311 ? 16.422 43.062 19.703 1 94.25 311 ILE B C 1
ATOM 5961 O O . ILE B 1 311 ? 16.219 42.594 18.562 1 94.25 311 ILE B O 1
ATOM 5965 N N . SER B 1 312 ? 17.578 43.344 20.094 1 90.44 312 SER B N 1
ATOM 5966 C CA . SER B 1 312 ? 18.734 43.188 19.234 1 90.44 312 SER B CA 1
ATOM 5967 C C . SER B 1 312 ? 19.969 42.781 20.047 1 90.44 312 SER B C 1
ATOM 5969 O O . SER B 1 312 ? 19.953 42.812 21.281 1 90.44 312 SER B O 1
ATOM 5971 N N . GLY B 1 313 ? 20.953 42.312 19.359 1 88.25 313 GLY B N 1
ATOM 5972 C CA . GLY B 1 313 ? 22.234 41.969 19.969 1 88.25 313 GLY B CA 1
ATOM 5973 C C . GLY B 1 313 ? 23.219 43.094 20 1 88.25 313 GLY B C 1
ATOM 5974 O O . GLY B 1 313 ? 24.375 42.938 20.391 1 88.25 313 GLY B O 1
ATOM 5975 N N . TYR B 1 314 ? 22.797 44.312 19.719 1 86.94 314 TYR B N 1
ATOM 5976 C CA . TYR B 1 314 ? 23.703 45.438 19.641 1 86.94 314 TYR B CA 1
ATOM 5977 C C . TYR B 1 314 ? 24.234 45.812 21.016 1 86.94 314 TYR B C 1
ATOM 5979 O O . TYR B 1 314 ? 23.5 45.781 22.016 1 86.94 314 TYR B O 1
ATOM 5987 N N . GLY B 1 315 ? 25.453 46.25 21.047 1 86.56 315 GLY B N 1
ATOM 5988 C CA . GLY B 1 315 ? 26.047 46.781 22.266 1 86.56 315 GLY B CA 1
ATOM 5989 C C . GLY B 1 315 ? 25.641 48.219 22.547 1 86.56 315 GLY B C 1
ATOM 5990 O O . GLY B 1 315 ? 24.828 48.781 21.828 1 86.56 315 GLY B O 1
ATOM 5991 N N . LYS B 1 316 ? 26.188 48.812 23.625 1 89 316 LYS B N 1
ATOM 5992 C CA . LYS B 1 316 ? 25.797 50.156 24.094 1 89 316 LYS B CA 1
ATOM 5993 C C . LYS B 1 316 ? 26.125 51.219 23.062 1 89 316 LYS B C 1
ATOM 5995 O O . LYS B 1 316 ? 25.266 52.031 22.703 1 89 316 LYS B O 1
ATOM 6000 N N . LYS B 1 317 ? 27.312 51.188 22.531 1 89.44 317 LYS B N 1
ATOM 6001 C CA . LYS B 1 317 ? 27.75 52.219 21.609 1 89.44 317 LYS B CA 1
ATOM 6002 C C . LYS B 1 317 ? 26.922 52.219 20.328 1 89.44 317 LYS B C 1
ATOM 6004 O O . LYS B 1 317 ? 26.422 53.25 19.891 1 89.44 317 LYS B O 1
ATOM 6009 N N . SER B 1 318 ? 26.828 51 19.766 1 90.44 318 SER B N 1
ATOM 6010 C CA . SER B 1 318 ? 26.078 50.875 18.531 1 90.44 318 SER B CA 1
ATOM 6011 C C . SER B 1 318 ? 24.609 51.25 18.734 1 90.44 318 SER B C 1
ATOM 6013 O O . SER B 1 318 ? 24.016 51.938 17.891 1 90.44 318 SER B O 1
ATOM 6015 N N . PHE B 1 319 ? 24.047 50.844 19.812 1 91.12 319 PHE B N 1
ATOM 6016 C CA . PHE B 1 319 ? 22.656 51.094 20.109 1 91.12 319 PHE B CA 1
ATOM 6017 C C . PHE B 1 319 ? 22.406 52.594 20.281 1 91.12 319 PHE B C 1
ATOM 6019 O O . PHE B 1 319 ? 21.453 53.156 19.734 1 91.12 319 PHE B O 1
ATOM 6026 N N . GLU B 1 320 ? 23.234 53.281 20.984 1 90.38 320 GLU B N 1
ATOM 6027 C CA . GLU B 1 320 ? 23.109 54.719 21.234 1 90.38 320 GLU B CA 1
ATOM 6028 C C . GLU B 1 320 ? 23.234 55.531 19.953 1 90.38 320 GLU B C 1
ATOM 6030 O O . GLU B 1 320 ? 22.547 56.531 19.75 1 90.38 320 GLU B O 1
ATOM 6035 N N . GLU B 1 321 ? 24.156 55.094 19.141 1 93.31 321 GLU B N 1
ATOM 6036 C CA . GLU B 1 321 ? 24.328 55.75 17.844 1 93.31 321 GLU B CA 1
ATOM 6037 C C . GLU B 1 321 ? 23.047 55.656 17.016 1 93.31 321 GLU B C 1
ATOM 6039 O O . GLU B 1 321 ? 22.625 56.625 16.391 1 93.31 321 GLU B O 1
ATOM 6044 N N . LYS B 1 322 ? 22.531 54.469 17 1 94.44 322 LYS B N 1
ATOM 6045 C CA . LYS B 1 322 ? 21.328 54.219 16.203 1 94.44 322 LYS B CA 1
ATOM 6046 C C . LYS B 1 322 ? 20.141 55.031 16.734 1 94.44 322 LYS B C 1
ATOM 6048 O O . LYS B 1 322 ? 19.359 55.562 15.969 1 94.44 322 LYS B O 1
ATOM 6053 N N . ILE B 1 323 ? 19.984 55.062 18.016 1 94.25 323 ILE B N 1
ATOM 6054 C CA . ILE B 1 323 ? 18.875 55.781 18.609 1 94.25 323 ILE B CA 1
ATOM 6055 C C . ILE B 1 323 ? 19.047 57.281 18.375 1 94.25 323 ILE B C 1
ATOM 6057 O O . ILE B 1 323 ? 18.078 58 18.141 1 94.25 323 ILE B O 1
ATOM 6061 N N . SER B 1 324 ? 20.266 57.812 18.5 1 93.94 324 SER B N 1
ATOM 6062 C CA . SER B 1 324 ? 20.531 59.219 18.25 1 93.94 324 SER B CA 1
ATOM 6063 C C . SER B 1 324 ? 20.203 59.594 16.812 1 93.94 324 SER B C 1
ATOM 6065 O O . SER B 1 324 ? 19.609 60.656 16.578 1 93.94 324 SER B O 1
ATOM 6067 N N . SER B 1 325 ? 20.625 58.719 15.977 1 95.38 325 SER B N 1
ATOM 6068 C CA . SER B 1 325 ? 20.312 58.969 14.57 1 95.38 325 SER B CA 1
ATOM 6069 C C . SER B 1 325 ? 18.812 58.938 14.312 1 95.38 325 SER B C 1
ATOM 6071 O O . SER B 1 325 ? 18.297 59.75 13.547 1 95.38 325 SER B O 1
ATOM 6073 N N . LEU B 1 326 ? 18.188 58 14.906 1 95.44 326 LEU B N 1
ATOM 6074 C CA . LEU B 1 326 ? 16.734 57.875 14.789 1 95.44 326 LEU B CA 1
ATOM 6075 C C . LEU B 1 326 ? 16.047 59.125 15.297 1 95.44 326 LEU B C 1
ATOM 6077 O O . LEU B 1 326 ? 15.164 59.688 14.625 1 95.44 326 LEU B O 1
ATOM 6081 N N . ARG B 1 327 ? 16.375 59.656 16.422 1 93.94 327 ARG B N 1
ATOM 6082 C CA . ARG B 1 327 ? 15.789 60.875 17 1 93.94 327 ARG B CA 1
ATOM 6083 C C . ARG B 1 327 ? 16.031 62.062 16.109 1 93.94 327 ARG B C 1
ATOM 6085 O O . ARG B 1 327 ? 15.148 62.906 15.945 1 93.94 327 ARG B O 1
ATOM 6092 N N . LYS B 1 328 ? 17.219 62.125 15.578 1 93.5 328 LYS B N 1
ATOM 6093 C CA . LYS B 1 328 ? 17.547 63.219 14.664 1 93.5 328 LYS B CA 1
ATOM 6094 C C . LYS B 1 328 ? 16.641 63.188 13.438 1 93.5 328 LYS B C 1
ATOM 6096 O O . LYS B 1 328 ? 16.141 64.25 13.008 1 93.5 328 LYS B O 1
ATOM 6101 N N . ASP B 1 329 ? 16.469 62.062 12.906 1 94.38 329 ASP B N 1
ATOM 6102 C CA . ASP B 1 329 ? 15.633 61.938 11.719 1 94.38 329 ASP B CA 1
ATOM 6103 C C . ASP B 1 329 ? 14.164 62.219 12.055 1 94.38 329 ASP B C 1
ATOM 6105 O O . ASP B 1 329 ? 13.422 62.719 11.219 1 94.38 329 ASP B O 1
ATOM 6109 N N . LEU B 1 330 ? 13.766 61.844 13.18 1 93.12 330 LEU B N 1
ATOM 6110 C CA . LEU B 1 330 ? 12.391 62.062 13.609 1 93.12 330 LEU B CA 1
ATOM 6111 C C . LEU B 1 330 ? 12.078 63.562 13.703 1 93.12 330 LEU B C 1
ATOM 6113 O O . LEU B 1 330 ? 10.953 63.969 13.445 1 93.12 330 LEU B O 1
ATOM 6117 N N . THR B 1 331 ? 13.023 64.375 14.031 1 89.69 331 THR B N 1
ATOM 6118 C CA . THR B 1 331 ? 12.836 65.812 14.133 1 89.69 331 THR B CA 1
ATOM 6119 C C . THR B 1 331 ? 12.539 66.438 12.758 1 89.69 331 THR B C 1
ATOM 6121 O O . THR B 1 331 ? 11.953 67.5 12.664 1 89.69 331 THR B O 1
ATOM 6124 N N . LYS B 1 332 ? 12.961 65.75 11.758 1 88.5 332 LYS B N 1
ATOM 6125 C CA . LYS B 1 332 ? 12.742 66.188 10.398 1 88.5 332 LYS B CA 1
ATOM 6126 C C . LYS B 1 332 ? 11.305 66 9.953 1 88.5 332 LYS B C 1
ATOM 6128 O O . LYS B 1 332 ? 10.836 66.562 8.992 1 88.5 332 LYS B O 1
ATOM 6133 N N . PHE B 1 333 ? 10.734 65 10.586 1 85.44 333 PHE B N 1
ATOM 6134 C CA . PHE B 1 333 ? 9.336 64.75 10.281 1 85.44 333 PHE B CA 1
ATOM 6135 C C . PHE B 1 333 ? 8.414 65.75 10.945 1 85.44 333 PHE B C 1
ATOM 6137 O O . PHE B 1 333 ? 8.383 65.875 12.172 1 85.44 333 PHE B O 1
ATOM 6144 N N . ARG B 1 334 ? 7.746 66.562 10.164 1 81.44 334 ARG B N 1
ATOM 6145 C CA . ARG B 1 334 ? 6.828 67.562 10.703 1 81.44 334 ARG B CA 1
ATOM 6146 C C . ARG B 1 334 ? 5.391 67.25 10.289 1 81.44 334 ARG B C 1
ATOM 6148 O O . ARG B 1 334 ? 5.125 67 9.125 1 81.44 334 ARG B O 1
ATOM 6155 N N . ILE B 1 335 ? 4.531 67.062 11.25 1 73.19 335 ILE B N 1
ATOM 6156 C CA . ILE B 1 335 ? 3.102 66.938 11.008 1 73.19 335 ILE B CA 1
ATOM 6157 C C . ILE B 1 335 ? 2.559 68.25 10.398 1 73.19 335 ILE B C 1
ATOM 6159 O O . ILE B 1 335 ? 2.697 69.312 10.977 1 73.19 335 ILE B O 1
ATOM 6163 N N . LYS B 1 336 ? 2.141 68.125 9.188 1 69.94 336 LYS B N 1
ATOM 6164 C CA . LYS B 1 336 ? 1.705 69.312 8.461 1 69.94 336 LYS B CA 1
ATOM 6165 C C . LYS B 1 336 ? 0.74 70.125 9.297 1 69.94 336 LYS B C 1
ATOM 6167 O O . LYS B 1 336 ? 0.86 71.375 9.352 1 69.94 336 LYS B O 1
ATOM 6172 N N . GLU B 1 337 ? -0.159 69.5 9.945 1 69 337 GLU B N 1
ATOM 6173 C CA . GLU B 1 337 ? -1.218 70.188 10.672 1 69 337 GLU B CA 1
ATOM 6174 C C . GLU B 1 337 ? -0.687 70.75 11.961 1 69 337 GLU B C 1
ATOM 6176 O O . GLU B 1 337 ? -1.239 71.75 12.461 1 69 337 GLU B O 1
ATOM 6181 N N . ALA B 1 338 ? 0.32 70.312 12.586 1 65.5 338 ALA B N 1
ATOM 6182 C CA . ALA B 1 338 ? 0.733 70.688 13.938 1 65.5 338 ALA B CA 1
ATOM 6183 C C . ALA B 1 338 ? 2.088 71.375 13.93 1 65.5 338 ALA B C 1
ATOM 6185 O O . ALA B 1 338 ? 2.441 72.062 14.883 1 65.5 338 ALA B O 1
ATOM 6186 N N . ASP B 1 339 ? 2.727 71.5 12.859 1 77.69 339 ASP B N 1
ATOM 6187 C CA . ASP B 1 339 ? 4.102 72 12.766 1 77.69 339 ASP B CA 1
ATOM 6188 C C . ASP B 1 339 ? 4.926 71.5 13.969 1 77.69 339 ASP B C 1
ATOM 6190 O O . ASP B 1 339 ? 5.668 72.312 14.555 1 77.69 339 ASP B O 1
ATOM 6194 N N . VAL B 1 340 ? 4.609 70.438 14.625 1 83.5 340 VAL B N 1
ATOM 6195 C CA . VAL B 1 340 ? 5.336 69.875 15.742 1 83.5 340 VAL B CA 1
ATOM 6196 C C . VAL B 1 340 ? 5.887 68.5 15.336 1 83.5 340 VAL B C 1
ATOM 6198 O O . VAL B 1 340 ? 5.289 67.812 14.508 1 83.5 340 VAL B O 1
ATOM 6201 N N . SER B 1 341 ? 7.117 68.25 15.82 1 89.44 341 SER B N 1
ATOM 6202 C CA . SER B 1 341 ? 7.711 66.938 15.609 1 89.44 341 SER B CA 1
ATOM 6203 C C . SER B 1 341 ? 7.473 66.062 16.812 1 89.44 341 SER B C 1
ATOM 6205 O O . SER B 1 341 ? 7.59 66.5 17.953 1 89.44 341 SER B O 1
ATOM 6207 N N . PRO B 1 342 ? 7.098 64.875 16.5 1 91.19 342 PRO B N 1
ATOM 6208 C CA . PRO B 1 342 ? 6.949 63.938 17.625 1 91.19 342 PRO B CA 1
ATOM 6209 C C . PRO B 1 342 ? 8.281 63.531 18.266 1 91.19 342 PRO B C 1
ATOM 6211 O O . PRO B 1 342 ? 9.32 63.594 17.594 1 91.19 342 PRO B O 1
ATOM 6214 N N . THR B 1 343 ? 8.305 63.344 19.547 1 93.25 343 THR B N 1
ATOM 6215 C CA . THR B 1 343 ? 9.484 62.875 20.25 1 93.25 343 THR B CA 1
ATOM 6216 C C . THR B 1 343 ? 9.234 61.469 20.844 1 93.25 343 THR B C 1
ATOM 6218 O O . THR B 1 343 ? 8.086 61.031 20.891 1 93.25 343 THR B O 1
ATOM 6221 N N . ILE B 1 344 ? 10.344 60.844 21.125 1 95.38 344 ILE B N 1
ATOM 6222 C CA . ILE B 1 344 ? 10.227 59.5 21.656 1 95.38 344 ILE B CA 1
ATOM 6223 C C . ILE B 1 344 ? 11.039 59.375 22.953 1 95.38 344 ILE B C 1
ATOM 6225 O O . ILE B 1 344 ? 12.023 60.094 23.141 1 95.38 344 ILE B O 1
ATOM 6229 N N . SER B 1 345 ? 10.617 58.562 23.828 1 95.88 345 SER B N 1
ATOM 6230 C CA . SER B 1 345 ? 11.328 58.156 25.047 1 95.88 345 SER B CA 1
ATOM 6231 C C . SER B 1 345 ? 11.68 56.688 25.016 1 95.88 345 SER B C 1
ATOM 6233 O O . SER B 1 345 ? 10.867 55.844 24.609 1 95.88 345 SER B O 1
ATOM 6235 N N . CYS B 1 346 ? 12.914 56.375 25.391 1 96 346 CYS B N 1
ATOM 6236 C CA . CYS B 1 346 ? 13.391 55 25.25 1 96 346 CYS B CA 1
ATOM 6237 C C . CYS B 1 346 ? 14.109 54.531 26.5 1 96 346 CYS B C 1
ATOM 6239 O O . CYS B 1 346 ? 14.953 55.25 27.047 1 96 346 CYS B O 1
ATOM 6241 N N . GLY B 1 347 ? 13.719 53.375 26.984 1 95.81 347 GLY B N 1
ATOM 6242 C CA . GLY B 1 347 ? 14.469 52.656 27.984 1 95.81 347 GLY B CA 1
ATOM 6243 C C . GLY B 1 347 ? 15.133 51.406 27.453 1 95.81 347 GLY B C 1
ATOM 6244 O O . GLY B 1 347 ? 14.477 50.562 26.859 1 95.81 347 GLY B O 1
ATOM 6245 N N . ILE B 1 348 ? 16.469 51.312 27.656 1 95.94 348 ILE B N 1
ATOM 6246 C CA . ILE B 1 348 ? 17.219 50.188 27.109 1 95.94 348 ILE B CA 1
ATOM 6247 C C . ILE B 1 348 ? 17.922 49.438 28.234 1 95.94 348 ILE B C 1
ATOM 6249 O O . ILE B 1 348 ? 18.562 50.031 29.094 1 95.94 348 ILE B O 1
ATOM 6253 N N . TYR B 1 349 ? 17.75 48.125 28.203 1 94.88 349 TYR B N 1
ATOM 6254 C CA . TYR B 1 349 ? 18.422 47.25 29.156 1 94.88 349 TYR B CA 1
ATOM 6255 C C . TYR B 1 349 ? 19.125 46.094 28.469 1 94.88 349 TYR B C 1
ATOM 6257 O O . TYR B 1 349 ? 18.531 45.406 27.641 1 94.88 349 TYR B O 1
ATOM 6265 N N . ARG B 1 350 ? 20.359 45.906 28.766 1 94.31 350 ARG B N 1
ATOM 6266 C CA . ARG B 1 350 ? 21.156 44.844 28.172 1 94.31 350 ARG B CA 1
ATOM 6267 C C . ARG B 1 350 ? 21.453 43.75 29.188 1 94.31 350 ARG B C 1
ATOM 6269 O O . ARG B 1 350 ? 21.797 44.062 30.344 1 94.31 350 ARG B O 1
ATOM 6276 N N . GLY B 1 351 ? 21.25 42.5 28.734 1 92.12 351 GLY B N 1
ATOM 6277 C CA . GLY B 1 351 ? 21.516 41.375 29.625 1 92.12 351 GLY B CA 1
ATOM 6278 C C . GLY B 1 351 ? 21.562 40.031 28.891 1 92.12 351 GLY B C 1
ATOM 6279 O O . GLY B 1 351 ? 21.453 40 27.656 1 92.12 351 GLY B O 1
ATOM 6280 N N . VAL B 1 352 ? 21.766 38.969 29.656 1 89.5 352 VAL B N 1
ATOM 6281 C CA . VAL B 1 352 ? 21.828 37.594 29.125 1 89.5 352 VAL B CA 1
ATOM 6282 C C . VAL B 1 352 ? 20.453 36.969 29.156 1 89.5 352 VAL B C 1
ATOM 6284 O O . VAL B 1 352 ? 19.734 37.062 30.156 1 89.5 352 VAL B O 1
ATOM 6287 N N . CYS B 1 353 ? 20 36.438 28.031 1 90.5 353 CYS B N 1
ATOM 6288 C CA . CYS B 1 353 ? 18.75 35.688 27.938 1 90.5 353 CYS B CA 1
ATOM 6289 C C . CYS B 1 353 ? 19.031 34.188 27.828 1 90.5 353 CYS B C 1
ATOM 6291 O O . CYS B 1 353 ? 19.156 33.656 26.734 1 90.5 353 CYS B O 1
ATOM 6293 N N . ASP B 1 354 ? 19.062 33.531 28.953 1 84.44 354 ASP B N 1
ATOM 6294 C CA . ASP B 1 354 ? 19.344 32.094 28.969 1 84.44 354 ASP B CA 1
ATOM 6295 C C . ASP B 1 354 ? 18.062 31.281 28.812 1 84.44 354 ASP B C 1
ATOM 6297 O O . ASP B 1 354 ? 18.047 30.219 28.188 1 84.44 354 ASP B O 1
ATOM 6301 N N . TYR B 1 355 ? 17.047 31.734 29.5 1 81.75 355 TYR B N 1
ATOM 6302 C CA . TYR B 1 355 ? 15.773 31.047 29.484 1 81.75 355 TYR B CA 1
ATOM 6303 C C . TYR B 1 355 ? 14.641 31.984 29.094 1 81.75 355 TYR B C 1
ATOM 6305 O O . TYR B 1 355 ? 14.836 33.188 28.969 1 81.75 355 TYR B O 1
ATOM 6313 N N . GLU B 1 356 ? 13.477 31.453 28.875 1 77.69 356 GLU B N 1
ATOM 6314 C CA . GLU B 1 356 ? 12.297 32.188 28.406 1 77.69 356 GLU B CA 1
ATOM 6315 C C . GLU B 1 356 ? 11.93 33.312 29.375 1 77.69 356 GLU B C 1
ATOM 6317 O O . GLU B 1 356 ? 11.523 34.375 28.938 1 77.69 356 GLU B O 1
ATOM 6322 N N . ASN B 1 357 ? 12.164 33.094 30.578 1 81.06 357 ASN B N 1
ATOM 6323 C CA . ASN B 1 357 ? 11.773 34.062 31.594 1 81.06 357 ASN B CA 1
ATOM 6324 C C . ASN B 1 357 ? 12.734 35.25 31.609 1 81.06 357 ASN B C 1
ATOM 6326 O O . ASN B 1 357 ? 12.383 36.344 32.062 1 81.06 357 ASN B O 1
ATOM 6330 N N . ASP B 1 358 ? 13.898 35.062 31.125 1 86.94 358 ASP B N 1
ATOM 6331 C CA . ASP B 1 358 ? 14.906 36.125 31.141 1 86.94 358 ASP B CA 1
ATOM 6332 C C . ASP B 1 358 ? 14.492 37.281 30.234 1 86.94 358 ASP B C 1
ATOM 6334 O O . ASP B 1 358 ? 14.711 38.469 30.562 1 86.94 358 ASP B O 1
ATOM 6338 N N . LEU B 1 359 ? 13.906 36.938 29.125 1 88.69 359 LEU B N 1
ATOM 6339 C CA . LEU B 1 359 ? 13.484 38 28.219 1 88.69 359 LEU B CA 1
ATOM 6340 C C . LEU B 1 359 ? 12.414 38.875 28.859 1 88.69 359 LEU B C 1
ATOM 6342 O O . LEU B 1 359 ? 12.375 40.094 28.625 1 88.69 359 LEU B O 1
ATOM 6346 N N . ARG B 1 360 ? 11.586 38.25 29.609 1 85.44 360 ARG B N 1
ATOM 6347 C CA . ARG B 1 360 ? 10.578 39 30.328 1 85.44 360 ARG B CA 1
ATOM 6348 C C . ARG B 1 360 ? 11.227 39.969 31.328 1 85.44 360 ARG B C 1
ATOM 6350 O O . ARG B 1 360 ? 10.789 41.125 31.453 1 85.44 360 ARG B O 1
ATOM 6357 N N . VAL B 1 361 ? 12.211 39.5 31.969 1 86.44 361 VAL B N 1
ATOM 6358 C CA . VAL B 1 361 ? 12.922 40.312 32.938 1 86.44 361 VAL B CA 1
ATOM 6359 C C . VAL B 1 361 ? 13.602 41.469 32.25 1 86.44 361 VAL B C 1
ATOM 6361 O O . VAL B 1 361 ? 13.539 42.625 32.719 1 86.44 361 VAL B O 1
ATOM 6364 N N . LEU B 1 362 ? 14.25 41.25 31.172 1 92.75 362 LEU B N 1
ATOM 6365 C CA . LEU B 1 362 ? 14.922 42.281 30.406 1 92.75 362 LEU B CA 1
ATOM 6366 C C . LEU B 1 362 ? 13.922 43.344 29.953 1 92.75 362 LEU B C 1
ATOM 6368 O O . LEU B 1 362 ? 14.195 44.531 30.016 1 92.75 362 LEU B O 1
ATOM 6372 N N . LYS B 1 363 ? 12.781 42.875 29.469 1 92.06 363 LYS B N 1
ATOM 6373 C CA . LYS B 1 363 ? 11.719 43.781 29.031 1 92.06 363 LYS B CA 1
ATOM 6374 C C . LYS B 1 363 ? 11.227 44.625 30.188 1 92.06 363 LYS B C 1
ATOM 6376 O O . LYS B 1 363 ? 10.992 45.844 30.016 1 92.06 363 LYS B O 1
ATOM 6381 N N . ASP B 1 364 ? 11.039 44.031 31.344 1 86.81 364 ASP B N 1
ATOM 6382 C CA . ASP B 1 364 ? 10.57 44.75 32.531 1 86.81 364 ASP B CA 1
ATOM 6383 C C . ASP B 1 364 ? 11.57 45.812 32.938 1 86.81 364 ASP B C 1
ATOM 6385 O O . ASP B 1 364 ? 11.18 46.938 33.312 1 86.81 364 ASP B O 1
ATOM 6389 N N . MET B 1 365 ? 12.789 45.5 32.906 1 90.88 365 MET B N 1
ATOM 6390 C CA . MET B 1 365 ? 13.828 46.469 33.281 1 90.88 365 MET B CA 1
ATOM 6391 C C . MET B 1 365 ? 13.859 47.625 32.281 1 90.88 365 MET B C 1
ATOM 6393 O O . MET B 1 365 ? 14.031 48.781 32.688 1 90.88 365 MET B O 1
ATOM 6397 N N . ALA B 1 366 ? 13.758 47.312 31.078 1 94.38 366 ALA B N 1
ATOM 6398 C CA . ALA B 1 366 ? 13.703 48.344 30.062 1 94.38 366 ALA B CA 1
ATOM 6399 C C . ALA B 1 366 ? 12.492 49.281 30.266 1 94.38 366 ALA B C 1
ATOM 6401 O O . ALA B 1 366 ? 12.586 50.5 30.109 1 94.38 366 ALA B O 1
ATOM 6402 N N . ASP B 1 367 ? 11.375 48.688 30.594 1 87.75 367 ASP B N 1
ATOM 6403 C CA . ASP B 1 367 ? 10.148 49.406 30.859 1 87.75 367 ASP B CA 1
ATOM 6404 C C . ASP B 1 367 ? 10.312 50.344 32.062 1 87.75 367 ASP B C 1
ATOM 6406 O O . ASP B 1 367 ? 9.766 51.469 32.094 1 87.75 367 ASP B O 1
ATOM 6410 N N . GLU B 1 368 ? 10.992 49.875 33.031 1 88.19 368 GLU B N 1
ATOM 6411 C CA . GLU B 1 368 ? 11.266 50.719 34.188 1 88.19 368 GLU B CA 1
ATOM 6412 C C . GLU B 1 368 ? 12.086 51.938 33.812 1 88.19 368 GLU B C 1
ATOM 6414 O O . GLU B 1 368 ? 11.836 53.031 34.312 1 88.19 368 GLU B O 1
ATOM 6419 N N . LEU B 1 369 ? 13.062 51.719 33.031 1 93.25 369 LEU B N 1
ATOM 6420 C CA . LEU B 1 369 ? 13.875 52.844 32.562 1 93.25 369 LEU B CA 1
ATOM 6421 C C . LEU B 1 369 ? 13.039 53.844 31.766 1 93.25 369 LEU B C 1
ATOM 6423 O O . LEU B 1 369 ? 13.211 55.062 31.891 1 93.25 369 LEU B O 1
ATOM 6427 N N . LEU B 1 370 ? 12.195 53.312 30.922 1 92.69 370 LEU B N 1
ATOM 6428 C CA . LEU B 1 370 ? 11.289 54.156 30.172 1 92.69 370 LEU B CA 1
ATOM 6429 C C . LEU B 1 370 ? 10.43 55 31.109 1 92.69 370 LEU B C 1
ATOM 6431 O O . LEU B 1 370 ? 10.219 56.188 30.859 1 92.69 370 LEU B O 1
ATOM 6435 N N . TYR B 1 371 ? 9.93 54.375 32.125 1 84.19 371 TYR B N 1
ATOM 6436 C CA . TYR B 1 371 ? 9.102 55.062 33.094 1 84.19 371 TYR B CA 1
ATOM 6437 C C . TYR B 1 371 ? 9.852 56.219 33.75 1 84.19 371 TYR B C 1
ATOM 6439 O O . TYR B 1 371 ? 9.297 57.281 33.938 1 84.19 371 TYR B O 1
ATOM 6447 N N . LYS B 1 372 ? 11.062 56.031 34.062 1 90 372 LYS B N 1
ATOM 6448 C CA . LYS B 1 372 ? 11.898 57.062 34.688 1 90 372 LYS B CA 1
ATOM 6449 C C . LYS B 1 372 ? 12.07 58.25 33.719 1 90 372 LYS B C 1
ATOM 6451 O O . LYS B 1 372 ? 12.023 59.406 34.156 1 90 372 LYS B O 1
ATOM 6456 N N . ILE B 1 373 ? 12.234 57.969 32.531 1 92.38 373 ILE B N 1
ATOM 6457 C CA . ILE B 1 373 ? 12.422 59 31.516 1 92.38 373 ILE B CA 1
ATOM 6458 C C . ILE B 1 373 ? 11.148 59.812 31.375 1 92.38 373 ILE B C 1
ATOM 6460 O O . ILE B 1 373 ? 11.195 61.062 31.25 1 92.38 373 ILE B O 1
ATOM 6464 N N . LYS B 1 374 ? 10.016 59.125 31.312 1 87.31 374 LYS B N 1
ATOM 6465 C CA . LYS B 1 374 ? 8.734 59.812 31.172 1 87.31 374 LYS B CA 1
ATOM 6466 C C . LYS B 1 374 ? 8.477 60.75 32.344 1 87.31 374 LYS B C 1
ATOM 6468 O O . LYS B 1 374 ? 7.844 61.812 32.188 1 87.31 374 LYS B O 1
ATOM 6473 N N . LYS B 1 375 ? 9.047 60.5 33.469 1 84.81 375 LYS B N 1
ATOM 6474 C CA . LYS B 1 375 ? 8.859 61.312 34.656 1 84.81 375 LYS B CA 1
ATOM 6475 C C . LYS B 1 375 ? 9.844 62.5 34.688 1 84.81 375 LYS B C 1
ATOM 6477 O O . LYS B 1 375 ? 9.586 63.531 35.312 1 84.81 375 LYS B O 1
ATOM 6482 N N . THR B 1 376 ? 10.977 62.344 34.031 1 87.88 376 THR B N 1
ATOM 6483 C CA . THR B 1 376 ? 12.039 63.344 34.125 1 87.88 376 THR B CA 1
ATOM 6484 C C . THR B 1 376 ? 12.023 64.25 32.938 1 87.88 376 THR B C 1
ATOM 6486 O O . THR B 1 376 ? 12.969 65 32.719 1 87.88 376 THR B O 1
ATOM 6489 N N . GLY B 1 377 ? 10.93 64.312 32 1 87 377 GLY B N 1
ATOM 6490 C CA . GLY B 1 377 ? 10.875 65.312 30.953 1 87 377 GLY B CA 1
ATOM 6491 C C . GLY B 1 377 ? 10.648 64.75 29.578 1 87 377 GLY B C 1
ATOM 6492 O O . GLY B 1 377 ? 10.445 65.438 28.609 1 87 377 GLY B O 1
ATOM 6493 N N . LYS B 1 378 ? 10.688 63.5 29.391 1 91.56 378 LYS B N 1
ATOM 6494 C CA . LYS B 1 378 ? 10.43 62.844 28.141 1 91.56 378 LYS B CA 1
ATOM 6495 C C . LYS B 1 378 ? 11.508 63.156 27.109 1 91.56 378 LYS B C 1
ATOM 6497 O O . LYS B 1 378 ? 12.609 63.594 27.453 1 91.56 378 LYS B O 1
ATOM 6502 N N . ASP B 1 379 ? 11.477 62.75 25.938 1 93 379 ASP B N 1
ATOM 6503 C CA . ASP B 1 379 ? 12.359 63.031 24.812 1 93 379 ASP B CA 1
ATOM 6504 C C . ASP B 1 379 ? 13.812 62.688 25.156 1 93 379 ASP B C 1
ATOM 6506 O O . ASP B 1 379 ? 14.695 63.531 25 1 93 379 ASP B O 1
ATOM 6510 N N . SER B 1 380 ? 14.016 61.562 25.656 1 93.94 380 SER B N 1
ATOM 6511 C CA . SER B 1 380 ? 15.352 61.125 26.047 1 93.94 380 SER B CA 1
ATOM 6512 C C . SER B 1 380 ? 15.43 59.594 26.094 1 93.94 380 SER B C 1
ATOM 6514 O O . SER B 1 380 ? 14.445 58.906 25.797 1 93.94 380 SER B O 1
ATOM 6516 N N . PHE B 1 381 ? 16.672 59.094 26.266 1 94.19 381 PHE B N 1
ATOM 6517 C CA . PHE B 1 381 ? 16.828 57.656 26.422 1 94.19 381 PHE B CA 1
ATOM 6518 C C . PHE B 1 381 ? 17.812 57.344 27.547 1 94.19 381 PHE B C 1
ATOM 6520 O O . PHE B 1 381 ? 18.641 58.156 27.906 1 94.19 381 PHE B O 1
ATOM 6527 N N . MET B 1 382 ? 17.656 56.219 28.141 1 94.56 382 MET B N 1
ATOM 6528 C CA . MET B 1 382 ? 18.562 55.719 29.172 1 94.56 382 MET B CA 1
ATOM 6529 C C . MET B 1 382 ? 18.984 54.281 28.875 1 94.56 382 MET B C 1
ATOM 6531 O O . MET B 1 382 ? 18.172 53.438 28.453 1 94.56 382 MET B O 1
ATOM 6535 N N . PHE B 1 383 ? 20.266 54 29.016 1 94 383 PHE B N 1
ATOM 6536 C CA . PHE B 1 383 ? 20.828 52.688 28.781 1 94 383 PHE B CA 1
ATOM 6537 C C . PHE B 1 383 ? 21.484 52.156 30.047 1 94 383 PHE B C 1
ATOM 6539 O O . PHE B 1 383 ? 22.328 52.812 30.641 1 94 383 PHE B O 1
ATOM 6546 N N . LYS B 1 384 ? 21.062 51 30.422 1 93.56 384 LYS B N 1
ATOM 6547 C CA . LYS B 1 384 ? 21.703 50.281 31.531 1 93.56 384 LYS B CA 1
ATOM 6548 C C . LYS B 1 384 ? 22.031 48.844 31.156 1 93.56 384 LYS B C 1
ATOM 6550 O O . LYS B 1 384 ? 21.359 48.25 30.312 1 93.56 384 LYS B O 1
ATOM 6555 N N . ALA B 1 385 ? 23.047 48.281 31.672 1 91.5 385 ALA B N 1
ATOM 6556 C CA . ALA B 1 385 ? 23.453 46.906 31.438 1 91.5 385 ALA B CA 1
ATOM 6557 C C . ALA B 1 385 ? 23.484 46.125 32.75 1 91.5 385 ALA B C 1
ATOM 6559 O O . ALA B 1 385 ? 23.734 46.688 33.812 1 91.5 385 ALA B O 1
ATOM 6560 N N . ASP B 1 386 ? 23.109 44.875 32.531 1 88.81 386 ASP B N 1
ATOM 6561 C CA . ASP B 1 386 ? 23.234 43.969 33.688 1 88.81 386 ASP B CA 1
ATOM 6562 C C . ASP B 1 386 ? 24.656 44 34.25 1 88.81 386 ASP B C 1
ATOM 6564 O O . ASP B 1 386 ? 25.609 43.844 33.469 1 88.81 386 ASP B O 1
ATOM 6568 N N . PRO B 1 387 ? 24.766 44.281 35.5 1 80.25 387 PRO B N 1
ATOM 6569 C CA . PRO B 1 387 ? 26.094 44.375 36.125 1 80.25 387 PRO B CA 1
ATOM 6570 C C . PRO B 1 387 ? 26.922 43.094 35.938 1 80.25 387 PRO B C 1
ATOM 6572 O O . PRO B 1 387 ? 28.156 43.156 36 1 80.25 387 PRO B O 1
ATOM 6575 N N . LEU B 1 388 ? 26.328 42.031 35.75 1 76.56 388 LEU B N 1
ATOM 6576 C CA . LEU B 1 388 ? 27.031 40.75 35.625 1 76.56 388 LEU B CA 1
ATOM 6577 C C . LEU B 1 388 ? 27.562 40.531 34.219 1 76.56 388 LEU B C 1
ATOM 6579 O O . LEU B 1 388 ? 28.297 39.594 33.969 1 76.56 388 LEU B O 1
ATOM 6583 N N . LEU B 1 389 ? 27.188 41.344 33.25 1 80 389 LEU B N 1
ATOM 6584 C CA . LEU B 1 389 ? 27.688 41.219 31.875 1 80 389 LEU B CA 1
ATOM 6585 C C . LEU B 1 389 ? 29.156 41.625 31.781 1 80 389 LEU B C 1
ATOM 6587 O O . LEU B 1 389 ? 29.578 42.562 32.469 1 80 389 LEU B O 1
ATOM 6591 N N . PRO B 1 390 ? 29.969 40.812 31.078 1 63.62 390 PRO B N 1
ATOM 6592 C CA . PRO B 1 390 ? 31.359 41.25 30.922 1 63.62 390 PRO B CA 1
ATOM 6593 C C . PRO B 1 390 ? 31.469 42.625 30.25 1 63.62 390 PRO B C 1
ATOM 6595 O O . PRO B 1 390 ? 30.625 43 29.438 1 63.62 390 PRO B O 1
ATOM 6598 N N . THR B 1 391 ? 31.984 43.594 30.797 1 58.62 391 THR B N 1
ATOM 6599 C CA . THR B 1 391 ? 32.156 45 30.469 1 58.62 391 THR B CA 1
ATOM 6600 C C . THR B 1 391 ? 32.344 45.188 28.953 1 58.62 391 THR B C 1
ATOM 6602 O O . THR B 1 391 ? 32.25 46.312 28.453 1 58.62 391 THR B O 1
ATOM 6605 N N . GLY B 1 392 ? 32.781 44.219 28.188 1 55.53 392 GLY B N 1
ATOM 6606 C CA . GLY B 1 392 ? 33.094 44.562 26.812 1 55.53 392 GLY B CA 1
ATOM 6607 C C . GLY B 1 392 ? 31.844 44.719 25.938 1 55.53 392 GLY B C 1
ATOM 6608 O O . GLY B 1 392 ? 30.906 43.938 26.062 1 55.53 392 GLY B O 1
ATOM 6609 N N . ASP B 1 393 ? 31.516 45.969 25.484 1 61.28 393 ASP B N 1
ATOM 6610 C CA . ASP B 1 393 ? 30.438 46.375 24.594 1 61.28 393 ASP B CA 1
ATOM 6611 C C . ASP B 1 393 ? 30.438 45.531 23.312 1 61.28 393 ASP B C 1
ATOM 6613 O O . ASP B 1 393 ? 31.062 45.938 22.312 1 61.28 393 ASP B O 1
ATOM 6617 N N . ILE B 1 394 ? 30.344 44.219 23.375 1 60.75 394 ILE B N 1
ATOM 6618 C CA . ILE B 1 394 ? 30.453 43.438 22.156 1 60.75 394 ILE B CA 1
ATOM 6619 C C . ILE B 1 394 ? 29.094 43.406 21.453 1 60.75 394 ILE B C 1
ATOM 6621 O O . ILE B 1 394 ? 28.078 43.094 22.062 1 60.75 394 ILE B O 1
ATOM 6625 N N . ASP B 1 395 ? 29.109 44 20.219 1 62.31 395 ASP B N 1
ATOM 6626 C CA . ASP B 1 395 ? 27.969 43.844 19.312 1 62.31 395 ASP B CA 1
ATOM 6627 C C . ASP B 1 395 ? 27.828 42.375 18.906 1 62.31 395 ASP B C 1
ATOM 6629 O O . ASP B 1 395 ? 28.797 41.719 18.516 1 62.31 395 ASP B O 1
ATOM 6633 N N . ILE B 1 396 ? 26.844 41.719 19.344 1 61.94 396 ILE B N 1
ATOM 6634 C CA . ILE B 1 396 ? 26.578 40.406 18.844 1 61.94 396 ILE B CA 1
ATOM 6635 C C . ILE B 1 396 ? 25.797 40.469 17.531 1 61.94 396 ILE B C 1
ATOM 6637 O O . ILE B 1 396 ? 24.812 41.219 17.438 1 61.94 396 ILE B O 1
ATOM 6641 N N . ASP B 1 397 ? 26.406 40.062 16.406 1 55.72 397 ASP B N 1
ATOM 6642 C CA . ASP B 1 397 ? 25.781 40.094 15.094 1 55.72 397 ASP B CA 1
ATOM 6643 C C . ASP B 1 397 ? 24.391 39.438 15.133 1 55.72 397 ASP B C 1
ATOM 6645 O O . ASP B 1 397 ? 24.234 38.281 15.547 1 55.72 397 ASP B O 1
ATOM 6649 N N . ASP B 1 398 ? 23.328 40.219 14.977 1 59.31 398 ASP B N 1
ATOM 6650 C CA . ASP B 1 398 ? 21.922 39.875 14.953 1 59.31 398 ASP B CA 1
ATOM 6651 C C . ASP B 1 398 ? 21.656 38.75 13.961 1 59.31 398 ASP B C 1
ATOM 6653 O O . ASP B 1 398 ? 20.609 38.062 14.031 1 59.31 398 ASP B O 1
ATOM 6657 N N . SER B 1 399 ? 22.578 38.594 12.953 1 57.28 399 SER B N 1
ATOM 6658 C CA . SER B 1 399 ? 22.344 37.531 11.953 1 57.28 399 SER B CA 1
ATOM 6659 C C . SER B 1 399 ? 22.297 36.156 12.594 1 57.28 399 SER B C 1
ATOM 6661 O O . SER B 1 399 ? 21.734 35.219 12.016 1 57.28 399 SER B O 1
ATOM 6663 N N . SER B 1 400 ? 22.844 36.125 13.719 1 54.62 400 SER B N 1
ATOM 6664 C CA . SER B 1 400 ? 22.891 34.844 14.383 1 54.62 400 SER B CA 1
ATOM 6665 C C . SER B 1 400 ? 21.547 34.469 15.016 1 54.62 400 SER B C 1
ATOM 6667 O O . SER B 1 400 ? 21.297 33.312 15.344 1 54.62 400 SER B O 1
ATOM 6669 N N . ILE B 1 401 ? 20.766 35.469 15.25 1 58.5 401 ILE B N 1
ATOM 6670 C CA . ILE B 1 401 ? 19.469 35.188 15.852 1 58.5 401 ILE B CA 1
ATOM 6671 C C . ILE B 1 401 ? 18.469 34.812 14.766 1 58.5 401 ILE B C 1
ATOM 6673 O O . ILE B 1 401 ? 18.016 35.656 14 1 58.5 401 ILE B O 1
ATOM 6677 N N . SER B 1 402 ? 18.578 33.656 14.148 1 57.75 402 SER B N 1
ATOM 6678 C CA . SER B 1 402 ? 17.656 33.156 13.133 1 57.75 402 SER B CA 1
ATOM 6679 C C . SER B 1 402 ? 16.219 33.125 13.664 1 57.75 402 SER B C 1
ATOM 6681 O O . SER B 1 402 ? 15.898 32.344 14.555 1 57.75 402 SER B O 1
ATOM 6683 N N . LEU B 1 403 ? 15.484 34.188 13.453 1 55.12 403 LEU B N 1
ATOM 6684 C CA . LEU B 1 403 ? 14.086 34.25 13.859 1 55.12 403 LEU B CA 1
ATOM 6685 C C . LEU B 1 403 ? 13.195 33.5 12.867 1 55.12 403 LEU B C 1
ATOM 6687 O O . LEU B 1 403 ? 13.062 33.938 11.711 1 55.12 403 LEU B O 1
ATOM 6691 N N . LYS B 1 404 ? 13.086 32.156 12.852 1 50.31 404 LYS B N 1
ATOM 6692 C CA . LYS B 1 404 ? 12.344 31.266 11.961 1 50.31 404 LYS B CA 1
ATOM 6693 C C . LYS B 1 404 ? 10.844 31.531 12.047 1 50.31 404 LYS B C 1
ATOM 6695 O O . LYS B 1 404 ? 10.125 31.375 11.055 1 50.31 404 LYS B O 1
ATOM 6700 N N . GLY B 1 405 ? 10.328 31.906 13.102 1 47.34 405 GLY B N 1
ATOM 6701 C CA . GLY B 1 405 ? 8.898 31.766 13.305 1 47.34 405 GLY B CA 1
ATOM 6702 C C . GLY B 1 405 ? 8.078 32.719 12.453 1 47.34 405 GLY B C 1
ATOM 6703 O O . GLY B 1 405 ? 7.109 32.312 11.812 1 47.34 405 GLY B O 1
ATOM 6704 N N . ALA B 1 406 ? 8.352 34.062 12.508 1 49.5 406 ALA B N 1
ATOM 6705 C CA . ALA B 1 406 ? 7.52 35.094 11.875 1 49.5 406 ALA B CA 1
ATOM 6706 C C . ALA B 1 406 ? 7.789 35.156 10.375 1 49.5 406 ALA B C 1
ATOM 6708 O O . ALA B 1 406 ? 6.891 35.469 9.586 1 49.5 406 ALA B O 1
ATOM 6709 N N . MET B 1 407 ? 8.938 34.812 9.938 1 43.66 407 MET B N 1
ATOM 6710 C CA . MET B 1 407 ? 9.32 35.031 8.547 1 43.66 407 MET B CA 1
ATOM 6711 C C . MET B 1 407 ? 8.633 34.062 7.621 1 43.66 407 MET B C 1
ATOM 6713 O O . MET B 1 407 ? 8.297 34.375 6.484 1 43.66 407 MET B O 1
ATOM 6717 N N . GLU B 1 408 ? 8.523 32.969 8.086 1 42.91 408 GLU B N 1
ATOM 6718 C CA . GLU B 1 408 ? 7.957 32 7.148 1 42.91 408 GLU B CA 1
ATOM 6719 C C . GLU B 1 408 ? 6.516 32.375 6.793 1 42.91 408 GLU B C 1
ATOM 6721 O O . GLU B 1 408 ? 6.02 31.984 5.73 1 42.91 408 GLU B O 1
ATOM 6726 N N . SER B 1 409 ? 5.902 33.062 7.586 1 42.25 409 SER B N 1
ATOM 6727 C CA . SER B 1 409 ? 4.512 33.375 7.277 1 42.25 409 SER B CA 1
ATOM 6728 C C . SER B 1 409 ? 4.426 34.469 6.219 1 42.25 409 SER B C 1
ATOM 6730 O O . SER B 1 409 ? 3.396 34.625 5.559 1 42.25 409 SER B O 1
ATOM 6732 N N . LYS B 1 410 ? 5.359 35.406 6.02 1 42.94 410 LYS B N 1
ATOM 6733 C CA . LYS B 1 410 ? 5.344 36.375 4.906 1 42.94 410 LYS B CA 1
ATOM 6734 C C . LYS B 1 410 ? 5.414 35.625 3.566 1 42.94 410 LYS B C 1
ATOM 6736 O O . LYS B 1 410 ? 4.801 36.062 2.588 1 42.94 410 LYS B O 1
ATOM 6741 N N . ILE B 1 411 ? 6.273 34.656 3.434 1 36.19 411 ILE B N 1
ATOM 6742 C CA . ILE B 1 411 ? 6.523 34.094 2.111 1 36.19 411 ILE B CA 1
ATOM 6743 C C . ILE B 1 411 ? 5.234 33.5 1.546 1 36.19 411 ILE B C 1
ATOM 6745 O O . ILE B 1 411 ? 4.953 33.625 0.352 1 36.19 411 ILE B O 1
ATOM 6749 N N . ASN B 1 412 ? 4.461 33.062 2.406 1 34.34 412 ASN B N 1
ATOM 6750 C CA . ASN B 1 412 ? 3.277 32.5 1.763 1 34.34 412 ASN B CA 1
ATOM 6751 C C . ASN B 1 412 ? 2.262 33.594 1.418 1 34.34 412 ASN B C 1
ATOM 6753 O O . ASN B 1 412 ? 1.313 33.344 0.67 1 34.34 412 ASN B O 1
ATOM 6757 N N . ASN B 1 413 ? 2.311 34.688 2.141 1 33.88 413 ASN B N 1
ATOM 6758 C CA . ASN B 1 413 ? 1.371 35.719 1.684 1 33.88 413 ASN B CA 1
ATOM 6759 C C . ASN B 1 413 ? 1.896 36.438 0.451 1 33.88 413 ASN B C 1
ATOM 6761 O O . ASN B 1 413 ? 1.15 37.156 -0.207 1 33.88 413 ASN B O 1
ATOM 6765 N N . SER B 1 414 ? 3.176 36.719 0.303 1 30.34 414 SER B N 1
ATOM 6766 C CA . SER B 1 414 ? 3.586 37.344 -0.945 1 30.34 414 SER B CA 1
ATOM 6767 C C . SER B 1 414 ? 3.346 36.438 -2.137 1 30.34 414 SER B C 1
ATOM 6769 O O . SER B 1 414 ? 3.539 36.844 -3.287 1 30.34 414 SER B O 1
ATOM 6771 N N . ILE B 1 415 ? 3.332 35.156 -1.98 1 28.75 415 ILE B N 1
ATOM 6772 C CA . ILE B 1 415 ? 3.086 34.375 -3.189 1 28.75 415 ILE B CA 1
ATOM 6773 C C . ILE B 1 415 ? 1.6 34.406 -3.537 1 28.75 415 ILE B C 1
ATOM 6775 O O . ILE B 1 415 ? 1.198 34 -4.625 1 28.75 415 ILE B O 1
ATOM 6779 N N . SER B 1 416 ? 0.672 34.75 -2.645 1 25.22 416 SER B N 1
ATOM 6780 C CA . SER B 1 416 ? -0.586 34.938 -3.359 1 25.22 416 SER B CA 1
ATOM 6781 C C . SER B 1 416 ? -0.71 36.344 -3.902 1 25.22 416 SER B C 1
ATOM 6783 O O . SER B 1 416 ? -0.315 37.312 -3.238 1 25.22 416 SER B O 1
#

Foldseek 3Di:
DPPPCVVQVVVQPDDDDLVLLLVLLLQLLVLLLVVLVVLLVVLVVLLVVLVVCCVVPVPPPCPLSVVSNVLSVVSNVLSVVLNVVSVVCNPPRSVCVPVSVVSLVVNLVSQLVSLLVNQLSQVLVVHHSVSNLVSLCSSQQRRADRLVVNLVVLVVSLVVSCVVRVVRHPDDPVNNVVSVVSSVVSSVNNSVVNSCSSVVVVVVVVVVVVVVVVVVVVVVVVVVVVVVLVDAQADPLQRAGEPVLCVLLLFLQAFAWKKKKKKFWPPLVVCCVVVNVVSSSVLSNLLSVLCCVLQNSNFWYDYDSGIIMGMFLAFDVSVVVSVVVSQVVQQVDADPVHSDGIAMEMFIEIDHRNDSVVVVVRNVNSVVQSVVCSVVPGRDYDYDYDPPDDPPRDRDPRVVSPSPGNVVSVVVVVVD/DPPPCVVVVVVQPDDDDLVLLLVLLLQLLVLLLVVLVVLLVVLVVLLVVLVVCCVVPVPPPCPLSVVSNVLSVVSNVLSVVLNVVSVVCNPPRSVCVPVSVVSLVVNLVSQLVSLLVVQLSQVLVVHHSVSNLVSLCSSQQRRADRLVVNLVVLVVSLVVSCVVRVVRHPDDPVNNVVSVVSSVVSSVNNSVVNSCSSVVVVVVVVVVVVVVVVVVVVVVVVVVVVVVLVDAQADPLQRAGEPVLCVLLLFLCAFAWKKKKKKFWPPLVVCCVVVNVVLSSVLSNLLSVLCCVQQNSNFWYDYDSGIIMGMFQAFDVSVVVSVVVSQVVQQVDARPVPSGGIAMEMFIEIDHRNDSVVVVVRNVNRVVQSVVCSVVPGRDYDYDYDPPDDPDRDRDPRVVSPSPGNPVSVVVVVVD